Protein 3EN0 (pdb70)

InterPro domains:
  IPR005320 Peptidase S51 [PF03575] (9-212)
  IPR011811 Peptidase S51, cyanophycinase [PIRSF032067] (5-265)
  IPR011811 Peptidase S51, cyanophycinase [TIGR02069] (9-259)
  IPR029062 Class I glutamine amidotransferase-like [G3DSA:3.40.50.880] (4-271)
  IPR029062 Class I glutamine amidotransferase-like [SSF52317] (9-222)

B-factor: mean 21.16, std 7.35, range [10.28, 65.1]

Foldseek 3Di:
DQFAWEKQAQAQADLDPPSVSLVVQCSVQPQLAFAEEEEAQLAPPSVVQVVSVVVSSVVSHYDYYYYLDQPAQVSLVPPVLQVSLVVGAEYEYEHHFLVRVCRNHAPRNSLVSNLVCSLVRRHYYYYYHSGNQQQEQKGFRDFAAPDAAFLRRTDIDGHRHSPHQAGEDHCFVVRVCPSRQVNVCLVVLSHWYKYHHHNKIFIQHPQQKTAIAGDAKIKTKHLPVWPDKCRVPDDRPDHIDTHDIDIDIDHHGKMQHRVVRGIDDD/DFAWEKQAQAPADLDPPSVSVVVQCVNQPFQAFAEEEEAQLAPPSVVVVVSVVVSSVVSHYDHYYYLDQPALVSLAPVVLQVSLVVGAEYEYEAHFLVRVCRNHAPRNSLVSNLVCSVVRRHHYYYYHSGNQQQAQKGFRDAAAPDAAFLVRTDIDGHRHSDYQAGEHHCFVVRVCPSRQVNVCLVPQSHWYKYHHHNKIFMQDPVQKTAIAGDAKIKTKHLPVWPDKCRVPDDRPDHIDTHDIDIDIDHHGKMQHRPVRDIDDD/DQFAWEKQAQAPADQDPPSFSLVVQCSVQPQQAFLEEEEAQLAPPQVVQLVSNVVSSVVSHYDYYYYPDQPALVLQVSLVVGAEYEYEHHALVRVCVRQPPDPSLVSNLVCSVVRRHHYYYYHSGNQQQAQKGFRDFAAPDAAFLVRTDIDGHRHSDYQAGEHHCFVVRVCPSRQVNVCLVPLSHWYKYHHHNKIFIQDPQQKTAIAGDAKIKTKHLPVWPDKCRVPDDRGDHIDTHDIDIDIDHHQKMQRRVVRGIDHD

Radius of gyration: 31.92 Å; Cα contacts (8 Å, |Δi|>4): 2277; chains: 3; bounding box: 80×59×86 Å

Organism: Synechocystis sp. (strain ATCC 27184 / PCC 6803 / Kazusa) (NCBI:txid1111708)

Solvent-accessible surface area: 28966 Å² total; per-residue (Å²): 120,72,91,31,4,24,0,0,0,0,0,55,3,35,43,97,147,57,71,94,4,0,74,27,0,47,32,25,2,33,7,101,88,0,28,0,0,0,0,0,1,2,11,200,102,16,95,92,43,0,94,126,5,57,79,13,0,64,112,29,19,32,132,72,30,74,33,0,27,0,125,72,107,73,50,0,80,59,89,40,37,100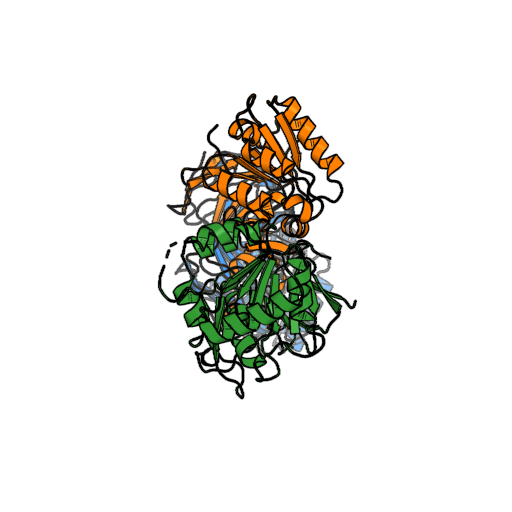,113,3,0,78,96,2,42,0,0,0,0,0,9,49,63,15,92,60,0,11,41,19,0,17,112,3,50,0,4,60,70,0,73,94,24,4,87,82,21,78,2,0,0,0,0,4,21,1,0,0,0,0,0,0,79,49,0,0,14,16,32,61,39,26,73,41,0,4,67,53,5,14,78,66,25,91,5,7,9,3,7,69,81,0,0,0,0,7,14,0,9,43,118,34,34,12,5,4,0,0,1,0,1,3,64,30,40,108,9,4,0,0,0,0,0,42,20,0,0,0,5,12,31,122,114,18,19,0,70,0,10,20,104,0,0,0,0,0,0,7,3,89,86,38,80,55,33,9,6,105,132,42,46,40,112,32,23,0,0,0,0,30,1,44,1,6,0,0,13,46,3,2,24,2,50,34,133,122,58,125,11,71,61,200,101,126,30,5,24,0,0,0,0,0,56,3,32,47,100,148,59,43,92,4,0,64,25,0,42,37,37,3,36,8,100,104,0,26,0,0,0,0,0,1,1,14,184,113,13,106,112,44,0,74,115,4,62,80,8,0,67,106,21,24,30,143,68,41,75,34,0,30,1,118,72,48,61,48,0,38,62,85,43,41,66,109,2,0,81,89,2,42,0,0,0,0,0,10,50,64,16,88,56,0,10,11,18,0,20,100,3,9,0,0,46,72,0,69,90,25,4,82,83,22,80,2,0,0,0,0,4,20,1,0,0,1,0,0,0,70,42,0,0,15,16,33,60,31,26,73,43,0,4,45,54,5,11,79,58,26,67,6,12,11,4,17,63,116,0,0,0,1,7,14,0,9,45,114,32,34,12,4,4,0,0,0,0,0,6,63,27,41,92,6,3,0,0,0,0,0,44,23,0,0,0,3,13,26,134,120,24,10,0,63,0,8,21,111,0,0,0,0,0,0,11,3,94,101,39,76,56,34,8,14,45,98,32,34,12,105,31,26,0,0,0,0,27,0,53,0,6,0,0,10,56,22,1,28,3,51,52,141,123,58,130,11,80,58,195,99,69,116,31,5,24,0,0,0,0,0,56,4,31,37,90,147,59,81,87,2,0,67,28,0,41,35,20,2,30,8,101,104,0,18,0,0,0,1,0,1,2,15,207,112,12,112,113,39,0,78,111,4,58,82,13,0,61,116,30,20,34,144,81,30,69,31,0,43,26,129,109,167,86,67,161,110,5,0,88,89,2,42,0,0,0,1,0,15,50,61,16,93,78,0,10,44,20,4,27,127,23,82,20,1,71,70,1,52,91,26,4,70,39,20,82,2,0,0,0,0,4,21,1,0,0,0,0,0,0,78,41,0,0,18,16,31,63,42,84,91,140,26,4,74,55,6,12,79,59,26,92,7,5,14,4,17,57,76,1,0,1,0,8,14,0,84,85,117,104,35,49,18,5,0,34,0,0,0,7,58,37,43,85,5,5,0,0,0,0,10,43,20,0,0,0,4,12,37,73,83,7,14,0,47,0,6,13,142,19,28,0,0,0,3,4,4,87,65,36,32,49,35,25,18,90,83,42,43,49,107,29,70,16,33,34,87,88,50,100,99,41,91,4,68,77,1,45,37,2,37,53,68,124,58,109,31,90,104,207

Nearest PDB structures (foldseek):
  3en0-assembly1_B  TM=1.004E+00  e=5.738E-60  Synechocystis sp. PCC 6803
  7uqw-assembly1_A  TM=1.002E+00  e=3.119E-57  Synechocystis sp. PCC 6803
  3en0-assembly2_C-2  TM=1.002E+00  e=6.173E-55  Synechocystis sp. PCC 6803
  7uqv-assembly1_B  TM=9.613E-01  e=1.369E-28  Pseudobacteroides cellulosolvens ATCC 35603 = DSM 2933
  7uqv-assembly1_A  TM=9.610E-01  e=8.637E-28  Pseudobacteroides cellulosolvens ATCC 35603 = DSM 2933

GO terms:
  GO:0008236 serine-type peptidase activity (F, IDA)
  GO:0042803 protein homodimerization activity (F, IDA)

Secondary structure (DSSP, 8-state):
--S--EEEE-SS--SSS--HHHHHHHHHTTGGG-EEEEE-TT-SSHHHHHHHHHHHHHHH--SEEEE----SGGGGG-HHHHHHHHH-SEEEE--S-HHHHHHHHTT-HHHHHHHHHHHTTSSEEEEETHHHHTTSSEEEEEE--SS---GGGEEEEE---SSTTEEEE-STTTTTTHHHHHHHHHH-TTSEEEEE-TTEEEEE-TTSEEEEEESS-EEEEE-TT--EE-TTTS-TTSPP-EEEEEEEEE-TT-EEETTTTEEE--/---EEEEE-SS--SSS--HHHHHHHHHTTGGG-EEEEE-TT-S-HHHHHHHHHHHHHHH--SEEEE----SGGGGG-HHHHHHHHH-SEEEE--S-HHHHHHHHTT-HHHHHHHHHHHTTSSEEEEETHHHHTTSSEEEEEE--SS---GGGEEEEE---SSTTEEEE-STTTTT-HHHHHHHHHH-TTSEEEEE-TTEEEEEETTSEEEEEESS-EEEEE-TT--EESGGGS-TTSPP-EEEEEEEEE-TT-EEETTTTEEE--/-----EEEE-SS--SSS--HHHHHHHHHTTGGG-EEEEE-TT-S-HHHHHHHHHHHHHHH--SEEEE-------HHHHHHH-SEEEE--S-HHHHHHHHTT-HHHHHHHHHHHTTSSEEEEETHHHHTTSSEEEEEE--SS---GGGEEEEE---SSTTEEEE-STTTTTTHHHHHHHHHH-TTSEEEEE-TTEEEEE-TTSEEEEEESS-EEEEE-TT--EE-GGGS-TTSPP-EES-EEEEE-TT-EEETTTTEEE--

Structure (mmCIF, N/CA/C/O backbone):
data_3EN0
#
_entry.id   3EN0
#
_cell.length_a   75.847
_cell.length_b   133.008
_cell.length_c   164.306
_cell.angle_alpha   90.00
_cell.angle_beta   90.00
_cell.angle_gamma   90.00
#
_symmetry.space_group_name_H-M   'C 2 2 21'
#
loop_
_entity.id
_entity.type
_entity.pdbx_description
1 polymer Cyanophycinase
2 non-polymer 'SULFATE ION'
3 water water
#
loop_
_atom_site.group_PDB
_atom_site.id
_atom_site.type_symbol
_atom_site.label_atom_id
_atom_site.label_alt_id
_atom_site.label_comp_id
_atom_site.label_asym_id
_atom_site.label_entity_id
_atom_site.label_seq_id
_atom_site.pdbx_PDB_ins_code
_atom_site.Cartn_x
_atom_site.Cartn_y
_atom_site.Cartn_z
_atom_site.occupancy
_atom_site.B_iso_or_equiv
_atom_site.auth_seq_id
_atom_site.auth_comp_id
_atom_site.auth_asym_id
_atom_site.auth_atom_id
_atom_site.pdbx_PDB_model_num
ATOM 1 N N . SER A 1 24 ? -3.560 34.695 -29.975 1.00 40.88 4 SER A N 1
ATOM 2 C CA . SER A 1 24 ? -3.640 36.135 -30.396 1.00 40.20 4 SER A CA 1
ATOM 3 C C . SER A 1 24 ? -4.842 36.389 -31.320 1.00 39.90 4 SER A C 1
ATOM 4 O O . SER A 1 24 ? -5.346 37.519 -31.404 1.00 40.32 4 SER A O 1
ATOM 7 N N . SER A 1 25 ? -5.302 35.350 -32.017 1.00 38.88 5 SER A N 1
ATOM 8 C CA . SER A 1 25 ? -6.628 35.396 -32.644 1.00 37.65 5 SER A CA 1
ATOM 9 C C . SER A 1 25 ? -7.457 34.118 -32.397 1.00 36.35 5 SER A C 1
ATOM 10 O O . SER A 1 25 ? -8.473 33.902 -33.059 1.00 36.87 5 SER A O 1
ATOM 13 N N . GLN A 1 26 ? -7.040 33.300 -31.427 1.00 34.45 6 GLN A N 1
ATOM 14 C CA . GLN A 1 26 ? -7.781 32.093 -31.030 1.00 32.47 6 GLN A CA 1
ATOM 15 C C . GLN A 1 26 ? -9.078 32.510 -30.318 1.00 29.56 6 GLN A C 1
ATOM 16 O O . GLN A 1 26 ? -9.053 33.414 -29.487 1.00 28.64 6 GLN A O 1
ATOM 22 N N . PRO A 1 27 ? -10.219 31.883 -30.660 1.00 25.92 7 PRO A N 1
ATOM 23 C CA . PRO A 1 27 ? -11.458 32.233 -29.958 1.00 24.37 7 PRO A CA 1
ATOM 24 C C . PRO A 1 27 ? -11.361 32.184 -28.439 1.00 22.11 7 PRO A C 1
ATOM 25 O O . PRO A 1 27 ? -10.684 31.329 -27.874 1.00 22.78 7 PRO A O 1
ATOM 29 N N . ALA A 1 28 ? -12.046 33.121 -27.791 1.00 19.31 8 ALA A N 1
ATOM 30 C CA . ALA A 1 28 ? -12.065 33.185 -26.342 1.00 19.47 8 ALA A CA 1
ATOM 31 C C . ALA A 1 28 ? -13.376 33.781 -25.865 1.00 18.44 8 ALA A C 1
ATOM 32 O O . ALA A 1 28 ? -14.169 34.281 -26.645 1.00 17.84 8 ALA A O 1
ATOM 34 N N . ILE A 1 29 ? -13.566 33.749 -24.553 1.00 18.04 9 ILE A N 1
ATOM 35 C CA . ILE A 1 29 ? -14.736 34.343 -23.914 1.00 17.89 9 ILE A CA 1
ATOM 36 C C . ILE A 1 29 ? -14.208 35.481 -23.048 1.00 17.68 9 ILE A C 1
ATOM 37 O O . ILE A 1 29 ? -13.446 35.249 -22.114 1.00 18.22 9 ILE A O 1
ATOM 42 N N . LEU A 1 30 ? -14.626 36.707 -23.352 1.00 17.10 10 LEU A N 1
ATOM 43 C CA . LEU A 1 30 ? -14.164 37.889 -22.631 1.00 16.88 10 LEU A CA 1
ATOM 44 C C . LEU A 1 30 ? -15.281 38.385 -21.726 1.00 16.67 10 LEU A C 1
ATOM 45 O O . LEU A 1 30 ? -16.353 38.808 -22.184 1.00 17.56 10 LEU A O 1
ATOM 50 N N . ILE A 1 31 ? -15.037 38.336 -20.423 1.00 15.38 11 ILE A N 1
ATOM 51 C CA . ILE A 1 31 ? -16.010 38.756 -19.410 1.00 15.57 11 ILE A CA 1
ATOM 52 C C . ILE A 1 31 ? -15.533 40.101 -18.852 1.00 15.57 11 ILE A C 1
ATOM 53 O O . ILE A 1 31 ? -14.492 40.184 -18.160 1.00 15.16 11 ILE A O 1
ATOM 58 N N . ILE A 1 32 ? -16.267 41.154 -19.178 1.00 15.10 12 ILE A N 1
ATOM 59 C CA . ILE A 1 32 ? -15.794 42.532 -19.002 1.00 15.62 12 ILE A CA 1
ATOM 60 C C . ILE A 1 32 ? -16.609 43.204 -17.898 1.00 14.91 12 ILE A C 1
ATOM 61 O O . ILE A 1 32 ? -17.841 43.130 -17.892 1.00 15.50 12 ILE A O 1
ATOM 66 N N . GLY A 1 33 ? -15.924 43.859 -16.974 1.00 15.71 13 GLY A N 1
ATOM 67 C CA . GLY A 1 33 ? -16.562 44.388 -15.775 1.00 15.43 13 GLY A CA 1
ATOM 68 C C . GLY A 1 33 ? -17.344 45.683 -15.907 1.00 15.88 13 GLY A C 1
ATOM 69 O O . GLY A 1 33 ? -17.715 46.293 -14.893 1.00 16.05 13 GLY A O 1
ATOM 70 N N . GLY A 1 34 ? -17.612 46.102 -17.136 1.00 15.83 14 GLY A N 1
ATOM 71 C CA . GLY A 1 34 ? -18.371 47.311 -17.373 1.00 15.93 14 GLY A CA 1
ATOM 72 C C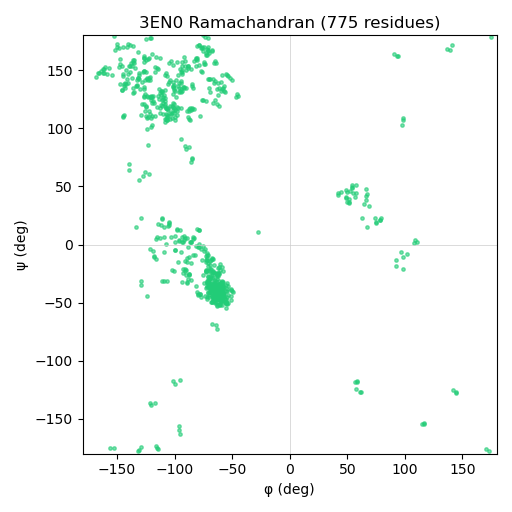 . GLY A 1 34 ? -17.505 48.535 -17.555 1.00 16.01 14 GLY A C 1
ATOM 73 O O . GLY A 1 34 ? -16.314 48.546 -17.200 1.00 16.41 14 GLY A O 1
ATOM 74 N N . ALA A 1 35 ? -18.100 49.576 -18.136 1.00 16.50 15 ALA A N 1
ATOM 75 C CA . ALA A 1 35 ? -17.432 50.868 -18.310 1.00 16.73 15 ALA A CA 1
ATOM 76 C C . ALA A 1 35 ? -16.042 50.738 -18.922 1.00 16.65 15 ALA A C 1
ATOM 77 O O . ALA A 1 35 ? -15.103 51.444 -18.545 1.00 18.33 15 ALA A O 1
ATOM 79 N N . GLU A 1 36 ? -15.921 49.853 -19.903 1.00 17.14 16 GLU A N 1
ATOM 80 C CA . GLU A 1 36 ? -14.639 49.629 -20.535 1.00 17.45 16 GLU A CA 1
ATOM 81 C C . GLU A 1 36 ? -14.277 50.802 -21.451 1.00 17.91 16 GLU A C 1
ATOM 82 O O . GLU A 1 36 ? -15.149 51.517 -21.947 1.00 17.28 16 GLU A O 1
ATOM 88 N N . ASP A 1 37 ? -12.979 50.973 -21.683 1.00 17.87 17 ASP A N 1
ATOM 89 C CA . ASP A 1 37 ? -12.470 52.095 -22.478 1.00 17.79 17 ASP A CA 1
ATOM 90 C C . ASP A 1 37 ? -13.018 52.029 -23.894 1.00 17.88 17 ASP A C 1
ATOM 91 O O . ASP A 1 37 ? -12.790 51.071 -24.624 1.00 17.32 17 ASP A O 1
ATOM 96 N N . LYS A 1 38 ? -13.745 53.075 -24.266 1.00 18.70 18 LYS A N 1
ATOM 97 C CA . LYS A 1 38 ? -14.305 53.199 -25.604 1.00 19.64 18 LYS A CA 1
ATOM 98 C C . LYS A 1 38 ? -13.662 54.346 -26.385 1.00 20.11 18 LYS A C 1
ATOM 99 O O . LYS A 1 38 ? -14.090 54.641 -27.503 1.00 20.14 18 LYS A O 1
ATOM 105 N N . VAL A 1 39 ? -12.634 54.975 -25.806 1.00 20.22 19 VAL A N 1
ATOM 106 C CA . VAL A 1 39 ? -12.078 56.225 -26.327 1.00 20.75 19 VAL A CA 1
ATOM 107 C C . VAL A 1 39 ? -10.581 56.184 -26.642 1.00 21.04 19 VAL A C 1
ATOM 108 O O . VAL A 1 39 ? -10.144 56.737 -27.659 1.00 21.41 19 VAL A O 1
ATOM 112 N N . HIS A 1 40 ? -9.785 55.599 -25.752 1.00 21.19 20 HIS A N 1
ATOM 113 C CA . HIS A 1 40 ? -8.326 55.667 -25.872 1.00 21.21 20 HIS A CA 1
ATOM 114 C C . HIS A 1 40 ? -7.793 54.415 -26.578 1.00 21.16 20 HIS A C 1
ATOM 115 O O . HIS A 1 40 ? -8.128 54.193 -27.732 1.00 21.78 20 HIS A O 1
ATOM 122 N N . GLY A 1 41 ? -6.992 53.594 -25.907 1.00 21.05 21 GLY A N 1
ATOM 123 C CA . GLY A 1 41 ? -6.443 52.401 -26.536 1.00 21.16 21 GLY A CA 1
ATOM 124 C C . GLY A 1 41 ? -7.495 51.341 -26.801 1.00 21.65 21 GLY A C 1
ATOM 125 O O . GLY A 1 41 ? -7.304 50.487 -27.672 1.00 22.28 21 GLY A O 1
ATOM 126 N N . ARG A 1 42 ? -8.604 51.397 -26.061 1.00 21.81 22 ARG A N 1
ATOM 127 C CA . ARG A 1 42 ? -9.682 50.396 -26.169 1.00 21.77 22 ARG A CA 1
ATOM 128 C C . ARG A 1 42 ? -9.123 48.973 -26.117 1.00 22.30 22 ARG A C 1
ATOM 129 O O . ARG A 1 42 ? -9.500 48.125 -26.931 1.00 22.17 22 ARG A O 1
ATOM 137 N N . GLU A 1 43 ? -8.230 48.709 -25.162 1.00 22.10 23 GLU A N 1
ATOM 138 C CA . GLU A 1 43 ? -7.461 47.458 -25.191 1.00 22.34 23 GLU A CA 1
ATOM 139 C C . GLU A 1 43 ? -8.354 46.210 -25.118 1.00 21.74 23 GLU A C 1
ATOM 140 O O . GLU A 1 43 ? -8.141 45.250 -25.844 1.00 21.77 23 GLU A O 1
ATOM 151 N N . ILE A 1 44 ? -9.343 46.234 -24.233 1.00 21.07 24 ILE A N 1
ATOM 152 C CA . ILE A 1 44 ? -10.262 45.111 -24.075 1.00 20.47 24 ILE A CA 1
ATOM 153 C C . ILE A 1 44 ? -11.077 44.908 -25.358 1.00 20.41 24 ILE A C 1
ATOM 154 O O . ILE A 1 44 ? -11.161 43.789 -25.874 1.00 21.38 24 ILE A O 1
ATOM 159 N N . LEU A 1 45 ? -11.658 45.986 -25.883 1.00 20.09 25 LEU A N 1
ATOM 160 C CA . LEU A 1 45 ? -12.470 45.875 -27.108 1.00 20.34 25 LEU A CA 1
ATOM 161 C C . LEU A 1 45 ? -11.618 45.441 -28.292 1.00 21.17 25 LEU A C 1
ATOM 162 O O . LEU A 1 45 ? -12.080 44.665 -29.115 1.00 20.82 25 LEU A O 1
ATOM 167 N N . GLN A 1 46 ? -10.376 45.925 -28.368 1.00 20.82 26 GLN A N 1
ATOM 168 C CA . GLN A 1 46 ? -9.433 45.522 -29.411 1.00 21.13 26 GLN A CA 1
ATOM 169 C C . GLN A 1 46 ? -9.091 44.040 -29.326 1.00 21.18 26 GLN A C 1
ATOM 170 O O . GLN A 1 46 ? -8.933 43.379 -30.343 1.00 21.69 26 GLN A O 1
ATOM 176 N N . THR A 1 47 ? -8.996 43.513 -28.109 1.00 20.41 27 THR A N 1
ATOM 177 C CA . THR A 1 47 ? -8.722 42.089 -27.926 1.00 20.41 27 THR A CA 1
ATOM 178 C C . THR A 1 47 ? -9.882 41.242 -28.447 1.00 20.38 27 THR A C 1
ATOM 179 O O . THR A 1 47 ? -9.673 40.234 -29.131 1.00 21.17 27 THR A O 1
ATOM 183 N N . PHE A 1 48 ? -11.111 41.658 -28.144 1.00 20.24 28 PHE A N 1
ATOM 184 C CA . PHE A 1 48 ? -12.273 40.952 -28.655 1.00 20.21 28 PHE A CA 1
ATOM 185 C C . PHE A 1 48 ? -12.260 40.971 -30.191 1.00 20.55 28 PHE A C 1
ATOM 186 O O . PHE A 1 48 ? -12.505 39.958 -30.860 1.00 20.44 28 PHE A O 1
ATOM 194 N N . TRP A 1 49 ? -11.968 42.135 -30.749 1.00 21.03 29 TRP A N 1
ATOM 195 C CA . TRP A 1 49 ? -11.853 42.283 -32.194 1.00 21.12 29 TRP A CA 1
ATOM 196 C C . TRP A 1 49 ? -10.820 41.316 -32.785 1.00 21.24 29 TRP A C 1
ATOM 197 O O . TRP A 1 49 ? -11.094 40.612 -33.764 1.00 21.71 29 TRP A O 1
ATOM 208 N N . SER A 1 50 ? -9.628 41.282 -32.196 1.00 21.50 30 SER A N 1
ATOM 209 C CA . SER A 1 50 ? -8.563 40.379 -32.657 1.00 22.11 30 SER A CA 1
ATOM 210 C C . SER A 1 50 ? -8.982 38.902 -32.576 1.00 22.43 30 SER A C 1
ATOM 211 O O . SER A 1 50 ? -8.796 38.149 -33.527 1.00 21.69 30 SER A O 1
ATOM 216 N N . ARG A 1 51 ? -9.576 38.495 -31.455 1.00 23.39 31 ARG A N 1
ATOM 217 C CA . ARG A 1 51 ? -9.981 37.098 -31.265 1.00 24.16 31 ARG A CA 1
ATOM 218 C C . ARG A 1 51 ? -11.208 36.739 -32.107 1.00 25.05 31 ARG A C 1
ATOM 219 O O . ARG A 1 51 ? -11.619 35.562 -32.150 1.00 27.42 31 ARG A O 1
ATOM 227 N N . SER A 1 52 ? -11.831 37.751 -32.702 1.00 24.72 32 SER A N 1
ATOM 228 C CA . SER A 1 52 ? -12.935 37.538 -33.616 1.00 24.58 32 SER A CA 1
ATOM 229 C C . SER A 1 52 ? -12.496 37.519 -35.090 1.00 25.08 32 SER A C 1
ATOM 230 O O . SER A 1 52 ? -13.319 37.411 -35.998 1.00 26.07 32 SER A O 1
ATOM 233 N N . GLY A 1 53 ? -11.191 37.624 -35.323 1.00 25.15 33 GLY A N 1
ATOM 234 C CA . GLY A 1 53 ? -10.650 37.565 -36.693 1.00 24.71 33 GLY A CA 1
ATOM 235 C C . GLY A 1 53 ? -10.146 38.894 -37.225 1.00 24.92 33 GLY A C 1
ATOM 236 O O . GLY A 1 53 ? -9.729 38.981 -38.383 1.00 24.65 33 GLY A O 1
ATOM 237 N N . GLY A 1 54 ? -10.221 39.943 -36.416 1.00 24.75 34 GLY A N 1
ATOM 238 C CA . GLY A 1 54 ? -9.680 41.245 -36.780 1.00 25.00 34 GLY A CA 1
ATOM 239 C C . GLY A 1 54 ? -10.340 41.822 -38.022 1.00 25.32 34 GLY A C 1
ATOM 240 O O . GLY A 1 54 ? -11.566 41.898 -38.105 1.00 25.13 34 GLY A O 1
ATOM 241 N N . ASN A 1 55 ? -9.541 42.200 -39.016 1.00 25.70 35 ASN A N 1
ATOM 242 C CA . ASN A 1 55 ? -10.120 42.728 -40.247 1.00 26.03 35 ASN A CA 1
ATOM 243 C C . ASN A 1 55 ? -11.079 41.774 -40.957 1.00 26.03 35 ASN A C 1
ATOM 244 O O . ASN A 1 55 ? -11.904 42.219 -41.759 1.00 26.82 35 ASN A O 1
ATOM 249 N N . ASP A 1 56 ? -10.987 40.485 -40.634 1.00 26.01 36 ASP A N 1
ATOM 250 C CA . ASP A 1 56 ? -11.887 39.472 -41.172 1.00 25.93 36 ASP A CA 1
ATOM 251 C C . ASP A 1 56 ? -13.112 39.188 -40.290 1.00 25.60 36 ASP A C 1
ATOM 252 O O . ASP A 1 56 ? -13.938 38.333 -40.637 1.00 25.84 36 ASP A O 1
ATOM 257 N N . ALA A 1 57 ? -13.249 39.912 -39.181 1.00 24.95 37 ALA A N 1
ATOM 258 C CA . ALA A 1 57 ? -14.300 39.627 -38.218 1.00 25.01 37 ALA A CA 1
ATOM 259 C C . ALA A 1 57 ? -15.687 39.853 -38.791 1.00 24.32 37 ALA A C 1
ATOM 260 O O . ALA A 1 57 ? -15.921 40.787 -39.563 1.00 25.17 37 ALA A O 1
ATOM 262 N N . ILE A 1 58 ? -16.588 38.959 -38.422 1.00 24.28 38 ILE A N 1
ATOM 263 C CA . ILE A 1 58 ? -18.019 39.117 -38.659 1.00 24.86 38 ILE A CA 1
ATOM 264 C C . ILE A 1 58 ? -18.684 39.107 -37.275 1.00 24.94 38 ILE A C 1
ATOM 265 O O . ILE A 1 58 ? -18.810 38.049 -36.647 1.00 24.88 38 ILE A O 1
ATOM 270 N N . ILE A 1 59 ? -19.058 40.292 -36.795 1.00 24.90 39 ILE A N 1
ATOM 271 C CA . ILE A 1 59 ? -19.467 40.490 -35.395 1.00 24.97 39 ILE A CA 1
ATOM 272 C C . ILE A 1 59 ? -20.939 40.893 -35.228 1.00 24.78 39 ILE A C 1
ATOM 273 O O . ILE A 1 59 ? -21.441 41.817 -35.884 1.00 24.68 39 ILE A O 1
ATOM 278 N N . GLY A 1 60 ? -21.635 40.149 -34.373 1.00 24.79 40 GLY A N 1
ATOM 279 C CA . GLY A 1 60 ? -22.983 40.479 -33.962 1.00 24.43 40 GLY A CA 1
ATOM 280 C C . GLY A 1 60 ? -22.976 41.134 -32.601 1.00 24.59 40 GLY A C 1
ATOM 281 O O . GLY A 1 60 ? -22.262 40.708 -31.694 1.00 24.96 40 GLY A O 1
ATOM 282 N N . ILE A 1 61 ? -23.739 42.210 -32.474 1.00 24.35 41 ILE A N 1
ATOM 283 C CA . ILE A 1 61 ? -23.860 42.967 -31.245 1.00 23.93 41 ILE A CA 1
ATOM 284 C C . ILE A 1 61 ? -25.269 42.735 -30.730 1.00 23.82 41 ILE A C 1
ATOM 285 O O . ILE A 1 61 ? -26.238 42.982 -31.450 1.00 23.23 41 ILE A O 1
ATOM 290 N N . ILE A 1 62 ? -25.372 42.262 -29.491 1.00 23.14 42 ILE A N 1
ATOM 291 C CA . ILE A 1 62 ? -26.660 42.029 -28.848 1.00 23.84 42 ILE A CA 1
ATOM 292 C C . ILE A 1 62 ? -26.848 43.122 -27.800 1.00 23.86 42 ILE A C 1
ATOM 293 O O . ILE A 1 62 ? -26.182 43.115 -26.765 1.00 22.41 42 ILE A O 1
ATOM 298 N N . PRO A 1 63 ? -27.744 44.082 -28.069 1.00 25.97 43 PRO A N 1
ATOM 299 C CA . PRO A 1 63 ? -28.000 45.166 -27.148 1.00 25.80 43 PRO A CA 1
ATOM 300 C C . PRO A 1 63 ? -29.230 44.937 -26.267 1.00 25.77 43 PRO A C 1
ATOM 301 O O . PRO A 1 63 ? -29.695 45.875 -25.620 1.00 27.45 43 PRO A O 1
ATOM 305 N N . SER A 1 64 ? -29.760 43.718 -26.250 1.00 24.53 44 SER A N 1
ATOM 306 C CA . SER A 1 64 ? -31.040 43.437 -25.587 1.00 24.14 44 SER A CA 1
ATOM 307 C C . SER A 1 64 ? -31.093 43.731 -24.080 1.00 23.09 44 SER A C 1
ATOM 308 O O . SER A 1 64 ? -32.183 43.897 -23.537 1.00 22.97 44 SER A O 1
ATOM 311 N N . ALA A 1 65 ? -29.948 43.782 -23.402 1.00 22.95 45 ALA A N 1
ATOM 312 C CA . ALA A 1 65 ? -29.931 44.172 -21.994 1.00 22.94 45 ALA A CA 1
ATOM 313 C C . ALA A 1 65 ? -30.443 45.607 -21.790 1.00 22.86 45 ALA A C 1
ATOM 314 O O . ALA A 1 65 ? -30.927 45.958 -20.707 1.00 22.39 45 ALA A O 1
ATOM 316 N N . SER A 1 66 ? -30.291 46.431 -22.820 1.00 23.97 46 SER A N 1
ATOM 317 C CA . SER A 1 66 ? -30.497 47.873 -22.730 1.00 24.35 46 SER A CA 1
ATOM 318 C C . SER A 1 66 ? -31.903 48.312 -23.126 1.00 25.00 46 SER A C 1
ATOM 319 O O . SER A 1 66 ? -32.536 47.713 -24.001 1.00 25.04 46 SER A O 1
ATOM 322 N N . ARG A 1 67 ? -32.365 49.390 -22.497 1.00 25.86 47 ARG A N 1
ATOM 323 C CA . ARG A 1 67 ? -33.615 50.037 -22.878 1.00 26.75 47 ARG A CA 1
ATOM 324 C C . ARG A 1 67 ? -33.384 51.153 -23.910 1.00 26.87 47 ARG A C 1
ATOM 325 O O . ARG A 1 67 ? -34.328 51.850 -24.309 1.00 25.91 47 ARG A O 1
ATOM 333 N N . GLU A 1 68 ? -32.136 51.306 -24.353 1.00 27.16 48 GLU A N 1
ATOM 334 C CA . GLU A 1 68 ? -31.797 52.127 -25.513 1.00 28.49 48 GLU A CA 1
ATOM 335 C C . GLU A 1 68 ? -30.994 51.296 -26.503 1.00 28.59 48 GLU A C 1
ATOM 336 O O . GLU A 1 68 ? -29.831 51.600 -26.767 1.00 28.59 48 GLU A O 1
ATOM 342 N N . PRO A 1 69 ? -31.596 50.219 -27.040 1.00 29.26 49 PRO A N 1
ATOM 343 C CA . PRO A 1 69 ? -30.783 49.269 -27.807 1.00 30.47 49 PRO A CA 1
ATOM 344 C C . PRO A 1 69 ? -30.176 49.838 -29.092 1.00 31.24 49 PRO A C 1
ATOM 345 O O . PRO A 1 69 ? -29.058 49.470 -29.443 1.00 32.15 49 PRO A O 1
ATOM 349 N N . LEU A 1 70 ? -30.883 50.725 -29.779 1.00 32.55 50 LEU A N 1
ATOM 350 C CA . LEU A 1 70 ? -30.356 51.259 -31.036 1.00 33.10 50 LEU A CA 1
ATOM 351 C C . LEU A 1 70 ? -29.123 52.122 -30.761 1.00 33.45 50 LEU A C 1
ATOM 352 O O . LEU A 1 70 ? -28.116 51.998 -31.451 1.00 34.39 50 LEU A O 1
ATOM 357 N N . LEU A 1 71 ? -29.185 52.935 -29.708 1.00 33.59 51 LEU A N 1
ATOM 358 C CA . LEU A 1 71 ? -28.099 53.853 -29.361 1.00 33.42 51 LEU A CA 1
ATOM 359 C C . LEU A 1 71 ? -26.860 53.090 -28.906 1.00 33.29 51 LEU A C 1
ATOM 360 O O . LEU A 1 71 ? -25.761 53.327 -29.404 1.00 32.75 51 LEU A O 1
ATOM 365 N N . ILE A 1 72 ? -27.046 52.150 -27.984 1.00 32.97 52 ILE A N 1
ATOM 366 C CA . ILE A 1 72 ? -25.933 51.343 -27.489 1.00 33.56 52 ILE A CA 1
ATOM 367 C C . ILE A 1 72 ? -25.404 50.412 -28.594 1.00 33.63 52 ILE A C 1
ATOM 368 O O . ILE A 1 72 ? -24.189 50.276 -28.753 1.00 33.67 52 ILE A O 1
ATOM 373 N N . GLY A 1 73 ? -26.308 49.810 -29.370 1.00 35.19 53 GLY A N 1
ATOM 374 C CA . GLY A 1 73 ? -25.926 49.016 -30.547 1.00 35.97 53 GLY A CA 1
ATOM 375 C C . GLY A 1 73 ? -25.144 49.812 -31.611 1.00 35.90 53 GLY A C 1
ATOM 376 O O . GLY A 1 73 ? -24.131 49.326 -32.195 1.00 39.43 53 GLY A O 1
ATOM 377 N N . GLU A 1 74 ? -25.573 51.063 -31.835 1.00 36.78 54 GLU A N 1
ATOM 378 C CA . GLU A 1 74 ? -24.834 51.899 -32.759 1.00 36.82 54 GLU A CA 1
ATOM 379 C C . GLU A 1 74 ? -23.444 52.260 -32.179 1.00 36.18 54 GLU A C 1
ATOM 380 O O . GLU A 1 74 ? -22.397 52.292 -32.903 1.00 40.92 54 GLU A O 1
ATOM 386 N N . ARG A 1 75 ? -23.407 52.513 -30.870 1.00 36.03 55 ARG A N 1
ATOM 387 C CA . ARG A 1 75 ? -22.115 52.868 -30.290 1.00 34.65 55 ARG A CA 1
ATOM 388 C C . ARG A 1 75 ? -21.011 51.835 -30.546 1.00 34.05 55 ARG A C 1
ATOM 389 O O . ARG A 1 75 ? -19.915 52.187 -30.998 1.00 33.86 55 ARG A O 1
ATOM 397 N N . TYR A 1 76 ? -21.270 50.567 -30.176 1.00 32.17 56 TYR A N 1
ATOM 398 C CA . TYR A 1 76 ? -20.316 49.514 -30.487 1.00 32.43 56 TYR A CA 1
ATOM 399 C C . TYR A 1 76 ? -20.132 49.244 -31.973 1.00 33.12 56 TYR A C 1
ATOM 400 O O . TYR A 1 76 ? -19.037 48.915 -32.435 1.00 33.84 56 TYR A O 1
ATOM 409 N N . GLN A 1 77 ? -21.206 49.354 -32.721 1.00 33.67 57 GLN A N 1
ATOM 410 C CA . GLN A 1 77 ? -21.075 49.203 -34.134 1.00 34.22 57 GLN A CA 1
ATOM 411 C C . GLN A 1 77 ? -19.948 50.131 -34.572 1.00 34.95 57 GLN A C 1
ATOM 412 O O . GLN A 1 77 ? -19.073 49.731 -35.352 1.00 39.80 57 GLN A O 1
ATOM 418 N N . THR A 1 78 ? -19.985 51.379 -34.105 1.00 34.99 58 THR A N 1
ATOM 419 C CA . THR A 1 78 ? -19.060 52.432 -34.665 1.00 33.78 58 THR A CA 1
ATOM 420 C C . THR A 1 78 ? -17.651 52.093 -34.233 1.00 32.51 58 THR A C 1
ATOM 421 O O . THR A 1 78 ? -16.688 52.256 -34.988 1.00 31.80 58 THR A O 1
ATOM 425 N N . ILE A 1 79 ? -17.544 51.585 -33.009 1.00 31.37 59 ILE A N 1
ATOM 426 C CA . ILE A 1 79 ? -16.244 51.219 -32.467 1.00 31.50 59 ILE A CA 1
ATOM 427 C C . ILE A 1 79 ? -15.585 50.129 -33.307 1.00 30.73 59 ILE A C 1
ATOM 428 O O . ILE A 1 79 ? -14.442 50.288 -33.736 1.00 30.87 59 ILE A O 1
ATOM 433 N N . PHE A 1 80 ? -16.312 49.042 -33.559 1.00 30.74 60 PHE A N 1
ATOM 434 C CA . PHE A 1 80 ? -15.757 47.922 -34.311 1.00 30.25 60 PHE A CA 1
ATOM 435 C C . PHE A 1 80 ? -15.589 48.251 -35.798 1.00 30.54 60 PHE A C 1
ATOM 436 O O . PHE A 1 80 ? -14.633 47.789 -36.422 1.00 30.87 60 PHE A O 1
ATOM 444 N N . SER A 1 81 ? -16.465 49.082 -36.364 1.00 30.40 61 SER A N 1
ATOM 445 C CA . SER A 1 81 ? -16.308 49.450 -37.782 1.00 30.59 61 SER A CA 1
ATOM 446 C C . SER A 1 81 ? -15.045 50.286 -37.956 1.00 29.97 61 SER A C 1
ATOM 447 O O . SER A 1 81 ? -14.337 50.161 -38.972 1.00 29.93 61 SER A O 1
ATOM 452 N N . ASP A 1 82 ? -14.770 51.151 -36.979 1.00 29.79 62 ASP A N 1
ATOM 453 C CA . ASP A 1 82 ? -13.563 51.980 -37.015 1.00 29.49 62 ASP A CA 1
ATOM 454 C C . ASP A 1 82 ? -12.301 51.115 -36.885 1.00 28.48 62 ASP A C 1
ATOM 455 O O . ASP A 1 82 ? -11.275 51.423 -37.493 1.00 28.38 62 ASP A O 1
ATOM 460 N N . MET A 1 83 ? -12.378 50.027 -36.119 1.00 27.73 63 MET A N 1
ATOM 461 C CA . MET A 1 83 ? -11.259 49.077 -36.027 1.00 27.01 63 MET A CA 1
ATOM 462 C C . MET A 1 83 ? -11.005 48.344 -37.337 1.00 25.96 63 MET A C 1
ATOM 463 O O . MET A 1 83 ? -9.879 47.931 -37.609 1.00 25.91 63 MET A O 1
ATOM 468 N N . GLY A 1 84 ? -12.057 48.174 -38.136 1.00 26.13 64 GLY A N 1
ATOM 469 C CA . GLY A 1 84 ? -11.958 47.526 -39.441 1.00 24.91 64 GLY A CA 1
ATOM 470 C C . GLY A 1 84 ? -12.376 46.074 -39.335 1.00 25.02 64 GLY A C 1
ATOM 471 O O . GLY A 1 84 ? -11.660 45.258 -38.740 1.00 22.50 64 GLY A O 1
ATOM 472 N N . VAL A 1 85 ? -13.559 45.768 -39.868 1.00 24.14 65 VAL A N 1
ATOM 473 C CA . VAL A 1 85 ? -14.095 44.405 -39.861 1.00 24.04 65 VAL A CA 1
ATOM 474 C C . VAL A 1 85 ? -14.698 44.073 -41.222 1.00 23.53 65 VAL A C 1
ATOM 475 O O . VAL A 1 85 ? -14.821 44.945 -42.081 1.00 23.97 65 VAL A O 1
ATOM 479 N N . LYS A 1 86 ? -15.045 42.807 -41.425 1.00 22.90 66 LYS A N 1
ATOM 480 C CA . LYS A 1 86 ? -15.705 42.365 -42.651 1.00 22.78 66 LYS A CA 1
ATOM 481 C C . LYS A 1 86 ? -17.201 42.686 -42.629 1.00 22.35 66 LYS A C 1
ATOM 482 O O . LYS A 1 86 ? -17.773 43.127 -43.641 1.00 22.60 66 LYS A O 1
ATOM 488 N N . GLU A 1 87 ? -17.844 42.438 -41.494 1.00 22.48 67 GLU A N 1
ATOM 489 C CA . GLU A 1 87 ? -19.264 42.735 -41.346 1.00 22.48 67 GLU A CA 1
ATOM 490 C C . GLU A 1 87 ? -19.671 42.870 -39.877 1.00 22.10 67 GLU A C 1
ATOM 491 O O . GLU A 1 87 ? -19.132 42.193 -39.000 1.00 21.90 67 GLU A O 1
ATOM 497 N N . LEU A 1 88 ? -20.636 43.756 -39.645 1.00 21.80 68 LEU A N 1
ATOM 498 C CA . LEU A 1 88 ? -21.283 43.940 -38.359 1.00 21.71 68 LEU A CA 1
ATOM 499 C C . LEU A 1 88 ? -22.784 43.797 -38.530 1.00 21.21 68 LEU A C 1
ATOM 500 O O . LEU A 1 88 ? -23.327 44.129 -39.591 1.00 20.75 68 LEU A O 1
ATOM 505 N N . LYS A 1 89 ? -23.448 43.307 -37.492 1.00 20.84 69 LYS A N 1
ATOM 506 C CA . LYS A 1 89 ? -24.897 43.333 -37.424 1.00 21.15 69 LYS A CA 1
ATOM 507 C C . LYS A 1 89 ? -25.346 43.533 -35.989 1.00 20.73 69 LYS A C 1
ATOM 508 O O . LYS A 1 89 ? -24.839 42.863 -35.064 1.00 20.88 69 LYS A O 1
ATOM 514 N N . VAL A 1 90 ? -26.277 44.452 -35.777 1.00 20.40 70 VAL A N 1
ATOM 515 C CA . VAL A 1 90 ? -26.928 44.577 -34.475 1.00 21.07 70 VAL A CA 1
ATOM 516 C C . VAL A 1 90 ? -28.127 43.635 -34.429 1.00 21.61 70 VAL A C 1
ATOM 517 O O . VAL A 1 90 ? -29.099 43.792 -35.199 1.00 20.73 70 VAL A O 1
ATOM 521 N N . LEU A 1 91 ? -28.040 42.647 -33.552 1.00 21.78 71 LEU A N 1
ATOM 522 C CA . LEU A 1 91 ? -29.087 41.665 -33.345 1.00 22.44 71 LEU A CA 1
ATOM 523 C C . LEU A 1 91 ? -30.054 42.217 -32.306 1.00 23.49 71 LEU A C 1
ATOM 524 O O . LEU A 1 91 ? -29.959 41.922 -31.106 1.00 24.18 71 LEU A O 1
ATOM 529 N N . ASP A 1 92 ? -30.993 43.032 -32.775 1.00 23.43 72 ASP A N 1
ATOM 530 C CA . ASP A 1 92 ? -31.844 43.825 -31.909 1.00 23.53 72 ASP A CA 1
ATOM 531 C C . ASP A 1 92 ? -33.052 43.015 -31.450 1.00 24.16 72 ASP A C 1
ATOM 532 O O . ASP A 1 92 ? -34.178 43.245 -31.895 1.00 23.54 72 ASP A O 1
ATOM 537 N N . ILE A 1 93 ? -32.807 42.046 -30.572 1.00 23.86 73 ILE A N 1
ATOM 538 C CA . ILE A 1 93 ? -33.876 41.213 -30.039 1.00 24.46 73 ILE A CA 1
ATOM 539 C C . ILE A 1 93 ? -34.604 42.003 -28.974 1.00 24.50 73 ILE A C 1
ATOM 540 O O . ILE A 1 93 ? -34.054 42.286 -27.917 1.00 24.90 73 ILE A O 1
ATOM 545 N N . ARG A 1 94 ? -35.839 42.389 -29.267 1.00 24.45 74 ARG A N 1
ATOM 546 C CA . ARG A 1 94 ? -36.693 43.064 -28.293 1.00 24.44 74 ARG A CA 1
ATOM 547 C C . ARG A 1 94 ? -37.846 42.200 -27.810 1.00 24.24 74 ARG A C 1
ATOM 548 O O . ARG A 1 94 ? -38.569 42.590 -26.900 1.00 24.26 74 ARG A O 1
ATOM 556 N N . ASP A 1 95 ? -38.003 41.029 -28.412 1.00 24.02 75 ASP A N 1
ATOM 557 C CA . ASP A 1 95 ? -38.944 40.040 -27.928 1.00 24.17 75 ASP A CA 1
ATOM 558 C C . ASP A 1 95 ? -38.377 38.644 -28.172 1.00 23.64 75 ASP A C 1
ATOM 559 O O . ASP A 1 95 ? -37.562 38.446 -29.069 1.00 23.48 75 ASP A O 1
ATOM 564 N N . ARG A 1 96 ? -38.800 37.682 -27.364 1.00 23.77 76 ARG A N 1
ATOM 565 C CA . ARG A 1 96 ? -38.305 36.309 -27.478 1.00 24.08 76 ARG A CA 1
ATOM 566 C C . ARG A 1 96 ? -38.512 35.690 -28.861 1.00 24.41 76 ARG A C 1
ATOM 567 O O . ARG A 1 96 ? -37.658 34.932 -29.320 1.00 24.54 76 ARG A O 1
ATOM 575 N N . ALA A 1 97 ? -39.630 36.008 -29.518 1.00 24.60 77 ALA A N 1
ATOM 576 C CA . ALA A 1 97 ? -39.905 35.497 -30.867 1.00 24.72 77 ALA A CA 1
ATOM 577 C C . ALA A 1 97 ? -38.786 35.803 -31.874 1.00 25.04 77 ALA A C 1
ATOM 578 O O . ALA A 1 97 ? -38.530 34.997 -32.779 1.00 24.32 77 ALA A O 1
ATOM 580 N N . GLN A 1 98 ? -38.117 36.950 -31.719 1.00 25.44 78 GLN A N 1
ATOM 581 C CA . GLN A 1 98 ? -36.960 37.278 -32.562 1.00 26.00 78 GLN A CA 1
ATOM 582 C C . GLN A 1 98 ? -35.784 36.333 -32.326 1.00 26.16 78 GLN A C 1
ATOM 583 O O . GLN A 1 98 ? -34.858 36.278 -33.138 1.00 26.37 78 GLN A O 1
ATOM 589 N N . GLY A 1 99 ? -35.795 35.624 -31.200 1.00 26.27 79 GLY A N 1
ATOM 590 C CA . GLY A 1 99 ? -34.853 34.539 -30.977 1.00 26.11 79 GLY A CA 1
ATOM 591 C C . GLY A 1 99 ? -35.062 33.350 -31.891 1.00 26.00 79 GLY A C 1
ATOM 592 O O . GLY A 1 99 ? -34.208 32.474 -31.968 1.00 24.91 79 GLY A O 1
ATOM 593 N N . ASP A 1 100 ? -36.210 33.333 -32.578 1.00 25.73 80 ASP A N 1
ATOM 594 C CA . ASP A 1 100 ? -36.527 32.345 -33.611 1.00 25.95 80 ASP A CA 1
ATOM 595 C C . ASP A 1 100 ? -36.304 32.899 -35.023 1.00 26.31 80 ASP A C 1
ATOM 596 O O . ASP A 1 100 ? -36.453 32.155 -36.001 1.00 26.93 80 ASP A O 1
ATOM 601 N N . ASP A 1 101 ? -35.969 34.186 -35.134 1.00 26.88 81 ASP A N 1
ATOM 602 C CA . ASP A 1 101 ? -35.901 34.868 -36.447 1.00 26.73 81 ASP A CA 1
ATOM 603 C C . ASP A 1 101 ? -34.838 34.233 -37.349 1.00 26.66 81 ASP A C 1
ATOM 604 O O . ASP A 1 101 ? -33.677 34.086 -36.941 1.00 25.94 81 ASP A O 1
ATOM 609 N N . SER A 1 102 ? -35.229 33.878 -38.576 1.00 26.50 82 SER A N 1
ATOM 610 C CA . SER A 1 102 ? -34.318 33.222 -39.519 1.00 26.56 82 SER A CA 1
ATOM 611 C C . SER A 1 102 ? -33.094 34.078 -39.835 1.00 26.70 82 SER A C 1
ATOM 612 O O . SER A 1 102 ? -31.972 33.564 -39.846 1.00 26.30 82 SER A O 1
ATOM 617 N N . GLY A 1 103 ? -33.313 35.369 -40.096 1.00 26.23 83 GLY A N 1
ATOM 618 C CA . GLY A 1 103 ? -32.226 36.279 -40.481 1.00 25.59 83 GLY A CA 1
ATOM 619 C C . GLY A 1 103 ? -31.132 36.380 -39.433 1.00 25.62 83 GLY A C 1
ATOM 620 O O . GLY A 1 103 ? -29.942 36.282 -39.746 1.00 25.68 83 GLY A O 1
ATOM 621 N N . TYR A 1 104 ? -31.537 36.591 -38.185 1.00 25.17 84 TYR A N 1
ATOM 622 C CA . TYR A 1 104 ? -30.585 36.622 -37.074 1.00 25.13 84 TYR A CA 1
ATOM 623 C C . TYR A 1 104 ? -29.896 35.277 -36.889 1.00 25.15 84 TYR A C 1
ATOM 624 O O . TYR A 1 104 ? -28.686 35.203 -36.629 1.00 24.68 84 TYR A O 1
ATOM 633 N N . ARG A 1 105 ? -30.662 34.201 -37.001 1.00 24.59 85 ARG A N 1
ATOM 634 C CA . ARG A 1 105 ? -30.098 32.874 -36.831 1.00 24.99 85 ARG A CA 1
ATOM 635 C C . ARG A 1 105 ? -29.079 32.547 -37.918 1.00 24.98 85 ARG A C 1
ATOM 636 O O . ARG A 1 105 ? -28.036 31.963 -37.631 1.00 24.55 85 ARG A O 1
ATOM 644 N N . LEU A 1 106 ? -29.357 32.974 -39.148 1.00 24.91 86 LEU A N 1
ATOM 645 C CA . LEU A 1 106 ? -28.407 32.823 -40.248 1.00 25.36 86 LEU A CA 1
ATOM 646 C C . LEU A 1 106 ? -27.104 33.587 -39.986 1.00 24.97 86 LEU A C 1
ATOM 647 O O . LEU A 1 106 ? -26.016 33.079 -40.250 1.00 24.78 86 LEU A O 1
ATOM 652 N N . PHE A 1 107 ? -27.226 34.821 -39.512 1.00 24.86 87 PHE A N 1
ATOM 653 C CA . PHE A 1 107 ? -26.054 35.633 -39.198 1.00 24.87 87 PHE A CA 1
ATOM 654 C C . PHE A 1 107 ? -25.192 34.950 -38.145 1.00 24.52 87 PHE A C 1
ATOM 655 O O . PHE A 1 107 ? -23.969 34.921 -38.258 1.00 24.41 87 PHE A O 1
ATOM 663 N N . VAL A 1 108 ? -25.838 34.375 -37.133 1.00 24.47 88 VAL A N 1
ATOM 664 C CA . VAL A 1 108 ? -25.122 33.631 -36.102 1.00 24.10 88 VAL A CA 1
ATOM 665 C C . VAL A 1 108 ? -24.331 32.467 -36.693 1.00 23.31 88 VAL A C 1
ATOM 666 O O . VAL A 1 108 ? -23.248 32.162 -36.220 1.00 24.16 88 VAL A O 1
ATOM 670 N N . GLU A 1 109 ? -24.829 31.858 -37.772 1.00 22.99 89 GLU A N 1
ATOM 671 C CA . GLU A 1 109 ? -24.079 30.786 -38.441 1.00 23.29 89 GLU A CA 1
ATOM 672 C C . GLU A 1 109 ? -22.826 31.292 -39.152 1.00 22.83 89 GLU A C 1
ATOM 673 O O . GLU A 1 109 ? -21.848 30.554 -39.306 1.00 23.62 89 GLU A O 1
ATOM 679 N N . GLN A 1 110 ? -22.880 32.540 -39.606 1.00 22.17 90 GLN A N 1
ATOM 680 C CA . GLN A 1 110 ? -21.807 33.153 -40.371 1.00 22.90 90 GLN A CA 1
ATOM 681 C C . GLN A 1 110 ? -20.789 33.873 -39.491 1.00 21.89 90 GLN A C 1
ATOM 682 O O . GLN A 1 110 ? -19.650 34.081 -39.898 1.00 21.45 90 GLN A O 1
ATOM 688 N N . CYS A 1 111 ? -21.196 34.248 -38.281 1.00 21.47 91 CYS A N 1
ATO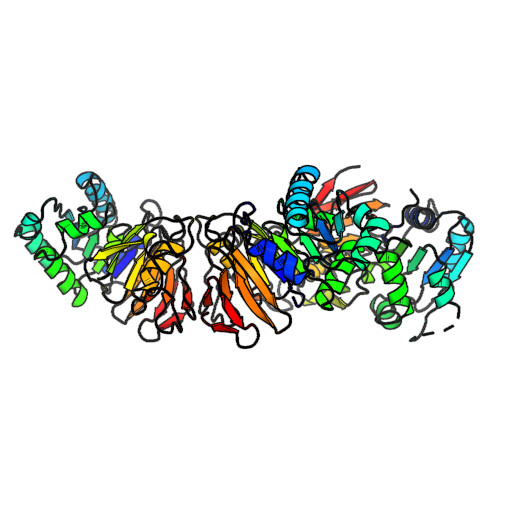M 689 C CA . CYS A 1 111 ? -20.404 35.177 -37.476 1.00 20.85 91 CYS A CA 1
ATOM 690 C C . CYS A 1 111 ? -19.129 34.545 -36.914 1.00 20.26 91 CYS A C 1
ATOM 691 O O . CYS A 1 111 ? -18.972 33.333 -36.887 1.00 20.00 91 CYS A O 1
ATOM 694 N N . THR A 1 112 ? -18.205 35.396 -36.484 1.00 19.87 92 THR A N 1
ATOM 695 C CA . THR A 1 112 ? -16.945 34.976 -35.847 1.00 20.06 92 THR A CA 1
ATOM 696 C C . THR A 1 112 ? -16.855 35.447 -34.392 1.00 19.53 92 THR A C 1
ATOM 697 O O . THR A 1 112 ? -15.982 35.007 -33.649 1.00 19.82 92 THR A O 1
ATOM 701 N N . GLY A 1 113 ? -17.747 36.345 -34.004 1.00 19.05 93 GLY A N 1
ATOM 702 C CA . GLY A 1 113 ? -17.768 36.868 -32.652 1.00 18.83 93 GLY A CA 1
ATOM 703 C C . GLY A 1 113 ? -19.118 37.501 -32.333 1.00 18.78 93 GLY A C 1
ATOM 704 O O . GLY A 1 113 ? -19.796 38.035 -33.213 1.00 19.22 93 GLY A O 1
ATOM 705 N N . ILE A 1 114 ? -19.514 37.405 -31.069 1.00 18.82 94 ILE A N 1
ATOM 706 C CA . ILE A 1 114 ? -20.735 38.043 -30.554 1.00 18.38 94 ILE A CA 1
ATOM 707 C C . ILE A 1 114 ? -20.385 38.908 -29.330 1.00 18.96 94 ILE A C 1
ATOM 708 O O . ILE A 1 114 ? -19.651 38.455 -28.459 1.00 18.93 94 ILE A O 1
ATOM 713 N N . PHE A 1 115 ? -20.900 40.136 -29.284 1.00 18.35 95 PHE A N 1
ATOM 714 C CA . PHE A 1 115 ? -20.680 41.090 -28.190 1.00 18.49 95 PHE A CA 1
ATOM 715 C C . PHE A 1 115 ? -22.025 41.425 -27.531 1.00 18.26 95 PHE A C 1
ATOM 716 O O . PHE A 1 115 ? -22.944 41.910 -28.208 1.00 19.46 95 PHE A O 1
ATOM 724 N N . MET A 1 116 ? -22.133 41.168 -26.229 1.00 19.10 96 MET A N 1
ATOM 725 C CA . MET A 1 116 ? -23.317 41.515 -25.446 1.00 18.84 96 MET A CA 1
ATOM 726 C C . MET A 1 116 ? -23.078 42.764 -24.623 1.00 18.66 96 MET A C 1
ATOM 727 O O . MET A 1 116 ? -22.206 42.787 -23.745 1.00 19.01 96 MET A O 1
ATOM 732 N N . THR A 1 117 ? -23.887 43.789 -24.906 1.00 19.03 97 THR A N 1
ATOM 733 C CA . THR A 1 117 ? -23.765 45.074 -24.238 1.00 18.78 97 THR A CA 1
ATOM 734 C C . THR A 1 117 ? -24.334 45.066 -22.815 1.00 18.68 97 THR A C 1
ATOM 735 O O . THR A 1 117 ? -25.019 44.152 -22.388 1.00 19.70 97 THR A O 1
ATOM 739 N N . GLY A 1 118 ? -24.043 46.130 -22.097 1.00 18.89 98 GLY A N 1
ATOM 740 C CA . GLY A 1 118 ? -24.631 46.379 -20.800 1.00 19.43 98 GLY A CA 1
ATOM 741 C C . GLY A 1 118 ? -26.096 46.760 -20.898 1.00 19.66 98 GLY A C 1
ATOM 742 O O . GLY A 1 118 ? -26.668 46.894 -22.001 1.00 18.78 98 GLY A O 1
ATOM 743 N N . GLY A 1 119 ? -26.675 46.943 -19.720 1.00 20.44 99 GLY A N 1
ATOM 744 C CA . GLY A 1 119 ? -28.089 47.170 -19.532 1.00 20.55 99 GLY A CA 1
ATOM 745 C C . GLY A 1 119 ? -28.496 46.477 -18.250 1.00 20.98 99 GLY A C 1
ATOM 746 O O . GLY A 1 119 ? -27.861 46.682 -17.217 1.00 23.31 99 GLY A O 1
ATOM 747 N N . ASP A 1 120 ? -29.521 45.628 -18.321 1.00 21.25 100 ASP A N 1
ATOM 748 C CA . ASP A 1 120 ? -29.987 44.853 -17.174 1.00 20.98 100 ASP A CA 1
ATOM 749 C C . ASP A 1 120 ? -29.903 43.363 -17.500 1.00 20.84 100 ASP A C 1
ATOM 750 O O . ASP A 1 120 ? -30.417 42.913 -18.531 1.00 20.56 100 ASP A O 1
ATOM 755 N N . GLN A 1 121 ? -29.233 42.599 -16.638 1.00 19.50 101 GLN A N 1
ATOM 756 C CA . GLN A 1 121 ? -28.975 41.187 -16.929 1.00 19.00 101 GLN A CA 1
ATOM 757 C C . GLN A 1 121 ? -30.244 40.319 -16.883 1.00 18.64 101 GLN A C 1
ATOM 758 O O . GLN A 1 121 ? -30.367 39.357 -17.638 1.00 19.17 101 GLN A O 1
ATOM 764 N N . LEU A 1 122 ? -31.188 40.659 -16.006 1.00 18.72 102 LEU A N 1
ATOM 765 C CA . LEU A 1 122 ? -32.480 39.928 -15.992 1.00 19.41 102 LEU A CA 1
ATOM 766 C C . LEU A 1 122 ? -33.231 40.110 -17.298 1.00 19.72 102 LEU A C 1
ATOM 767 O O . LEU A 1 122 ? -33.806 39.157 -17.830 1.00 19.09 102 LEU A O 1
ATOM 772 N N . ARG A 1 123 ? -33.198 41.327 -17.830 1.00 19.69 103 ARG A N 1
ATOM 773 C CA . ARG A 1 123 ? -33.833 41.604 -19.114 1.00 19.54 103 ARG A CA 1
ATOM 774 C C . ARG A 1 123 ? -33.169 40.829 -20.248 1.00 19.81 103 ARG A C 1
ATOM 775 O O . ARG A 1 123 ? -33.840 40.244 -21.108 1.00 20.17 103 ARG A O 1
ATOM 783 N N . LEU A 1 124 ? -31.836 40.850 -20.258 1.00 18.99 104 LEU A N 1
ATOM 784 C CA . LEU A 1 124 ? -31.095 40.136 -21.296 1.00 19.55 104 LEU A CA 1
ATOM 785 C C . LEU A 1 124 ? -31.433 38.639 -21.288 1.00 20.00 104 LEU A C 1
ATOM 786 O O . LEU A 1 124 ? -31.713 38.058 -22.317 1.00 19.99 104 LEU A O 1
ATOM 791 N N . CYS A 1 125 ? -31.417 38.014 -20.122 1.00 20.39 105 CYS A N 1
ATOM 792 C CA . CYS A 1 125 ? -31.784 36.592 -20.045 1.00 20.89 105 CYS A CA 1
ATOM 793 C C . CYS A 1 125 ? -33.233 36.321 -20.375 1.00 20.86 105 CYS A C 1
ATOM 794 O O . CYS A 1 125 ? -33.573 35.301 -20.988 1.00 21.97 105 CYS A O 1
ATOM 797 N N . GLY A 1 126 ? -34.105 37.237 -19.984 1.00 21.22 106 GLY A N 1
ATOM 798 C CA . GLY A 1 126 ? -35.517 37.095 -20.336 1.00 20.63 106 GLY A CA 1
ATOM 799 C C . GLY A 1 126 ? -35.742 37.032 -21.827 1.00 20.24 106 GLY A C 1
ATOM 800 O O . GLY A 1 126 ? -36.628 36.306 -22.306 1.00 20.73 106 GLY A O 1
ATOM 801 N N . LEU A 1 127 ? -34.976 37.822 -22.580 1.00 19.86 107 LEU A N 1
ATOM 802 C CA . LEU A 1 127 ? -35.156 37.889 -24.020 1.00 20.12 107 LEU A CA 1
ATOM 803 C C . LEU A 1 127 ? -34.390 36.799 -24.754 1.00 20.18 107 LEU A C 1
ATOM 804 O O . LEU A 1 127 ? -34.829 36.365 -25.818 1.00 20.40 107 LEU A O 1
ATOM 809 N N . LEU A 1 128 ? -33.253 36.372 -24.201 1.00 19.95 108 LEU A N 1
ATOM 810 C CA . LEU A 1 128 ? -32.311 35.501 -24.918 1.00 20.13 108 LEU A CA 1
ATOM 811 C C . LEU A 1 128 ? -32.185 34.075 -24.413 1.00 20.09 108 LEU A C 1
ATOM 812 O O . LEU A 1 128 ? -31.885 33.181 -25.191 1.00 20.02 108 LEU A O 1
ATOM 817 N N . ALA A 1 129 ? -32.355 33.840 -23.120 1.00 18.90 109 ALA A N 1
ATOM 818 C CA . ALA A 1 129 ? -32.064 32.514 -22.574 1.00 19.70 109 ALA A CA 1
ATOM 819 C C . ALA A 1 129 ? -32.977 31.477 -23.176 1.00 19.60 109 ALA A C 1
ATOM 820 O O . ALA A 1 129 ? -34.176 31.718 -23.294 1.00 19.38 109 ALA A O 1
ATOM 822 N N . ASP A 1 130 ? -32.402 30.346 -23.592 1.00 19.87 110 ASP A N 1
ATOM 823 C CA . ASP A 1 130 ? -33.158 29.209 -24.118 1.00 20.09 110 ASP A CA 1
ATOM 824 C C . ASP A 1 130 ? -33.855 29.477 -25.459 1.00 19.59 110 ASP A C 1
ATOM 825 O O . ASP A 1 130 ? -34.704 28.699 -25.894 1.00 21.57 110 ASP A O 1
ATOM 830 N N . THR A 1 131 ? -33.470 30.549 -26.139 1.00 19.34 111 THR A N 1
ATOM 831 C CA . THR A 1 131 ? -33.909 30.775 -27.497 1.00 19.41 111 THR A CA 1
ATOM 832 C C . THR A 1 131 ? -33.035 29.964 -28.442 1.00 19.04 111 THR A C 1
ATOM 833 O O . THR A 1 131 ? -31.888 29.672 -28.125 1.00 18.68 111 THR A O 1
ATOM 837 N N . PRO A 1 132 ? -33.572 29.593 -29.612 1.00 18.72 112 PRO A N 1
ATOM 838 C CA . PRO A 1 132 ? -32.701 28.940 -30.599 1.00 19.05 112 PRO A CA 1
ATOM 839 C C . PRO A 1 132 ? -31.450 29.745 -30.962 1.00 19.18 112 PRO A C 1
ATOM 840 O O . PRO A 1 132 ? -30.363 29.184 -31.122 1.00 20.22 112 PRO A O 1
ATOM 844 N N . LEU A 1 133 ? -31.609 31.055 -31.084 1.00 18.99 113 LEU A N 1
ATOM 845 C CA . LEU A 1 133 ? -30.486 31.929 -31.402 1.00 19.52 113 LEU A CA 1
ATOM 846 C C . LEU A 1 133 ? -29.373 31.812 -30.358 1.00 18.82 113 LEU A C 1
ATOM 847 O O . LEU A 1 133 ? -28.221 31.558 -30.708 1.00 17.96 113 LEU A O 1
ATOM 852 N N . MET A 1 134 ? -29.723 31.962 -29.079 1.00 19.07 114 MET A N 1
ATOM 853 C CA . MET A 1 134 ? -28.713 31.921 -28.020 1.00 19.50 114 MET A CA 1
ATOM 854 C C . MET A 1 134 ? -28.182 30.508 -27.799 1.00 19.10 114 MET A C 1
ATOM 855 O O . MET A 1 134 ? -27.007 30.333 -27.489 1.00 19.21 114 MET A O 1
ATOM 860 N N . ASP A 1 135 ? -29.032 29.500 -27.982 1.00 19.08 115 ASP A N 1
ATOM 861 C CA . ASP A 1 135 ? -28.562 28.122 -27.901 1.00 19.61 115 ASP A CA 1
ATOM 862 C C . ASP A 1 135 ? -27.460 27.890 -28.922 1.00 19.67 115 ASP A C 1
ATOM 863 O O . ASP A 1 135 ? -26.425 27.295 -28.613 1.00 18.20 115 ASP A O 1
ATOM 868 N N . ARG A 1 136 ? -27.646 28.419 -30.124 1.00 18.99 116 ARG A N 1
ATOM 869 C CA . ARG A 1 136 ? -26.626 28.243 -31.146 1.00 19.93 116 ARG A CA 1
ATOM 870 C C . ARG A 1 136 ? -25.350 29.060 -30.867 1.00 20.07 116 ARG A C 1
ATOM 871 O O . ARG A 1 136 ? -24.231 28.569 -31.069 1.00 20.55 116 ARG A O 1
ATOM 879 N N . ILE A 1 137 ? -25.495 30.300 -30.398 1.00 20.06 117 ILE A N 1
ATOM 880 C CA . ILE A 1 137 ? -24.326 31.091 -30.000 1.00 19.76 117 ILE A CA 1
ATOM 881 C C . ILE A 1 137 ? -23.538 30.308 -28.966 1.00 19.73 117 ILE A C 1
ATOM 882 O O . ILE A 1 137 ? -22.323 30.123 -29.099 1.00 20.53 117 ILE A O 1
ATOM 887 N N . ARG A 1 138 ? -24.224 29.826 -27.940 1.00 19.23 118 ARG A N 1
ATOM 888 C CA . ARG A 1 138 ? -23.549 29.080 -26.892 1.00 19.68 118 ARG A CA 1
ATOM 889 C C . ARG A 1 138 ? -22.861 27.836 -27.443 1.00 19.26 118 ARG A C 1
ATOM 890 O O . ARG A 1 138 ? -21.744 27.533 -27.077 1.00 19.81 118 ARG A O 1
ATOM 898 N N . GLN A 1 139 ? -23.533 27.107 -28.315 1.00 19.18 119 GLN A N 1
ATOM 899 C CA . GLN A 1 139 ? -22.926 25.934 -28.923 1.00 19.93 119 GLN A CA 1
ATOM 900 C C . GLN A 1 139 ? -21.663 26.279 -29.718 1.00 19.42 119 GLN A C 1
ATOM 901 O O . GLN A 1 139 ? -20.649 25.609 -29.591 1.00 19.77 119 GLN A O 1
ATOM 912 N N . ARG A 1 140 ? -21.729 27.324 -30.533 1.00 19.73 120 ARG A N 1
ATOM 913 C CA . ARG A 1 140 ? -20.580 27.702 -31.351 1.00 19.93 120 ARG A CA 1
ATOM 914 C C . ARG A 1 140 ? -19.406 28.187 -30.477 1.00 19.72 120 ARG A C 1
ATOM 915 O O . ARG A 1 140 ? -18.229 27.935 -30.792 1.00 19.31 120 ARG A O 1
ATOM 923 N N . VAL A 1 141 ? -19.719 28.858 -29.368 1.00 19.66 121 VAL A N 1
ATOM 924 C CA . VAL A 1 141 ? -18.694 29.249 -28.369 1.00 19.49 121 VAL A CA 1
ATOM 925 C C . VAL A 1 141 ? -18.067 28.000 -27.760 1.00 19.34 121 VAL A C 1
ATOM 926 O O . VAL A 1 141 ? -16.855 27.837 -27.777 1.00 19.19 121 VAL A O 1
ATOM 930 N N . HIS A 1 142 ? -18.901 27.088 -27.271 1.00 19.33 122 HIS A N 1
ATOM 931 C CA . HIS A 1 142 ? -18.402 25.859 -26.671 1.00 19.89 122 HIS A CA 1
ATOM 932 C C . HIS A 1 142 ? -17.566 25.011 -27.630 1.00 19.74 122 HIS A C 1
ATOM 933 O O . HIS A 1 142 ? -16.574 24.389 -27.221 1.00 19.71 122 HIS A O 1
ATOM 940 N N . ASN A 1 143 ? -17.958 25.003 -28.901 1.00 20.61 123 ASN A N 1
ATOM 941 C CA . ASN A 1 143 ? -17.222 24.333 -29.972 1.00 20.68 123 ASN A CA 1
ATOM 942 C C . ASN A 1 143 ? -15.918 25.017 -30.387 1.00 21.08 123 ASN A C 1
ATOM 943 O O . ASN A 1 143 ? -15.156 24.464 -31.182 1.00 21.43 123 ASN A O 1
ATOM 948 N N . GLY A 1 144 ? -15.679 26.228 -29.883 1.00 20.72 124 GLY A N 1
ATOM 949 C CA . GLY A 1 144 ? -14.447 26.946 -30.209 1.00 20.45 124 GLY A CA 1
ATOM 950 C C . GLY A 1 144 ? -14.449 27.613 -31.568 1.00 20.95 124 GLY A C 1
ATOM 951 O O . GLY A 1 144 ? -13.392 27.903 -32.140 1.00 21.19 124 GLY A O 1
ATOM 952 N N . GLU A 1 145 ? -15.645 27.850 -32.094 1.00 19.86 125 GLU A N 1
ATOM 953 C CA . GLU A 1 145 ? -15.808 28.404 -33.429 1.00 20.36 125 GLU A CA 1
ATOM 954 C C . GLU A 1 145 ? -15.839 29.922 -33.417 1.00 20.12 125 GLU A C 1
ATOM 955 O O . GLU A 1 145 ? -15.375 30.546 -34.374 1.00 21.14 125 GLU A O 1
ATOM 961 N N . ILE A 1 146 ? -16.379 30.515 -32.341 1.00 19.82 126 ILE A N 1
ATOM 962 C CA . ILE A 1 146 ? -16.530 31.967 -32.244 1.00 19.41 126 ILE A CA 1
ATOM 963 C C . ILE A 1 146 ? -16.126 32.481 -30.875 1.00 18.67 126 ILE A C 1
ATOM 964 O O . ILE A 1 146 ? -16.102 31.720 -29.901 1.00 20.09 126 ILE A O 1
ATOM 969 N N . SER A 1 147 ? -15.805 33.772 -30.822 1.00 17.15 127 SER A N 1
ATOM 970 C CA . SER A 1 147 ? -15.578 34.473 -29.566 1.00 17.47 127 SER A CA 1
ATOM 971 C C . SER A 1 147 ? -16.869 35.090 -29.044 1.00 17.01 127 SER A C 1
ATOM 972 O O . SER A 1 147 ? -17.779 35.415 -29.797 1.00 16.89 127 SER A O 1
ATOM 975 N N . LEU A 1 148 ? -16.923 35.265 -27.736 1.00 16.45 128 LEU A N 1
ATOM 976 C CA . LEU A 1 148 ? -18.064 35.890 -27.085 1.00 17.12 128 LEU A CA 1
ATOM 977 C C . LEU A 1 148 ? -17.538 36.867 -26.068 1.00 17.26 128 LEU A C 1
ATOM 978 O O . LEU A 1 148 ? -16.699 36.482 -25.251 1.00 18.69 128 LEU A O 1
ATOM 983 N N . ALA A 1 149 ? -18.033 38.097 -26.077 1.00 16.97 129 ALA A N 1
ATOM 984 C CA . ALA A 1 149 ? -17.716 39.057 -25.044 1.00 16.60 129 ALA A CA 1
ATOM 985 C C . ALA A 1 149 ? -18.999 39.586 -24.486 1.00 16.81 129 ALA A C 1
ATOM 986 O O . ALA A 1 149 ? -19.983 39.709 -25.171 1.00 17.46 129 ALA A O 1
ATOM 988 N N . GLY A 1 150 ? -18.955 39.944 -23.218 1.00 15.94 130 GLY A N 1
ATOM 989 C CA . GLY A 1 150 ? -20.062 40.606 -22.568 1.00 15.36 130 GLY A CA 1
ATOM 990 C C . GLY A 1 150 ? -19.543 41.553 -21.522 1.00 15.92 130 GLY A C 1
ATOM 991 O O . GLY A 1 150 ? -18.597 41.215 -20.822 1.00 15.35 130 GLY A O 1
ATOM 992 N N . THR A 1 151 ? -20.140 42.744 -21.455 1.00 15.45 131 THR A N 1
ATOM 993 C CA . THR A 1 151 ? -19.759 43.755 -20.477 1.00 14.91 131 THR A CA 1
ATOM 994 C C . THR A 1 151 ? -20.935 44.171 -19.596 1.00 15.31 131 THR A C 1
ATOM 995 O O . THR A 1 151 ? -22.063 44.269 -20.060 1.00 15.09 131 THR A O 1
ATOM 999 N N . SER A 1 152 ? -20.644 44.420 -18.320 1.00 15.13 132 SER A N 1
ATOM 1000 C CA . SER A 1 152 ? -21.648 44.811 -17.344 1.00 15.51 132 SER A CA 1
ATOM 1001 C C . SER A 1 152 ? -22.755 43.737 -17.293 1.00 15.51 132 SER A C 1
ATOM 1002 O O . SER A 1 152 ? -22.439 42.579 -17.008 1.00 15.15 132 SER A O 1
ATOM 1005 N N . ALA A 1 153 ? -24.010 44.059 -17.622 1.00 15.71 133 ALA A N 1
ATOM 1006 C CA . ALA A 1 153 ? -25.045 43.025 -17.696 1.00 15.70 133 ALA A CA 1
ATOM 1007 C C . ALA A 1 153 ? -24.645 41.829 -18.553 1.00 15.28 133 ALA A C 1
ATOM 1008 O O . ALA A 1 153 ? -24.943 40.688 -18.221 1.00 15.99 133 ALA A O 1
ATOM 1010 N N . GLY A 1 154 ? -23.966 42.097 -19.667 1.00 15.41 134 GLY A N 1
ATOM 1011 C CA . GLY A 1 154 ? -23.488 41.060 -20.559 1.00 15.69 134 GLY A CA 1
ATOM 1012 C C . GLY A 1 154 ? -22.436 40.136 -19.962 1.00 15.92 134 GLY A C 1
ATOM 1013 O O . GLY A 1 154 ? -22.253 38.998 -20.425 1.00 16.60 134 GLY A O 1
ATOM 1014 N N . ALA A 1 155 ? -21.707 40.638 -18.955 1.00 15.80 135 ALA A N 1
ATOM 1015 C CA . ALA A 1 155 ? -20.786 39.819 -18.154 1.00 15.58 135 ALA A CA 1
ATOM 1016 C C . ALA A 1 155 ? -21.561 38.989 -17.121 1.00 14.84 135 ALA A C 1
ATOM 1017 O O . ALA A 1 155 ? -21.275 37.801 -16.886 1.00 15.36 135 ALA A O 1
ATOM 1019 N N . ALA A 1 156 ? -22.547 39.617 -16.482 1.00 15.47 136 ALA A N 1
ATOM 1020 C CA . ALA A 1 156 ? -23.285 38.967 -15.418 1.00 15.28 136 ALA A CA 1
ATOM 1021 C C . ALA A 1 156 ? -23.962 37.682 -15.851 1.00 15.59 136 ALA A C 1
ATOM 1022 O O . ALA A 1 156 ? -24.091 36.750 -15.068 1.00 16.79 136 ALA A O 1
ATOM 1024 N N . VAL A 1 157 ? -24.379 37.628 -17.113 1.00 15.47 137 VAL A N 1
ATOM 1025 C CA . VAL A 1 157 ? -25.146 36.502 -17.630 1.00 15.32 137 VAL A CA 1
ATOM 1026 C C . VAL A 1 157 ? -24.264 35.289 -17.976 1.00 15.65 137 VAL A C 1
ATOM 1027 O O . VAL A 1 157 ? -24.750 34.255 -18.399 1.00 15.35 137 VAL A O 1
ATOM 1031 N N . MET A 1 158 ? -22.951 35.399 -17.810 1.00 15.36 138 MET A N 1
ATOM 1032 C CA . MET A 1 158 ? -22.099 34.335 -18.308 1.00 15.78 138 MET A CA 1
ATOM 1033 C C . MET A 1 158 ? -22.250 33.006 -17.593 1.00 16.09 138 MET A C 1
ATOM 1034 O O . MET A 1 158 ? -22.122 31.949 -18.207 1.00 15.46 138 MET A O 1
ATOM 1039 N N . GLY A 1 159 ? -22.464 33.042 -16.282 1.00 16.76 139 GLY A N 1
ATOM 1040 C CA . GLY A 1 159 ? -22.617 31.813 -15.504 1.00 17.19 139 GLY A CA 1
ATOM 1041 C C . GLY A 1 159 ? -23.972 31.155 -15.681 1.00 17.67 139 GLY A C 1
ATOM 1042 O O . GLY A 1 159 ? -24.883 31.749 -16.253 1.00 17.50 139 GLY A O 1
ATOM 1043 N N . HIS A 1 160 ? -24.116 29.929 -15.167 1.00 18.16 140 HIS A N 1
ATOM 1044 C CA . HIS A 1 160 ? -25.438 29.342 -15.010 1.00 18.41 140 HIS A CA 1
ATOM 1045 C C . HIS A 1 160 ? -26.173 30.055 -13.874 1.00 18.17 140 HIS A C 1
ATOM 1046 O O . HIS A 1 160 ? -27.341 30.406 -13.995 1.00 19.75 140 HIS A O 1
ATOM 1053 N N . HIS A 1 161 ? -25.480 30.241 -12.755 1.00 17.86 141 HIS A N 1
ATOM 1054 C CA . HIS A 1 161 ? -25.995 31.034 -11.664 1.00 18.04 141 HIS A CA 1
ATOM 1055 C C . HIS A 1 161 ? -25.484 32.450 -11.856 1.00 18.59 141 HIS A C 1
ATOM 1056 O O . HIS A 1 161 ? -24.284 32.674 -12.105 1.00 19.67 141 HIS A O 1
ATOM 1063 N N . MET A 1 162 ? -26.390 33.398 -11.673 1.00 18.35 142 MET A N 1
ATOM 1064 C CA . MET A 1 162 ? -26.167 34.784 -11.982 1.00 18.20 142 MET A CA 1
ATOM 1065 C C . MET A 1 162 ? -26.508 35.657 -10.793 1.00 17.66 142 MET A C 1
ATOM 1066 O O . MET A 1 162 ? -27.517 35.436 -10.117 1.00 16.60 142 MET A O 1
ATOM 1071 N N . ILE A 1 163 ? -25.679 36.671 -10.576 1.00 16.63 143 ILE A N 1
ATOM 1072 C CA . ILE A 1 163 ? -26.003 37.750 -9.654 1.00 17.32 143 ILE A CA 1
ATOM 1073 C C . ILE A 1 163 ? -26.804 38.795 -10.448 1.00 16.88 143 ILE A C 1
ATOM 1074 O O . ILE A 1 163 ? -26.280 39.495 -11.333 1.00 17.28 143 ILE A O 1
ATOM 1079 N N . ALA A 1 164 ? -28.107 38.858 -10.168 1.00 17.04 144 ALA A N 1
ATOM 1080 C CA . ALA A 1 164 ? -29.012 39.773 -10.837 1.00 17.07 144 ALA A CA 1
ATOM 1081 C C . ALA A 1 164 ? -29.081 41.163 -10.219 1.00 16.80 144 ALA A C 1
ATOM 1082 O O . ALA A 1 164 ? -29.626 42.086 -10.830 1.00 17.33 144 ALA A O 1
ATOM 1084 N N . GLY A 1 165 ? -28.595 41.304 -8.996 1.00 17.00 145 GLY A N 1
ATOM 1085 C CA . GLY A 1 165 ? -28.654 42.546 -8.283 1.00 16.99 145 GLY A CA 1
ATOM 1086 C C . GLY A 1 165 ? -28.239 42.335 -6.852 1.00 17.30 145 GLY A C 1
ATOM 1087 O O . GLY A 1 165 ? -27.853 41.232 -6.452 1.00 17.19 145 GLY A O 1
ATOM 1088 N N . GLY A 1 166 ? -28.321 43.388 -6.066 1.00 17.84 146 GLY A N 1
ATOM 1089 C CA . GLY A 1 166 ? -27.934 43.288 -4.674 1.00 18.40 146 GLY A CA 1
ATOM 1090 C C . GLY A 1 166 ? -27.214 44.539 -4.284 1.00 19.50 146 GLY A C 1
ATOM 1091 O O . GLY A 1 166 ? -26.858 45.352 -5.117 1.00 22.79 146 GLY A O 1
ATOM 1092 N N . SER A 1 167 ? -26.948 44.687 -3.006 1.00 18.91 147 SER A N 1
ATOM 1093 C CA . SER A 1 167 ? -26.460 45.950 -2.498 1.00 18.58 147 SER A CA 1
ATOM 1094 C C . SER A 1 167 ? -25.036 45.827 -1.921 1.00 17.85 147 SER A C 1
ATOM 1095 O O . SER A 1 167 ? -24.398 44.790 -2.028 1.00 18.58 147 SER A O 1
ATOM 1100 N N . SER A 1 168 ? -24.574 46.916 -1.319 1.00 16.94 148 SER A N 1
ATOM 1101 C CA . SER A 1 168 ? -23.282 46.998 -0.631 1.00 16.68 148 SER A CA 1
ATOM 1102 C C . SER A 1 168 ? -23.490 47.644 0.736 1.00 15.90 148 SER A C 1
ATOM 1103 O O . SER A 1 168 ? -24.630 47.940 1.123 1.00 16.89 148 SER A O 1
ATOM 1108 N N . GLY A 1 169 ? -22.416 47.843 1.497 1.00 15.39 149 GLY A N 1
ATOM 1109 C CA . GLY A 1 169 ? -22.553 48.550 2.770 1.00 15.77 149 GLY A CA 1
ATOM 1110 C C . GLY A 1 169 ? -23.187 47.707 3.863 1.00 16.26 149 GLY A C 1
ATOM 1111 O O . GLY A 1 169 ? -23.679 48.238 4.856 1.00 17.20 149 GLY A O 1
ATOM 1112 N N . GLU A 1 170 ? -23.167 46.390 3.672 1.00 16.61 150 GLU A N 1
ATOM 1113 C CA . GLU A 1 170 ? -23.667 45.443 4.665 1.00 16.45 150 GLU A CA 1
ATOM 1114 C C . GLU A 1 170 ? -22.712 44.280 4.763 1.00 15.32 150 GLU A C 1
ATOM 1115 O O . GLU A 1 170 ? -21.981 43.994 3.810 1.00 15.90 150 GLU A O 1
ATOM 1121 N N . TRP A 1 171 ? -22.726 43.604 5.897 1.00 15.72 151 TRP A N 1
ATOM 1122 C CA . TRP A 1 171 ? -22.038 42.330 5.984 1.00 16.28 151 TRP A CA 1
ATOM 1123 C C . TRP A 1 171 ? -22.714 41.340 5.072 1.00 15.76 151 TRP A C 1
ATOM 1124 O O . TRP A 1 171 ? -23.904 41.484 4.740 1.00 15.67 151 TRP A O 1
ATOM 1135 N N . PRO A 1 172 ? -21.972 40.307 4.649 1.00 15.40 152 PRO A N 1
ATOM 1136 C CA . PRO A 1 172 ? -22.618 39.302 3.805 1.00 15.02 152 PRO A CA 1
ATOM 1137 C C . PRO A 1 172 ? -23.851 38.681 4.491 1.00 15.01 152 PRO A C 1
ATOM 1138 O O . PRO A 1 172 ? -23.816 38.368 5.676 1.00 14.93 152 PRO A O 1
ATOM 1142 N N . ASN A 1 173 ? -24.913 38.530 3.715 1.00 14.98 153 ASN A N 1
ATOM 1143 C CA . ASN A 1 173 ? -26.153 37.879 4.163 1.00 15.02 153 ASN A CA 1
ATOM 1144 C C . ASN A 1 173 ? -26.916 37.492 2.920 1.00 15.53 153 ASN A C 1
ATOM 1145 O O . ASN A 1 173 ? -26.749 38.120 1.898 1.00 15.76 153 ASN A O 1
ATOM 1150 N N . ARG A 1 174 ? -27.710 36.435 2.974 1.00 15.96 154 ARG A N 1
ATOM 1151 C CA . ARG A 1 174 ? -28.282 35.931 1.721 1.00 17.78 154 ARG A CA 1
ATOM 1152 C C . ARG A 1 174 ? -29.212 36.954 1.077 1.00 17.04 154 ARG A C 1
ATOM 1153 O O . ARG A 1 174 ? -29.281 37.031 -0.160 1.00 19.73 154 ARG A O 1
ATOM 1161 N N . ALA A 1 175 ? -29.876 37.770 1.891 1.00 17.07 155 ALA A N 1
ATOM 1162 C CA . ALA A 1 175 ? -30.772 38.809 1.377 1.00 17.40 155 ALA A CA 1
ATOM 1163 C C . ALA A 1 175 ? -30.040 39.939 0.648 1.00 17.52 155 ALA A C 1
ATOM 1164 O O . ALA A 1 175 ? -30.677 40.739 -0.068 1.00 18.89 155 ALA A O 1
ATOM 1166 N N . LEU A 1 176 ? -28.716 39.993 0.794 1.00 17.34 156 LEU A N 1
ATOM 1167 C CA . LEU A 1 176 ? -27.941 41.030 0.136 1.00 17.69 156 LEU A CA 1
ATOM 1168 C C . LEU A 1 176 ? -27.826 40.830 -1.365 1.00 18.43 156 LEU A C 1
ATOM 1169 O O . LEU A 1 176 ? -27.507 41.770 -2.078 1.00 20.32 156 LEU A O 1
ATOM 1174 N N . VAL A 1 177 ? -28.010 39.606 -1.848 1.00 17.65 157 VAL A N 1
ATOM 1175 C CA . VAL A 1 177 ? -27.766 39.325 -3.251 1.00 17.53 157 VAL A CA 1
ATOM 1176 C C . VAL A 1 177 ? -29.036 38.728 -3.859 1.00 18.02 157 VAL A C 1
ATOM 1177 O O . VAL A 1 177 ? -29.754 37.965 -3.196 1.00 18.16 157 VAL A O 1
ATOM 1181 N N . ASP A 1 178 ? -29.308 39.112 -5.111 1.00 17.98 158 ASP A N 1
ATOM 1182 C CA . ASP A 1 178 ? -30.436 38.598 -5.875 1.00 18.39 158 ASP A CA 1
ATOM 1183 C C . ASP A 1 178 ? -29.891 37.614 -6.881 1.00 17.42 158 ASP A C 1
ATOM 1184 O O . ASP A 1 178 ? -29.233 38.019 -7.848 1.00 18.12 158 ASP A O 1
ATOM 1189 N N . MET A 1 179 ? -30.140 36.323 -6.660 1.00 17.32 159 MET A N 1
ATOM 1190 C CA . MET A 1 179 ? -29.678 35.280 -7.574 1.00 18.07 159 MET A CA 1
ATOM 1191 C C . MET A 1 179 ? -30.717 34.911 -8.614 1.00 17.70 159 MET A C 1
ATOM 1192 O O . MET A 1 179 ? -31.927 34.979 -8.386 1.00 19.15 159 MET A O 1
ATOM 1197 N N . ALA A 1 180 ? -30.226 34.502 -9.770 1.00 16.85 160 ALA A N 1
ATOM 1198 C CA . ALA A 1 180 ? -31.092 34.118 -10.869 1.00 16.83 160 ALA A CA 1
ATOM 1199 C C . ALA A 1 180 ? -30.314 33.185 -11.765 1.00 16.70 160 ALA A C 1
ATOM 1200 O O . ALA A 1 180 ? -29.195 32.788 -11.433 1.00 16.31 160 ALA A O 1
ATOM 1202 N N . VAL A 1 181 ? -30.926 32.814 -12.886 1.00 16.57 161 VAL A N 1
ATOM 1203 C CA . VAL A 1 181 ? -30.310 31.931 -13.857 1.00 16.78 161 VAL A CA 1
ATOM 1204 C C . VAL A 1 181 ? -29.782 32.741 -15.030 1.00 16.28 161 VAL A C 1
ATOM 1205 O O . VAL A 1 181 ? -30.517 33.519 -15.646 1.00 18.12 161 VAL A O 1
ATOM 1209 N N . GLY A 1 182 ? -28.524 32.509 -15.372 1.00 15.81 162 GLY A N 1
ATOM 1210 C CA . GLY A 1 182 ? -27.889 33.193 -16.483 1.00 15.45 162 GLY A CA 1
ATOM 1211 C C . GLY A 1 182 ? -27.946 32.341 -17.740 1.00 15.72 162 GLY A C 1
ATOM 1212 O O . GLY A 1 182 ? -28.798 31.467 -17.882 1.00 17.17 162 GLY A O 1
ATOM 1213 N N . LEU A 1 183 ? -27.020 32.600 -18.657 1.00 15.88 163 LEU A N 1
ATOM 1214 C CA . LEU A 1 183 ? -26.971 31.923 -19.948 1.00 15.14 163 LEU A CA 1
ATOM 1215 C C . LEU A 1 183 ? -26.145 30.633 -19.934 1.00 15.03 163 LEU A C 1
ATOM 1216 O O . LEU A 1 183 ? -26.208 29.846 -20.881 1.00 17.22 163 LEU A O 1
ATOM 1221 N N . GLY A 1 184 ? -25.397 30.394 -18.865 1.00 15.34 164 GLY A N 1
ATOM 1222 C CA . GLY A 1 184 ? -24.635 29.155 -18.745 1.00 15.72 164 GLY A CA 1
ATOM 1223 C C . GLY A 1 184 ? -23.547 28.994 -19.794 1.00 16.16 164 GLY A C 1
ATOM 1224 O O . GLY A 1 184 ? -23.257 27.876 -20.257 1.00 16.39 164 GLY A O 1
ATOM 1225 N N . ILE A 1 185 ? -22.942 30.110 -20.175 1.00 16.02 165 ILE A N 1
ATOM 1226 C CA . ILE A 1 185 ? -21.782 30.084 -21.074 1.00 15.63 165 ILE A CA 1
ATOM 1227 C C . ILE A 1 185 ? -20.601 29.432 -20.362 1.00 16.01 165 ILE A C 1
ATOM 1228 O O . ILE A 1 185 ? -19.914 28.581 -20.939 1.00 15.46 165 ILE A O 1
ATOM 1233 N N . VAL A 1 186 ? -20.369 29.848 -19.114 1.00 16.51 166 VAL A N 1
ATOM 1234 C CA . VAL A 1 186 ? -19.349 29.277 -18.244 1.00 17.32 166 VAL A CA 1
ATOM 1235 C C . VAL A 1 186 ? -20.049 28.792 -16.938 1.00 17.38 166 VAL A C 1
ATOM 1236 O O . VAL A 1 186 ? -20.116 29.503 -15.956 1.00 17.02 166 VAL A O 1
ATOM 1240 N N . PRO A 1 187 ? -20.583 27.561 -16.934 1.00 19.01 167 PRO A N 1
ATOM 1241 C CA . PRO A 1 187 ? -21.387 27.099 -15.800 1.00 19.51 167 PRO A CA 1
ATOM 1242 C C . PRO A 1 187 ? -20.684 26.997 -14.446 1.00 19.72 167 PRO A C 1
ATOM 1243 O O . PRO A 1 187 ? -21.365 26.957 -13.418 1.00 20.44 167 PRO A O 1
ATOM 1247 N N . GLU A 1 188 ? -19.355 26.925 -14.442 1.00 18.61 168 GLU A N 1
ATOM 1248 C CA . GLU A 1 188 ? -18.605 26.694 -13.218 1.00 19.01 168 GLU A CA 1
ATOM 1249 C C . GLU A 1 188 ? -18.269 27.964 -12.430 1.00 17.62 168 GLU A C 1
ATOM 1250 O O . GLU A 1 188 ? -17.592 27.873 -11.427 1.00 17.01 168 GLU A O 1
ATOM 1261 N N . ILE A 1 189 ? -18.721 29.129 -12.897 1.00 16.44 169 ILE A N 1
ATOM 1262 C CA . ILE A 1 189 ? -18.416 30.407 -12.263 1.00 16.65 169 ILE A CA 1
ATOM 1263 C C . ILE A 1 189 ? -19.651 31.227 -11.938 1.00 16.10 169 ILE A C 1
ATOM 1264 O O . ILE A 1 189 ? -20.729 31.033 -12.494 1.00 16.93 169 ILE A O 1
ATOM 1269 N N . VAL A 1 190 ? -19.453 32.171 -11.027 1.00 15.14 170 VAL A N 1
ATOM 1270 C CA . VAL A 1 190 ? -20.447 33.203 -10.759 1.00 15.76 170 VAL A CA 1
ATOM 1271 C C . VAL A 1 190 ? -19.742 34.549 -10.893 1.00 15.42 170 VAL A C 1
ATOM 1272 O O . VAL A 1 190 ? -18.752 34.818 -10.208 1.00 15.36 170 VAL A O 1
ATOM 1279 N N . VAL A 1 191 ? -20.253 35.368 -11.809 1.00 16.04 171 VAL A N 1
ATOM 1280 C CA . VAL A 1 191 ? -19.682 36.656 -12.144 1.00 15.16 171 VAL A CA 1
ATOM 1281 C C . VAL A 1 191 ? -20.293 37.818 -11.384 1.00 14.82 171 VAL A C 1
ATOM 1282 O O . VAL A 1 191 ? -21.523 37.914 -11.272 1.00 16.57 171 VAL A O 1
ATOM 1286 N N . ASP A 1 192 ? -19.438 38.707 -10.856 1.00 15.89 172 ASP A N 1
ATOM 1287 C CA . ASP A 1 192 ? -19.927 40.024 -10.508 1.00 15.59 172 ASP A CA 1
ATOM 1288 C C . ASP A 1 192 ? -19.114 41.071 -11.266 1.00 16.21 172 ASP A C 1
ATOM 1289 O O . ASP A 1 192 ? -18.011 40.786 -11.763 1.00 16.68 172 ASP A O 1
ATOM 1294 N N . GLN A 1 193 ? -19.674 42.259 -11.384 1.00 15.13 173 GLN A N 1
ATOM 1295 C CA . GLN A 1 193 ? -19.114 43.277 -12.286 1.00 15.03 173 GLN A CA 1
ATOM 1296 C C . GLN A 1 193 ? -19.288 44.674 -11.685 1.00 15.64 173 GLN A C 1
ATOM 1297 O O . GLN A 1 193 ? -19.902 44.809 -10.617 1.00 15.83 173 GLN A O 1
ATOM 1303 N N . HIS A 1 194 ? -18.647 45.664 -12.306 1.00 15.10 174 HIS A N 1
ATOM 1304 C CA . HIS A 1 194 ? -18.336 46.958 -11.660 1.00 15.58 174 HIS A CA 1
ATOM 1305 C C . HIS A 1 194 ? -17.855 46.733 -10.226 1.00 15.15 174 HIS A C 1
ATOM 1306 O O . HIS A 1 194 ? -18.255 47.457 -9.305 1.00 15.08 174 HIS A O 1
ATOM 1313 N N . PHE A 1 195 ? -17.002 45.723 -10.047 1.00 14.32 175 PHE A N 1
ATOM 1314 C CA . PHE A 1 195 ? -16.894 45.048 -8.760 1.00 14.35 175 PHE A CA 1
ATOM 1315 C C . PHE A 1 195 ? -16.388 45.900 -7.626 1.00 14.01 175 PHE A C 1
ATOM 1316 O O . PHE A 1 195 ? -17.132 46.218 -6.695 1.00 15.05 175 PHE A O 1
ATOM 1324 N N . HIS A 1 196 ? -15.108 46.281 -7.654 1.00 14.19 176 HIS A N 1
ATOM 1325 C CA . HIS A 1 196 ? -14.616 47.121 -6.554 1.00 14.13 176 HIS A CA 1
ATOM 1326 C C . HIS A 1 196 ? -15.191 48.525 -6.606 1.00 13.92 176 HIS A C 1
ATOM 1327 O O . HIS A 1 196 ? -15.371 49.187 -5.589 1.00 14.66 176 HIS A O 1
ATOM 1334 N N . ASN A 1 197 ? -15.480 48.980 -7.806 1.00 14.90 177 ASN A N 1
ATOM 1335 C CA . ASN A 1 197 ? -16.019 50.296 -8.017 1.00 14.82 177 ASN A CA 1
ATOM 1336 C C . ASN A 1 197 ? -17.347 50.518 -7.275 1.00 15.23 177 ASN A C 1
ATOM 1337 O O . ASN A 1 197 ? -17.604 51.611 -6.799 1.00 16.80 177 ASN A O 1
ATOM 1342 N N . ARG A 1 198 ? -18.167 49.469 -7.176 1.00 14.18 178 ARG A N 1
ATOM 1343 C CA . ARG A 1 198 ? -19.445 49.487 -6.456 1.00 14.45 178 ARG A CA 1
ATOM 1344 C C . ARG A 1 198 ? -19.434 48.628 -5.192 1.00 14.13 178 ARG A C 1
ATOM 1345 O O . ARG A 1 198 ? -20.460 48.341 -4.640 1.00 14.87 178 ARG A O 1
ATOM 1360 N N . ASN A 1 199 ? -18.242 48.281 -4.721 1.00 13.28 179 ASN A N 1
ATOM 1361 C CA . ASN A 1 199 ? -18.079 47.597 -3.441 1.00 13.81 179 ASN A CA 1
ATOM 1362 C C . ASN A 1 199 ? -18.911 46.330 -3.336 1.00 13.66 179 ASN A C 1
ATOM 1363 O O . ASN A 1 199 ? -19.627 46.085 -2.368 1.00 15.01 179 ASN A O 1
ATOM 1368 N N . ARG A 1 200 ? -18.761 45.485 -4.349 1.00 14.19 180 ARG A N 1
ATOM 1369 C CA . ARG A 1 200 ? -19.624 44.316 -4.493 1.00 14.06 180 ARG A CA 1
ATOM 1370 C C . ARG A 1 200 ? -19.092 43.027 -3.883 1.00 14.47 180 ARG A C 1
ATOM 1371 O O . ARG A 1 200 ? -19.732 41.976 -3.971 1.00 14.38 180 ARG A O 1
ATOM 1386 N N . MET A 1 201 ? -17.970 43.093 -3.163 1.00 14.58 181 MET A N 1
ATOM 1387 C CA . MET A 1 201 ? -17.456 41.865 -2.579 1.00 14.43 181 MET A CA 1
ATOM 1388 C C . MET A 1 201 ? -18.477 41.209 -1.628 1.00 12.98 181 MET A C 1
ATOM 1389 O O . MET A 1 201 ? -18.584 39.979 -1.641 1.00 14.27 181 MET A O 1
ATOM 1398 N N . ALA A 1 202 ? -19.188 41.978 -0.795 1.00 13.93 182 ALA A N 1
ATOM 1399 C CA . ALA A 1 202 ? -20.092 41.331 0.147 1.00 13.60 182 ALA A CA 1
ATOM 1400 C C . ALA A 1 202 ? -21.197 40.567 -0.569 1.00 13.19 182 ALA A C 1
ATOM 1401 O O . ALA A 1 202 ? -21.563 39.463 -0.153 1.00 13.40 182 ALA A O 1
ATOM 1403 N N . ARG A 1 203 ? -21.724 41.132 -1.653 1.00 13.83 183 ARG A N 1
ATOM 1404 C CA . ARG A 1 203 ? -22.797 40.440 -2.363 1.00 14.05 183 ARG A CA 1
ATOM 1405 C C . ARG A 1 203 ? -22.266 39.208 -3.091 1.00 14.00 183 ARG A C 1
ATOM 1406 O O . ARG A 1 203 ? -22.939 38.193 -3.145 1.00 13.95 183 ARG A O 1
ATOM 1414 N N . LEU A 1 204 ? -21.038 39.249 -3.586 1.00 13.32 184 LEU A N 1
ATOM 1415 C CA . LEU A 1 204 ? -20.419 38.070 -4.193 1.00 13.52 184 LEU A CA 1
ATOM 1416 C C . LEU A 1 204 ? -20.197 36.965 -3.156 1.00 13.25 184 LEU A C 1
ATOM 1417 O O . LEU A 1 204 ? -20.500 35.789 -3.416 1.00 13.27 184 LEU A O 1
ATOM 1422 N N . LEU A 1 205 ? -19.683 37.333 -1.981 1.00 12.89 185 LEU A N 1
ATOM 1423 C CA . LEU A 1 205 ? -19.513 36.366 -0.896 1.00 12.92 185 LEU A CA 1
ATOM 1424 C C . LEU A 1 205 ? -20.844 35.747 -0.510 1.00 12.27 185 LEU A C 1
ATOM 1425 O O . LEU A 1 205 ? -20.922 34.555 -0.225 1.00 12.59 185 LEU A O 1
ATOM 1430 N N . SER A 1 206 ? -21.883 36.580 -0.503 1.00 11.99 186 SER A N 1
ATOM 1431 C CA . SER A 1 206 ? -23.235 36.103 -0.194 1.00 12.50 186 SER A CA 1
ATOM 1432 C C . SER A 1 206 ? -23.714 35.078 -1.207 1.00 12.61 186 SER A C 1
ATOM 1433 O O . SER A 1 206 ? -24.311 34.077 -0.831 1.00 13.66 186 SER A O 1
ATOM 1436 N N . ALA A 1 207 ? -23.415 35.310 -2.478 1.00 13.67 187 ALA A N 1
ATOM 1437 C CA . ALA A 1 207 ? -23.743 34.338 -3.538 1.00 14.21 187 ALA A CA 1
ATOM 1438 C C . ALA A 1 207 ? -22.956 33.032 -3.366 1.00 15.14 187 ALA A C 1
ATOM 1439 O O . ALA A 1 207 ? -23.495 31.931 -3.525 1.00 15.65 187 ALA A O 1
ATOM 1441 N N . ILE A 1 208 ? -21.665 33.155 -3.072 1.00 16.30 188 ILE A N 1
ATOM 1442 C CA . ILE A 1 208 ? -20.811 31.986 -2.978 1.00 17.22 188 ILE A CA 1
ATOM 1443 C C . ILE A 1 208 ? -21.173 31.099 -1.786 1.00 17.25 188 ILE A C 1
ATOM 1444 O O . ILE A 1 208 ? -21.003 29.861 -1.837 1.00 17.36 188 ILE A O 1
ATOM 1449 N N . SER A 1 209 ? -21.713 31.686 -0.721 1.00 17.11 189 SER A N 1
ATOM 1450 C CA . SER A 1 209 ? -22.012 30.911 0.499 1.00 17.42 189 SER A CA 1
ATOM 1451 C C . SER A 1 209 ? -22.906 29.715 0.244 1.00 18.26 189 SER A C 1
ATOM 1452 O O . SER A 1 209 ? -22.768 28.679 0.906 1.00 18.89 189 SER A O 1
ATOM 1455 N N . THR A 1 210 ? -23.828 29.868 -0.702 1.00 18.41 190 THR A N 1
ATOM 1456 C CA . THR A 1 210 ? -24.745 28.788 -1.057 1.00 18.99 190 THR A CA 1
ATOM 1457 C C . THR A 1 210 ? -24.468 28.141 -2.399 1.00 19.14 190 THR A C 1
ATOM 1458 O O . THR A 1 210 ? -25.164 27.204 -2.772 1.00 19.34 190 THR A O 1
ATOM 1462 N N . HIS A 1 211 ? -23.438 28.609 -3.104 1.00 18.77 191 HIS A N 1
ATOM 1463 C CA . HIS A 1 211 ? -22.968 27.969 -4.323 1.00 19.36 191 HIS A CA 1
ATOM 1464 C C . HIS A 1 211 ? -21.456 27.808 -4.218 1.00 18.82 191 HIS A C 1
ATOM 1465 O O . HIS A 1 211 ? -20.691 28.271 -5.087 1.00 18.23 191 HIS A O 1
ATOM 1472 N N . PRO A 1 212 ? -20.994 27.155 -3.142 1.00 18.58 192 PRO A N 1
ATOM 1473 C CA . PRO A 1 212 ? -19.559 27.139 -2.901 1.00 18.72 192 PRO A CA 1
ATOM 1474 C C . PRO A 1 212 ? -18.754 26.294 -3.872 1.00 18.08 192 PRO A C 1
ATOM 1475 O O . PRO A 1 212 ? -17.524 26.375 -3.887 1.00 18.64 192 PRO A O 1
ATOM 1479 N N . GLU A 1 213 ? -19.434 25.525 -4.718 1.00 18.50 193 GLU A N 1
ATOM 1480 C CA . GLU A 1 213 ? -18.776 24.787 -5.782 1.00 18.65 193 GLU A CA 1
ATOM 1481 C C . GLU A 1 213 ? -18.365 25.664 -6.964 1.00 18.46 193 GLU A C 1
ATOM 1482 O O . GLU A 1 213 ? -17.634 25.190 -7.853 1.00 19.44 193 GLU A O 1
ATOM 1488 N N . LEU A 1 214 ? -18.891 26.891 -7.011 1.00 16.95 194 LEU A N 1
ATOM 1489 C CA . LEU A 1 214 ? -18.656 27.824 -8.130 1.00 17.46 194 LEU A CA 1
ATOM 1490 C C . LEU A 1 214 ? -17.556 28.784 -7.784 1.00 16.79 194 LEU A C 1
ATOM 1491 O O . LEU A 1 214 ? -17.548 29.323 -6.692 1.00 16.91 194 LEU A O 1
ATOM 1496 N N . LEU A 1 215 ? -16.663 29.030 -8.729 1.00 15.70 195 LEU A N 1
ATOM 1497 C CA . LEU A 1 215 ? -15.624 30.036 -8.575 1.00 15.51 195 LEU A CA 1
ATOM 1498 C C . LEU A 1 215 ? -16.259 31.407 -8.769 1.00 14.54 195 LEU A C 1
ATOM 1499 O O . LEU A 1 215 ? -16.837 31.681 -9.824 1.00 15.38 195 LEU A O 1
ATOM 1504 N N . GLY A 1 216 ? -16.103 32.294 -7.793 1.00 14.00 196 GLY A N 1
ATOM 1505 C CA . GLY A 1 216 ? -16.579 33.654 -7.933 1.00 14.05 196 GLY A CA 1
ATOM 1506 C C . GLY A 1 216 ? -15.548 34.489 -8.646 1.00 13.35 196 GLY A C 1
ATOM 1507 O O . GLY A 1 216 ? -14.337 34.380 -8.339 1.00 14.06 196 GLY A O 1
ATOM 1508 N N . LEU A 1 217 ? -15.996 35.314 -9.597 1.00 13.27 197 LEU A N 1
ATOM 1509 C CA . LEU A 1 217 ? -15.148 36.267 -10.295 1.00 13.17 197 LEU A CA 1
ATOM 1510 C C . LEU A 1 217 ? -15.741 37.653 -10.158 1.00 12.91 197 LEU A C 1
ATOM 1511 O O . LEU A 1 217 ? -16.773 37.954 -10.765 1.00 14.45 197 LEU A O 1
ATOM 1516 N N . GLY A 1 218 ? -15.056 38.495 -9.397 1.00 11.67 198 GLY A N 1
ATOM 1517 C CA . GLY A 1 218 ? -15.447 39.886 -9.231 1.00 12.00 198 GLY A CA 1
ATOM 1518 C C . GLY A 1 218 ? -14.601 40.746 -10.130 1.00 11.75 198 GLY A C 1
ATOM 1519 O O . GLY A 1 218 ? -13.417 40.886 -9.905 1.00 11.66 198 GLY A O 1
ATOM 1520 N N . ILE A 1 219 ? -15.200 41.297 -11.177 1.00 12.47 199 ILE A N 1
ATOM 1521 C CA . ILE A 1 219 ? -14.450 41.951 -12.239 1.00 13.08 199 ILE A CA 1
ATOM 1522 C C . ILE A 1 219 ? -14.701 43.469 -12.187 1.00 12.57 199 ILE A C 1
ATOM 1523 O O . ILE A 1 219 ? -15.847 43.937 -12.292 1.00 12.59 199 ILE A O 1
ATOM 1528 N N . ASP A 1 220 ? -13.621 44.223 -12.038 1.00 12.95 200 ASP A N 1
ATOM 1529 C CA . ASP A 1 220 ? -13.711 45.681 -11.932 1.00 12.93 200 ASP A CA 1
ATOM 1530 C C . ASP A 1 220 ? -14.054 46.319 -13.275 1.00 13.04 200 ASP A C 1
ATOM 1531 O O . ASP A 1 220 ? -13.914 45.712 -14.352 1.00 13.56 200 ASP A O 1
ATOM 1536 N N . GLU A 1 221 ? -14.469 47.580 -13.204 1.00 13.43 201 GLU A N 1
ATOM 1537 C CA . GLU A 1 221 ? -14.663 48.371 -14.425 1.00 13.84 201 GLU A CA 1
ATOM 1538 C C . GLU A 1 221 ? -13.406 48.359 -15.268 1.00 13.22 201 GLU A C 1
ATOM 1539 O O . GLU A 1 221 ? -12.277 48.350 -14.750 1.00 13.55 201 GLU A O 1
ATOM 1545 N N . ASP A 1 222 ? -13.587 48.366 -16.581 1.00 13.90 202 ASP A N 1
ATOM 1546 C CA . ASP A 1 222 ? -12.473 48.427 -17.540 1.00 13.98 202 ASP A CA 1
ATOM 1547 C C . ASP A 1 222 ? -11.421 47.388 -17.282 1.00 13.38 202 ASP A C 1
ATOM 1548 O O . ASP A 1 222 ? -10.237 47.618 -17.522 1.00 13.28 202 ASP A O 1
ATOM 1553 N N . THR A 1 223 ? -11.907 46.218 -16.864 1.00 13.40 203 THR A N 1
ATOM 1554 C CA . THR A 1 223 ? -11.087 45.051 -16.625 1.00 14.01 203 THR A CA 1
ATOM 1555 C C . THR A 1 223 ? -11.840 43.852 -17.223 1.00 14.11 203 THR A C 1
ATOM 1556 O O . THR A 1 223 ? -13.069 43.863 -17.301 1.00 14.07 203 THR A O 1
ATOM 1560 N N . CYS A 1 224 ? -11.090 42.827 -17.609 1.00 15.12 204 CYS A N 1
ATOM 1561 C CA . CYS A 1 224 ? -11.661 41.665 -18.267 1.00 14.97 204 CYS A CA 1
ATOM 1562 C C . CYS A 1 224 ? -10.978 40.399 -17.821 1.00 14.87 204 CYS A C 1
ATOM 1563 O O . CYS A 1 224 ? -9.764 40.372 -17.615 1.00 15.17 204 CYS A O 1
ATOM 1566 N N . ALA A 1 225 ? -11.792 39.371 -17.594 1.00 14.30 205 ALA A N 1
ATOM 1567 C CA . ALA A 1 225 ? -11.320 37.997 -17.413 1.00 14.87 205 ALA A CA 1
ATOM 1568 C C . ALA A 1 225 ? -11.550 37.287 -18.736 1.00 14.94 205 ALA A C 1
ATOM 1569 O O . ALA A 1 225 ? -12.689 37.125 -19.157 1.00 15.14 205 ALA A O 1
ATOM 1571 N N . MET A 1 226 ? -10.472 36.924 -19.408 1.00 14.69 206 MET A N 1
ATOM 1572 C CA . MET A 1 226 ? -10.560 36.295 -20.710 1.00 14.71 206 MET A CA 1
ATOM 1573 C C . MET A 1 226 ? -10.299 34.797 -20.567 1.00 14.77 206 MET A C 1
ATOM 1574 O O . MET A 1 226 ? -9.195 34.373 -20.227 1.00 14.78 206 MET A O 1
ATOM 1579 N N . PHE A 1 227 ? -11.356 34.022 -20.802 1.00 14.83 207 PHE A N 1
ATOM 1580 C CA . PHE A 1 227 ? -11.304 32.585 -20.681 1.00 14.98 207 PHE A CA 1
ATOM 1581 C C . PHE A 1 227 ? -10.801 31.993 -21.986 1.00 15.02 207 PHE A C 1
ATOM 1582 O O . PHE A 1 227 ? -11.464 32.102 -23.013 1.00 15.22 207 PHE A O 1
ATOM 1590 N N . GLU A 1 228 ? -9.630 31.359 -21.926 1.00 15.89 208 GLU A N 1
ATOM 1591 C CA . GLU A 1 228 ? -9.008 30.725 -23.082 1.00 16.46 208 GLU A CA 1
ATOM 1592 C C . GLU A 1 228 ? -9.411 29.258 -23.177 1.00 17.01 208 GLU A C 1
ATOM 1593 O O . GLU A 1 228 ? -9.820 28.644 -22.185 1.00 17.50 208 GLU A O 1
ATOM 1599 N N . ARG A 1 229 ? -9.236 28.685 -24.361 1.00 17.94 209 ARG A N 1
ATOM 1600 C CA . ARG A 1 229 ? -9.693 27.327 -24.606 1.00 18.75 209 ARG A CA 1
ATOM 1601 C C . ARG A 1 229 ? -8.987 26.296 -23.728 1.00 19.25 209 ARG A C 1
ATOM 1602 O O . ARG A 1 229 ? -9.556 25.246 -23.423 1.00 20.58 209 ARG A O 1
ATOM 1610 N N . ASP A 1 230 ? -7.763 26.591 -23.303 1.00 19.53 210 ASP A N 1
ATOM 1611 C CA . ASP A 1 230 ? -6.995 25.640 -22.477 1.00 19.59 210 ASP A CA 1
ATOM 1612 C C . ASP A 1 230 ? -7.352 25.641 -20.980 1.00 20.03 210 ASP A C 1
ATOM 1613 O O . ASP A 1 230 ? -6.757 24.891 -20.208 1.00 20.19 210 ASP A O 1
ATOM 1618 N N . GLY A 1 231 ? -8.280 26.501 -20.574 1.00 19.35 211 GLY A N 1
ATOM 1619 C CA . GLY A 1 231 ? -8.749 26.554 -19.200 1.00 19.04 211 GLY A CA 1
ATOM 1620 C C . GLY A 1 231 ? -8.144 27.704 -18.425 1.00 18.63 211 GLY A C 1
ATOM 1621 O O . GLY A 1 231 ? -8.536 27.977 -17.281 1.00 20.36 211 GLY A O 1
ATOM 1622 N N . SER A 1 232 ? -7.177 28.391 -19.016 1.00 16.43 212 SER A N 1
ATOM 1623 C CA . SER A 1 232 ? -6.587 29.530 -18.345 1.00 16.93 212 SER A CA 1
ATOM 1624 C C . SER A 1 232 ? -7.483 30.760 -18.470 1.00 15.63 212 SER A C 1
ATOM 1625 O O . SER A 1 232 ? -8.288 30.885 -19.392 1.00 15.36 212 SER A O 1
ATOM 1628 N N . VAL A 1 233 ? -7.347 31.665 -17.512 1.00 14.33 213 VAL A N 1
ATOM 1629 C CA . VAL A 1 233 ? -8.102 32.915 -17.496 1.00 15.10 213 VAL A CA 1
ATOM 1630 C C . VAL A 1 233 ? -7.069 34.020 -17.395 1.00 15.32 213 VAL A C 1
ATOM 1631 O O . VAL A 1 233 ? -6.355 34.108 -16.397 1.00 16.25 213 VAL A O 1
ATOM 1635 N N . LYS A 1 234 ? -6.967 34.852 -18.427 1.00 15.03 214 LYS A N 1
ATOM 1636 C CA . LYS A 1 234 ? -6.019 35.940 -18.469 1.00 15.45 214 LYS A CA 1
ATOM 1637 C C . LYS A 1 234 ? -6.749 37.223 -18.121 1.00 14.55 214 LYS A C 1
ATOM 1638 O O . LYS A 1 234 ? -7.821 37.497 -18.668 1.00 15.70 214 LYS A O 1
ATOM 1644 N N . VAL A 1 235 ? -6.160 38.008 -17.236 1.00 14.29 215 VAL A N 1
ATOM 1645 C CA . VAL A 1 235 ? -6.719 39.289 -16.867 1.00 14.62 215 VAL A CA 1
ATOM 1646 C C . VAL A 1 235 ? -6.170 40.376 -17.791 1.00 14.22 215 VAL A C 1
ATOM 1647 O O . VAL A 1 235 ? -4.955 40.434 -18.069 1.00 14.94 215 VAL A O 1
ATOM 1651 N N . ILE A 1 236 ? -7.055 41.249 -18.269 1.00 13.49 216 ILE A N 1
ATOM 1652 C CA . ILE A 1 236 ? -6.674 42.376 -19.098 1.00 14.19 216 ILE A CA 1
ATOM 1653 C C . ILE A 1 236 ? -7.322 43.633 -18.561 1.00 14.05 216 ILE A C 1
ATOM 1654 O O . ILE A 1 236 ? -8.485 43.594 -18.142 1.00 13.95 216 ILE A O 1
ATOM 1663 N N . GLY A 1 237 ? -6.603 44.742 -18.610 1.00 13.19 217 GLY A N 1
ATOM 1664 C CA . GLY A 1 237 ? -7.212 46.036 -18.369 1.00 12.89 217 GLY A CA 1
ATOM 1665 C C . GLY A 1 237 ? -6.710 46.787 -17.157 1.00 13.17 217 GLY A C 1
ATOM 1666 O O . GLY A 1 237 ? -5.562 46.601 -16.703 1.00 12.99 217 GLY A O 1
ATOM 1667 N N . GLN A 1 238 ? -7.569 47.654 -16.633 1.00 13.15 218 GLN A N 1
ATOM 1668 C CA . GLN A 1 238 ? -7.171 48.745 -15.736 1.00 14.08 218 GLN A CA 1
ATOM 1669 C C . GLN A 1 238 ? -7.169 48.417 -14.243 1.00 12.65 218 GLN A C 1
ATOM 1670 O O . GLN A 1 238 ? -6.461 49.062 -13.459 1.00 13.65 218 GLN A O 1
ATOM 1676 N N . GLY A 1 239 ? -7.995 47.450 -13.857 1.00 12.36 219 GLY A N 1
ATOM 1677 C CA . GLY A 1 239 ? -8.197 47.125 -12.455 1.00 12.58 219 GLY A CA 1
ATOM 1678 C C . GLY A 1 239 ? -7.859 45.700 -12.116 1.00 12.53 219 GLY A C 1
ATOM 1679 O O . GLY A 1 239 ? -6.826 45.164 -12.531 1.00 13.81 219 GLY A O 1
ATOM 1680 N N . THR A 1 240 ? -8.722 45.088 -11.322 1.00 12.55 220 THR A N 1
ATOM 1681 C CA . THR A 1 240 ? -8.475 43.759 -10.838 1.00 12.78 220 THR A CA 1
ATOM 1682 C C . THR A 1 240 ? -9.632 42.801 -11.134 1.00 12.74 220 THR A C 1
ATOM 1683 O O . THR A 1 240 ? -10.753 43.220 -11.378 1.00 13.05 220 THR A O 1
ATOM 1687 N N . VAL A 1 241 ? -9.308 41.513 -11.051 1.00 13.36 221 VAL A N 1
ATOM 1688 C CA . VAL A 1 241 ? -10.291 40.453 -11.034 1.00 13.51 221 VAL A CA 1
ATOM 1689 C C . VAL A 1 241 ? -10.047 39.683 -9.756 1.00 13.41 221 VAL A C 1
ATOM 1690 O O . VAL A 1 241 ? -8.932 39.229 -9.526 1.00 13.87 221 VAL A O 1
ATOM 1694 N N . SER A 1 242 ? -11.108 39.515 -8.962 1.00 13.38 222 SER A N 1
ATOM 1695 C CA . SER A 1 242 ? -11.053 38.764 -7.706 1.00 13.67 222 SER A CA 1
ATOM 1696 C C . SER A 1 242 ? -11.617 37.386 -7.906 1.00 13.48 222 SER A C 1
ATOM 1697 O O . SER A 1 242 ? -12.796 37.252 -8.258 1.00 14.90 222 SER A O 1
ATOM 1700 N N . PHE A 1 243 ? -10.813 36.371 -7.648 1.00 13.27 223 PHE A N 1
ATOM 1701 C CA . PHE A 1 243 ? -11.219 34.979 -7.737 1.00 13.79 223 PHE A CA 1
ATOM 1702 C C . PHE A 1 243 ? -11.470 34.513 -6.316 1.00 14.56 223 PHE A C 1
ATOM 1703 O O . PHE A 1 243 ? -10.571 34.499 -5.502 1.00 15.96 223 PHE A O 1
ATOM 1711 N N . VAL A 1 244 ? -12.728 34.174 -6.029 1.00 14.99 224 VAL A N 1
ATOM 1712 C CA . VAL A 1 244 ? -13.189 33.837 -4.686 1.00 15.70 224 VAL A CA 1
ATOM 1713 C C . VAL A 1 244 ? -13.535 32.373 -4.709 1.00 15.95 224 VAL A C 1
ATOM 1714 O O . VAL A 1 244 ? -14.488 31.952 -5.395 1.00 16.43 224 VAL A O 1
ATOM 1718 N N . ASP A 1 245 ? -12.767 31.591 -3.974 1.00 16.25 225 ASP A N 1
ATOM 1719 C CA . ASP A 1 245 ? -12.847 30.147 -4.070 1.00 16.21 225 ASP A CA 1
ATOM 1720 C C . ASP A 1 245 ? -13.209 29.533 -2.736 1.00 16.31 225 ASP A C 1
ATOM 1721 O O . ASP A 1 245 ? -12.396 29.542 -1.802 1.00 16.98 225 ASP A O 1
ATOM 1726 N N . ALA A 1 246 ? -14.435 29.020 -2.653 1.00 16.26 226 ALA A N 1
ATOM 1727 C CA . ALA A 1 246 ? -14.951 28.357 -1.454 1.00 15.86 226 ALA A CA 1
ATOM 1728 C C . ALA A 1 246 ? -14.991 26.825 -1.612 1.00 15.94 226 ALA A C 1
ATOM 1729 O O . ALA A 1 246 ? -15.649 26.146 -0.802 1.00 16.48 226 ALA A O 1
ATOM 1731 N N . ARG A 1 247 ? -14.278 26.284 -2.597 1.00 15.94 227 ARG A N 1
ATOM 1732 C CA . ARG A 1 247 ? -14.315 24.837 -2.823 1.00 16.37 227 ARG A CA 1
ATOM 1733 C C . ARG A 1 247 ? -13.687 24.033 -1.678 1.00 16.85 227 ARG A C 1
ATOM 1734 O O . ARG A 1 247 ? -14.048 22.844 -1.488 1.00 18.15 227 ARG A O 1
ATOM 1742 N N . ASP A 1 248 ? -12.806 24.649 -0.903 1.00 16.21 228 ASP A N 1
ATOM 1743 C CA . ASP A 1 248 ? -12.213 24.028 0.284 1.00 16.85 228 ASP A CA 1
ATOM 1744 C C . ASP A 1 248 ? -12.718 24.689 1.569 1.00 16.45 228 ASP A C 1
ATOM 1745 O O . ASP A 1 248 ? -12.124 24.539 2.637 1.00 17.15 228 ASP A O 1
ATOM 1754 N N . MET A 1 249 ? -13.878 25.329 1.504 1.00 15.79 229 MET A N 1
ATOM 1755 C CA . MET A 1 249 ? -14.483 25.921 2.685 1.00 16.44 229 MET A CA 1
ATOM 1756 C C . MET A 1 249 ? -14.725 24.840 3.739 1.00 16.28 229 MET A C 1
ATOM 1757 O O . MET A 1 249 ? -15.236 23.752 3.447 1.00 16.68 229 MET A O 1
ATOM 1762 N N . SER A 1 250 ? -14.351 25.144 4.969 1.00 15.12 230 SER A N 1
ATOM 1763 C CA . SER A 1 250 ? -14.490 24.197 6.066 1.00 15.67 230 SER A CA 1
ATOM 1764 C C . SER A 1 250 ? -15.810 24.299 6.802 1.00 15.84 230 SER A C 1
ATOM 1765 O O . SER A 1 250 ? -16.235 23.351 7.435 1.00 15.46 230 SER A O 1
ATOM 1768 N N . TYR A 1 251 ? -16.463 25.440 6.679 1.00 15.46 231 TYR A N 1
ATOM 1769 C CA . TYR A 1 251 ? -17.751 25.702 7.316 1.00 15.20 231 TYR A CA 1
ATOM 1770 C C . TYR A 1 251 ? -18.388 26.966 6.787 1.00 15.44 231 TYR A C 1
ATOM 1771 O O . TYR A 1 251 ? -17.706 27.941 6.480 1.00 14.79 231 TYR A O 1
ATOM 1780 N N . THR A 1 252 ? -19.704 26.945 6.673 1.00 15.53 232 THR A N 1
ATOM 1781 C CA . THR A 1 252 ? -20.512 28.142 6.569 1.00 15.04 232 THR A CA 1
ATOM 1782 C C . THR A 1 252 ? -21.766 27.896 7.402 1.00 15.20 232 THR A C 1
ATOM 1783 O O . THR A 1 252 ? -22.226 26.761 7.533 1.00 16.15 232 THR A O 1
ATOM 1787 N N . ASN A 1 253 ? -22.270 28.971 8.001 1.00 15.18 233 ASN A N 1
ATOM 1788 C CA . ASN A 1 253 ? -23.550 28.920 8.715 1.00 15.60 233 ASN A CA 1
ATOM 1789 C C . ASN A 1 253 ? -24.762 29.107 7.783 1.00 15.65 233 ASN A C 1
ATOM 1790 O O . ASN A 1 253 ? -25.880 29.171 8.273 1.00 16.92 233 ASN A O 1
ATOM 1795 N N . ALA A 1 254 ? -24.537 29.186 6.469 1.00 16.83 234 ALA A N 1
ATOM 1796 C CA . ALA A 1 254 ? -25.570 29.549 5.500 1.00 17.44 234 ALA A CA 1
ATOM 1797 C C . ALA A 1 254 ? -26.877 28.792 5.629 1.00 18.36 234 ALA A C 1
ATOM 1798 O O . ALA A 1 254 ? -27.945 29.394 5.504 1.00 21.11 234 ALA A O 1
ATOM 1800 N N . ALA A 1 255 ? -26.798 27.492 5.895 1.00 18.50 235 ALA A N 1
ATOM 1801 C CA . ALA A 1 255 ? -28.005 26.647 5.953 1.00 17.51 235 ALA A CA 1
ATOM 1802 C C . ALA A 1 255 ? -28.722 26.736 7.294 1.00 17.69 235 ALA A C 1
ATOM 1803 O O . ALA A 1 255 ? -29.837 26.226 7.460 1.00 17.05 235 ALA A O 1
ATOM 1805 N N . LEU A 1 256 ? -28.087 27.383 8.262 1.00 16.93 236 LEU A N 1
ATOM 1806 C CA . LEU A 1 256 ? -28.567 27.422 9.638 1.00 16.27 236 LEU A CA 1
ATOM 1807 C C . LEU A 1 256 ? -29.286 28.717 9.989 1.00 16.27 236 LEU A C 1
ATOM 1808 O O . LEU A 1 256 ? -30.049 28.748 10.931 1.00 17.12 236 LEU A O 1
ATOM 1817 N N . VAL A 1 257 ? -29.013 29.790 9.254 1.00 15.38 237 VAL A N 1
ATOM 1818 C CA . VAL A 1 257 ? -29.418 31.122 9.676 1.00 16.30 237 VAL A CA 1
ATOM 1819 C C . VAL A 1 257 ? -30.404 31.697 8.684 1.00 15.71 237 VAL A C 1
ATOM 1820 O O . VAL A 1 257 ? -30.533 31.216 7.555 1.00 15.93 237 VAL A O 1
ATOM 1824 N N . GLY A 1 258 ? -31.133 32.708 9.121 1.00 16.08 238 GLY A N 1
ATOM 1825 C CA . GLY A 1 258 ? -32.075 33.363 8.250 1.00 16.20 238 GLY A CA 1
ATOM 1826 C C . GLY A 1 258 ? -31.362 34.190 7.195 1.00 16.29 238 GLY A C 1
ATOM 1827 O O . GLY A 1 258 ? -30.157 34.484 7.282 1.00 15.91 238 GLY A O 1
ATOM 1828 N N . ALA A 1 259 ? -32.128 34.618 6.202 1.00 16.18 239 ALA A N 1
ATOM 1829 C CA . ALA A 1 259 ? -31.569 35.307 5.041 1.00 16.31 239 ALA A CA 1
ATOM 1830 C C . ALA A 1 259 ? -31.026 36.691 5.375 1.00 15.98 239 ALA A C 1
ATOM 1831 O O . ALA A 1 259 ? -30.176 37.183 4.667 1.00 15.30 239 ALA A O 1
ATOM 1833 N N . ASN A 1 260 ? -31.476 37.279 6.479 1.00 16.03 240 ASN A N 1
ATOM 1834 C CA . ASN A 1 260 ? -31.038 38.608 6.887 1.00 16.81 240 ASN A CA 1
ATOM 1835 C C . ASN A 1 260 ? -29.955 38.596 7.962 1.00 16.53 240 ASN A C 1
ATOM 1836 O O . ASN A 1 260 ? -29.474 39.652 8.383 1.00 19.16 240 ASN A O 1
ATOM 1841 N N . ALA A 1 261 ? -29.523 37.397 8.356 1.00 15.28 241 ALA A N 1
ATOM 1842 C CA . ALA A 1 261 ? -28.501 37.189 9.363 1.00 15.07 241 ALA A CA 1
ATOM 1843 C C . ALA A 1 261 ? -27.105 37.142 8.717 1.00 15.15 241 ALA A C 1
ATOM 1844 O O . ALA A 1 261 ? -26.958 36.736 7.561 1.00 15.46 241 ALA A O 1
ATOM 1846 N N . PRO A 1 262 ? -26.064 37.555 9.454 1.00 14.87 242 PRO A N 1
ATOM 1847 C CA . PRO A 1 262 ? -24.725 37.541 8.872 1.00 15.10 242 PRO A CA 1
ATOM 1848 C C . PRO A 1 262 ? -24.218 36.140 8.593 1.00 15.20 242 PRO A C 1
ATOM 1849 O O . PRO A 1 262 ? -24.452 35.181 9.368 1.00 14.76 242 PRO A O 1
ATOM 1853 N N . LEU A 1 263 ? -23.499 36.032 7.468 1.00 15.58 243 LEU A N 1
ATOM 1854 C CA . LEU A 1 263 ? -22.920 34.766 7.030 1.00 15.97 243 LEU A CA 1
ATOM 1855 C C . LEU A 1 263 ? -21.505 34.600 7.488 1.00 16.01 243 LEU A C 1
ATOM 1856 O O . LEU A 1 263 ? -20.741 35.567 7.446 1.00 17.17 243 LEU A O 1
ATOM 1861 N N . SER A 1 264 ? -21.147 33.380 7.885 1.00 16.17 244 SER A N 1
ATOM 1862 C CA . SER A 1 264 ? -19.745 33.038 8.067 1.00 15.83 244 SER A CA 1
ATOM 1863 C C . SER A 1 264 ? -19.298 32.117 6.947 1.00 16.02 244 SER A C 1
ATOM 1864 O O . SER A 1 264 ? -20.092 31.349 6.405 1.00 16.65 244 SER A O 1
ATOM 1867 N N . LEU A 1 265 ? -18.028 32.235 6.574 1.00 14.84 245 LEU A N 1
ATOM 1868 C CA . LEU A 1 265 ? -17.434 31.462 5.489 1.00 14.31 245 LEU A CA 1
ATOM 1869 C C . LEU A 1 265 ? -16.016 31.207 5.928 1.00 13.45 245 LEU A C 1
ATOM 1870 O O . LEU A 1 265 ? -15.230 32.148 6.045 1.00 14.54 245 LEU A O 1
ATOM 1879 N N . HIS A 1 266 ? -15.697 29.955 6.250 1.00 12.90 246 HIS A N 1
ATOM 1880 C CA . HIS A 1 266 ? -14.364 29.634 6.776 1.00 12.78 246 HIS A CA 1
ATOM 1881 C C . HIS A 1 266 ? -13.507 28.940 5.724 1.00 13.35 246 HIS A C 1
ATOM 1882 O O . HIS A 1 266 ? -13.979 28.098 4.998 1.00 12.70 246 HIS A O 1
ATOM 1889 N N . ASN A 1 267 ? -12.222 29.296 5.672 1.00 12.98 247 ASN A N 1
ATOM 1890 C CA . ASN A 1 267 ? -11.257 28.694 4.734 1.00 13.43 247 ASN A CA 1
ATOM 1891 C C . ASN A 1 267 ? -11.523 29.005 3.265 1.00 13.68 247 ASN A C 1
ATOM 1892 O O . ASN A 1 267 ? -11.449 28.134 2.421 1.00 15.09 247 ASN A O 1
ATOM 1897 N N . LEU A 1 268 ? -11.763 30.267 2.961 1.00 13.07 248 LEU A N 1
ATOM 1898 C CA . LEU A 1 268 ? -11.843 30.699 1.565 1.00 14.53 248 LEU A CA 1
ATOM 1899 C C . LEU A 1 268 ? -10.457 31.030 1.040 1.00 14.18 248 LEU A C 1
ATOM 1900 O O . LEU A 1 268 ? -9.581 31.421 1.801 1.00 14.43 248 LEU A O 1
ATOM 1905 N N . ARG A 1 269 ? -10.270 30.846 -0.267 1.00 14.84 249 ARG A N 1
ATOM 1906 C CA . ARG A 1 269 ? -9.075 31.267 -0.965 1.00 15.41 249 ARG A CA 1
ATOM 1907 C C . ARG A 1 269 ? -9.435 32.425 -1.883 1.00 15.09 249 ARG A C 1
ATOM 1908 O O . ARG A 1 269 ? -10.366 32.333 -2.673 1.00 16.13 249 ARG A O 1
ATOM 1916 N N . LEU A 1 270 ? -8.639 33.482 -1.797 1.00 14.79 250 LEU A N 1
ATOM 1917 C CA . LEU A 1 270 ? -8.842 34.712 -2.564 1.00 14.77 250 LEU A CA 1
ATOM 1918 C C . LEU A 1 270 ? -7.590 35.024 -3.374 1.00 15.17 250 LEU A C 1
ATOM 1919 O O . LEU A 1 270 ? -6.489 35.046 -2.832 1.00 15.49 250 LEU A O 1
ATOM 1924 N N . ASN A 1 271 ? -7.778 35.241 -4.670 1.00 14.13 251 ASN A N 1
ATOM 1925 C CA . ASN A 1 271 ? -6.717 35.656 -5.583 1.00 13.97 251 ASN A CA 1
ATOM 1926 C C . ASN A 1 271 ? -7.168 36.917 -6.276 1.00 13.75 251 ASN A C 1
ATOM 1927 O O . ASN A 1 271 ? -8.189 36.905 -6.977 1.00 14.89 251 ASN A O 1
ATOM 1932 N N . ILE A 1 272 ? -6.439 37.997 -6.084 1.00 12.91 252 ILE A N 1
ATOM 1933 C CA . ILE A 1 272 ? -6.748 39.255 -6.739 1.00 13.32 252 ILE A CA 1
ATOM 1934 C C . ILE A 1 272 ? -5.681 39.469 -7.802 1.00 12.50 252 ILE A C 1
ATOM 1935 O O . ILE A 1 272 ? -4.481 39.535 -7.479 1.00 13.19 252 ILE A O 1
ATOM 1940 N N . LEU A 1 273 ? -6.104 39.507 -9.055 1.00 11.96 253 LEU A N 1
ATOM 1941 C CA . LEU A 1 273 ? -5.201 39.571 -10.211 1.00 12.04 253 LEU A CA 1
ATOM 1942 C C . LEU A 1 273 ? -5.338 40.873 -10.962 1.00 11.24 253 LEU A C 1
ATOM 1943 O O . LEU A 1 273 ? -6.397 41.477 -11.031 1.00 11.81 253 LEU A O 1
ATOM 1948 N N . VAL A 1 274 ? -4.234 41.266 -11.584 1.00 12.16 254 VAL A N 1
ATOM 1949 C CA . VAL A 1 274 ? -4.184 42.421 -12.449 1.00 12.26 254 VAL A CA 1
ATOM 1950 C C . VAL A 1 274 ? -3.758 42.036 -13.882 1.00 13.02 254 VAL A C 1
ATOM 1951 O O . VAL A 1 274 ? -3.486 40.864 -14.186 1.00 12.92 254 VAL A O 1
ATOM 1955 N N . HIS A 1 275 ? -3.731 43.031 -14.749 1.00 12.96 255 HIS A N 1
ATOM 1956 C CA . HIS A 1 275 ? -3.395 42.840 -16.141 1.00 13.35 255 HIS A CA 1
ATOM 1957 C C . HIS A 1 275 ? -2.176 41.966 -16.341 1.00 14.25 255 HIS A C 1
ATOM 1958 O O . HIS A 1 275 ? -1.123 42.210 -15.756 1.00 13.59 255 HIS A O 1
ATOM 1965 N N . GLY A 1 276 ? -2.333 40.969 -17.209 1.00 1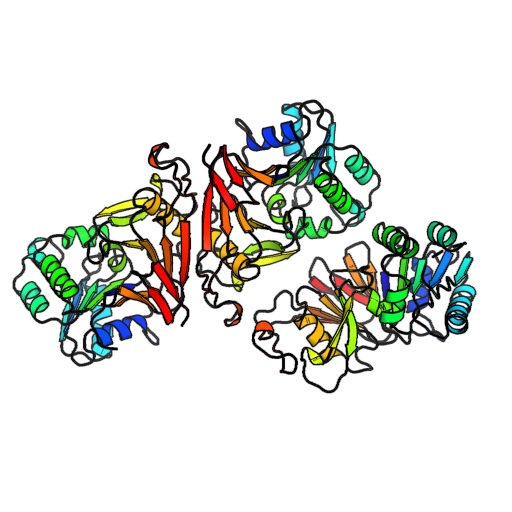3.91 256 GLY A N 1
ATOM 1966 C CA . GLY A 1 276 ? -1.234 40.087 -17.593 1.00 14.44 256 GLY A CA 1
ATOM 1967 C C . GLY A 1 276 ? -1.128 38.834 -16.745 1.00 13.89 256 GLY A C 1
ATOM 1968 O O . GLY A 1 276 ? -0.479 37.859 -17.139 1.00 16.22 256 GLY A O 1
ATOM 1969 N N . GLU A 1 277 ? -1.755 38.842 -15.567 1.00 12.83 257 GLU A N 1
ATOM 1970 C CA . GLU A 1 277 ? -1.741 37.669 -14.693 1.00 13.29 257 GLU A CA 1
ATOM 1971 C C . GLU A 1 277 ? -2.764 36.645 -15.146 1.00 14.06 257 GLU A C 1
ATOM 1972 O O . GLU A 1 277 ? -3.699 36.978 -15.857 1.00 13.72 257 GLU A O 1
ATOM 1978 N N . VAL A 1 278 ? -2.566 35.399 -14.733 1.00 12.99 258 VAL A N 1
ATOM 1979 C CA . VAL A 1 278 ? -3.381 34.274 -15.185 1.00 14.39 258 VAL A CA 1
ATOM 1980 C C . VAL A 1 278 ? -3.828 33.417 -14.026 1.00 15.40 258 VAL A C 1
ATOM 1981 O O . VAL A 1 278 ? -3.055 33.132 -13.111 1.00 14.39 258 VAL A O 1
ATOM 1985 N N . TYR A 1 279 ? -5.089 33.015 -14.063 1.00 17.55 259 TYR A N 1
ATOM 1986 C CA . TYR A 1 279 ? -5.605 32.013 -13.162 1.00 17.31 259 TYR A CA 1
ATOM 1987 C C . TYR A 1 279 ? -5.839 30.745 -13.942 1.00 18.62 259 TYR A C 1
ATOM 1988 O O . TYR A 1 279 ? -6.495 30.774 -14.979 1.00 18.94 259 TYR A O 1
ATOM 1997 N N . HIS A 1 280 ? -5.262 29.643 -13.471 1.00 18.23 260 HIS A N 1
ATOM 1998 C CA . HIS A 1 280 ? -5.396 28.387 -14.194 1.00 19.24 260 HIS A CA 1
ATOM 1999 C C . HIS A 1 280 ? -6.504 27.588 -13.537 1.00 19.62 260 HIS A C 1
ATOM 2000 O O . HIS A 1 280 ? -6.391 27.244 -12.369 1.00 20.02 260 HIS A O 1
ATOM 2013 N N . GLN A 1 281 ? -7.565 27.292 -14.279 1.00 19.59 261 GLN A N 1
ATOM 2014 C CA . GLN A 1 281 ? -8.735 26.653 -13.661 1.00 19.54 261 GLN A CA 1
ATOM 2015 C C . GLN A 1 281 ? -8.489 25.211 -13.253 1.00 19.77 261 GLN A C 1
ATOM 2016 O O . GLN A 1 281 ? -9.007 24.776 -12.235 1.00 20.11 261 GLN A O 1
ATOM 2022 N N . VAL A 1 282 ? -7.703 24.462 -14.020 1.00 20.38 262 VAL A N 1
ATOM 2023 C CA . VAL A 1 282 ? -7.413 23.076 -13.631 1.00 20.80 262 VAL A CA 1
ATOM 2024 C C . VAL A 1 282 ? -6.506 23.030 -12.393 1.00 20.77 262 VAL A C 1
ATOM 2025 O O . VAL A 1 282 ? -6.760 22.272 -11.464 1.00 21.41 262 VAL A O 1
ATOM 2029 N N . LYS A 1 283 ? -5.462 23.855 -12.383 1.00 21.07 263 LYS A N 1
ATOM 2030 C CA . LYS A 1 283 ? -4.543 23.923 -11.250 1.00 21.37 263 LYS A CA 1
ATOM 2031 C C . LYS A 1 283 ? -5.177 24.599 -10.022 1.00 20.83 263 LYS A C 1
ATOM 2032 O O . LYS A 1 283 ? -4.729 24.377 -8.890 1.00 20.23 263 LYS A O 1
ATOM 2038 N N . GLN A 1 284 ? -6.220 25.400 -10.256 1.00 20.07 264 GLN A N 1
ATOM 2039 C CA . GLN A 1 284 ? -6.872 26.205 -9.221 1.00 20.61 264 GLN A CA 1
ATOM 2040 C C . GLN A 1 284 ? -5.873 27.133 -8.548 1.00 20.13 264 GLN A C 1
ATOM 2041 O O . GLN A 1 284 ? -5.863 27.250 -7.324 1.00 20.53 264 GLN A O 1
ATOM 2047 N N . ARG A 1 285 ? -5.026 27.777 -9.354 1.00 19.75 265 ARG A N 1
ATOM 2048 C CA . ARG A 1 285 ? -3.975 28.661 -8.852 1.00 20.58 265 ARG A CA 1
ATOM 2049 C C . ARG A 1 285 ? -3.718 29.814 -9.839 1.00 21.35 265 ARG A C 1
ATOM 2050 O O . ARG A 1 285 ? -3.964 29.688 -11.037 1.00 21.55 265 ARG A O 1
ATOM 2058 N N . ALA A 1 286 ? -3.189 30.911 -9.298 1.00 21.51 266 ALA A N 1
ATOM 2059 C CA . ALA A 1 286 ? -2.871 32.101 -10.061 1.00 21.60 266 ALA A CA 1
ATOM 2060 C C . ALA A 1 286 ? -1.362 32.173 -10.252 1.00 21.41 266 ALA A C 1
ATOM 2061 O O . ALA A 1 286 ? -0.572 31.620 -9.456 1.00 21.99 266 ALA A O 1
ATOM 2063 N N . PHE A 1 287 ? -0.980 32.892 -11.308 1.00 21.66 267 PHE A N 1
ATOM 2064 C CA . PHE A 1 287 ? 0.416 33.105 -11.658 1.00 22.09 267 PHE A CA 1
ATOM 2065 C C . PHE A 1 287 ? 0.681 34.532 -12.103 1.00 22.18 267 PHE A C 1
ATOM 2066 O O . PHE A 1 287 ? -0.184 35.163 -12.685 1.00 22.53 267 PHE A O 1
ATOM 2074 N N . PRO A 1 288 ? 1.892 35.045 -11.839 1.00 21.48 268 PRO A N 1
ATOM 2075 C CA . PRO A 1 288 ? 2.272 36.387 -12.258 1.00 22.86 268 PRO A CA 1
ATOM 2076 C C . PRO A 1 288 ? 2.404 36.539 -13.777 1.00 23.68 268 PRO A C 1
ATOM 2077 O O . PRO A 1 288 ? 2.488 35.538 -14.479 1.00 23.44 268 PRO A O 1
ATOM 2081 N N . ARG A 1 289 ? 2.468 37.788 -14.241 1.00 24.91 269 ARG A N 1
ATOM 2082 C CA . ARG A 1 289 ? 2.717 38.104 -15.659 1.00 26.80 269 ARG A CA 1
ATOM 2083 C C . ARG A 1 289 ? 3.934 37.334 -16.162 1.00 27.33 269 ARG A C 1
ATOM 2084 O O . ARG A 1 289 ? 4.975 37.315 -15.486 1.00 27.87 269 ARG A O 1
ATOM 2092 N N . SER B 1 25 ? -14.409 35.624 33.060 1.00 34.92 5 SER B N 1
ATOM 2093 C CA . SER B 1 25 ? -14.017 36.951 33.627 1.00 34.03 5 SER B CA 1
ATOM 2094 C C . SER B 1 25 ? -12.494 37.193 33.569 1.00 33.50 5 SER B C 1
ATOM 2095 O O . SER B 1 25 ? -11.985 38.189 34.113 1.00 34.45 5 SER B O 1
ATOM 2098 N N . GLN B 1 26 ? -11.785 36.279 32.899 1.00 31.79 6 GLN B N 1
ATOM 2099 C CA . GLN B 1 26 ? -10.348 36.406 32.623 1.00 29.48 6 GLN B CA 1
ATOM 2100 C C . GLN B 1 26 ? -10.105 37.633 31.747 1.00 26.32 6 GLN B C 1
ATOM 2101 O O . GLN B 1 26 ? -10.912 37.903 30.860 1.00 24.89 6 GLN B O 1
ATOM 2107 N N . PRO B 1 27 ? -9.033 38.408 32.023 1.00 23.11 7 PRO B N 1
ATOM 2108 C CA . PRO B 1 27 ? -8.807 39.612 31.239 1.00 21.48 7 PRO B CA 1
ATOM 2109 C C . PRO B 1 27 ? -8.645 39.331 29.753 1.00 19.37 7 PRO B C 1
ATOM 2110 O O . PRO B 1 27 ? -8.122 38.304 29.343 1.00 18.97 7 PRO B O 1
ATOM 2114 N N . ALA B 1 28 ? -9.132 40.261 28.944 1.00 16.22 8 ALA B N 1
ATOM 2115 C CA . ALA B 1 28 ? -9.112 40.098 27.501 1.00 16.37 8 ALA B CA 1
ATOM 2116 C C . ALA B 1 28 ? -8.973 41.454 26.840 1.00 15.64 8 ALA B C 1
ATOM 2117 O O . ALA B 1 28 ? -9.095 42.497 27.491 1.00 15.83 8 ALA B O 1
ATOM 2119 N N . ILE B 1 29 ? -8.720 41.424 25.533 1.00 15.59 9 ILE B N 1
ATOM 2120 C CA . ILE B 1 29 ? -8.646 42.627 24.714 1.00 15.34 9 ILE B CA 1
ATOM 2121 C C . ILE B 1 29 ? -9.828 42.593 23.743 1.00 15.61 9 ILE B C 1
ATOM 2122 O O . ILE B 1 29 ? -9.912 41.671 22.917 1.00 16.30 9 ILE B O 1
ATOM 2127 N N . LEU B 1 30 ? -10.734 43.572 23.833 1.00 15.88 10 LEU B N 1
ATOM 2128 C CA . LEU B 1 30 ? -11.912 43.608 22.973 1.00 15.56 10 LEU B CA 1
ATOM 2129 C C . LEU B 1 30 ? -11.713 44.694 21.927 1.00 15.20 10 LEU B C 1
ATOM 2130 O O . LEU B 1 30 ? -11.627 45.871 22.252 1.00 15.92 10 LEU B O 1
ATOM 2135 N N . ILE B 1 31 ? -11.682 44.275 20.658 1.00 14.49 11 ILE B N 1
ATOM 2136 C CA . ILE B 1 31 ? -11.499 45.191 19.531 1.00 14.29 11 ILE B CA 1
ATOM 2137 C C . ILE B 1 31 ? -12.869 45.309 18.848 1.00 14.52 11 ILE B C 1
ATOM 2138 O O . ILE B 1 31 ? -13.363 44.342 18.257 1.00 14.70 11 ILE B O 1
ATOM 2143 N N . ILE B 1 32 ? -13.494 46.466 18.985 1.00 14.55 12 ILE B N 1
ATOM 2144 C CA . ILE B 1 32 ? -14.906 46.669 18.675 1.00 14.92 12 ILE B CA 1
ATOM 2145 C C . ILE B 1 32 ? -15.028 47.564 17.436 1.00 14.56 12 ILE B C 1
ATOM 2146 O O . ILE B 1 32 ? -14.396 48.647 17.352 1.00 14.41 12 ILE B O 1
ATOM 2151 N N . GLY B 1 33 ? -15.870 47.146 16.487 1.00 14.77 13 GLY B N 1
ATOM 2152 C CA . GLY B 1 33 ? -15.929 47.795 15.180 1.00 13.98 13 GLY B CA 1
ATOM 2153 C C . GLY B 1 33 ? -16.692 49.094 15.077 1.00 14.42 13 GLY B C 1
ATOM 2154 O O . GLY B 1 33 ? -16.959 49.574 13.967 1.00 15.08 13 GLY B O 1
ATOM 2155 N N . GLY B 1 34 ? -17.043 49.690 16.213 1.00 15.13 14 GLY B N 1
ATOM 2156 C CA . GLY B 1 34 ? -17.771 50.947 16.229 1.00 14.84 14 GLY B CA 1
ATOM 2157 C C . GLY B 1 34 ? -19.268 50.776 16.329 1.00 15.36 14 GLY B C 1
ATOM 2158 O O . GLY B 1 34 ? -19.815 49.724 16.020 1.00 16.33 14 GLY B O 1
ATOM 2159 N N . ALA B 1 35 ? -19.928 51.875 16.709 1.00 15.96 15 ALA B N 1
ATOM 2160 C CA . ALA B 1 35 ? -21.397 51.928 16.748 1.00 16.15 15 ALA B CA 1
ATOM 2161 C C . ALA B 1 35 ? -21.999 50.742 17.478 1.00 16.48 15 ALA B C 1
ATOM 2162 O O . ALA B 1 35 ? -23.026 50.209 17.080 1.00 18.13 15 ALA B O 1
ATOM 2164 N N . GLU B 1 36 ? -21.361 50.351 18.572 1.00 16.09 16 GLU B N 1
ATOM 2165 C CA . GLU B 1 36 ? -21.822 49.200 19.318 1.00 16.87 16 GLU B CA 1
ATOM 2166 C C . GLU B 1 36 ? -23.078 49.519 20.103 1.00 16.84 16 GLU B C 1
ATOM 2167 O O . GLU B 1 36 ? -23.366 50.670 20.400 1.00 16.88 16 GLU B O 1
ATOM 2173 N N . ASP B 1 37 ? -23.844 48.486 20.421 1.00 16.86 17 ASP B N 1
ATOM 2174 C CA . ASP B 1 37 ? -25.153 48.684 21.033 1.00 17.53 17 ASP B CA 1
ATOM 2175 C C . ASP B 1 37 ? -25.006 49.277 22.420 1.00 17.33 17 ASP B C 1
ATOM 2176 O O . ASP B 1 37 ? -24.371 48.698 23.300 1.00 16.06 17 ASP B O 1
ATOM 2181 N N . LYS B 1 38 ? -25.619 50.441 22.615 1.00 18.25 18 LYS B N 1
ATOM 2182 C CA . LYS B 1 38 ? -25.521 51.158 23.875 1.00 19.30 18 LYS B CA 1
ATOM 2183 C C . LYS B 1 38 ? -26.874 51.242 24.557 1.00 19.80 18 LYS B C 1
ATOM 2184 O O . LYS B 1 38 ? -27.009 51.933 25.588 1.00 20.50 18 LYS B O 1
ATOM 2190 N N . VAL B 1 39 ? -27.876 50.567 23.992 1.00 20.39 19 VAL B N 1
ATOM 2191 C CA . VAL B 1 39 ? -29.267 50.761 24.414 1.00 20.80 19 VAL B CA 1
ATOM 2192 C C . VAL B 1 39 ? -30.037 49.474 24.749 1.00 21.10 19 VAL B C 1
ATOM 2193 O O . VAL B 1 39 ? -30.894 49.488 25.644 1.00 21.95 19 VAL B O 1
ATOM 2197 N N . HIS B 1 40 ? -29.769 48.380 24.043 1.00 21.11 20 HIS B N 1
ATOM 2198 C CA . HIS B 1 40 ? -30.529 47.150 24.239 1.00 21.07 20 HIS B CA 1
ATOM 2199 C C . HIS B 1 40 ? -29.760 46.176 25.130 1.00 20.60 20 HIS B C 1
ATOM 2200 O O . HIS B 1 40 ? -29.470 46.506 26.276 1.00 20.59 20 HIS B O 1
ATOM 2207 N N . GLY B 1 41 ? -29.434 44.987 24.632 1.00 19.84 21 GLY B N 1
ATOM 2208 C CA . GLY B 1 41 ? -28.684 44.022 25.421 1.00 20.01 21 GLY B CA 1
ATOM 2209 C C . GLY B 1 41 ? -27.261 44.458 25.738 1.00 19.81 21 GLY B C 1
ATOM 2210 O O . GLY B 1 41 ? -26.680 43.992 26.708 1.00 19.73 21 GLY B O 1
ATOM 2211 N N . ARG B 1 42 ? -26.697 45.350 24.926 1.00 19.58 22 ARG B N 1
ATOM 2212 C CA . ARG B 1 42 ? -25.325 45.835 25.133 1.00 19.61 22 ARG B CA 1
ATOM 2213 C C . ARG B 1 42 ? -24.340 44.686 25.333 1.00 19.02 22 ARG B C 1
ATOM 2214 O O . ARG B 1 42 ? -23.493 44.735 26.229 1.00 19.26 22 ARG B O 1
ATOM 2222 N N . GLU B 1 43 ? -24.437 43.656 24.497 1.00 18.89 23 GLU B N 1
ATOM 2223 C CA . GLU B 1 43 ? -23.675 42.423 24.706 1.00 18.80 23 GLU B CA 1
ATOM 2224 C C . GLU B 1 43 ? -22.169 42.631 24.732 1.00 18.56 23 GLU B C 1
ATOM 2225 O O . GLU B 1 43 ? -21.480 42.100 25.602 1.00 19.54 23 GLU B O 1
ATOM 2236 N N . ILE B 1 44 ? -21.655 43.416 23.795 1.00 17.36 24 ILE B N 1
ATOM 2237 C CA . ILE B 1 44 ? -20.229 43.675 23.734 1.00 17.08 24 ILE B CA 1
ATOM 2238 C C . ILE B 1 44 ? -19.748 44.444 24.963 1.00 17.02 24 ILE B C 1
ATOM 2239 O O . ILE B 1 44 ? -18.791 44.037 25.609 1.00 17.82 24 ILE B O 1
ATOM 2244 N N . LEU B 1 45 ? -20.435 45.530 25.292 1.00 18.01 25 LEU B N 1
ATOM 2245 C CA . LEU B 1 45 ? -20.029 46.308 26.457 1.00 17.75 25 LEU B CA 1
ATOM 2246 C C . LEU B 1 45 ? -20.169 45.537 27.761 1.00 18.22 25 LEU B C 1
ATOM 2247 O O . LEU B 1 45 ? -19.341 45.693 28.658 1.00 18.80 25 LEU B O 1
ATOM 2252 N N . GLN B 1 46 ? -21.212 44.716 27.870 1.00 18.31 26 GLN B N 1
ATOM 2253 C CA . GLN B 1 46 ? -21.365 43.827 29.044 1.00 17.80 26 GLN B CA 1
ATOM 2254 C C . GLN B 1 46 ? -20.209 42.822 29.146 1.00 17.14 26 GLN B C 1
ATOM 2255 O O . GLN B 1 46 ? -19.801 42.450 30.242 1.00 17.46 26 GLN B O 1
ATOM 2266 N N . THR B 1 47 ? -19.695 42.361 28.006 1.00 16.72 27 THR B N 1
ATOM 2267 C CA . THR B 1 47 ? -18.565 41.430 28.004 1.00 16.39 27 THR B CA 1
ATOM 2268 C C . THR B 1 47 ? -17.321 42.148 28.553 1.00 16.59 27 THR B C 1
ATOM 2269 O O . THR B 1 47 ? -16.620 41.628 29.423 1.00 17.31 27 THR B O 1
ATOM 2273 N N . PHE B 1 48 ? -17.074 43.377 28.104 1.00 17.15 28 PHE B N 1
ATOM 2274 C CA . PHE B 1 48 ? -15.974 44.152 28.658 1.00 16.66 28 PHE B CA 1
ATOM 2275 C C . PHE B 1 48 ? -16.131 44.370 30.162 1.00 16.70 28 PHE B C 1
ATOM 2276 O O . PHE B 1 48 ? -15.168 44.186 30.950 1.00 16.91 28 PHE B O 1
ATOM 2284 N N . TRP B 1 49 ? -17.342 44.725 30.568 1.00 16.43 29 TRP B N 1
ATOM 2285 C CA . TRP B 1 49 ? -17.673 44.884 31.977 1.00 16.33 29 TRP B CA 1
ATOM 2286 C C . TRP B 1 49 ? -17.318 43.616 32.759 1.00 15.88 29 TRP B C 1
ATOM 2287 O O . TRP B 1 49 ? -16.636 43.676 33.787 1.00 16.50 29 TRP B O 1
ATOM 2298 N N . SER B 1 50 ? -17.780 42.477 32.265 1.00 16.72 30 SER B N 1
ATOM 2299 C CA . SER B 1 50 ? -17.527 41.191 32.929 1.00 17.08 30 SER B CA 1
ATOM 2300 C C . SER B 1 50 ? -16.032 40.880 33.036 1.00 17.23 30 SER B C 1
ATOM 2301 O O . SER B 1 50 ? -15.542 40.472 34.094 1.00 17.35 30 SER B O 1
ATOM 2306 N N . ARG B 1 51 ? -15.311 41.068 31.932 1.00 17.47 31 ARG B N 1
ATOM 2307 C CA . ARG B 1 51 ? -13.871 40.757 31.897 1.00 18.30 31 ARG B CA 1
ATOM 2308 C C . ARG B 1 51 ? -13.054 41.774 32.699 1.00 19.01 31 ARG B C 1
ATOM 2309 O O . ARG B 1 51 ? -11.846 41.598 32.897 1.00 21.1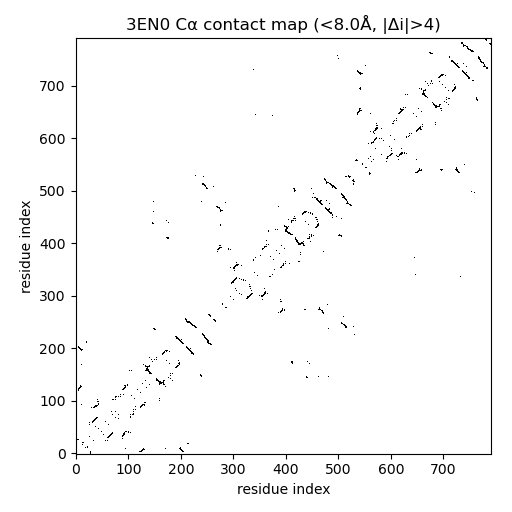9 31 ARG B O 1
ATOM 2317 N N . SER B 1 52 ? -13.665 42.886 33.068 1.00 18.24 32 SER B N 1
ATOM 2318 C CA . SER B 1 52 ? -13.010 43.850 33.924 1.00 18.12 32 SER B CA 1
ATOM 2319 C C . SER B 1 52 ? -13.342 43.634 35.412 1.00 18.03 32 SER B C 1
ATOM 2320 O O . SER B 1 52 ? -12.921 44.409 36.265 1.00 18.33 32 SER B O 1
ATOM 2323 N N . GLY B 1 53 ? -14.122 42.606 35.747 1.00 17.69 33 GLY B N 1
ATOM 2324 C CA . GLY B 1 53 ? -14.424 42.293 37.156 1.00 17.97 33 GLY B CA 1
ATOM 2325 C C . GLY B 1 53 ? -15.862 42.547 37.557 1.00 17.91 33 GLY B C 1
ATOM 2326 O O . GLY B 1 53 ? -16.235 42.348 38.723 1.00 18.06 33 GLY B O 1
ATOM 2327 N N . GLY B 1 54 ? -16.691 42.971 36.606 1.00 17.52 34 GLY B N 1
ATOM 2328 C CA . GLY B 1 54 ? -18.115 43.106 36.886 1.00 17.66 34 GLY B CA 1
ATOM 2329 C C . GLY B 1 54 ? -18.378 44.119 37.978 1.00 17.08 34 GLY B C 1
ATOM 2330 O O . GLY B 1 54 ? -17.895 45.259 37.902 1.00 16.34 34 GLY B O 1
ATOM 2331 N N . ASN B 1 55 ? -19.130 43.713 39.010 1.00 16.42 35 ASN B N 1
ATOM 2332 C CA . ASN B 1 55 ? -19.428 44.622 40.125 1.00 17.15 35 ASN B CA 1
ATOM 2333 C C . ASN B 1 55 ? -18.206 45.125 40.867 1.00 17.11 35 ASN B C 1
ATOM 2334 O O . ASN B 1 55 ? -18.303 46.102 41.622 1.00 19.23 35 ASN B O 1
ATOM 2343 N N . ASP B 1 56 ? -17.071 44.453 40.687 1.00 17.41 36 ASP B N 1
ATOM 2344 C CA . ASP B 1 56 ? -15.820 44.885 41.318 1.00 17.67 36 ASP B CA 1
ATOM 2345 C C . ASP B 1 56 ? -14.917 45.657 40.373 1.00 17.43 36 ASP B C 1
ATOM 2346 O O . ASP B 1 56 ? -13.788 45.981 40.732 1.00 18.43 36 ASP B O 1
ATOM 2351 N N . ALA B 1 57 ? -15.417 45.977 39.183 1.00 16.60 37 ALA B N 1
ATOM 2352 C CA . ALA B 1 57 ? -14.564 46.589 38.136 1.00 16.67 37 ALA B CA 1
ATOM 2353 C C . ALA B 1 57 ? -14.199 48.024 38.510 1.00 16.71 37 ALA B C 1
ATOM 2354 O O . ALA B 1 57 ? -15.011 48.763 39.087 1.00 17.09 37 ALA B O 1
ATOM 2356 N N . ILE B 1 58 ? -12.966 48.412 38.189 1.00 16.33 38 ILE B N 1
ATOM 2357 C CA . ILE B 1 58 ? -12.478 49.773 38.331 1.00 15.71 38 ILE B CA 1
ATOM 2358 C C . ILE B 1 58 ? -12.084 50.164 36.900 1.00 16.14 38 ILE B C 1
ATOM 2359 O O . ILE B 1 58 ? -11.055 49.719 36.403 1.00 15.93 38 ILE B O 1
ATOM 2364 N N . ILE B 1 59 ? -12.931 50.929 36.223 1.00 16.09 39 ILE B N 1
ATOM 2365 C CA . ILE B 1 59 ? -12.773 51.141 34.791 1.00 16.43 39 ILE B CA 1
ATOM 2366 C C . ILE B 1 59 ? -12.405 52.589 34.492 1.00 16.34 39 ILE B C 1
ATOM 2367 O O . ILE B 1 59 ? -13.045 53.513 34.984 1.00 16.81 39 ILE B O 1
ATOM 2372 N N . GLY B 1 60 ? -11.364 52.755 33.683 1.00 16.88 40 GLY B N 1
ATOM 2373 C CA . GLY B 1 60 ? -11.031 54.062 33.148 1.00 15.94 40 GLY B CA 1
ATOM 2374 C C . GLY B 1 60 ? -11.519 54.174 31.719 1.00 16.29 40 GLY B C 1
ATOM 2375 O O . GLY B 1 60 ? -11.380 53.218 30.950 1.00 17.00 40 GLY B O 1
ATOM 2376 N N . ILE B 1 61 ? -12.047 55.347 31.373 1.00 15.63 41 ILE B N 1
ATOM 2377 C CA . ILE B 1 61 ? -12.553 55.637 30.031 1.00 15.75 41 ILE B CA 1
ATOM 2378 C C . ILE B 1 61 ? -11.639 56.699 29.453 1.00 15.38 41 ILE B C 1
ATOM 2379 O O . ILE B 1 61 ? -11.455 57.746 30.054 1.00 16.38 41 ILE B O 1
ATOM 2384 N N . ILE B 1 62 ? -11.070 56.423 28.289 1.00 15.89 42 ILE B N 1
ATOM 2385 C CA . ILE B 1 62 ? -10.217 57.383 27.591 1.00 15.99 42 ILE B CA 1
ATOM 2386 C C . ILE B 1 62 ? -10.995 57.887 26.386 1.00 16.04 42 ILE B C 1
ATOM 2387 O O . ILE B 1 62 ? -11.195 57.152 25.400 1.00 16.14 42 ILE B O 1
ATOM 2392 N N . PRO B 1 63 ? -11.450 59.150 26.450 1.00 17.99 43 PRO B N 1
ATOM 2393 C CA . PRO B 1 63 ? -12.232 59.767 25.384 1.00 18.50 43 PRO B CA 1
ATOM 2394 C C . PRO B 1 63 ? -11.407 60.640 24.428 1.00 18.66 43 PRO B C 1
ATOM 2395 O O . PRO B 1 63 ? -11.985 61.392 23.623 1.00 20.07 43 PRO B O 1
ATOM 2399 N N . SER B 1 64 ? -10.085 60.509 24.507 1.00 18.99 44 SER B N 1
ATOM 2400 C CA . SER B 1 64 ? -9.148 61.395 23.826 1.00 19.19 44 SER B CA 1
ATOM 2401 C C . SER B 1 64 ? -9.264 61.393 22.305 1.00 18.53 44 SER B C 1
ATOM 2402 O O . SER B 1 64 ? -8.871 62.366 21.666 1.00 18.27 44 SER B O 1
ATOM 2405 N N . ALA B 1 65 ? -9.778 60.320 21.707 1.00 18.66 45 ALA B N 1
ATOM 2406 C CA . ALA B 1 65 ? -10.008 60.323 20.264 1.00 18.22 45 ALA B CA 1
ATOM 2407 C C . ALA B 1 65 ? -11.043 61.366 19.840 1.00 18.58 45 ALA B C 1
ATOM 2408 O O . ALA B 1 65 ? -11.053 61.791 18.693 1.00 18.20 45 ALA B O 1
ATOM 2410 N N . SER B 1 66 ? -11.929 61.743 20.754 1.00 19.15 46 SER B N 1
ATOM 2411 C CA . SER B 1 66 ? -13.081 62.562 20.444 1.00 20.35 46 SER B CA 1
ATOM 2412 C C . SER B 1 66 ? -12.819 64.042 20.695 1.00 20.93 46 SER B C 1
ATOM 2413 O O . SER B 1 66 ? -12.044 64.397 21.580 1.00 20.31 46 SER B O 1
ATOM 2416 N N . ARG B 1 67 ? -13.497 64.883 19.932 1.00 22.58 47 ARG B N 1
ATOM 2417 C CA . ARG B 1 67 ? -13.519 66.328 20.186 1.00 23.11 47 ARG B CA 1
ATOM 2418 C C . ARG B 1 67 ? -14.643 66.738 21.140 1.00 23.17 47 ARG B C 1
ATOM 2419 O O . ARG B 1 67 ? -14.754 67.913 21.483 1.00 22.32 47 ARG B O 1
ATOM 2427 N N . GLU B 1 68 ? -15.462 65.775 21.567 1.00 23.78 48 GLU B N 1
ATOM 2428 C CA . GLU B 1 68 ? -16.452 65.991 22.623 1.00 24.56 48 GLU B CA 1
ATOM 2429 C C . GLU B 1 68 ? -16.192 65.004 23.751 1.00 23.88 48 GLU B C 1
ATOM 2430 O O . GLU B 1 68 ? -17.042 64.167 24.085 1.00 24.09 48 GLU B O 1
ATOM 2436 N N . PRO B 1 69 ? -14.993 65.084 24.351 1.00 23.26 49 PRO B N 1
ATOM 2437 C CA . PRO B 1 69 ? -14.640 64.022 25.297 1.00 23.81 49 PRO B CA 1
ATOM 2438 C C . PRO B 1 69 ? -15.542 63.947 26.527 1.00 24.10 49 PRO B C 1
ATOM 2439 O O . PRO B 1 69 ? -15.782 62.849 27.035 1.00 25.97 49 PRO B O 1
ATOM 2443 N N . LEU B 1 70 ? -16.016 65.096 27.007 1.00 24.48 50 LEU B N 1
ATOM 2444 C CA . LEU B 1 70 ? -16.847 65.128 28.203 1.00 24.42 50 LEU B CA 1
ATOM 2445 C C . LEU B 1 70 ? -18.155 64.373 27.939 1.00 24.13 50 LEU B C 1
ATOM 2446 O O . LEU B 1 70 ? -18.601 63.586 28.760 1.00 23.61 50 LEU B O 1
ATOM 2451 N N . LEU B 1 71 ? -18.751 64.591 26.775 1.00 22.89 51 LEU B N 1
ATOM 2452 C CA . LEU B 1 71 ? -20.046 63.986 26.466 1.00 23.50 51 LEU B CA 1
ATOM 2453 C C . LEU B 1 71 ? -19.912 62.489 26.220 1.00 23.07 51 LEU B C 1
ATOM 2454 O O . LEU B 1 71 ? -20.704 61.700 26.731 1.00 22.01 51 LEU B O 1
ATOM 2459 N N . ILE B 1 72 ? -18.914 62.099 25.438 1.00 23.37 52 ILE B N 1
ATOM 2460 C CA . ILE B 1 72 ? -18.721 60.677 25.178 1.00 23.87 52 ILE B CA 1
ATOM 2461 C C . ILE B 1 72 ? -18.249 59.948 26.429 1.00 23.62 52 ILE B C 1
ATOM 2462 O O . ILE B 1 72 ? -18.694 58.840 26.692 1.00 23.81 52 ILE B O 1
ATOM 2467 N N . GLY B 1 73 ? -17.385 60.579 27.223 1.00 23.15 53 GLY B N 1
ATOM 2468 C CA . GLY B 1 73 ? -17.020 60.041 28.531 1.00 22.82 53 GLY B CA 1
ATOM 2469 C C . GLY B 1 73 ? -18.220 59.780 29.416 1.00 22.42 53 GLY B C 1
ATOM 2470 O O . GLY B 1 73 ? -18.340 58.707 30.017 1.00 21.90 53 GLY B O 1
ATOM 2471 N N . GLU B 1 74 ? -19.120 60.755 29.493 1.00 22.31 54 GLU B N 1
ATOM 2472 C CA . GLU B 1 74 ? -20.308 60.650 30.337 1.00 23.21 54 GLU B CA 1
ATOM 2473 C C . GLU B 1 74 ? -21.220 59.521 29.838 1.00 22.21 54 GLU B C 1
ATOM 2474 O O . GLU B 1 74 ? -21.832 58.802 30.620 1.00 21.87 54 GLU B O 1
ATOM 2480 N N . ARG B 1 75 ? -21.324 59.367 28.521 1.00 22.34 55 ARG B N 1
ATOM 2481 C CA . ARG B 1 75 ? -22.120 58.283 27.950 1.00 22.11 55 ARG B CA 1
ATOM 2482 C C . ARG B 1 75 ? -21.691 56.918 28.468 1.00 21.30 55 ARG B C 1
ATOM 2483 O O . ARG B 1 75 ? -22.504 56.108 28.889 1.00 20.59 55 ARG B O 1
ATOM 2491 N N . TYR B 1 76 ? -20.391 56.663 28.427 1.00 20.83 56 TYR B N 1
ATOM 2492 C CA . TYR B 1 76 ? -19.884 55.386 28.894 1.00 20.48 56 TYR B CA 1
ATOM 2493 C C . TYR B 1 76 ? -19.885 55.276 30.413 1.00 20.21 56 TYR B C 1
ATOM 2494 O O . TYR B 1 76 ? -20.113 54.190 30.954 1.00 21.30 56 TYR B O 1
ATOM 2503 N N . GLN B 1 77 ? -19.670 56.388 31.116 1.00 20.53 57 GLN B N 1
ATOM 2504 C CA . GLN B 1 77 ? -19.843 56.393 32.568 1.00 21.21 57 GLN B CA 1
ATOM 2505 C C . GLN B 1 77 ? -21.235 55.900 32.959 1.00 20.82 57 GLN B C 1
ATOM 2506 O O . GLN B 1 77 ? -21.399 55.094 33.881 1.00 20.97 57 GLN B O 1
ATOM 2512 N N . THR B 1 78 ? -22.247 56.398 32.253 1.00 19.99 58 THR B N 1
ATOM 2513 C CA . THR B 1 78 ? -23.619 56.026 32.532 1.00 20.34 58 THR B CA 1
ATOM 2514 C C . THR B 1 78 ? -23.845 54.551 32.254 1.00 20.48 58 THR B C 1
ATOM 2515 O O . THR B 1 78 ? -24.438 53.838 33.068 1.00 21.02 58 THR B O 1
ATOM 2519 N N . ILE B 1 79 ? -23.350 54.073 31.114 1.00 21.04 59 ILE B N 1
ATOM 2520 C CA . ILE B 1 79 ? -23.545 52.672 30.745 1.00 21.45 59 ILE B CA 1
ATOM 2521 C C . ILE B 1 79 ? -22.913 51.721 31.751 1.00 21.38 59 ILE B C 1
ATOM 2522 O O . ILE B 1 79 ? -23.552 50.802 32.240 1.00 22.15 59 ILE B O 1
ATOM 2527 N N . PHE B 1 80 ? -21.649 51.941 32.067 1.00 21.53 60 PHE B N 1
ATOM 2528 C CA . PHE B 1 80 ? -20.965 51.034 32.987 1.00 22.07 60 PHE B CA 1
ATOM 2529 C C . PHE B 1 80 ? -21.501 51.161 34.418 1.00 22.61 60 PHE B C 1
ATOM 2530 O O . PHE B 1 80 ? -21.628 50.168 35.126 1.00 23.55 60 PHE B O 1
ATOM 2538 N N . SER B 1 81 ? -21.825 52.374 34.854 1.00 22.22 61 SER B N 1
ATOM 2539 C CA . SER B 1 81 ? -22.491 52.528 36.161 1.00 22.51 61 SER B CA 1
ATOM 2540 C C . SER B 1 81 ? -23.822 51.762 36.232 1.00 22.54 61 SER B C 1
ATOM 2541 O O . SER B 1 81 ? -24.167 51.181 37.276 1.00 23.75 61 SER B O 1
ATOM 2546 N N . ASP B 1 82 ? -24.601 51.795 35.149 1.00 22.42 62 ASP B N 1
ATOM 2547 C CA . ASP B 1 82 ? -25.874 51.063 35.110 1.00 22.70 62 ASP B CA 1
ATOM 2548 C C . ASP B 1 82 ? -25.645 49.558 35.259 1.00 22.21 62 ASP B C 1
ATOM 2549 O O . ASP B 1 82 ? -26.438 48.855 35.893 1.00 22.31 62 ASP B O 1
ATOM 2554 N N . MET B 1 83 ? -24.555 49.059 34.683 1.00 21.90 63 MET B N 1
ATOM 2555 C CA . MET B 1 83 ? -24.195 47.655 34.839 1.00 22.05 63 MET B CA 1
ATOM 2556 C C . MET B 1 83 ? -23.749 47.320 36.274 1.00 22.42 63 MET B C 1
ATOM 2557 O O . MET B 1 83 ? -23.907 46.194 36.733 1.00 23.22 63 MET B O 1
ATOM 2562 N N . GLY B 1 84 ? -23.190 48.308 36.965 1.00 22.26 64 GLY B N 1
ATOM 2563 C CA . GLY B 1 84 ? -22.761 48.133 38.346 1.00 21.66 64 GLY B CA 1
ATOM 2564 C C . GLY B 1 84 ? -21.282 47.832 38.406 1.00 21.81 64 GLY B C 1
ATOM 2565 O O . GLY B 1 84 ? -20.851 46.713 38.108 1.00 22.65 64 GLY B O 1
ATOM 2566 N N . VAL B 1 85 ? -20.512 48.854 38.764 1.00 22.56 65 VAL B N 1
ATOM 2567 C CA . VAL B 1 85 ? -19.066 48.738 38.884 1.00 21.63 65 VAL B CA 1
ATOM 2568 C C . VAL B 1 85 ? -18.642 49.349 40.197 1.00 21.68 65 VAL B C 1
ATOM 2569 O O . VAL B 1 85 ? -19.424 50.037 40.859 1.00 23.27 65 VAL B O 1
ATOM 2573 N N . LYS B 1 86 ? -17.410 49.077 40.594 1.00 20.46 66 LYS B N 1
ATOM 2574 C CA . LYS B 1 86 ? -16.902 49.619 41.831 1.00 20.09 66 LYS B CA 1
ATOM 2575 C C . LYS B 1 86 ? -16.522 51.091 41.689 1.00 19.17 66 LYS B C 1
ATOM 2576 O O . LYS B 1 86 ? -16.842 51.909 42.571 1.00 19.19 66 LYS B O 1
ATOM 2582 N N . GLU B 1 87 ? -15.821 51.429 40.607 1.00 18.91 67 GLU B N 1
ATOM 2583 C CA . GLU B 1 87 ? -15.308 52.780 40.415 1.00 19.12 67 GLU B CA 1
ATOM 2584 C C . GLU B 1 87 ? -15.121 53.068 38.931 1.00 18.45 67 GLU B C 1
ATOM 2585 O O . GLU B 1 87 ? -14.793 52.179 38.166 1.00 18.46 67 GLU B O 1
ATOM 2591 N N . LEU B 1 88 ? -15.357 54.316 38.556 1.00 18.86 68 LEU B N 1
ATOM 2592 C CA . LEU B 1 88 ? -15.105 54.811 37.207 1.00 19.22 68 LEU B CA 1
ATOM 2593 C C . LEU B 1 88 ? -14.242 56.077 37.283 1.00 19.10 68 LEU B C 1
ATOM 2594 O O . LEU B 1 88 ? -14.345 56.874 38.226 1.00 18.69 68 LEU B O 1
ATOM 2599 N N . LYS B 1 89 ? -13.410 56.262 36.257 1.00 19.01 69 LYS B N 1
ATOM 2600 C CA . LYS B 1 89 ? -12.750 57.534 36.027 1.00 18.52 69 LYS B CA 1
ATOM 2601 C C . LYS B 1 89 ? -12.661 57.814 34.544 1.00 18.31 69 LYS B C 1
ATOM 2602 O O . LYS B 1 89 ? -12.313 56.929 33.768 1.00 18.98 69 LYS B O 1
ATOM 2608 N N . VAL B 1 90 ? -12.986 59.045 34.173 1.00 18.74 70 VAL B N 1
ATOM 2609 C CA . VAL B 1 90 ? -12.746 59.521 32.821 1.00 18.63 70 VAL B CA 1
ATOM 2610 C C . VAL B 1 90 ? -11.336 60.133 32.780 1.00 19.21 70 VAL B C 1
ATOM 2611 O O . VAL B 1 90 ? -11.050 61.123 33.467 1.00 19.78 70 VAL B O 1
ATOM 2615 N N . LEU B 1 91 ? -10.459 59.497 32.014 1.00 19.38 71 LEU B N 1
ATOM 2616 C CA . LEU B 1 91 ? -9.073 59.927 31.875 1.00 19.92 71 LEU B CA 1
ATOM 2617 C C . LEU B 1 91 ? -9.059 60.876 30.695 1.00 19.56 71 LEU B C 1
ATOM 2618 O O . LEU B 1 91 ? -8.811 60.482 29.534 1.00 19.23 71 LEU B O 1
ATOM 2623 N N . ASP B 1 92 ? -9.380 62.119 30.992 1.00 20.01 72 ASP B N 1
ATOM 2624 C CA . ASP B 1 92 ? -9.652 63.133 29.978 1.00 19.98 72 ASP B CA 1
ATOM 2625 C C . ASP B 1 92 ? -8.335 63.770 29.516 1.00 20.30 72 ASP B C 1
ATOM 2626 O O . ASP B 1 92 ? -8.000 64.895 29.876 1.00 20.97 72 ASP B O 1
ATOM 2631 N N . ILE B 1 93 ? -7.564 63.028 28.741 1.00 19.93 73 ILE B N 1
ATOM 2632 C CA . ILE B 1 93 ? -6.267 63.493 28.300 1.00 20.97 73 ILE B CA 1
ATOM 2633 C C . ILE B 1 93 ? -6.492 64.332 27.065 1.00 19.92 73 ILE B C 1
ATOM 2634 O O . ILE B 1 93 ? -7.037 63.829 26.075 1.00 20.02 73 ILE B O 1
ATOM 2639 N N . ARG B 1 94 ? -6.136 65.614 27.139 1.00 20.04 74 ARG B N 1
ATOM 2640 C CA . ARG B 1 94 ? -6.311 66.529 26.014 1.00 20.87 74 ARG B CA 1
ATOM 2641 C C . ARG B 1 94 ? -5.000 67.104 25.525 1.00 20.47 74 ARG B C 1
ATOM 2642 O O . ARG B 1 94 ? -4.972 67.817 24.524 1.00 20.45 74 ARG B O 1
ATOM 2650 N N . ASP B 1 95 ? -3.913 66.811 26.232 1.00 20.86 75 ASP B N 1
ATOM 2651 C CA . ASP B 1 95 ? -2.577 67.137 25.733 1.00 21.74 75 ASP B CA 1
ATOM 2652 C C . ASP B 1 95 ? -1.590 66.087 26.210 1.00 20.97 75 ASP B C 1
ATOM 2653 O O . ASP B 1 95 ? -1.864 65.373 27.167 1.00 20.62 75 ASP B O 1
ATOM 2658 N N . ARG B 1 96 ? -0.451 65.971 25.535 1.00 21.93 76 ARG B N 1
ATOM 2659 C CA . ARG B 1 96 ? 0.525 64.945 25.885 1.00 22.54 76 ARG B CA 1
ATOM 2660 C C . ARG B 1 96 ? 1.007 65.074 27.328 1.00 22.92 76 ARG B C 1
ATOM 2661 O O . ARG B 1 96 ? 1.312 64.061 27.951 1.00 22.75 76 ARG B O 1
ATOM 2669 N N . ALA B 1 97 ? 1.055 66.299 27.863 1.00 23.15 77 ALA B N 1
ATOM 2670 C CA . ALA B 1 97 ? 1.432 66.535 29.266 1.00 23.37 77 ALA B CA 1
ATOM 2671 C C . ALA B 1 97 ? 0.615 65.743 30.254 1.00 23.51 77 ALA B C 1
ATOM 2672 O O . ALA B 1 97 ? 1.138 65.319 31.276 1.00 23.47 77 ALA B O 1
ATOM 2674 N N . GLN B 1 98 ? -0.666 65.544 29.976 1.00 23.38 78 GLN B N 1
ATOM 2675 C CA . GLN B 1 98 ? -1.485 64.783 30.897 1.00 23.75 78 GLN B CA 1
ATOM 2676 C C . GLN B 1 98 ? -1.109 63.323 30.922 1.00 22.50 78 GLN B C 1
ATOM 2677 O O . GLN B 1 98 ? -1.503 62.608 31.841 1.00 23.68 78 GLN B O 1
ATOM 2683 N N . GLY B 1 99 ? -0.383 62.864 29.899 1.00 19.93 79 GLY B N 1
ATOM 2684 C CA . GLY B 1 99 ? 0.173 61.511 29.932 1.00 19.47 79 GLY B CA 1
ATOM 2685 C C . GLY B 1 99 ? 1.234 61.333 31.007 1.00 18.18 79 GLY B C 1
ATOM 2686 O O . GLY B 1 99 ? 1.625 60.198 31.310 1.00 17.16 79 GLY B O 1
ATOM 2687 N N . ASP B 1 100 ? 1.709 62.436 31.583 1.00 17.87 80 ASP B N 1
ATOM 2688 C CA . ASP B 1 100 ? 2.635 62.394 32.713 1.00 18.55 80 ASP B CA 1
ATOM 2689 C C . ASP B 1 100 ? 1.935 62.612 34.039 1.00 18.16 80 ASP B C 1
ATOM 2690 O O . ASP B 1 100 ? 2.595 62.520 35.091 1.00 19.12 80 ASP B O 1
ATOM 2695 N N . ASP B 1 101 ? 0.633 62.898 34.034 1.00 18.80 81 ASP B N 1
ATOM 2696 C CA . ASP B 1 101 ? -0.105 63.326 35.251 1.00 18.85 81 ASP B CA 1
ATOM 2697 C C . ASP B 1 101 ? -0.109 62.185 36.269 1.00 18.25 81 ASP B C 1
ATOM 2698 O O . ASP B 1 101 ? -0.545 61.071 35.956 1.00 18.00 81 ASP B O 1
ATOM 2703 N N . SER B 1 102 ? 0.367 62.465 37.481 1.00 17.14 82 SER B N 1
ATOM 2704 C CA . SER B 1 102 ? 0.452 61.399 38.478 1.00 17.11 82 SER B CA 1
ATOM 2705 C C . SER B 1 102 ? -0.901 60.841 38.897 1.00 16.19 82 SER B C 1
ATOM 2706 O O . SER B 1 102 ? -1.013 59.657 39.193 1.00 16.29 82 SER B O 1
ATOM 2709 N N . GLY B 1 103 ? -1.928 61.680 38.981 1.00 15.93 83 GLY B N 1
ATOM 2710 C CA . GLY B 1 103 ? -3.258 61.196 39.341 1.00 15.64 83 GLY B CA 1
ATOM 2711 C C . GLY B 1 103 ? -3.792 60.166 38.353 1.00 15.15 83 GLY B C 1
ATOM 2712 O O . GLY B 1 103 ? -4.278 59.098 38.736 1.00 16.17 83 GLY B O 1
ATOM 2713 N N . TYR B 1 104 ? -3.704 60.471 37.066 1.00 15.22 84 TYR B N 1
ATOM 2714 C CA . TYR B 1 104 ? -4.172 59.513 36.079 1.00 15.76 84 TYR B CA 1
ATOM 2715 C C . TYR B 1 104 ? -3.314 58.254 36.090 1.00 15.42 84 TYR B C 1
ATOM 2716 O O . TYR B 1 104 ? -3.828 57.146 35.944 1.00 16.43 84 TYR B O 1
ATOM 2725 N N . ARG B 1 105 ? -2.004 58.423 36.240 1.00 15.47 85 ARG B N 1
ATOM 2726 C CA . ARG B 1 105 ? -1.104 57.273 36.266 1.00 15.80 85 ARG B CA 1
ATOM 2727 C C . ARG B 1 105 ? -1.361 56.390 37.503 1.00 15.64 85 ARG B C 1
ATOM 2728 O O . ARG B 1 105 ? -1.331 55.165 37.424 1.00 16.08 85 ARG B O 1
ATOM 2736 N N . LEU B 1 106 ? -1.628 57.006 38.652 1.00 15.45 86 LEU B N 1
ATOM 2737 C CA . LEU B 1 106 ? -2.053 56.264 39.838 1.00 15.09 86 LEU B CA 1
ATOM 2738 C C . LEU B 1 106 ? -3.314 55.449 39.560 1.00 15.29 86 LEU B C 1
ATOM 2739 O O . LEU B 1 106 ? -3.378 54.260 39.872 1.00 15.82 86 LEU B O 1
ATOM 2744 N N . PHE B 1 107 ? -4.299 56.070 38.902 1.00 15.31 87 PHE B N 1
ATOM 2745 C CA . PHE B 1 107 ? -5.520 55.328 38.589 1.00 15.25 87 PHE B CA 1
ATOM 2746 C C . PHE B 1 107 ? -5.218 54.114 37.709 1.00 15.61 87 PHE B C 1
ATOM 2747 O O . PHE B 1 107 ? -5.775 53.051 37.893 1.00 15.87 87 PHE B O 1
ATOM 2755 N N . VAL B 1 108 ? -4.337 54.306 36.737 1.00 15.50 88 VAL B N 1
ATOM 2756 C CA . VAL B 1 108 ? -3.973 53.185 35.845 1.00 15.77 88 VAL B CA 1
ATOM 2757 C C . VAL B 1 108 ? -3.373 52.007 36.623 1.00 15.72 88 VAL B C 1
ATOM 2758 O O . VAL B 1 108 ? -3.615 50.858 36.264 1.00 15.32 88 VAL B O 1
ATOM 2762 N N . GLU B 1 109 ? -2.644 52.278 37.721 1.00 15.13 89 GLU B N 1
ATOM 2763 C CA . GLU B 1 109 ? -2.113 51.225 38.571 1.00 14.92 89 GLU B CA 1
ATOM 2764 C C . GLU B 1 109 ? -3.198 50.489 39.336 1.00 15.04 89 GLU B C 1
ATOM 2765 O O . GLU B 1 109 ? -3.010 49.346 39.725 1.00 16.20 89 GLU B O 1
ATOM 2771 N N . GLN B 1 110 ? -4.306 51.185 39.595 1.00 15.13 90 GLN B N 1
ATOM 2772 C CA . GLN B 1 110 ? -5.404 50.637 40.395 1.00 16.20 90 GLN B CA 1
ATOM 2773 C C . GLN B 1 110 ? -6.494 49.951 39.568 1.00 15.73 90 GLN B C 1
ATOM 2774 O O . GLN B 1 110 ? -7.294 49.175 40.095 1.00 15.15 90 GLN B O 1
ATOM 2780 N N . CYS B 1 111 ? -6.582 50.280 38.287 1.00 14.78 91 CYS B N 1
ATOM 2781 C CA . CYS B 1 111 ? -7.750 49.917 37.508 1.00 14.81 91 CYS B CA 1
ATOM 2782 C C . CYS B 1 111 ? -7.742 48.432 37.154 1.00 14.81 91 CYS B C 1
ATOM 2783 O O . CYS B 1 111 ? -6.745 47.739 37.341 1.00 15.35 91 CYS B O 1
ATOM 2786 N N . THR B 1 112 ? -8.890 47.952 36.691 1.00 14.85 92 THR B N 1
ATOM 2787 C CA . THR B 1 112 ? -9.030 46.584 36.223 1.00 14.68 92 THR B CA 1
ATOM 2788 C C . THR B 1 112 ? -9.402 46.539 34.735 1.00 14.32 92 THR B C 1
ATOM 2789 O O . THR B 1 112 ? -9.340 45.485 34.126 1.00 14.59 92 THR B O 1
ATOM 2793 N N . GLY B 1 113 ? -9.738 47.682 34.149 1.00 13.91 93 GLY B N 1
ATOM 2794 C CA . GLY B 1 113 ? -10.066 47.719 32.731 1.00 14.20 93 GLY B CA 1
ATOM 2795 C C . GLY B 1 113 ? -9.992 49.133 32.208 1.00 14.07 93 GLY B C 1
ATOM 2796 O O . GLY B 1 113 ? -10.235 50.088 32.947 1.00 15.66 93 GLY B O 1
ATOM 2797 N N . ILE B 1 114 ? -9.675 49.257 30.922 1.00 14.55 94 ILE B N 1
ATOM 2798 C CA . ILE B 1 114 ? -9.593 50.550 30.242 1.00 14.13 94 ILE B CA 1
ATOM 2799 C C . ILE B 1 114 ? -10.413 50.472 28.959 1.00 14.18 94 ILE B C 1
ATOM 2800 O O . ILE B 1 114 ? -10.299 49.495 28.231 1.00 14.60 94 ILE B O 1
ATOM 2805 N N . PHE B 1 115 ? -11.240 51.487 28.710 1.00 14.76 95 PHE B N 1
ATOM 2806 C CA . PHE B 1 115 ? -12.076 51.573 27.517 1.00 15.19 95 PHE B CA 1
ATOM 2807 C C . PHE B 1 115 ? -11.708 52.815 26.698 1.00 15.49 95 PHE B C 1
ATOM 2808 O O . PHE B 1 115 ? -11.750 53.918 27.249 1.00 15.60 95 PHE B O 1
ATOM 2816 N N . MET B 1 116 ? -11.347 52.630 25.427 1.00 15.52 96 MET B N 1
ATOM 2817 C CA . MET B 1 116 ? -10.986 53.719 24.530 1.00 15.54 96 MET B CA 1
ATOM 2818 C C . MET B 1 116 ? -12.146 53.956 23.584 1.00 15.54 96 MET B C 1
ATOM 2819 O O . MET B 1 116 ? -12.525 53.086 22.816 1.00 15.74 96 MET B O 1
ATOM 2824 N N . THR B 1 117 ? -12.694 55.169 23.651 1.00 15.65 97 THR B N 1
ATOM 2825 C CA . THR B 1 117 ? -13.855 55.530 22.873 1.00 15.82 97 THR B CA 1
ATOM 2826 C C . THR B 1 117 ? -13.472 55.847 21.425 1.00 15.30 97 THR B C 1
ATOM 2827 O O . THR B 1 117 ? -12.296 55.977 21.064 1.00 17.03 97 THR B O 1
ATOM 2831 N N . GLY B 1 118 ? -14.501 56.019 20.607 1.00 15.85 98 GLY B N 1
ATOM 2832 C CA . GLY B 1 118 ? -14.339 56.423 19.228 1.00 15.71 98 GLY B CA 1
ATOM 2833 C C . GLY B 1 118 ? -13.969 57.894 19.132 1.00 16.16 98 GLY B C 1
ATOM 2834 O O . GLY B 1 118 ? -13.851 58.609 20.146 1.00 16.71 98 GLY B O 1
ATOM 2835 N N . GLY B 1 119 ? -13.777 58.309 17.888 1.00 17.48 99 GLY B N 1
ATOM 2836 C CA . GLY B 1 119 ? -13.338 59.640 17.523 1.00 17.79 99 GLY B CA 1
ATOM 2837 C C . GLY B 1 119 ? -12.381 59.511 16.352 1.00 17.92 99 GLY B C 1
ATOM 2838 O O . GLY B 1 119 ? -12.713 58.901 15.321 1.00 21.19 99 GLY B O 1
ATOM 2839 N N . ASP B 1 120 ? -11.189 60.058 16.486 1.00 18.18 100 ASP B N 1
ATOM 2840 C CA . ASP B 1 120 ? -10.174 59.996 15.450 1.00 17.33 100 ASP B CA 1
ATOM 2841 C C . ASP B 1 120 ? -8.917 59.297 15.978 1.00 16.73 100 ASP B C 1
ATOM 2842 O O . ASP B 1 120 ? -8.343 59.694 16.976 1.00 16.70 100 ASP B O 1
ATOM 2847 N N . GLN B 1 121 ? -8.494 58.253 15.282 1.00 15.31 101 GLN B N 1
ATOM 2848 C CA . GLN B 1 121 ? -7.381 57.444 15.736 1.00 15.55 101 GLN B CA 1
ATOM 2849 C C . GLN B 1 121 ? -6.014 58.124 15.666 1.00 15.24 101 GLN B C 1
ATOM 2850 O O . GLN B 1 121 ? -5.168 57.890 16.527 1.00 15.32 101 GLN B O 1
ATOM 2856 N N . LEU B 1 122 ? -5.807 58.999 14.695 1.00 15.92 102 LEU B N 1
ATOM 2857 C CA . LEU B 1 122 ? -4.570 59.782 14.680 1.00 16.29 102 LEU B CA 1
ATOM 2858 C C . LEU B 1 122 ? -4.469 60.691 15.902 1.00 16.38 102 LEU B C 1
ATOM 2859 O O . LEU B 1 122 ? -3.397 60.838 16.518 1.00 16.04 102 LEU B O 1
ATOM 2864 N N . ARG B 1 123 ? -5.586 61.301 16.249 1.00 17.15 103 ARG B N 1
ATOM 2865 C CA . ARG B 1 123 ? -5.630 62.153 17.436 1.00 17.51 103 ARG B CA 1
ATOM 2866 C C . ARG B 1 123 ? -5.331 61.383 18.705 1.00 17.37 103 ARG B C 1
ATOM 2867 O O . ARG B 1 123 ? -4.521 61.821 19.537 1.00 18.45 103 ARG B O 1
ATOM 2875 N N . LEU B 1 124 ? -5.974 60.226 18.850 1.00 16.85 104 LEU B N 1
ATOM 2876 C CA . LEU B 1 124 ? -5.772 59.380 20.018 1.00 17.41 104 LEU B CA 1
ATOM 2877 C C . LEU B 1 124 ? -4.300 58.992 20.165 1.00 17.60 104 LEU B C 1
ATOM 2878 O O . LEU B 1 124 ? -3.731 59.116 21.245 1.00 18.45 104 LEU B O 1
ATOM 2883 N N . CYS B 1 125 ? -3.674 58.525 19.082 1.00 17.68 105 CYS B N 1
ATOM 2884 C CA . CYS B 1 125 ? -2.236 58.199 19.162 1.00 18.57 105 CYS B CA 1
ATOM 2885 C C . CYS B 1 125 ? -1.352 59.395 19.414 1.00 19.22 105 CYS B C 1
ATOM 2886 O O . CYS B 1 125 ? -0.361 59.325 20.168 1.00 18.84 105 CYS B O 1
ATOM 2889 N N . GLY B 1 126 ? -1.693 60.524 18.812 1.00 19.01 106 GLY B N 1
ATOM 2890 C CA . GLY B 1 126 ? -0.901 61.718 18.992 1.00 18.53 106 GLY B CA 1
ATOM 2891 C C . GLY B 1 126 ? -0.841 62.129 20.450 1.00 18.67 106 GLY B C 1
ATOM 2892 O O . GLY B 1 126 ? 0.179 62.617 20.935 1.00 19.56 106 GLY B O 1
ATOM 2893 N N . LEU B 1 127 ? -1.953 61.952 21.143 1.00 18.23 107 LEU B N 1
ATOM 2894 C CA . LEU B 1 127 ? -2.050 62.317 22.562 1.00 17.95 107 LEU B CA 1
ATOM 2895 C C . LEU B 1 127 ? -1.455 61.256 23.508 1.00 18.09 107 LEU B C 1
ATOM 2896 O O . LEU B 1 127 ? -0.883 61.632 24.545 1.00 19.33 107 LEU B O 1
ATOM 2901 N N . LEU B 1 128 ? -1.605 59.965 23.171 1.00 17.97 108 LEU B N 1
ATOM 2902 C CA . LEU B 1 128 ? -1.309 58.870 24.109 1.00 18.02 108 LEU B CA 1
ATOM 2903 C C . LEU B 1 128 ? -0.047 58.083 23.831 1.00 17.33 108 LEU B C 1
ATOM 2904 O O . LEU B 1 128 ? 0.543 57.525 24.762 1.00 17.33 108 LEU B O 1
ATOM 2909 N N . ALA B 1 129 ? 0.346 57.948 22.571 1.00 17.33 109 ALA B N 1
ATOM 2910 C CA . ALA B 1 129 ? 1.439 57.034 22.241 1.00 17.14 109 ALA B CA 1
ATOM 2911 C C . ALA B 1 129 ? 2.723 57.456 22.930 1.00 17.26 109 ALA B C 1
ATOM 2912 O O . ALA B 1 129 ? 3.081 58.640 22.931 1.00 18.49 109 ALA B O 1
ATOM 2914 N N . ASP B 1 130 ? 3.403 56.480 23.518 1.00 18.07 110 ASP B N 1
ATOM 2915 C CA . ASP B 1 130 ? 4.712 56.673 24.146 1.00 18.24 110 ASP B CA 1
ATOM 2916 C C . ASP B 1 130 ? 4.698 57.632 25.337 1.00 18.54 110 ASP B C 1
ATOM 2917 O O . ASP B 1 130 ? 5.743 58.164 25.715 1.00 22.35 110 ASP B O 1
ATOM 2922 N N . THR B 1 131 ? 3.542 57.816 25.962 1.00 16.59 111 THR B N 1
ATOM 2923 C CA . THR B 1 131 ? 3.430 58.523 27.226 1.00 15.89 111 THR B CA 1
ATOM 2924 C C . THR B 1 131 ? 3.613 57.524 28.366 1.00 15.42 111 THR B C 1
ATOM 2925 O O . THR B 1 131 ? 3.308 56.337 28.204 1.00 15.47 111 THR B O 1
ATOM 2929 N N . PRO B 1 132 ? 4.072 57.987 29.534 1.00 14.98 112 PRO B N 1
ATOM 2930 C CA . PRO B 1 132 ? 4.156 57.083 30.662 1.00 14.92 112 PRO B CA 1
ATOM 2931 C C . PRO B 1 132 ? 2.817 56.395 30.959 1.00 15.56 112 PRO B C 1
ATOM 2932 O O . PRO B 1 132 ? 2.793 55.209 31.246 1.00 16.58 112 PRO B O 1
ATOM 2936 N N . LEU B 1 133 ? 1.713 57.123 30.821 1.00 15.76 113 LEU B N 1
ATOM 2937 C CA . LEU B 1 133 ? 0.395 56.572 31.122 1.00 15.43 113 LEU B CA 1
ATOM 2938 C C . LEU B 1 133 ? 0.081 55.403 30.186 1.00 15.62 113 LEU B C 1
ATOM 2939 O O . LEU B 1 133 ? -0.280 54.320 30.626 1.00 14.92 113 LEU B O 1
ATOM 2947 N N . MET B 1 134 ? 0.203 55.628 28.877 1.00 16.00 114 MET B N 1
ATOM 2948 C CA . MET B 1 134 ? -0.162 54.571 27.931 1.00 15.72 114 MET B CA 1
ATOM 2949 C C . MET B 1 134 ? 0.831 53.423 27.986 1.00 15.28 114 MET B C 1
ATOM 2950 O O . MET B 1 134 ? 0.445 52.260 27.784 1.00 15.27 114 MET B O 1
ATOM 2959 N N . ASP B 1 135 ? 2.100 53.719 28.216 1.00 15.24 115 ASP B N 1
ATOM 2960 C CA . ASP B 1 135 ? 3.068 52.641 28.289 1.00 15.45 115 ASP B CA 1
ATOM 2961 C C . ASP B 1 135 ? 2.691 51.687 29.423 1.00 15.43 115 ASP B C 1
ATOM 2962 O O . ASP B 1 135 ? 2.792 50.475 29.259 1.00 15.62 115 ASP B O 1
ATOM 2967 N N . ARG B 1 136 ? 2.214 52.228 30.541 1.00 15.49 116 ARG B N 1
ATOM 2968 C CA . ARG B 1 136 ? 1.780 51.357 31.642 1.00 15.80 116 ARG B CA 1
ATOM 2969 C C . ARG B 1 136 ? 0.463 50.637 31.371 1.00 16.06 116 ARG B C 1
ATOM 2970 O O . ARG B 1 136 ? 0.302 49.467 31.731 1.00 16.91 116 ARG B O 1
ATOM 2978 N N . ILE B 1 137 ? -0.485 51.295 30.712 1.00 15.47 117 ILE B N 1
ATOM 2979 C CA . ILE B 1 137 ? -1.672 50.557 30.269 1.00 15.62 117 ILE B CA 1
ATOM 2980 C C . ILE B 1 137 ? -1.292 49.357 29.410 1.00 15.73 117 ILE B C 1
ATOM 2981 O O . ILE B 1 137 ? -1.741 48.238 29.644 1.00 16.29 117 ILE B O 1
ATOM 2986 N N . ARG B 1 138 ? -0.447 49.603 28.409 1.00 15.11 118 ARG B N 1
ATOM 2987 C CA . ARG B 1 138 ? -0.022 48.535 27.517 1.00 15.92 118 ARG B CA 1
ATOM 2988 C C . ARG B 1 138 ? 0.652 47.411 28.289 1.00 15.27 118 ARG B C 1
ATOM 2989 O O . ARG B 1 138 ? 0.384 46.229 28.053 1.00 15.70 118 ARG B O 1
ATOM 2997 N N . GLN B 1 139 ? 1.530 47.766 29.223 1.00 15.35 119 GLN B N 1
ATOM 2998 C CA . GLN B 1 139 ? 2.234 46.754 30.014 1.00 15.80 119 GLN B CA 1
ATOM 2999 C C . GLN B 1 139 ? 1.279 45.942 30.891 1.00 15.39 119 GLN B C 1
ATOM 3000 O O . GLN B 1 139 ? 1.399 44.728 30.964 1.00 15.80 119 GLN B O 1
ATOM 3011 N N . ARG B 1 140 ? 0.328 46.616 31.546 1.00 14.97 120 ARG B N 1
ATOM 3012 C CA . ARG B 1 140 ? -0.632 45.887 32.393 1.00 15.31 120 ARG B CA 1
ATOM 3013 C C . ARG B 1 140 ? -1.536 44.963 31.569 1.00 15.64 120 ARG B C 1
ATOM 3014 O O . ARG B 1 140 ? -1.875 43.866 32.014 1.00 15.99 120 ARG B O 1
ATOM 3022 N N . VAL B 1 141 ? -1.898 45.394 30.366 1.00 15.11 121 VAL B N 1
ATOM 3023 C CA . VAL B 1 141 ? -2.668 44.545 29.447 1.00 15.48 121 VAL B CA 1
ATOM 3024 C C . VAL B 1 141 ? -1.805 43.336 29.038 1.00 15.70 121 VAL B C 1
ATOM 3025 O O . VAL B 1 141 ? -2.229 42.165 29.159 1.00 15.76 121 VAL B O 1
ATOM 3029 N N . HIS B 1 142 ? -0.573 43.605 28.602 1.00 15.66 122 HIS B N 1
ATOM 3030 C CA . HIS B 1 142 ? 0.323 42.503 28.223 1.00 15.96 122 HIS B CA 1
ATOM 3031 C C . HIS B 1 142 ? 0.587 41.513 29.349 1.00 15.85 122 HIS B C 1
ATOM 3032 O O . HIS B 1 142 ? 0.731 40.323 29.115 1.00 15.99 122 HIS B O 1
ATOM 3045 N N . ASN B 1 143 ? 0.687 42.015 30.562 1.00 15.74 123 ASN B N 1
ATOM 3046 C CA . ASN B 1 143 ? 0.939 41.187 31.733 1.00 17.24 123 ASN B CA 1
ATOM 3047 C C . ASN B 1 143 ? -0.302 40.430 32.204 1.00 17.32 123 ASN B C 1
ATOM 3048 O O . ASN B 1 143 ? -0.222 39.660 33.153 1.00 18.18 123 ASN B O 1
ATOM 3053 N N . GLY B 1 144 ? -1.452 40.667 31.572 1.00 17.37 124 GLY B N 1
ATOM 3054 C CA . GLY B 1 144 ? -2.673 39.941 31.924 1.00 17.20 124 GLY B CA 1
ATOM 3055 C C . GLY B 1 144 ? -3.353 40.472 33.160 1.00 17.05 124 GLY B C 1
ATOM 3056 O O . GLY B 1 144 ? -4.116 39.747 33.810 1.00 17.99 124 GLY B O 1
ATOM 3057 N N . GLU B 1 145 ? -3.091 41.737 33.489 1.00 16.58 125 GLU B N 1
ATOM 3058 C CA . GLU B 1 145 ? -3.595 42.305 34.736 1.00 16.65 125 GLU B CA 1
ATOM 3059 C C . GLU B 1 145 ? -4.918 43.022 34.551 1.00 16.81 125 GLU B C 1
ATOM 3060 O O . GLU B 1 145 ? -5.740 43.044 35.463 1.00 17.76 125 GLU B O 1
ATOM 3066 N N . ILE B 1 146 ? -5.112 43.617 33.380 1.00 15.49 126 ILE B N 1
ATOM 3067 C CA . ILE B 1 146 ? -6.325 44.383 33.110 1.00 15.50 126 ILE B CA 1
ATOM 3068 C C . ILE B 1 146 ? -6.881 44.049 31.744 1.00 15.03 126 ILE B C 1
ATOM 3069 O O . ILE B 1 146 ? -6.154 43.535 30.878 1.00 15.86 126 ILE B O 1
ATOM 3074 N N . SER B 1 147 ? -8.163 44.319 31.553 1.00 13.33 127 SER B N 1
ATOM 3075 C CA . SER B 1 147 ? -8.770 44.216 30.235 1.00 13.64 127 SER B CA 1
ATOM 3076 C C . SER B 1 147 ? -8.688 45.555 29.516 1.00 13.69 127 SER B C 1
ATOM 3077 O O . SER B 1 147 ? -8.606 46.618 30.145 1.00 13.86 127 SER B O 1
ATOM 3080 N N . LEU B 1 148 ? -8.772 45.491 28.198 1.00 13.67 128 LEU B N 1
ATOM 3081 C CA . LEU B 1 148 ? -8.753 46.680 27.348 1.00 14.32 128 LEU B CA 1
ATOM 3082 C C . LEU B 1 148 ? -9.812 46.519 26.295 1.00 15.08 128 LEU B C 1
ATOM 3083 O O . LEU B 1 148 ? -9.922 45.457 25.710 1.00 17.28 128 LEU B O 1
ATOM 3088 N N . ALA B 1 149 ? -10.594 47.567 26.062 1.00 14.36 129 ALA B N 1
ATOM 3089 C CA . ALA B 1 149 ? -11.499 47.594 24.929 1.00 14.39 129 ALA B CA 1
ATOM 3090 C C . ALA B 1 149 ? -11.317 48.902 24.211 1.00 14.48 129 ALA B C 1
ATOM 3091 O O . ALA B 1 149 ? -10.994 49.911 24.795 1.00 14.56 129 ALA B O 1
ATOM 3093 N N . GLY B 1 150 ? -11.495 48.854 22.897 1.00 13.92 130 GLY B N 1
ATOM 3094 C CA . GLY B 1 150 ? -11.497 50.030 22.089 1.00 14.04 130 GLY B CA 1
ATOM 3095 C C . GLY B 1 150 ? -12.518 49.883 20.998 1.00 14.11 130 GLY B C 1
ATOM 3096 O O . GLY B 1 150 ? -12.641 48.810 20.410 1.00 14.47 130 GLY B O 1
ATOM 3097 N N . THR B 1 151 ? -13.255 50.951 20.718 1.00 13.79 131 THR B N 1
ATOM 3098 C CA . THR B 1 151 ? -14.250 50.943 19.666 1.00 14.04 131 THR B CA 1
ATOM 3099 C C . THR B 1 151 ? -13.975 52.038 18.656 1.00 13.49 131 THR B C 1
ATOM 3100 O O . THR B 1 151 ? -13.537 53.121 19.012 1.00 13.81 131 THR B O 1
ATOM 3104 N N . SER B 1 152 ? -14.204 51.714 17.376 1.00 13.96 132 SER B N 1
ATOM 3105 C CA . SER B 1 152 ? -14.018 52.667 16.275 1.00 14.29 132 SER B CA 1
ATOM 3106 C C . SER B 1 152 ? -12.556 53.156 16.273 1.00 14.55 132 SER B C 1
ATOM 3107 O O . SER B 1 152 ? -11.656 52.314 16.146 1.00 14.86 132 SER B O 1
ATOM 3110 N N . ALA B 1 153 ? -12.275 54.443 16.472 1.00 14.73 133 ALA B N 1
ATOM 3111 C CA . ALA B 1 153 ? -10.891 54.882 16.601 1.00 14.71 133 ALA B CA 1
ATOM 3112 C C . ALA B 1 153 ? -10.109 54.083 17.626 1.00 14.63 133 ALA B C 1
ATOM 3113 O O . ALA B 1 153 ? -8.926 53.791 17.435 1.00 14.57 133 ALA B O 1
ATOM 3115 N N . GLY B 1 154 ? -10.760 53.741 18.731 1.00 13.89 134 GLY B N 1
ATOM 3116 C CA . GLY B 1 154 ? -10.119 52.969 19.787 1.00 14.36 134 GLY B CA 1
ATOM 3117 C C . GLY B 1 154 ? -9.757 51.538 19.409 1.00 14.51 134 GLY B C 1
ATOM 3118 O O . GLY B 1 154 ? -8.883 50.921 20.030 1.00 14.94 134 GLY B O 1
ATOM 3119 N N . ALA B 1 155 ? -10.451 50.991 18.419 1.00 14.15 135 ALA B N 1
ATOM 3120 C CA . ALA B 1 155 ? -10.080 49.707 17.812 1.00 13.02 135 ALA B CA 1
ATOM 3121 C C . ALA B 1 155 ? -8.921 49.876 16.837 1.00 13.68 135 ALA B C 1
ATOM 3122 O O . ALA B 1 155 ? -7.998 49.066 16.797 1.00 13.62 135 ALA B O 1
ATOM 3124 N N . ALA B 1 156 ? -8.973 50.932 16.039 1.00 13.21 136 ALA B N 1
ATOM 3125 C CA . ALA B 1 156 ? -7.971 51.126 15.010 1.00 13.10 136 ALA B CA 1
ATOM 3126 C C . ALA B 1 156 ? -6.549 51.202 15.580 1.00 13.55 136 ALA B C 1
ATOM 3127 O O . ALA B 1 156 ? -5.591 50.786 14.932 1.00 15.11 136 ALA B O 1
ATOM 3129 N N . VAL B 1 157 ? -6.412 51.756 16.788 1.00 12.88 137 VAL B N 1
ATOM 3130 C CA . VAL B 1 157 ? -5.084 51.919 17.414 1.00 13.33 137 VAL B CA 1
ATOM 3131 C C . VAL B 1 157 ? -4.453 50.636 17.939 1.00 13.75 137 VAL B C 1
ATOM 3132 O O . VAL B 1 157 ? -3.340 50.655 18.447 1.00 14.25 137 VAL B O 1
ATOM 3136 N N . MET B 1 158 ? -5.160 49.515 17.869 1.00 14.09 138 MET B N 1
ATOM 3137 C CA . MET B 1 158 ? -4.662 48.311 18.544 1.00 14.44 138 MET B CA 1
ATOM 3138 C C . MET B 1 158 ? -3.375 47.704 17.984 1.00 14.27 138 MET B C 1
ATOM 3139 O O . MET B 1 158 ? -2.579 47.150 18.733 1.00 15.11 138 MET B O 1
ATOM 3144 N N . GLY B 1 159 ? -3.205 47.741 16.659 1.00 16.10 139 GLY B N 1
ATOM 3145 C CA . GLY B 1 159 ? -1.997 47.240 16.061 1.00 16.26 139 GLY B CA 1
ATOM 3146 C C . GLY B 1 159 ? -0.826 48.198 16.195 1.00 16.40 139 GLY B C 1
ATOM 3147 O O . GLY B 1 159 ? -0.991 49.346 16.611 1.00 16.39 139 GLY B O 1
ATOM 3148 N N . HIS B 1 160 ? 0.366 47.716 15.871 1.00 17.43 140 HIS B N 1
ATOM 3149 C CA . HIS B 1 160 ? 1.498 48.597 15.700 1.00 17.47 140 HIS B CA 1
ATOM 3150 C C . HIS B 1 160 ? 1.331 49.437 14.429 1.00 17.31 140 HIS B C 1
ATOM 3151 O O . HIS B 1 160 ? 1.626 50.643 14.423 1.00 18.30 140 HIS B O 1
ATOM 3158 N N . HIS B 1 161 ? 0.899 48.778 13.360 1.00 17.10 141 HIS B N 1
ATOM 3159 C CA . HIS B 1 161 ? 0.562 49.437 12.104 1.00 17.41 141 HIS B CA 1
ATOM 3160 C C . HIS B 1 161 ? -0.933 49.663 12.125 1.00 17.55 141 HIS B C 1
ATOM 3161 O O . HIS B 1 161 ? -1.691 48.759 12.449 1.00 19.75 141 HIS B O 1
ATOM 3168 N N . MET B 1 162 ? -1.334 50.886 11.811 1.00 16.50 142 MET B N 1
ATOM 3169 C CA . MET B 1 162 ? -2.695 51.324 11.937 1.00 16.18 142 MET B CA 1
ATOM 3170 C C . MET B 1 162 ? -3.207 51.889 10.621 1.00 15.19 142 MET B C 1
ATOM 3171 O O . MET B 1 162 ? -2.484 52.587 9.913 1.00 15.21 142 MET B O 1
ATOM 3176 N N . ILE B 1 163 ? -4.468 51.595 10.339 1.00 15.21 143 ILE B N 1
ATOM 3177 C CA . ILE B 1 163 ? -5.210 52.243 9.282 1.00 14.88 143 ILE B CA 1
ATOM 3178 C C . ILE B 1 163 ? -5.839 53.500 9.847 1.00 14.94 143 ILE B C 1
ATOM 3179 O O . ILE B 1 163 ? -6.755 53.450 10.673 1.00 15.34 143 ILE B O 1
ATOM 3184 N N . ALA B 1 164 ? -5.296 54.643 9.441 1.00 14.65 144 ALA B N 1
ATOM 3185 C CA . ALA B 1 164 ? -5.713 55.939 9.942 1.00 14.59 144 ALA B CA 1
ATOM 3186 C C . ALA B 1 164 ? -6.831 56.582 9.109 1.00 14.64 144 ALA B C 1
ATOM 3187 O O . ALA B 1 164 ? -7.451 57.555 9.537 1.00 15.62 144 ALA B O 1
ATOM 3189 N N . GLY B 1 165 ? -7.068 56.041 7.912 1.00 14.89 145 GLY B N 1
ATOM 3190 C CA . GLY B 1 165 ? -8.026 56.605 6.988 1.00 14.91 145 GLY B CA 1
ATOM 3191 C C . GLY B 1 165 ? -7.950 55.882 5.651 1.00 14.93 145 GLY B C 1
ATOM 3192 O O . GLY B 1 165 ? -7.158 54.941 5.476 1.00 14.96 145 GLY B O 1
ATOM 3193 N N . GLY B 1 166 ? -8.759 56.348 4.713 1.00 15.44 146 GLY B N 1
ATOM 3194 C CA . GLY B 1 166 ? -8.815 55.735 3.398 1.00 15.59 146 GLY B CA 1
ATOM 3195 C C . GLY B 1 166 ? -10.223 55.598 2.927 1.00 15.86 146 GLY B C 1
ATOM 3196 O O . GLY B 1 166 ? -11.186 55.750 3.686 1.00 19.46 146 GLY B O 1
ATOM 3197 N N . SER B 1 167 ? -10.360 55.284 1.657 1.00 16.39 147 SER B N 1
ATOM 3198 C CA . SER B 1 167 ? -11.629 55.318 0.979 1.00 16.57 147 SER B CA 1
ATOM 3199 C C . SER B 1 167 ? -12.098 53.927 0.543 1.00 16.31 147 SER B C 1
ATOM 3200 O O . SER B 1 167 ? -11.510 52.917 0.884 1.00 17.01 147 SER B O 1
ATOM 3205 N N . SER B 1 168 ? -13.218 53.913 -0.166 1.00 16.10 148 SER B N 1
ATOM 3206 C CA . SER B 1 168 ? -13.784 52.725 -0.746 1.00 15.30 148 SER B CA 1
ATOM 3207 C C . SER B 1 168 ? -14.124 52.984 -2.199 1.00 14.81 148 SER B C 1
ATOM 3208 O O . SER B 1 168 ? -13.802 54.037 -2.751 1.00 15.54 148 SER B O 1
ATOM 3213 N N . GLY B 1 169 ? -14.710 52.002 -2.867 1.00 14.36 149 GLY B N 1
ATOM 3214 C CA . GLY B 1 169 ? -15.122 52.215 -4.244 1.00 14.11 149 GLY B CA 1
ATOM 3215 C C . GLY B 1 169 ? -14.011 52.255 -5.284 1.00 14.11 149 GLY B C 1
ATOM 3216 O O . GLY B 1 169 ? -14.168 52.815 -6.364 1.00 16.32 149 GLY B O 1
ATOM 3217 N N . GLU B 1 170 ? -12.886 51.647 -4.932 1.00 14.17 150 GLU B N 1
ATOM 3218 C CA . GLU B 1 170 ? -11.712 51.542 -5.772 1.00 14.45 150 GLU B CA 1
ATOM 3219 C C . GLU B 1 170 ? -11.129 50.152 -5.622 1.00 13.58 150 GLU B C 1
ATOM 3220 O O . GLU B 1 170 ? -11.327 49.515 -4.595 1.00 14.11 150 GLU B O 1
ATOM 3226 N N . TRP B 1 171 ? -10.423 49.689 -6.643 1.00 13.62 151 TRP B N 1
ATOM 3227 C CA . TRP B 1 171 ? -9.613 48.483 -6.465 1.00 13.77 151 TRP B CA 1
ATOM 3228 C C . TRP B 1 171 ? -8.502 48.781 -5.461 1.00 14.21 151 TRP B C 1
ATOM 3229 O O . TRP B 1 171 ? -8.109 49.948 -5.282 1.00 13.58 151 TRP B O 1
ATOM 3240 N N . PRO B 1 172 ? -7.958 47.736 -4.824 1.00 13.33 152 PRO B N 1
ATOM 3241 C CA . PRO B 1 172 ? -6.855 47.936 -3.909 1.00 13.10 152 PRO B CA 1
ATOM 3242 C C . PRO B 1 172 ? -5.667 48.629 -4.588 1.00 12.71 152 PRO B C 1
ATOM 3243 O O . PRO B 1 172 ? -5.287 48.255 -5.695 1.00 12.39 152 PRO B O 1
ATOM 3247 N N . ASN B 1 173 ? -5.143 49.650 -3.921 1.00 12.54 153 ASN B N 1
ATOM 3248 C CA . ASN B 1 173 ? -3.967 50.375 -4.333 1.00 12.86 153 ASN B CA 1
ATOM 3249 C C . ASN B 1 173 ? -3.400 51.028 -3.080 1.00 12.96 153 ASN B C 1
ATOM 3250 O O . ASN B 1 173 ? -4.146 51.341 -2.164 1.00 14.08 153 ASN B O 1
ATOM 3255 N N . ARG B 1 174 ? -2.092 51.253 -3.038 1.00 13.88 154 ARG B N 1
ATOM 3256 C CA . ARG B 1 174 ? -1.514 51.776 -1.793 1.00 14.86 154 ARG B CA 1
ATOM 3257 C C . ARG B 1 174 ? -2.077 53.131 -1.415 1.00 14.42 154 ARG B C 1
ATOM 3258 O O . ARG B 1 174 ? -2.280 53.399 -0.227 1.00 17.01 154 ARG B O 1
ATOM 3266 N N . ALA B 1 175 ? -2.384 53.974 -2.400 1.00 14.66 155 ALA B N 1
ATOM 3267 C CA . ALA B 1 175 ? -2.932 55.295 -2.126 1.00 14.88 155 ALA B CA 1
ATOM 3268 C C . ALA B 1 175 ? -4.335 55.291 -1.538 1.00 15.65 155 ALA B C 1
ATOM 3269 O O . ALA B 1 175 ? -4.807 56.315 -1.032 1.00 17.04 155 ALA B O 1
ATOM 3271 N N . LEU B 1 176 ? -4.997 54.137 -1.565 1.00 14.68 156 LEU B N 1
ATOM 3272 C CA . LEU B 1 176 ? -6.355 54.007 -1.023 1.00 14.92 156 LEU B CA 1
ATOM 3273 C C . LEU B 1 176 ? -6.400 54.030 0.499 1.00 15.64 156 LEU B C 1
ATOM 3274 O O . LEU B 1 176 ? -7.446 54.275 1.086 1.00 18.05 156 LEU B O 1
ATOM 3279 N N . VAL B 1 177 ? -5.288 53.701 1.129 1.00 14.75 157 VAL B N 1
ATOM 3280 C CA . VAL B 1 177 ? -5.267 53.564 2.582 1.00 15.22 157 VAL B CA 1
ATOM 3281 C C . VAL B 1 177 ? -4.193 54.492 3.139 1.00 15.03 157 VAL B C 1
ATOM 3282 O O . VAL B 1 177 ? -3.135 54.699 2.524 1.00 15.68 157 VAL B O 1
ATOM 3286 N N . ASP B 1 178 ? -4.498 55.078 4.294 1.00 15.37 158 ASP B N 1
ATOM 3287 C CA . ASP B 1 178 ? -3.566 55.959 5.004 1.00 15.69 158 ASP B CA 1
ATOM 3288 C C . ASP B 1 178 ? -3.043 55.189 6.216 1.00 15.63 158 ASP B C 1
ATOM 3289 O O . ASP B 1 178 ? -3.780 54.951 7.176 1.00 16.20 158 ASP B O 1
ATOM 3294 N N . MET B 1 179 ? -1.791 54.772 6.152 1.00 16.26 159 MET B N 1
ATOM 3295 C CA . MET B 1 179 ? -1.172 54.016 7.214 1.00 16.83 159 MET B CA 1
ATOM 3296 C C . MET B 1 179 ? -0.433 54.927 8.186 1.00 15.87 159 MET B C 1
ATOM 3297 O O . MET B 1 179 ? 0.112 55.963 7.803 1.00 16.99 159 MET B O 1
ATOM 3306 N N . ALA B 1 180 ? -0.405 54.505 9.446 1.00 15.04 160 ALA B N 1
ATOM 3307 C CA . ALA B 1 180 ? 0.235 55.248 10.517 1.00 15.13 160 ALA B CA 1
ATOM 3308 C C . ALA B 1 180 ? 0.679 54.273 11.578 1.00 15.12 160 ALA B C 1
ATOM 3309 O O . ALA B 1 180 ? 0.531 53.059 11.418 1.00 14.65 160 ALA B O 1
ATOM 3311 N N . VAL B 1 181 ? 1.194 54.808 12.665 1.00 15.14 161 VAL B N 1
ATOM 3312 C CA . VAL B 1 181 ? 1.656 54.010 13.790 1.00 15.21 161 VAL B CA 1
ATOM 3313 C C . VAL B 1 181 ? 0.571 54.004 14.859 1.00 14.98 161 VAL B C 1
ATOM 3314 O O . VAL B 1 181 ? 0.098 55.070 15.285 1.00 16.93 161 VAL B O 1
ATOM 3318 N N . GLY B 1 182 ? 0.186 52.807 15.292 1.00 14.44 162 GLY B N 1
ATOM 3319 C CA . GLY B 1 182 ? -0.785 52.644 16.350 1.00 14.53 162 GLY B CA 1
ATOM 3320 C C . GLY B 1 182 ? -0.108 52.469 17.695 1.00 14.62 162 GLY B C 1
ATOM 3321 O O . GLY B 1 182 ? 1.065 52.776 17.866 1.00 15.58 162 GLY B O 1
ATOM 3322 N N . LEU B 1 183 ? -0.880 51.967 18.650 1.00 14.09 163 LEU B N 1
ATOM 3323 C CA . LEU B 1 183 ? -0.411 51.791 20.032 1.00 14.05 163 LEU B CA 1
ATOM 3324 C C . LEU B 1 183 ? 0.281 50.458 20.304 1.00 14.47 163 LEU B C 1
ATOM 3325 O O . LEU B 1 183 ? 0.895 50.280 21.368 1.00 15.97 163 LEU B O 1
ATOM 3330 N N . GLY B 1 184 ? 0.198 49.515 19.374 1.00 14.85 164 GLY B N 1
ATOM 3331 C CA . GLY B 1 184 ? 0.971 48.296 19.491 1.00 14.26 164 GLY B CA 1
ATOM 3332 C C . GLY B 1 184 ? 0.529 47.382 20.608 1.00 14.56 164 GLY B C 1
ATOM 3333 O O . GLY B 1 184 ? 1.353 46.715 21.232 1.00 16.40 164 GLY B O 1
ATOM 3334 N N . ILE B 1 185 ? -0.769 47.375 20.876 1.00 14.85 165 ILE B N 1
ATOM 3335 C CA . ILE B 1 185 ? -1.345 46.482 21.874 1.00 14.69 165 ILE B CA 1
ATOM 3336 C C . ILE B 1 185 ? -1.302 45.015 21.413 1.00 14.33 165 ILE B C 1
ATOM 3337 O O . ILE B 1 185 ? -0.967 44.116 22.190 1.00 14.37 165 ILE B O 1
ATOM 3342 N N A VAL B 1 186 ? -1.664 44.874 20.129 0.50 14.03 166 VAL B N 1
ATOM 3343 N N B VAL B 1 186 ? -1.652 44.723 20.173 0.50 14.89 166 VAL B N 1
ATOM 3344 C CA A VAL B 1 186 ? -1.626 43.624 19.356 0.50 14.32 166 VAL B CA 1
ATOM 3345 C CA B VAL B 1 186 ? -1.716 43.302 19.756 0.50 15.05 166 VAL B CA 1
ATOM 3346 C C A VAL B 1 186 ? -0.822 43.882 18.069 0.50 13.58 166 VAL B C 1
ATOM 3347 C C B VAL B 1 186 ? -0.660 43.054 18.691 0.50 15.45 166 VAL B C 1
ATOM 3348 O O A VAL B 1 186 ? -1.374 44.157 17.001 0.50 12.68 166 VAL B O 1
ATOM 3349 O O B VAL B 1 186 ? -0.621 43.790 17.720 0.50 15.17 166 VAL B O 1
ATOM 3356 N N A PRO B 1 187 ? 0.511 43.846 18.175 0.50 14.05 167 PRO B N 1
ATOM 3357 N N B PRO B 1 187 ? 0.216 42.040 18.886 0.50 15.59 167 PRO B N 1
ATOM 3358 C CA A PRO B 1 187 ? 1.360 44.248 17.055 0.50 14.80 167 PRO B CA 1
ATOM 3359 C CA B PRO B 1 187 ? 1.243 41.806 17.868 0.50 16.04 167 PRO B CA 1
ATOM 3360 C C A PRO B 1 187 ? 1.293 43.390 15.785 0.50 14.37 167 PRO B C 1
ATOM 3361 C C B PRO B 1 187 ? 0.705 41.275 16.535 0.50 16.36 167 PRO B C 1
ATOM 3362 O O A PRO B 1 187 ? 1.707 43.850 14.733 0.50 14.99 167 PRO B O 1
ATOM 3363 O O B PRO B 1 187 ? -0.209 40.445 16.490 0.50 16.65 167 PRO B O 1
ATOM 3370 N N A GLU B 1 188 ? 0.765 42.167 15.851 0.50 15.20 168 GLU B N 1
ATOM 3371 N N B GLU B 1 188 ? 1.281 41.784 15.457 0.50 16.31 168 GLU B N 1
ATOM 3372 C CA A GLU B 1 188 ? 0.890 41.255 14.710 0.50 16.01 168 GLU B CA 1
ATOM 3373 C CA B GLU B 1 188 ? 1.089 41.249 14.134 0.50 16.78 168 GLU B CA 1
ATOM 3374 C C A GLU B 1 188 ? -0.348 41.275 13.811 0.50 15.68 168 GLU B C 1
ATOM 3375 C C B GLU B 1 188 ? -0.388 41.252 13.680 0.50 16.08 168 GLU B C 1
ATOM 3376 O O A GLU B 1 188 ? -0.517 40.441 12.926 0.50 15.49 168 GLU B O 1
ATOM 3377 O O B GLU B 1 188 ? -0.796 40.323 12.981 0.50 15.98 168 GLU B O 1
ATOM 3388 N N . ILE B 1 189 ? -1.192 42.264 14.050 1.00 15.46 169 ILE B N 1
ATOM 3389 C CA . ILE B 1 189 ? -2.475 42.431 13.363 1.00 15.97 169 ILE B CA 1
ATOM 3390 C C . ILE B 1 189 ? -2.585 43.855 12.827 1.00 15.69 169 ILE B C 1
ATOM 3391 O O . ILE B 1 189 ? -1.915 44.787 13.300 1.00 16.50 169 ILE B O 1
ATOM 3396 N N . VAL B 1 190 ? -3.437 44.024 11.836 1.00 15.09 170 VAL B N 1
ATOM 3397 C CA . VAL B 1 190 ? -3.862 45.344 11.412 1.00 15.11 170 VAL B CA 1
ATOM 3398 C C . VAL B 1 190 ? -5.386 45.349 11.422 1.00 14.55 170 VAL B C 1
ATOM 3399 O O . VAL B 1 190 ? -6.015 44.479 10.834 1.00 14.75 170 VAL B O 1
ATOM 3403 N N . VAL B 1 191 ? -5.957 46.329 12.111 1.00 14.94 171 VAL B N 1
ATOM 3404 C CA . VAL B 1 191 ? -7.389 46.408 12.326 1.00 13.97 171 VAL B CA 1
ATOM 3405 C C . VAL B 1 191 ? -8.056 47.386 11.395 1.00 14.09 171 VAL B C 1
ATOM 3406 O O . VAL B 1 191 ? -7.572 48.490 11.192 1.00 15.03 171 VAL B O 1
ATOM 3410 N N . ASP B 1 192 ? -9.213 46.986 10.865 1.00 14.76 172 ASP B N 1
ATOM 3411 C CA . ASP B 1 192 ? -10.115 47.973 10.311 1.00 15.12 172 ASP B CA 1
ATOM 3412 C C . ASP B 1 192 ? -11.501 47.838 10.931 1.00 15.73 172 ASP B C 1
ATOM 3413 O O . ASP B 1 192 ? -11.820 46.812 11.568 1.00 16.08 172 ASP B O 1
ATOM 3418 N N . GLN B 1 193 ? -12.253 48.928 10.882 1.00 15.03 173 GLN B N 1
ATOM 3419 C CA . GLN B 1 193 ? -13.482 49.015 11.648 1.00 15.14 173 GLN B CA 1
ATOM 3420 C C . GLN B 1 193 ? -14.605 49.718 10.863 1.00 14.91 173 GLN B C 1
ATOM 3421 O O . GLN B 1 193 ? -14.363 50.231 9.773 1.00 14.99 173 GLN B O 1
ATOM 3427 N N . HIS B 1 194 ? -15.824 49.714 11.405 1.00 14.86 174 HIS B N 1
ATOM 3428 C CA . HIS B 1 194 ? -17.050 49.983 10.610 1.00 14.18 174 HIS B CA 1
ATOM 3429 C C . HIS B 1 194 ? -16.928 49.263 9.271 1.00 14.35 174 HIS B C 1
ATOM 3430 O O . HIS B 1 194 ? -17.278 49.814 8.220 1.00 15.22 174 HIS B O 1
ATOM 3437 N N . PHE B 1 195 ? -16.474 48.019 9.321 1.00 13.73 175 PHE B N 1
ATOM 3438 C CA . PHE B 1 195 ? -15.832 47.390 8.160 1.00 13.48 175 PHE B CA 1
ATOM 3439 C C . PHE B 1 195 ? -16.728 47.215 6.930 1.00 13.65 175 PHE B C 1
ATOM 3440 O O . PHE B 1 195 ? -16.524 47.887 5.921 1.00 14.76 175 PHE B O 1
ATOM 3448 N N . HIS B 1 196 ? -17.677 46.285 6.975 1.00 14.04 176 HIS B N 1
ATOM 3449 C CA . HIS B 1 196 ? -18.527 46.082 5.812 1.00 13.83 176 HIS B CA 1
ATOM 3450 C C . HIS B 1 196 ? -19.487 47.228 5.619 1.00 13.32 176 HIS B C 1
ATOM 3451 O O . HIS B 1 196 ? -19.875 47.528 4.503 1.00 14.22 176 HIS B O 1
ATOM 3458 N N . ASN B 1 197 ? -19.831 47.899 6.717 1.00 14.76 177 ASN B N 1
ATOM 3459 C CA . ASN B 1 197 ? -20.753 48.990 6.698 1.00 14.96 177 ASN B CA 1
ATOM 3460 C C . ASN B 1 197 ? -20.267 50.138 5.821 1.00 15.11 177 ASN B C 1
ATOM 3461 O O . ASN B 1 197 ? -21.075 50.797 5.187 1.00 16.63 177 ASN B O 1
ATOM 3466 N N . ARG B 1 198 ? -18.948 50.332 5.778 1.00 14.13 178 ARG B N 1
ATOM 3467 C CA . ARG B 1 198 ? -18.298 51.357 4.976 1.00 14.91 178 ARG B CA 1
ATOM 3468 C C . ARG B 1 198 ? -17.440 50.762 3.871 1.00 14.43 178 ARG B C 1
ATOM 3469 O O . ARG B 1 198 ? -16.622 51.443 3.272 1.00 14.75 178 ARG B O 1
ATOM 3484 N N . ASN B 1 199 ? -17.677 49.487 3.556 1.00 14.17 179 ASN B N 1
ATOM 3485 C CA . ASN B 1 199 ? -17.045 48.842 2.401 1.00 13.38 179 ASN B CA 1
ATOM 3486 C C . ASN B 1 199 ? -15.517 48.960 2.430 1.00 13.69 179 ASN B C 1
ATOM 3487 O O . ASN B 1 199 ? -14.870 49.338 1.435 1.00 13.86 179 ASN B O 1
ATOM 3492 N N . ARG B 1 200 ? -14.947 48.615 3.569 1.00 13.55 180 ARG B N 1
ATOM 3493 C CA . ARG B 1 200 ? -13.530 48.857 3.784 1.00 13.90 180 ARG B CA 1
ATOM 3494 C C . ARG B 1 200 ? -12.611 47.704 3.397 1.00 14.13 180 ARG B C 1
ATOM 3495 O O . ARG B 1 200 ? -11.411 47.810 3.607 1.00 13.32 180 ARG B O 1
ATOM 3510 N N . MET B 1 201 ? -13.120 46.648 2.761 1.00 14.40 181 MET B N 1
ATOM 3511 C CA . MET B 1 201 ? -12.209 45.554 2.383 1.00 14.53 181 MET B CA 1
ATOM 3512 C C . MET B 1 201 ? -11.068 45.991 1.470 1.00 13.70 181 MET B C 1
ATOM 3513 O O . MET B 1 201 ? -9.950 45.567 1.675 1.00 14.05 181 MET B O 1
ATOM 3522 N N . ALA B 1 202 ? -11.318 46.853 0.485 1.00 13.39 182 ALA B N 1
ATOM 3523 C CA . ALA B 1 202 ? -10.235 47.232 -0.413 1.00 13.32 182 ALA B CA 1
ATOM 3524 C C . ALA B 1 202 ? -9.132 47.970 0.341 1.00 13.66 182 ALA B C 1
ATOM 3525 O O . ALA B 1 202 ? -7.955 47.740 0.066 1.00 13.89 182 ALA B O 1
ATOM 3527 N N . ARG B 1 203 ? -9.480 48.858 1.269 1.00 13.51 183 ARG B N 1
ATOM 3528 C CA . ARG B 1 203 ? -8.434 49.562 1.997 1.00 14.18 183 ARG B CA 1
ATOM 3529 C C . ARG B 1 203 ? -7.671 48.633 2.932 1.00 14.31 183 ARG B C 1
ATOM 3530 O O . ARG B 1 203 ? -6.468 48.770 3.091 1.00 14.13 183 ARG B O 1
ATOM 3538 N N . LEU B 1 204 ? -8.343 47.639 3.491 1.00 13.53 184 LEU B N 1
ATOM 3539 C CA . LEU B 1 204 ? -7.648 46.670 4.329 1.00 13.66 184 LEU B CA 1
ATOM 3540 C C . LEU B 1 204 ? -6.705 45.828 3.487 1.00 12.96 184 LEU B C 1
ATOM 3541 O O . LEU B 1 204 ? -5.568 45.599 3.864 1.00 13.90 184 LEU B O 1
ATOM 3546 N N . LEU B 1 205 ? -7.175 45.378 2.320 1.00 12.75 185 LEU B N 1
ATOM 3547 C CA . LEU B 1 205 ? -6.299 44.653 1.392 1.00 12.83 185 LEU B CA 1
ATOM 3548 C C . LEU B 1 205 ? -5.084 45.474 0.987 1.00 13.01 185 LEU B C 1
ATOM 3549 O O . LEU B 1 205 ? -3.980 44.947 0.858 1.00 13.24 185 LEU B O 1
ATOM 3554 N N . SER B 1 206 ? -5.299 46.773 0.816 1.00 13.03 186 SER B N 1
ATOM 3555 C CA . SER B 1 206 ? -4.229 47.691 0.473 1.00 12.76 186 SER B CA 1
ATOM 3556 C C . SER B 1 206 ? -3.200 47.799 1.594 1.00 13.38 186 SER B C 1
ATOM 3557 O O . SER B 1 206 ? -1.998 47.843 1.351 1.00 14.75 186 SER B O 1
ATOM 3560 N N . ALA B 1 207 ? -3.682 47.825 2.823 1.00 13.41 187 ALA B N 1
ATOM 3561 C CA . ALA B 1 207 ? -2.802 47.842 4.004 1.00 14.13 187 ALA B CA 1
ATOM 3562 C C . ALA B 1 207 ? -2.009 46.528 4.112 1.00 15.12 187 ALA B C 1
ATOM 3563 O O . ALA B 1 207 ? -0.823 46.525 4.413 1.00 16.61 187 ALA B O 1
ATOM 3565 N N . ILE B 1 208 ? -2.696 45.402 3.917 1.00 15.66 188 ILE B N 1
ATOM 3566 C CA . ILE B 1 208 ? -2.073 44.072 4.013 1.00 16.90 188 ILE B CA 1
ATOM 3567 C C . ILE B 1 208 ? -1.021 43.872 2.921 1.00 16.91 188 ILE B C 1
ATOM 3568 O O . ILE B 1 208 ? -0.003 43.208 3.124 1.00 17.30 188 ILE B O 1
ATOM 3577 N N . SER B 1 209 ? -1.214 44.512 1.775 1.00 16.82 189 SER B N 1
ATOM 3578 C CA . SER B 1 209 ? -0.245 44.410 0.715 1.00 17.65 189 SER B CA 1
ATOM 3579 C C . SER B 1 209 ? 1.079 45.038 1.145 1.00 18.75 189 SER B C 1
ATOM 3580 O O . SER B 1 209 ? 2.109 44.534 0.794 1.00 20.65 189 SER B O 1
ATOM 3585 N N . THR B 1 210 ? 1.011 46.122 1.914 1.00 20.24 190 THR B N 1
ATOM 3586 C CA . THR B 1 210 ? 2.205 46.810 2.410 1.00 20.76 190 THR B CA 1
ATOM 3587 C C . THR B 1 210 ? 2.877 46.019 3.568 1.00 20.45 190 THR B C 1
ATOM 3588 O O . THR B 1 210 ? 4.097 46.109 3.783 1.00 20.48 190 THR B O 1
ATOM 3595 N N . HIS B 1 211 ? 2.074 45.220 4.278 1.00 20.06 191 HIS B N 1
ATOM 3596 C CA . HIS B 1 211 ? 2.466 44.538 5.510 1.00 20.29 191 HIS B CA 1
ATOM 3597 C C . HIS B 1 211 ? 1.917 43.127 5.564 1.00 19.14 191 HIS B C 1
ATOM 3598 O O . HIS B 1 211 ? 1.084 42.826 6.407 1.00 18.02 191 HIS B O 1
ATOM 3605 N N . PRO B 1 212 ? 2.341 42.255 4.646 1.00 18.47 192 PRO B N 1
ATOM 3606 C CA . PRO B 1 212 ? 1.634 40.982 4.537 1.00 19.17 192 PRO B CA 1
ATOM 3607 C C . PRO B 1 212 ? 1.926 40.000 5.647 1.00 19.10 192 PRO B C 1
ATOM 3608 O O . PRO B 1 212 ? 1.299 38.938 5.711 1.00 20.36 192 PRO B O 1
ATOM 3612 N N . GLU B 1 213 ? 2.867 40.347 6.526 1.00 18.72 193 GLU B N 1
ATOM 3613 C CA . GLU B 1 213 ? 3.074 39.603 7.754 1.00 19.02 193 GLU B CA 1
ATOM 3614 C C . GLU B 1 213 ? 1.964 39.780 8.794 1.00 18.28 193 GLU B C 1
ATOM 3615 O O . GLU B 1 213 ? 1.909 39.023 9.785 1.00 20.54 193 GLU B O 1
ATOM 3621 N N . LEU B 1 214 ? 1.141 40.812 8.610 1.00 17.45 194 LEU B N 1
ATOM 3622 C CA . LEU B 1 214 ? 0.102 41.179 9.597 1.00 18.00 194 LEU B CA 1
ATOM 3623 C C . LEU B 1 214 ? -1.203 40.529 9.241 1.00 17.86 194 LEU B C 1
ATOM 3624 O O . LEU B 1 214 ? -1.616 40.602 8.101 1.00 19.11 194 LEU B O 1
ATOM 3629 N N . LEU B 1 215 ? -1.848 39.917 10.208 1.00 17.18 195 LEU B N 1
ATOM 3630 C CA . LEU B 1 215 ? -3.194 39.412 9.996 1.00 16.32 195 LEU B CA 1
ATOM 3631 C C . LEU B 1 215 ? -4.159 40.588 10.002 1.00 16.03 195 LEU B C 1
ATOM 3632 O O . LEU B 1 215 ? -4.186 41.370 10.952 1.00 16.36 195 LEU B O 1
ATOM 3637 N N . GLY B 1 216 ? -4.935 40.731 8.932 1.00 15.24 196 GLY B N 1
ATOM 3638 C CA . GLY B 1 216 ? -5.919 41.786 8.850 1.00 15.35 196 GLY B CA 1
ATOM 3639 C C . GLY B 1 216 ? -7.188 41.343 9.533 1.00 15.31 196 GLY B C 1
ATOM 3640 O O . GLY B 1 216 ? -7.664 40.203 9.344 1.00 15.65 196 GLY B O 1
ATOM 3641 N N . LEU B 1 217 ? -7.754 42.232 10.348 1.00 14.38 197 LEU B N 1
ATOM 3642 C CA . LEU B 1 217 ? -9.043 41.990 10.989 1.00 14.88 197 LEU B CA 1
ATOM 3643 C C . LEU B 1 217 ? -9.978 43.121 10.606 1.00 13.83 197 LEU B C 1
ATOM 3644 O O . LEU B 1 217 ? -9.819 44.255 11.083 1.00 15.28 197 LEU B O 1
ATOM 3649 N N . GLY B 1 218 ? -10.971 42.805 9.787 1.00 12.72 198 GLY B N 1
ATOM 3650 C CA . GLY B 1 218 ? -11.977 43.754 9.419 1.00 12.92 198 GLY B CA 1
ATOM 3651 C C . GLY B 1 218 ? -13.210 43.551 10.272 1.00 13.04 198 GLY B C 1
ATOM 3652 O O . GLY B 1 218 ? -13.866 42.534 10.126 1.00 12.76 198 GLY B O 1
ATOM 3653 N N . ILE B 1 219 ? -13.517 44.500 11.159 1.00 12.65 199 ILE B N 1
ATOM 3654 C CA . ILE B 1 219 ? -14.524 44.321 12.186 1.00 13.07 199 ILE B CA 1
ATOM 3655 C C . ILE B 1 219 ? -15.720 45.219 11.895 1.00 12.39 199 ILE B C 1
ATOM 3656 O O . ILE B 1 219 ? -15.587 46.431 11.803 1.00 12.89 199 ILE B O 1
ATOM 3661 N N . ASP B 1 220 ? -16.882 44.597 11.722 1.00 12.63 200 ASP B N 1
ATOM 3662 C CA . ASP B 1 220 ? -18.110 45.332 11.434 1.00 13.02 200 ASP B CA 1
ATOM 3663 C C . ASP B 1 220 ? -18.605 46.139 12.633 1.00 13.26 200 ASP B C 1
ATOM 3664 O O . ASP B 1 220 ? -18.222 45.910 13.775 1.00 13.75 200 ASP B O 1
ATOM 3669 N N . GLU B 1 221 ? -19.515 47.068 12.354 1.00 14.08 201 GLU B N 1
ATOM 3670 C CA . GLU B 1 221 ? -20.194 47.791 13.432 1.00 14.95 201 GLU B CA 1
ATOM 3671 C C . GLU B 1 221 ? -20.857 46.813 14.380 1.00 14.82 201 GLU B C 1
ATOM 3672 O O . GLU B 1 221 ? -21.364 45.747 13.965 1.00 14.88 201 GLU B O 1
ATOM 3678 N N . ASP B 1 222 ? -20.884 47.191 15.660 1.00 15.05 202 ASP B N 1
ATOM 3679 C CA . ASP B 1 222 ? -21.527 46.368 16.689 1.00 14.51 202 ASP B CA 1
ATOM 3680 C C . ASP B 1 222 ? -21.088 44.910 16.651 1.00 14.66 202 ASP B C 1
ATOM 3681 O O . ASP B 1 222 ? -21.866 44.004 16.973 1.00 14.86 202 ASP B O 1
ATOM 3686 N N . THR B 1 223 ? -19.805 44.716 16.334 1.00 14.09 203 THR B N 1
ATOM 3687 C CA . THR B 1 223 ? -19.157 43.419 16.340 1.00 14.20 203 THR B CA 1
ATOM 3688 C C . THR B 1 223 ? -17.809 43.612 17.016 1.00 14.22 203 THR B C 1
ATOM 3689 O O . THR B 1 223 ? -17.262 44.704 17.027 1.00 14.50 203 THR B O 1
ATOM 3693 N N . CYS B 1 224 ? -17.282 42.528 17.563 1.00 14.94 204 CYS B N 1
ATOM 3694 C CA . CYS B 1 224 ? -16.081 42.577 18.356 1.00 15.07 204 CYS B CA 1
ATOM 3695 C C . CYS B 1 224 ? -15.267 41.329 18.104 1.00 15.12 204 CYS B C 1
ATOM 3696 O O . CYS B 1 224 ? -15.830 40.221 18.057 1.00 14.71 204 CYS B O 1
ATOM 3699 N N . ALA B 1 225 ? -13.954 41.519 17.939 1.00 15.01 205 ALA B N 1
ATOM 3700 C CA . ALA B 1 225 ? -12.949 40.443 18.025 1.00 14.85 205 ALA B CA 1
ATOM 3701 C C . ALA B 1 225 ? -12.317 40.525 19.411 1.00 14.55 205 ALA B C 1
ATOM 3702 O O . ALA B 1 225 ? -11.661 41.501 19.723 1.00 14.74 205 ALA B O 1
ATOM 3704 N N . MET B 1 226 ? -12.520 39.491 20.217 1.00 13.85 206 MET B N 1
ATOM 3705 C CA . MET B 1 226 ? -12.067 39.488 21.589 1.00 14.35 206 MET B CA 1
ATOM 3706 C C . MET B 1 226 ? -10.877 38.520 21.659 1.00 14.53 206 MET B C 1
ATOM 3707 O O . MET B 1 226 ? -11.018 37.305 21.487 1.00 14.74 206 MET B O 1
ATOM 3712 N N . PHE B 1 227 ? -9.700 39.087 21.907 1.00 14.94 207 PHE B N 1
ATOM 3713 C CA . PHE B 1 227 ? -8.457 38.344 22.002 1.00 14.66 207 PHE B CA 1
ATOM 3714 C C . PHE B 1 227 ? -8.347 37.828 23.415 1.00 14.49 207 PHE B C 1
ATOM 3715 O O . PHE B 1 227 ? -8.188 38.614 24.361 1.00 15.37 207 PHE B O 1
ATOM 3723 N N . GLU B 1 228 ? -8.353 36.505 23.544 1.00 14.68 208 GLU B N 1
ATOM 3724 C CA . GLU B 1 228 ? -8.223 35.826 24.841 1.00 15.29 208 GLU B CA 1
ATOM 3725 C C . GLU B 1 228 ? -6.782 35.466 25.162 1.00 16.42 208 GLU B C 1
ATOM 3726 O O . GLU B 1 228 ? -5.980 35.276 24.251 1.00 17.23 208 GLU B O 1
ATOM 3732 N N . ARG B 1 229 ? -6.472 35.290 26.448 1.00 16.95 209 ARG B N 1
ATOM 3733 C CA . ARG B 1 229 ? -5.100 35.003 26.870 1.00 18.23 209 ARG B CA 1
ATOM 3734 C C . ARG B 1 229 ? -4.591 33.684 26.322 1.00 18.23 209 ARG B C 1
ATOM 3735 O O . ARG B 1 229 ? -3.374 33.495 26.227 1.00 20.16 209 ARG B O 1
ATOM 3743 N N . ASP B 1 230 ? -5.489 32.751 26.008 1.00 17.56 210 ASP B N 1
ATOM 3744 C CA . ASP B 1 230 ? -5.062 31.464 25.435 1.00 17.66 210 ASP B CA 1
ATOM 3745 C C . ASP B 1 230 ? -4.653 31.525 23.975 1.00 17.85 210 ASP B C 1
ATOM 3746 O O . ASP B 1 230 ? -4.292 30.487 23.396 1.00 20.39 210 ASP B O 1
ATOM 3751 N N . GLY B 1 231 ? -4.746 32.702 23.364 1.00 16.96 211 GLY B N 1
ATOM 3752 C CA . GLY B 1 231 ? -4.365 32.886 21.989 1.00 17.49 211 GLY B CA 1
ATOM 3753 C C . GLY B 1 231 ? -5.509 32.816 21.002 1.00 18.58 211 GLY B C 1
ATOM 3754 O O . GLY B 1 231 ? -5.317 33.081 19.807 1.00 21.57 211 GLY B O 1
ATOM 3755 N N . SER B 1 232 ? -6.707 32.476 21.464 1.00 16.78 212 SER B N 1
ATOM 3756 C CA . SER B 1 232 ? -7.882 32.450 20.613 1.00 16.77 212 SER B CA 1
ATOM 3757 C C . SER B 1 232 ? -8.517 33.848 20.460 1.00 16.30 212 SER B C 1
ATOM 3758 O O . SER B 1 232 ? -8.297 34.749 21.267 1.00 16.61 212 SER B O 1
ATOM 3761 N N . VAL B 1 233 ? -9.281 34.021 19.381 1.00 15.98 213 VAL B N 1
ATOM 3762 C CA . VAL B 1 233 ? -10.057 35.222 19.128 1.00 16.24 213 VAL B CA 1
ATOM 3763 C C . VAL B 1 233 ? -11.517 34.829 18.986 1.00 16.56 213 VAL B C 1
ATOM 3764 O O . VAL B 1 233 ? -11.892 34.124 18.051 1.00 17.83 213 VAL B O 1
ATOM 3768 N N . LYS B 1 234 ? -12.347 35.290 19.902 1.00 16.29 214 LYS B N 1
ATOM 3769 C CA . LYS B 1 234 ? -13.781 35.011 19.880 1.00 16.64 214 LYS B CA 1
ATOM 3770 C C . LYS B 1 234 ? -14.534 36.181 19.295 1.00 15.66 214 LYS B C 1
ATOM 3771 O O . LYS B 1 234 ? -14.291 37.328 19.665 1.00 16.48 214 LYS B O 1
ATOM 3777 N N . VAL B 1 235 ? -15.433 35.922 18.361 1.00 15.49 215 VAL B N 1
ATOM 3778 C CA . VAL B 1 235 ? -16.243 36.960 17.752 1.00 16.01 215 VAL B CA 1
ATOM 3779 C C . VAL B 1 235 ? -17.560 37.103 18.532 1.00 16.13 215 VAL B C 1
ATOM 3780 O O . VAL B 1 235 ? -18.193 36.103 18.904 1.00 16.61 215 VAL B O 1
ATOM 3784 N N . ILE B 1 236 ? -17.946 38.338 18.804 1.00 15.21 216 ILE B N 1
ATOM 3785 C CA . ILE B 1 236 ? -19.185 38.660 19.507 1.00 15.15 216 ILE B CA 1
ATOM 3786 C C . ILE B 1 236 ? -19.918 39.750 18.767 1.00 14.80 216 ILE B C 1
ATOM 3787 O O . ILE B 1 236 ? -19.308 40.674 18.244 1.00 14.44 216 ILE B O 1
ATOM 3796 N N . GLY B 1 237 ? -21.232 39.663 18.715 1.00 13.61 217 GLY B N 1
ATOM 3797 C CA . GLY B 1 237 ? -22.058 40.762 18.277 1.00 14.17 217 GLY B CA 1
ATOM 3798 C C . GLY B 1 237 ? -22.846 40.504 17.018 1.00 14.05 217 GLY B C 1
ATOM 3799 O O . GLY B 1 237 ? -23.192 39.354 16.691 1.00 15.17 217 GLY B O 1
ATOM 3800 N N . GLN B 1 238 ? -23.155 41.591 16.318 1.00 14.47 218 GLN B N 1
ATOM 3801 C CA . GLN B 1 238 ? -24.208 41.600 15.306 1.00 14.97 218 GLN B CA 1
ATOM 3802 C C . GLN B 1 238 ? -23.767 41.214 13.903 1.00 14.48 218 GLN B C 1
ATOM 3803 O O . GLN B 1 238 ? -24.583 40.698 13.121 1.00 15.09 218 GLN B O 1
ATOM 3809 N N . GLY B 1 239 ? -22.512 41.491 13.578 1.00 13.29 219 GLY B N 1
ATOM 3810 C CA . GLY B 1 239 ? -22.046 41.327 12.206 1.00 13.02 219 GLY B CA 1
ATOM 3811 C C . GLY B 1 239 ? -20.962 40.287 12.076 1.00 12.77 219 GLY B C 1
ATOM 3812 O O . GLY B 1 239 ? -21.040 39.189 12.640 1.00 13.62 219 GLY B O 1
ATOM 3813 N N . THR B 1 240 ? -19.934 40.625 11.298 1.00 12.23 220 THR B N 1
ATOM 3814 C CA . THR B 1 240 ? -18.837 39.724 11.007 1.00 12.83 220 THR B CA 1
ATOM 3815 C C . THR B 1 240 ? -17.470 40.329 11.352 1.00 12.39 220 THR B C 1
ATOM 3816 O O . THR B 1 240 ? -17.311 41.557 11.461 1.00 13.21 220 THR B O 1
ATOM 3820 N N . VAL B 1 241 ? -16.496 39.435 11.525 1.00 12.80 221 VAL B N 1
ATOM 3821 C CA . VAL B 1 241 ? -15.068 39.783 11.544 1.00 13.83 221 VAL B CA 1
ATOM 3822 C C . VAL B 1 241 ? -14.404 39.021 10.417 1.00 13.89 221 VAL B C 1
ATOM 3823 O O . VAL B 1 241 ? -14.552 37.811 10.308 1.00 13.78 221 VAL B O 1
ATOM 3827 N N . SER B 1 242 ? -13.691 39.763 9.563 1.00 13.70 222 SER B N 1
ATOM 3828 C CA . SER B 1 242 ? -12.992 39.183 8.423 1.00 13.66 222 SER B CA 1
ATOM 3829 C C . SER B 1 242 ? -11.532 39.067 8.758 1.00 13.73 222 SER B C 1
ATOM 3830 O O . SER B 1 242 ? -10.895 40.083 9.038 1.00 15.55 222 SER B O 1
ATOM 3833 N N . PHE B 1 243 ? -11.004 37.859 8.707 1.00 12.57 223 PHE B N 1
ATOM 3834 C CA . PHE B 1 243 ? -9.595 37.572 8.972 1.00 13.33 223 PHE B CA 1
ATOM 3835 C C . PHE B 1 243 ? -8.933 37.382 7.620 1.00 14.00 223 PHE B C 1
ATOM 3836 O O . PHE B 1 243 ? -9.227 36.442 6.896 1.00 15.81 223 PHE B O 1
ATOM 3844 N N . VAL B 1 244 ? -8.104 38.358 7.251 1.00 14.19 224 VAL B N 1
ATOM 3845 C CA . VAL B 1 244 ? -7.518 38.427 5.913 1.00 16.63 224 VAL B CA 1
ATOM 3846 C C . VAL B 1 244 ? -6.037 38.129 6.080 1.00 17.30 224 VAL B C 1
ATOM 3847 O O . VAL B 1 244 ? -5.293 38.883 6.711 1.00 16.25 224 VAL B O 1
ATOM 3851 N N . ASP B 1 245 ? -5.624 36.993 5.552 1.00 17.30 225 ASP B N 1
ATOM 3852 C CA . ASP B 1 245 ? -4.320 36.433 5.871 1.00 17.64 225 ASP B CA 1
ATOM 3853 C C . ASP B 1 245 ? -3.478 36.266 4.607 1.00 18.41 225 ASP B C 1
ATOM 3854 O O . ASP B 1 245 ? -3.782 35.411 3.765 1.00 17.92 225 ASP B O 1
ATOM 3859 N N . ALA B 1 246 ? -2.407 37.063 4.519 1.00 18.91 226 ALA B N 1
ATOM 3860 C CA . ALA B 1 246 ? -1.464 37.033 3.392 1.00 17.98 226 ALA B CA 1
ATOM 3861 C C . ALA B 1 246 ? -0.137 36.370 3.752 1.00 18.92 226 ALA B C 1
ATOM 3862 O O . ALA B 1 246 ? 0.846 36.482 3.017 1.00 18.60 226 ALA B O 1
ATOM 3864 N N . ARG B 1 247 ? -0.089 35.640 4.853 1.00 18.96 227 ARG B N 1
ATOM 3865 C CA . ARG B 1 247 ? 1.191 35.055 5.276 1.00 19.70 227 ARG B CA 1
ATOM 3866 C C . ARG B 1 247 ? 1.670 33.922 4.326 1.00 19.85 227 ARG B C 1
ATOM 3867 O O . ARG B 1 247 ? 2.881 33.610 4.256 1.00 20.95 227 ARG B O 1
ATOM 3875 N N . ASP B 1 248 ? 0.751 33.335 3.566 1.00 20.16 228 ASP B N 1
ATOM 3876 C CA . ASP B 1 248 ? 1.113 32.324 2.570 1.00 19.41 228 ASP B CA 1
ATOM 3877 C C . ASP B 1 248 ? 0.905 32.852 1.150 1.00 17.50 228 ASP B C 1
ATOM 3878 O O . ASP B 1 248 ? 0.820 32.087 0.193 1.00 18.94 228 ASP B O 1
ATOM 3883 N N . MET B 1 249 ? 0.895 34.168 1.019 1.00 16.84 229 MET B N 1
ATOM 3884 C CA . MET B 1 249 ? 0.748 34.784 -0.285 1.00 16.59 229 MET B CA 1
ATOM 3885 C C . MET B 1 249 ? 1.836 34.297 -1.236 1.00 16.43 229 MET B C 1
ATOM 3886 O O . MET B 1 249 ? 3.037 34.280 -0.906 1.00 16.51 229 MET B O 1
ATOM 3891 N N . SER B 1 250 ? 1.416 33.890 -2.430 1.00 14.52 230 SER B N 1
ATOM 3892 C CA . SER B 1 250 ? 2.341 33.301 -3.387 1.00 15.80 230 SER B CA 1
ATOM 3893 C C . SER B 1 250 ? 3.005 34.338 -4.250 1.00 15.90 230 SER B C 1
ATOM 3894 O O . SER B 1 250 ? 4.069 34.100 -4.766 1.00 16.81 230 SER B O 1
ATOM 3897 N N . TYR B 1 251 ? 2.359 35.476 -4.422 1.00 15.66 231 TYR B N 1
ATOM 3898 C CA . TYR B 1 251 ? 2.858 36.555 -5.236 1.00 16.15 231 TYR B CA 1
ATOM 3899 C C . TYR B 1 251 ? 2.049 37.805 -4.944 1.00 15.74 231 TYR B C 1
ATOM 3900 O O . TYR B 1 251 ? 0.853 37.748 -4.681 1.00 15.80 231 TYR B O 1
ATOM 3909 N N . THR B 1 252 ? 2.736 38.933 -5.053 1.00 16.18 232 THR B N 1
ATOM 3910 C CA . THR B 1 252 ? 2.104 40.242 -5.172 1.00 16.01 232 THR B CA 1
ATOM 3911 C C . THR B 1 252 ? 2.942 41.103 -6.093 1.00 16.01 232 THR B C 1
ATOM 3912 O O . THR B 1 252 ? 4.169 40.989 -6.106 1.00 17.51 232 THR B O 1
ATOM 3916 N N . ASN B 1 253 ? 2.287 41.971 -6.852 1.00 15.81 233 ASN B N 1
ATOM 3917 C CA . ASN B 1 253 ? 3.026 42.978 -7.619 1.00 16.35 233 ASN B CA 1
ATOM 3918 C C . ASN B 1 253 ? 3.399 44.217 -6.808 1.00 16.15 233 ASN B C 1
ATOM 3919 O O . ASN B 1 253 ? 3.924 45.178 -7.377 1.00 17.06 233 ASN B O 1
ATOM 3924 N N . ALA B 1 254 ? 3.134 44.200 -5.502 1.00 17.07 234 ALA B N 1
ATOM 3925 C CA . ALA B 1 254 ? 3.286 45.395 -4.682 1.00 17.80 234 ALA B CA 1
ATOM 3926 C C . ALA B 1 254 ? 4.650 46.077 -4.833 1.00 17.91 234 ALA B C 1
ATOM 3927 O O . ALA B 1 254 ? 4.706 47.287 -5.027 1.00 19.69 234 ALA B O 1
ATOM 3929 N N . ALA B 1 255 ? 5.747 45.322 -4.833 1.00 16.93 235 ALA B N 1
ATOM 3930 C CA . ALA B 1 255 ? 7.094 45.937 -4.915 1.00 17.02 235 ALA B CA 1
ATOM 3931 C C . ALA B 1 255 ? 7.410 46.576 -6.271 1.00 16.79 235 ALA B C 1
ATOM 3932 O O . ALA B 1 255 ? 8.389 47.325 -6.399 1.00 16.10 235 ALA B O 1
ATOM 3934 N N . LEU B 1 256 ? 6.610 46.271 -7.286 1.00 15.73 236 LEU B N 1
ATOM 3935 C CA . LEU B 1 256 ? 6.889 46.640 -8.655 1.00 16.44 236 LEU B CA 1
ATOM 3936 C C . LEU B 1 256 ? 6.083 47.833 -9.128 1.00 15.55 236 LEU B C 1
ATOM 3937 O O . LEU B 1 256 ? 6.446 48.463 -10.102 1.00 17.43 236 LEU B O 1
ATOM 3942 N N . VAL B 1 257 ? 4.963 48.113 -8.473 1.00 15.22 237 VAL B N 1
ATOM 3943 C CA . VAL B 1 257 ? 4.049 49.099 -9.013 1.00 15.34 237 VAL B CA 1
ATOM 3944 C C . VAL B 1 257 ? 3.969 50.346 -8.133 1.00 15.13 237 VAL B C 1
ATOM 3945 O O . VAL B 1 257 ? 4.325 50.339 -6.949 1.00 15.94 237 VAL B O 1
ATOM 3949 N N . GLY B 1 258 ? 3.487 51.425 -8.739 1.00 15.53 238 GLY B N 1
ATOM 3950 C CA . GLY B 1 258 ? 3.257 52.664 -8.042 1.00 15.56 238 GLY B CA 1
ATOM 3951 C C . GLY B 1 258 ? 2.089 52.637 -7.068 1.00 15.67 238 GLY B C 1
ATOM 3952 O O . GLY B 1 258 ? 1.262 51.722 -7.067 1.00 15.38 238 GLY B O 1
ATOM 3953 N N . ALA B 1 259 ? 1.991 53.699 -6.279 1.00 15.84 239 ALA B N 1
ATOM 3954 C CA . ALA B 1 259 ? 1.023 53.764 -5.218 1.00 15.65 239 ALA B CA 1
ATOM 3955 C C . ALA B 1 259 ? -0.417 53.825 -5.727 1.00 15.90 239 ALA B C 1
ATOM 3956 O O . ALA B 1 259 ? -1.327 53.478 -4.999 1.00 15.12 239 ALA B O 1
ATOM 3958 N N . ASN B 1 260 ? -0.636 54.301 -6.946 1.00 15.54 240 ASN B N 1
ATOM 3959 C CA . ASN B 1 260 ? -1.983 54.467 -7.474 1.00 15.80 240 ASN B CA 1
ATOM 3960 C C . ASN B 1 260 ? -2.373 53.377 -8.458 1.00 15.24 240 ASN B C 1
ATOM 3961 O O . ASN B 1 260 ? -3.472 53.403 -9.013 1.00 17.12 240 ASN B O 1
ATOM 3966 N N . ALA B 1 261 ? -1.529 52.369 -8.599 1.00 14.26 241 ALA B N 1
ATOM 3967 C CA . ALA B 1 261 ? -1.761 51.293 -9.523 1.00 14.16 241 ALA B CA 1
ATOM 3968 C C . ALA B 1 261 ? -2.464 50.139 -8.793 1.00 13.29 241 ALA B C 1
ATOM 3969 O O . ALA B 1 261 ? -2.329 49.977 -7.585 1.00 14.33 241 ALA B O 1
ATOM 3971 N N . PRO B 1 262 ? -3.217 49.318 -9.525 1.00 12.64 242 PRO B N 1
ATOM 3972 C CA . PRO B 1 262 ? -3.905 48.216 -8.871 1.00 13.13 242 PRO B CA 1
ATOM 3973 C C . PRO B 1 262 ? -2.932 47.146 -8.372 1.00 13.07 242 PRO B C 1
ATOM 3974 O O . PRO B 1 262 ? -1.943 46.810 -9.041 1.00 13.80 242 PRO B O 1
ATOM 3978 N N . LEU B 1 263 ? -3.264 46.595 -7.211 1.00 13.26 243 LEU B N 1
ATOM 3979 C CA . LEU B 1 263 ? -2.472 45.607 -6.546 1.00 13.24 243 LEU B CA 1
ATOM 3980 C C . LEU B 1 263 ? -3.008 44.215 -6.803 1.00 13.48 243 LEU B C 1
ATOM 3981 O O . LEU B 1 263 ? -4.213 43.988 -6.794 1.00 14.72 243 LEU B O 1
ATOM 3986 N N . SER B 1 264 ? -2.096 43.264 -6.975 1.00 13.61 244 SER B N 1
ATOM 3987 C CA . SER B 1 264 ? -2.450 41.854 -7.011 1.00 13.02 244 SER B CA 1
ATOM 3988 C C . SER B 1 264 ? -1.956 41.195 -5.740 1.00 13.86 244 SER B C 1
ATOM 3989 O O . SER B 1 264 ? -0.929 41.585 -5.178 1.00 14.00 244 SER B O 1
ATOM 3992 N N . LEU B 1 265 ? -2.721 40.220 -5.284 1.00 13.21 245 LEU B N 1
ATOM 3993 C CA . LEU B 1 265 ? -2.438 39.492 -4.060 1.00 13.80 245 LEU B CA 1
ATOM 3994 C C . LEU B 1 265 ? -2.885 38.074 -4.318 1.00 13.29 245 LEU B C 1
ATOM 3995 O O . LEU B 1 265 ? -4.096 37.828 -4.453 1.00 13.42 245 LEU B O 1
ATOM 4004 N N . HIS B 1 266 ? -1.942 37.150 -4.438 1.00 13.16 246 HIS B N 1
ATOM 4005 C CA . HIS B 1 266 ? -2.272 35.772 -4.811 1.00 13.23 246 HIS B CA 1
ATOM 4006 C C . HIS B 1 266 ? -2.199 34.871 -3.597 1.00 13.85 246 HIS B C 1
ATOM 4007 O O . HIS B 1 266 ? -1.308 34.984 -2.784 1.00 13.37 246 HIS B O 1
ATOM 4014 N N . ASN B 1 267 ? -3.129 33.934 -3.518 1.00 14.56 247 ASN B N 1
ATOM 4015 C CA . ASN B 1 267 ? -3.159 32.900 -2.473 1.00 15.41 247 ASN B CA 1
ATOM 4016 C C . ASN B 1 267 ? -3.414 33.434 -1.070 1.00 15.39 247 ASN B C 1
ATOM 4017 O O . ASN B 1 267 ? -2.811 32.933 -0.110 1.00 20.45 247 ASN B O 1
ATOM 4022 N N . LEU B 1 268 ? -4.339 34.384 -0.949 1.00 14.46 248 LEU B N 1
ATOM 4023 C CA . LEU B 1 268 ? -4.797 34.887 0.339 1.00 15.31 248 LEU B CA 1
ATOM 4024 C C . LEU B 1 268 ? -5.744 33.897 1.016 1.00 15.02 248 LEU B C 1
ATOM 4025 O O . LEU B 1 268 ? -6.508 33.198 0.393 1.00 18.26 248 LEU B O 1
ATOM 4030 N N . ARG B 1 269 ? -5.733 33.864 2.320 1.00 14.83 249 ARG B N 1
ATOM 4031 C CA . ARG B 1 269 ? -6.710 33.076 3.036 1.00 15.23 249 ARG B CA 1
ATOM 4032 C C . ARG B 1 269 ? -7.691 34.034 3.693 1.00 16.19 249 ARG B C 1
ATOM 4033 O O . ARG B 1 269 ? -7.270 34.984 4.319 1.00 16.98 249 ARG B O 1
ATOM 4041 N N . LEU B 1 270 ? -8.979 33.758 3.549 1.00 14.76 250 LEU B N 1
ATOM 4042 C CA . LEU B 1 270 ? -10.041 34.607 4.087 1.00 15.06 250 LEU B CA 1
ATOM 4043 C C . LEU B 1 270 ? -10.967 33.763 4.952 1.00 14.54 250 LEU B C 1
ATOM 4044 O O . LEU B 1 270 ? -11.427 32.700 4.546 1.00 14.51 250 LEU B O 1
ATOM 4049 N N . ASN B 1 271 ? -11.209 34.244 6.159 1.00 14.46 251 ASN B N 1
ATOM 4050 C CA . ASN B 1 271 ? -12.168 33.624 7.091 1.00 14.12 251 ASN B CA 1
ATOM 4051 C C . ASN B 1 271 ? -13.099 34.709 7.565 1.00 15.08 251 ASN B C 1
ATOM 4052 O O . ASN B 1 271 ? -12.640 35.685 8.157 1.00 15.72 251 ASN B O 1
ATOM 4057 N N . ILE B 1 272 ? -14.395 34.545 7.325 1.00 14.48 252 ILE B N 1
ATOM 4058 C CA . ILE B 1 272 ? -15.390 35.503 7.798 1.00 14.67 252 ILE B CA 1
ATOM 4059 C C . ILE B 1 272 ? -16.146 34.817 8.912 1.00 13.51 252 ILE B C 1
ATOM 4060 O O . ILE B 1 272 ? -16.732 33.753 8.697 1.00 13.37 252 ILE B O 1
ATOM 4065 N N . LEU B 1 273 ? -16.083 35.398 10.118 1.00 13.25 253 LEU B N 1
ATOM 4066 C CA . LEU B 1 273 ? -16.672 34.795 11.323 1.00 13.47 253 LEU B CA 1
ATOM 4067 C C . LEU B 1 273 ? -17.802 35.634 11.867 1.00 13.23 253 LEU B C 1
ATOM 4068 O O . LEU B 1 273 ? -17.827 36.849 11.707 1.00 12.94 253 LEU B O 1
ATOM 4073 N N . VAL B 1 274 ? -18.734 34.954 12.535 1.00 12.81 254 VAL B N 1
ATOM 4074 C CA . VAL B 1 274 ? -19.866 35.574 13.205 1.00 12.91 254 VAL B CA 1
ATOM 4075 C C . VAL B 1 274 ? -19.858 35.234 14.690 1.00 13.01 254 VAL B C 1
ATOM 4076 O O . VAL B 1 274 ? -19.001 34.478 15.188 1.00 13.25 254 VAL B O 1
ATOM 4080 N N . HIS B 1 275 ? -20.833 35.808 15.404 1.00 13.03 255 HIS B N 1
ATOM 4081 C CA . HIS B 1 275 ? -20.960 35.626 16.840 1.00 13.16 255 HIS B CA 1
ATOM 4082 C C . HIS B 1 275 ? -20.829 34.182 17.274 1.00 13.89 255 HIS B C 1
ATOM 4083 O O . HIS B 1 275 ? -21.511 33.295 16.743 1.00 14.80 255 HIS B O 1
ATOM 4090 N N . GLY B 1 276 ? -19.927 33.970 18.232 1.00 14.07 256 GLY B N 1
ATOM 4091 C CA . GLY B 1 276 ? -19.708 32.703 18.907 1.00 14.98 256 GLY B CA 1
ATOM 4092 C C . GLY B 1 276 ? -18.641 31.863 18.247 1.00 15.96 256 GLY B C 1
ATOM 4093 O O . GLY B 1 276 ? -18.203 30.859 18.812 1.00 18.28 256 GLY B O 1
ATOM 4094 N N . GLU B 1 277 ? -18.247 32.228 17.028 1.00 14.91 257 GLU B N 1
ATOM 4095 C CA . GLU B 1 277 ? -17.173 31.511 16.341 1.00 14.46 257 GLU B CA 1
ATOM 4096 C C . GLU B 1 277 ? -15.807 31.980 16.855 1.00 14.58 257 GLU B C 1
ATOM 4097 O O . GLU B 1 277 ? -15.683 33.064 17.423 1.00 15.09 257 GLU B O 1
ATOM 4103 N N . VAL B 1 278 ? -14.784 31.161 16.623 1.00 14.09 258 VAL B N 1
ATOM 4104 C CA . VAL B 1 278 ? -13.456 31.376 17.190 1.00 15.22 258 VAL B CA 1
ATOM 4105 C C . VAL B 1 278 ? -12.391 31.195 16.110 1.00 15.42 258 VAL B C 1
ATOM 4106 O O . VAL B 1 278 ? -12.472 30.271 15.286 1.00 15.19 258 VAL B O 1
ATOM 4110 N N . TYR B 1 279 ? -11.406 32.096 16.087 1.00 17.35 259 TYR B N 1
ATOM 4111 C CA . TYR B 1 279 ? -10.252 31.964 15.220 1.00 17.86 259 TYR B CA 1
ATOM 4112 C C . TYR B 1 279 ? -9.058 31.648 16.132 1.00 18.18 259 TYR B C 1
ATOM 4113 O O . TYR B 1 279 ? -8.826 32.328 17.127 1.00 17.78 259 TYR B O 1
ATOM 4122 N N . HIS B 1 280 ? -8.351 30.573 15.827 1.00 19.76 260 HIS B N 1
ATOM 4123 C CA . HIS B 1 280 ? -7.214 30.170 16.630 1.00 20.76 260 HIS B CA 1
ATOM 4124 C C . HIS B 1 280 ? -5.978 30.696 15.979 1.00 21.13 260 HIS B C 1
ATOM 4125 O O . HIS B 1 280 ? -5.670 30.352 14.830 1.00 21.12 260 HIS B O 1
ATOM 4132 N N . GLN B 1 281 ? -5.273 31.566 16.696 1.00 21.85 261 GLN B N 1
ATOM 4133 C CA . GLN B 1 281 ? -4.141 32.251 16.096 1.00 22.25 261 GLN B CA 1
ATOM 4134 C C . GLN B 1 281 ? -2.989 31.295 15.782 1.00 22.76 261 GLN B C 1
ATOM 4135 O O . GLN B 1 281 ? -2.384 31.394 14.720 1.00 23.14 261 GLN B O 1
ATOM 4141 N N . VAL B 1 282 ? -2.712 30.340 16.662 1.00 23.35 262 VAL B N 1
ATOM 4142 C CA . VAL B 1 282 ? -1.562 29.473 16.422 1.00 24.02 262 VAL B CA 1
ATOM 4143 C C . VAL B 1 282 ? -1.775 28.547 15.205 1.00 24.57 262 VAL B C 1
ATOM 4144 O O . VAL B 1 282 ? -0.925 28.488 14.307 1.00 25.12 262 VAL B O 1
ATOM 4148 N N . LYS B 1 283 ? -2.908 27.859 15.156 1.00 25.17 263 LYS B N 1
ATOM 4149 C CA . LYS B 1 283 ? -3.177 26.926 14.050 1.00 25.22 263 LYS B CA 1
ATOM 4150 C C . LYS B 1 283 ? -3.753 27.627 12.817 1.00 24.52 263 LYS B C 1
ATOM 4151 O O . LYS B 1 283 ? -3.837 27.030 11.746 1.00 24.44 263 LYS B O 1
ATOM 4157 N N . GLN B 1 284 ? -4.107 28.903 12.972 1.00 23.81 264 GLN B N 1
ATOM 4158 C CA . GLN B 1 284 ? -4.608 29.721 11.874 1.00 23.83 264 GLN B CA 1
ATOM 4159 C C . GLN B 1 284 ? -5.846 29.086 11.254 1.00 23.16 264 GLN B C 1
ATOM 4160 O O . GLN B 1 284 ? -5.926 28.906 10.054 1.00 23.30 264 GLN B O 1
ATOM 4166 N N . ARG B 1 285 ? -6.803 28.757 12.110 1.00 22.62 265 ARG B N 1
ATOM 4167 C CA . ARG B 1 285 ? -8.018 28.057 11.716 1.00 22.82 265 ARG B CA 1
ATOM 4168 C C . ARG B 1 285 ? -9.201 28.608 12.486 1.00 22.81 265 ARG B C 1
ATOM 4169 O O . ARG B 1 285 ? -9.086 28.934 13.669 1.00 22.35 265 ARG B O 1
ATOM 4177 N N . ALA B 1 286 ? -10.341 28.700 11.815 1.00 22.56 266 ALA B N 1
ATOM 4178 C CA . ALA B 1 286 ? -11.586 29.128 12.436 1.00 22.67 266 ALA B CA 1
ATOM 4179 C C . ALA B 1 286 ? -12.468 27.926 12.730 1.00 22.16 266 ALA B C 1
ATOM 4180 O O . ALA B 1 286 ? -12.366 26.869 12.068 1.00 22.40 266 ALA B O 1
ATOM 4182 N N . PHE B 1 287 ? -13.329 28.095 13.733 1.00 23.19 267 PHE B N 1
ATOM 4183 C CA . PHE B 1 287 ? -14.251 27.063 14.158 1.00 23.29 267 PHE B CA 1
ATOM 4184 C C . PHE B 1 287 ? -15.627 27.644 14.417 1.00 23.21 267 PHE B C 1
ATOM 4185 O O . PHE B 1 287 ? -15.754 28.772 14.906 1.00 22.60 267 PHE B O 1
ATOM 4193 N N . PRO B 1 288 ? -16.673 26.885 14.071 1.00 22.21 268 PRO B N 1
ATOM 4194 C CA . PRO B 1 288 ? -18.013 27.304 14.380 1.00 23.21 268 PRO B CA 1
ATOM 4195 C C . PRO B 1 288 ? -18.303 27.306 15.870 1.00 24.00 268 PRO B C 1
ATOM 4196 O O . PRO B 1 288 ? -17.542 26.749 16.655 1.00 23.97 268 PRO B O 1
ATOM 4200 N N . ARG B 1 289 ? -19.423 27.927 16.206 1.00 25.01 269 ARG B N 1
ATOM 4201 C CA . ARG B 1 289 ? -19.950 27.984 17.562 1.00 25.93 269 ARG B CA 1
ATOM 4202 C C . ARG B 1 289 ? -20.163 26.575 18.101 1.00 25.89 269 ARG B C 1
ATOM 4203 O O . ARG B 1 289 ? -20.780 25.750 17.427 1.00 26.24 269 ARG B O 1
ATOM 4211 N N . SER C 1 24 ? 12.513 78.017 28.784 1.00 39.93 4 SER C N 1
ATOM 4212 C CA . SER C 1 24 ? 11.957 77.457 30.051 1.00 38.94 4 SER C CA 1
ATOM 4213 C C . SER C 1 24 ? 13.018 76.631 30.779 1.00 38.56 4 SER C C 1
ATOM 4214 O O . SER C 1 24 ? 14.221 76.748 30.493 1.00 39.38 4 SER C O 1
ATOM 4217 N N . SER C 1 25 ? 12.568 75.824 31.740 1.00 37.22 5 SER C N 1
ATOM 4218 C CA . SER C 1 25 ? 13.405 74.809 32.364 1.00 35.83 5 SER C CA 1
ATOM 4219 C C . SER C 1 25 ? 12.719 73.430 32.364 1.00 34.20 5 SER C C 1
ATOM 4220 O O . SER C 1 25 ? 13.036 72.569 33.197 1.00 35.03 5 SER C O 1
ATOM 4223 N N . GLN C 1 26 ? 11.768 73.231 31.448 1.00 32.12 6 GLN C N 1
ATOM 4224 C CA . GLN C 1 26 ? 11.074 71.942 31.315 1.00 29.55 6 GLN C CA 1
ATOM 4225 C C . GLN C 1 26 ? 12.067 70.915 30.768 1.00 26.01 6 GLN C C 1
ATOM 4226 O O . GLN C 1 26 ? 12.777 71.214 29.825 1.00 24.99 6 GLN C O 1
ATOM 4232 N N . PRO C 1 27 ? 12.157 69.727 31.388 1.00 22.51 7 PRO C N 1
ATOM 4233 C CA . PRO C 1 27 ? 13.017 68.716 30.789 1.00 21.00 7 PRO C CA 1
ATOM 4234 C C . PRO C 1 27 ? 12.775 68.489 29.303 1.00 19.15 7 PRO C C 1
ATOM 4235 O O . PRO C 1 27 ? 11.641 68.472 28.829 1.00 19.66 7 PRO C O 1
ATOM 4239 N N . ALA C 1 28 ? 13.867 68.281 28.589 1.00 16.95 8 ALA C N 1
ATOM 4240 C CA . ALA C 1 28 ? 13.809 68.044 27.140 1.00 16.93 8 ALA C CA 1
ATOM 4241 C C . ALA C 1 28 ? 14.968 67.165 26.718 1.00 16.40 8 ALA C C 1
ATOM 4242 O O . ALA C 1 28 ? 15.863 66.890 27.517 1.00 16.35 8 ALA C O 1
ATOM 4244 N N . ILE C 1 29 ? 14.909 66.700 25.473 1.00 15.82 9 ILE C N 1
ATOM 4245 C CA . ILE C 1 29 ? 15.966 65.919 24.862 1.00 15.87 9 ILE C CA 1
ATOM 4246 C C . ILE C 1 29 ? 16.602 66.781 23.760 1.00 15.68 9 ILE C C 1
ATOM 4247 O O . ILE C 1 29 ? 15.931 67.175 22.805 1.00 17.12 9 ILE C O 1
ATOM 4252 N N . LEU C 1 30 ? 17.894 67.065 23.911 1.00 15.73 10 LEU C N 1
ATOM 4253 C CA . LEU C 1 30 ? 18.617 67.911 22.968 1.00 15.88 10 LEU C CA 1
ATOM 4254 C C . LEU C 1 30 ? 19.539 67.049 22.138 1.00 16.56 10 LEU C C 1
ATOM 4255 O O . LEU C 1 30 ? 20.463 66.435 22.652 1.00 16.23 10 LEU C O 1
ATOM 4260 N N . ILE C 1 31 ? 19.287 67.010 20.840 1.00 15.59 11 ILE C N 1
ATOM 4261 C CA . ILE C 1 31 ? 20.082 66.213 19.906 1.00 15.00 11 ILE C CA 1
ATOM 4262 C C . ILE C 1 31 ? 20.939 67.194 19.102 1.00 14.62 11 ILE C C 1
ATOM 4263 O O . ILE C 1 31 ? 20.425 67.978 18.312 1.00 15.32 11 ILE C O 1
ATOM 4268 N N . ILE C 1 32 ? 22.251 67.166 19.326 1.00 15.15 12 ILE C N 1
ATOM 4269 C CA . ILE C 1 32 ? 23.170 68.226 18.900 1.00 15.46 12 ILE C CA 1
ATOM 4270 C C . ILE C 1 32 ? 24.115 67.701 17.822 1.00 15.46 12 ILE C C 1
ATOM 4271 O O . ILE C 1 32 ? 24.698 66.642 17.977 1.00 15.35 12 ILE C O 1
ATOM 4276 N N . GLY C 1 33 ? 24.291 68.469 16.745 1.00 15.68 13 GLY C N 1
ATOM 4277 C CA . GLY C 1 33 ? 24.980 67.966 15.552 1.00 15.63 13 GLY C CA 1
ATOM 4278 C C . GLY C 1 33 ? 26.496 67.955 15.586 1.00 15.89 13 GLY C C 1
ATOM 4279 O O . GLY C 1 33 ? 27.142 67.800 14.546 1.00 16.56 13 GLY C O 1
ATOM 4280 N N . GLY C 1 34 ? 27.074 68.133 16.763 1.00 16.04 14 GLY C N 1
ATOM 4281 C CA . GLY C 1 34 ? 28.513 68.157 16.932 1.00 16.14 14 GLY C CA 1
ATOM 4282 C C . GLY C 1 34 ? 29.113 69.543 16.805 1.00 16.00 14 GLY C C 1
ATOM 4283 O O . GLY C 1 34 ? 28.486 70.473 16.296 1.00 17.06 14 GLY C O 1
ATOM 4284 N N . ALA C 1 35 ? 30.356 69.671 17.283 1.00 16.65 15 ALA C N 1
ATOM 4285 C CA . ALA C 1 35 ? 31.146 70.889 17.156 1.00 17.14 15 ALA C CA 1
ATOM 4286 C C . ALA C 1 35 ? 30.377 72.117 17.638 1.00 17.91 15 ALA C C 1
ATOM 4287 O O . ALA C 1 35 ? 30.445 73.192 17.048 1.00 19.05 15 ALA C O 1
ATOM 4289 N N . GLU C 1 36 ? 29.625 71.957 18.726 1.00 17.54 16 GLU C N 1
ATOM 4290 C CA . GLU C 1 36 ? 28.794 73.039 19.218 1.00 17.86 16 GLU C CA 1
ATOM 4291 C C . GLU C 1 36 ? 29.662 74.093 19.890 1.00 17.39 16 GLU C C 1
ATOM 4292 O O . GLU C 1 36 ? 30.768 73.795 20.353 1.00 18.17 16 GLU C O 1
ATOM 4298 N N . ASP C 1 37 ? 29.153 75.324 19.933 1.00 17.22 17 ASP C N 1
ATOM 4299 C CA . ASP C 1 37 ? 29.902 76.475 20.448 1.00 17.50 17 ASP C CA 1
ATOM 4300 C C . ASP C 1 37 ? 30.239 76.297 21.936 1.00 17.54 17 ASP C C 1
ATOM 4301 O O . ASP C 1 37 ? 29.356 76.180 22.774 1.00 16.94 17 ASP C O 1
ATOM 4306 N N . LYS C 1 38 ? 31.530 76.306 22.247 1.00 18.17 18 LYS C N 1
ATOM 4307 C CA . LYS C 1 38 ? 31.995 76.111 23.615 1.00 19.32 18 LYS C CA 1
ATOM 4308 C C . LYS C 1 38 ? 32.702 77.352 24.115 1.00 19.75 18 LYS C C 1
ATOM 4309 O O . LYS C 1 38 ? 33.262 77.353 25.219 1.00 20.41 18 LYS C O 1
ATOM 4315 N N . VAL C 1 39 ? 32.704 78.407 23.307 1.00 20.25 19 VAL C N 1
ATOM 4316 C CA . VAL C 1 39 ? 33.554 79.558 23.593 1.00 21.18 19 VAL C CA 1
ATOM 4317 C C . VAL C 1 39 ? 32.845 80.904 23.583 1.00 21.70 19 VAL C C 1
ATOM 4318 O O . VAL C 1 39 ? 33.257 81.801 24.312 1.00 22.33 19 VAL C O 1
ATOM 4322 N N . HIS C 1 40 ? 31.803 81.072 22.773 1.00 22.15 20 HIS C N 1
ATOM 4323 C CA . HIS C 1 40 ? 31.139 82.374 22.662 1.00 22.23 20 HIS C CA 1
ATOM 4324 C C . HIS C 1 40 ? 29.849 82.383 23.485 1.00 22.44 20 HIS C C 1
ATOM 4325 O O . HIS C 1 40 ? 29.904 82.231 24.696 1.00 23.26 20 HIS C O 1
ATOM 4332 N N . GLY C 1 41 ? 28.694 82.547 22.849 1.00 22.33 21 GLY C N 1
ATOM 4333 C CA . GLY C 1 41 ? 27.425 82.518 23.561 1.00 22.28 21 GLY C CA 1
ATOM 4334 C C . GLY C 1 41 ? 27.066 81.159 24.140 1.00 21.97 21 GLY C C 1
ATOM 4335 O O . GLY C 1 41 ? 26.309 81.083 25.095 1.00 22.53 21 GLY C O 1
ATOM 4336 N N . ARG C 1 42 ? 27.584 80.085 23.541 1.00 22.12 22 ARG C N 1
ATOM 4337 C CA . ARG C 1 42 ? 27.297 78.710 23.979 1.00 22.37 22 ARG C CA 1
ATOM 4338 C C . ARG C 1 42 ? 25.788 78.493 24.075 1.00 21.95 22 ARG C C 1
ATOM 4339 O O . ARG C 1 42 ? 25.286 77.957 25.054 1.00 22.19 22 ARG C O 1
ATOM 4347 N N . GLU C 1 43 ? 25.073 78.931 23.046 1.00 22.03 23 GLU C N 1
ATOM 4348 C CA . GLU C 1 43 ? 23.610 78.928 23.032 1.00 21.97 23 GLU C CA 1
ATOM 4349 C C . GLU C 1 43 ? 23.007 77.547 23.349 1.00 20.74 23 GLU C C 1
ATOM 4350 O O . GLU C 1 43 ? 22.131 77.390 24.218 1.00 20.22 23 GLU C O 1
ATOM 4356 N N . ILE C 1 44 ? 23.488 76.534 22.647 1.00 19.78 24 ILE C N 1
ATOM 4357 C CA . ILE C 1 44 ? 22.949 75.184 22.807 1.00 19.62 24 ILE C CA 1
ATOM 4358 C C . ILE C 1 44 ? 23.276 74.644 24.207 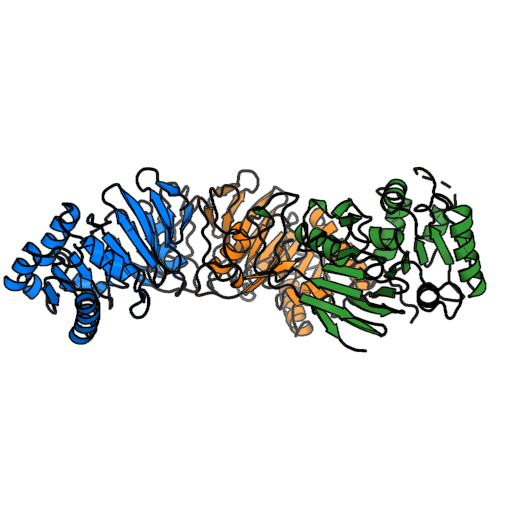1.00 19.83 24 ILE C C 1
ATOM 4359 O O . ILE C 1 44 ? 22.405 74.098 24.900 1.00 20.25 24 ILE C O 1
ATOM 4364 N N . LEU C 1 45 ? 24.526 74.773 24.624 1.00 19.55 25 LEU C N 1
ATOM 4365 C CA . LEU C 1 45 ? 24.924 74.272 25.937 1.00 19.60 25 LEU C CA 1
ATOM 4366 C C . LEU C 1 45 ? 24.189 75.023 27.057 1.00 20.05 25 LEU C C 1
ATOM 4367 O O . LEU C 1 45 ? 23.795 74.411 28.064 1.00 20.59 25 LEU C O 1
ATOM 4372 N N . GLN C 1 46 ? 23.949 76.316 26.877 1.00 20.34 26 GLN C N 1
ATOM 4373 C CA . GLN C 1 46 ? 23.183 77.076 27.865 1.00 20.12 26 GLN C CA 1
ATOM 4374 C C . GLN C 1 46 ? 21.742 76.582 27.945 1.00 20.08 26 GLN C C 1
ATOM 4375 O O . GLN C 1 46 ? 21.129 76.602 29.012 1.00 20.18 26 GLN C O 1
ATOM 4386 N N . THR C 1 47 ? 21.184 76.168 26.817 1.00 19.83 27 THR C N 1
ATOM 4387 C CA . THR C 1 47 ? 19.829 75.681 26.815 1.00 19.79 27 THR C CA 1
ATOM 4388 C C . THR C 1 47 ? 19.748 74.378 27.610 1.00 19.52 27 THR C C 1
ATOM 4389 O O . THR C 1 47 ? 18.848 74.209 28.413 1.00 19.15 27 THR C O 1
ATOM 4393 N N . PHE C 1 48 ? 20.695 73.467 27.396 1.00 20.14 28 PHE C N 1
ATOM 4394 C CA . PHE C 1 48 ? 20.739 72.222 28.181 1.00 20.15 28 PHE C CA 1
ATOM 4395 C C . PHE C 1 48 ? 20.847 72.532 29.678 1.00 20.19 28 PHE C C 1
ATOM 4396 O O . PHE C 1 48 ? 20.146 71.958 30.507 1.00 20.67 28 PHE C O 1
ATOM 4404 N N . TRP C 1 49 ? 21.734 73.466 30.017 1.00 19.71 29 TRP C N 1
ATOM 4405 C CA . TRP C 1 49 ? 21.906 73.940 31.380 1.00 19.61 29 TRP C CA 1
ATOM 4406 C C . TRP C 1 49 ? 20.586 74.445 31.966 1.00 19.34 29 TRP C C 1
ATOM 4407 O O . TRP C 1 49 ? 20.169 74.038 33.051 1.00 19.60 29 TRP C O 1
ATOM 4418 N N . SER C 1 50 ? 19.896 75.289 31.219 1.00 19.84 30 SER C N 1
ATOM 4419 C CA . SER C 1 50 ? 18.610 75.828 31.669 1.00 20.20 30 SER C CA 1
ATOM 4420 C C . SER C 1 50 ? 17.564 74.722 31.874 1.00 20.52 30 SER C C 1
ATOM 4421 O O . SER C 1 50 ? 16.872 74.685 32.892 1.00 20.21 30 SER C O 1
ATOM 4426 N N . ARG C 1 51 ? 17.479 73.798 30.921 1.00 21.13 31 ARG C N 1
ATOM 4427 C CA . ARG C 1 51 ? 16.490 72.715 30.972 1.00 21.69 31 ARG C CA 1
ATOM 4428 C C . ARG C 1 51 ? 16.845 71.680 32.033 1.00 22.82 31 ARG C C 1
ATOM 4429 O O . ARG C 1 51 ? 16.028 70.818 32.336 1.00 25.31 31 ARG C O 1
ATOM 4437 N N . SER C 1 52 ? 18.064 71.738 32.548 1.00 21.62 32 SER C N 1
ATOM 4438 C CA . SER C 1 52 ? 18.499 70.878 33.644 1.00 22.09 32 SER C CA 1
ATOM 4439 C C . SER C 1 52 ? 18.365 71.565 35.013 1.00 22.14 32 SER C C 1
ATOM 4440 O O . SER C 1 52 ? 18.757 70.992 36.024 1.00 22.74 32 SER C O 1
ATOM 4443 N N . GLY C 1 53 ? 17.809 72.775 35.048 1.00 21.92 33 GLY C N 1
ATOM 4444 C CA . GLY C 1 53 ? 17.567 73.479 36.310 1.00 21.79 33 GLY C CA 1
ATOM 4445 C C . GLY C 1 53 ? 18.461 74.673 36.571 1.00 22.01 33 GLY C C 1
ATOM 4446 O O . GLY C 1 53 ? 18.390 75.273 37.652 1.00 22.08 33 GLY C O 1
ATOM 4447 N N . GLY C 1 54 ? 19.310 75.019 35.602 1.00 21.75 34 GLY C N 1
ATOM 4448 C CA . GLY C 1 54 ? 20.170 76.190 35.720 1.00 22.15 34 GLY C CA 1
ATOM 4449 C C . GLY C 1 54 ? 21.052 76.103 36.960 1.00 21.60 34 GLY C C 1
ATOM 4450 O O . GLY C 1 54 ? 21.745 75.106 37.158 1.00 20.81 34 GLY C O 1
ATOM 4451 N N . ASN C 1 55 ? 21.000 77.114 37.834 1.00 22.32 35 ASN C N 1
ATOM 4452 C CA . ASN C 1 55 ? 21.814 77.078 39.055 1.00 22.57 35 ASN C CA 1
ATOM 4453 C C . ASN C 1 55 ? 21.532 75.939 40.017 1.00 22.31 35 ASN C C 1
ATOM 4454 O O . ASN C 1 55 ? 22.370 75.633 40.871 1.00 22.83 35 ASN C O 1
ATOM 4459 N N . ASP C 1 56 ? 20.350 75.339 39.883 1.00 22.40 36 ASP C N 1
ATOM 4460 C CA . ASP C 1 56 ? 19.973 74.169 40.658 1.00 22.72 36 ASP C CA 1
ATOM 4461 C C . ASP C 1 56 ? 20.334 72.847 39.944 1.00 22.01 36 ASP C C 1
ATOM 4462 O O . ASP C 1 56 ? 19.988 71.779 40.444 1.00 23.43 36 ASP C O 1
ATOM 4467 N N . ALA C 1 57 ? 21.024 72.898 38.799 1.00 21.73 37 ALA C N 1
ATOM 4468 C CA . ALA C 1 57 ? 21.274 71.689 38.013 1.00 21.22 37 ALA C CA 1
ATOM 4469 C C . ALA C 1 57 ? 22.264 70.730 38.662 1.00 20.75 37 ALA C C 1
ATOM 4470 O O . ALA C 1 57 ? 23.246 71.128 39.316 1.00 20.38 37 ALA C O 1
ATOM 4472 N N . ILE C 1 58 ? 21.972 69.446 38.497 1.00 20.52 38 ILE C N 1
ATOM 4473 C CA . ILE C 1 58 ? 22.838 68.377 38.936 1.00 20.32 38 ILE C CA 1
ATOM 4474 C C . ILE C 1 58 ? 23.084 67.559 37.672 1.00 21.25 38 ILE C C 1
ATOM 4475 O O . ILE C 1 58 ? 22.209 66.812 37.213 1.00 20.79 38 ILE C O 1
ATOM 4480 N N .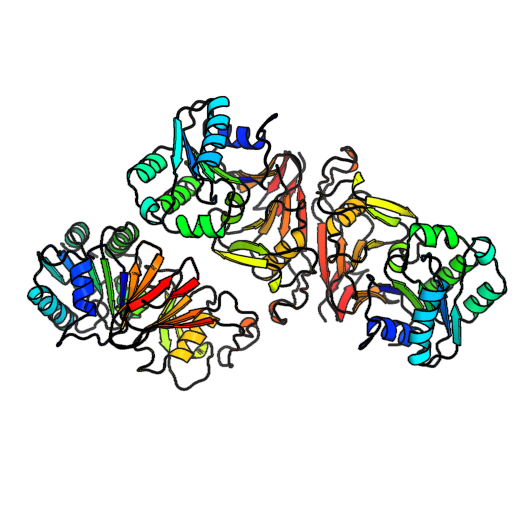 ILE C 1 59 ? 24.241 67.791 37.056 1.00 20.65 39 ILE C N 1
ATOM 4481 C CA . ILE C 1 59 ? 24.498 67.313 35.706 1.00 20.56 39 ILE C CA 1
ATOM 4482 C C . ILE C 1 59 ? 25.548 66.233 35.677 1.00 20.60 39 ILE C C 1
ATOM 4483 O O . ILE C 1 59 ? 26.603 66.398 36.257 1.00 20.65 39 ILE C O 1
ATOM 4488 N N . GLY C 1 60 ? 25.229 65.122 35.021 1.00 20.23 40 GLY C N 1
ATOM 4489 C CA . GLY C 1 60 ? 26.186 64.058 34.761 1.00 20.34 40 GLY C CA 1
ATOM 4490 C C . GLY C 1 60 ? 26.669 64.141 33.328 1.00 20.63 40 GLY C C 1
ATOM 4491 O O . GLY C 1 60 ? 25.882 64.370 32.421 1.00 21.42 40 GLY C O 1
ATOM 4492 N N . ILE C 1 61 ? 27.976 63.997 33.139 1.00 20.37 41 ILE C N 1
ATOM 4493 C CA . ILE C 1 61 ? 28.594 64.003 31.828 1.00 20.38 41 ILE C CA 1
ATOM 4494 C C . ILE C 1 61 ? 29.083 62.598 31.531 1.00 20.19 41 ILE C C 1
ATOM 4495 O O . ILE C 1 61 ? 29.872 62.050 32.294 1.00 20.10 41 ILE C O 1
ATOM 4500 N N . ILE C 1 62 ? 28.657 62.043 30.403 1.00 19.57 42 ILE C N 1
ATOM 4501 C CA . ILE C 1 62 ? 29.105 60.731 29.967 1.00 19.89 42 ILE C CA 1
ATOM 4502 C C . ILE C 1 62 ? 30.045 60.884 28.773 1.00 20.06 42 ILE C C 1
ATOM 4503 O O . ILE C 1 62 ? 29.590 61.182 27.667 1.00 19.01 42 ILE C O 1
ATOM 4508 N N . PRO C 1 63 ? 31.362 60.700 28.993 1.00 20.95 43 PRO C N 1
ATOM 4509 C CA . PRO C 1 63 ? 32.362 60.814 27.932 1.00 21.80 43 PRO C CA 1
ATOM 4510 C C . PRO C 1 63 ? 32.760 59.482 27.269 1.00 22.98 43 PRO C C 1
ATOM 4511 O O . PRO C 1 63 ? 33.754 59.443 26.535 1.00 23.83 43 PRO C O 1
ATOM 4515 N N . SER C 1 64 ? 32.001 58.416 27.525 1.00 22.52 44 SER C N 1
ATOM 4516 C CA . SER C 1 64 ? 32.330 57.061 27.079 1.00 22.98 44 SER C CA 1
ATOM 4517 C C . SER C 1 64 ? 32.503 56.863 25.575 1.00 23.24 44 SER C C 1
ATOM 4518 O O . SER C 1 64 ? 33.136 55.889 25.164 1.00 24.30 44 SER C O 1
ATOM 4521 N N . ALA C 1 65 ? 31.921 57.748 24.759 1.00 23.22 45 ALA C N 1
ATOM 4522 C CA . ALA C 1 65 ? 32.147 57.713 23.310 1.00 23.34 45 ALA C CA 1
ATOM 4523 C C . ALA C 1 65 ? 33.601 57.960 22.935 1.00 23.79 45 ALA C C 1
ATOM 4524 O O . ALA C 1 65 ? 34.042 57.512 21.883 1.00 24.05 45 ALA C O 1
ATOM 4526 N N . SER C 1 66 ? 34.326 58.668 23.799 1.00 24.52 46 SER C N 1
ATOM 4527 C CA . SER C 1 66 ? 35.665 59.152 23.513 1.00 24.98 46 SER C CA 1
ATOM 4528 C C . SER C 1 66 ? 36.748 58.247 24.064 1.00 25.96 46 SER C C 1
ATOM 4529 O O . SER C 1 66 ? 36.608 57.662 25.133 1.00 26.28 46 SER C O 1
ATOM 4532 N N . ARG C 1 67 ? 37.845 58.175 23.336 1.00 26.40 47 ARG C N 1
ATOM 4533 C CA . ARG C 1 67 ? 39.051 57.530 23.847 1.00 27.14 47 ARG C CA 1
ATOM 4534 C C . ARG C 1 67 ? 39.919 58.491 24.668 1.00 27.35 47 ARG C C 1
ATOM 4535 O O . ARG C 1 67 ? 40.989 58.106 25.138 1.00 26.71 47 ARG C O 1
ATOM 4543 N N . GLU C 1 68 ? 39.459 59.730 24.849 1.00 27.63 48 GLU C N 1
ATOM 4544 C CA . GLU C 1 68 ? 40.109 60.685 25.759 1.00 28.14 48 GLU C CA 1
ATOM 4545 C C . GLU C 1 68 ? 39.075 61.242 26.736 1.00 28.13 48 GLU C C 1
ATOM 4546 O O . GLU C 1 68 ? 38.847 62.456 26.796 1.00 28.15 48 GLU C O 1
ATOM 4552 N N . PRO C 1 69 ? 38.440 60.346 27.505 1.00 27.81 49 PRO C N 1
ATOM 4553 C CA . PRO C 1 69 ? 37.293 60.723 28.314 1.00 27.91 49 PRO C CA 1
ATOM 4554 C C . PRO C 1 69 ? 37.612 61.716 29.427 1.00 27.85 49 PRO C C 1
ATOM 4555 O O . PRO C 1 69 ? 36.758 62.534 29.762 1.00 28.31 49 PRO C O 1
ATOM 4559 N N . LEU C 1 70 ? 38.814 61.642 30.001 1.00 27.32 50 LEU C N 1
ATOM 4560 C CA . LEU C 1 70 ? 39.204 62.577 31.055 1.00 27.43 50 LEU C CA 1
ATOM 4561 C C . LEU C 1 70 ? 39.174 64.010 30.539 1.00 27.13 50 LEU C C 1
ATOM 4562 O O . LEU C 1 70 ? 38.556 64.874 31.151 1.00 26.79 50 LEU C O 1
ATOM 4567 N N . LEU C 1 71 ? 39.844 64.248 29.412 1.00 26.71 51 LEU C N 1
ATOM 4568 C CA . LEU C 1 71 ? 39.955 65.595 28.854 1.00 26.55 51 LEU C CA 1
ATOM 4569 C C . LEU C 1 71 ? 38.605 66.130 28.386 1.00 26.31 51 LEU C C 1
ATOM 4570 O O . LEU C 1 71 ? 38.241 67.256 28.709 1.00 25.63 51 LEU C O 1
ATOM 4575 N N . ILE C 1 72 ? 37.860 65.324 27.641 1.00 25.82 52 ILE C N 1
ATOM 4576 C CA . ILE C 1 72 ? 36.572 65.788 27.127 1.00 26.16 52 ILE C CA 1
ATOM 4577 C C . ILE C 1 72 ? 35.550 65.961 28.258 1.00 26.26 52 ILE C C 1
ATOM 4578 O O . ILE C 1 72 ? 34.823 66.956 28.293 1.00 25.98 52 ILE C O 1
ATOM 4583 N N . GLY C 1 73 ? 35.522 65.031 29.206 1.00 26.53 53 GLY C N 1
ATOM 4584 C CA . GLY C 1 73 ? 34.693 65.200 30.394 1.00 26.50 53 GLY C CA 1
ATOM 4585 C C . GLY C 1 73 ? 35.035 66.482 31.145 1.00 26.40 53 GLY C C 1
ATOM 4586 O O . GLY C 1 73 ? 34.148 67.207 31.580 1.00 26.58 53 GLY C O 1
ATOM 4587 N N . GLU C 1 74 ? 36.328 66.758 31.297 1.00 26.66 54 GLU C N 1
ATOM 4588 C CA . GLU C 1 74 ? 36.785 67.950 32.006 1.00 27.05 54 GLU C CA 1
ATOM 4589 C C . GLU C 1 74 ? 36.384 69.235 31.286 1.00 26.45 54 GLU C C 1
ATOM 4590 O O . GLU C 1 74 ? 36.086 70.250 31.920 1.00 25.85 54 GLU C O 1
ATOM 4596 N N . ARG C 1 75 ? 36.408 69.198 29.959 1.00 26.37 55 ARG C N 1
ATOM 4597 C CA . ARG C 1 75 ? 36.044 70.367 29.160 1.00 26.37 55 ARG C CA 1
ATOM 4598 C C . ARG C 1 75 ? 34.594 70.751 29.434 1.00 26.13 55 ARG C C 1
ATOM 4599 O O . ARG C 1 75 ? 34.285 71.919 29.663 1.00 26.11 55 ARG C O 1
ATOM 4614 N N . TYR C 1 76 ? 33.707 69.764 29.423 1.00 25.65 56 TYR C N 1
ATOM 4615 C CA . TYR C 1 76 ? 32.301 70.049 29.678 1.00 25.37 56 TYR C CA 1
ATOM 4616 C C . TYR C 1 76 ? 32.071 70.380 31.147 1.00 25.49 56 TYR C C 1
ATOM 4617 O O . TYR C 1 76 ? 31.276 71.260 31.494 1.00 25.44 56 TYR C O 1
ATOM 4626 N N . GLN C 1 77 ? 32.796 69.706 32.028 1.00 25.29 57 GLN C N 1
ATOM 4627 C CA . GLN C 1 77 ? 32.708 70.048 33.437 1.00 25.36 57 GLN C CA 1
ATOM 4628 C C . GLN C 1 77 ? 33.030 71.523 33.663 1.00 24.68 57 GLN C C 1
ATOM 4629 O O . GLN C 1 77 ? 32.307 72.216 34.378 1.00 24.81 57 GLN C O 1
ATOM 4635 N N . THR C 1 78 ? 34.113 72.004 33.055 1.00 24.78 58 THR C N 1
ATOM 4636 C CA . THR C 1 78 ? 34.503 73.410 33.168 1.00 25.06 58 THR C CA 1
ATOM 4637 C C . THR C 1 78 ? 33.421 74.342 32.620 1.00 25.10 58 THR C C 1
ATOM 4638 O O . THR C 1 78 ? 33.081 75.330 33.247 1.00 26.51 58 THR C O 1
ATOM 4642 N N . ILE C 1 79 ? 32.858 73.999 31.471 1.00 24.87 59 ILE C N 1
ATOM 4643 C CA . ILE C 1 79 ? 31.803 74.823 30.870 1.00 24.93 59 ILE C CA 1
ATOM 4644 C C . ILE C 1 79 ? 30.586 74.951 31.776 1.00 24.81 59 ILE C C 1
ATOM 4645 O O . ILE C 1 79 ? 30.121 76.061 32.035 1.00 24.54 59 ILE C O 1
ATOM 4650 N N . PHE C 1 80 ? 30.064 73.825 32.251 1.00 25.36 60 PHE C N 1
ATOM 4651 C CA . PHE C 1 80 ? 28.840 73.887 33.067 1.00 25.51 60 PHE C CA 1
ATOM 4652 C C . PHE C 1 80 ? 29.104 74.463 34.453 1.00 26.15 60 PHE C C 1
ATOM 4653 O O . PHE C 1 80 ? 28.274 75.205 34.988 1.00 26.66 60 PHE C O 1
ATOM 4661 N N . SER C 1 81 ? 30.267 74.158 35.027 1.00 26.46 61 SER C N 1
ATOM 4662 C CA . SER C 1 81 ? 30.659 74.763 36.294 1.00 26.27 61 SER C CA 1
ATOM 4663 C C . SER C 1 81 ? 30.666 76.286 36.171 1.00 26.38 61 SER C C 1
ATOM 4664 O O . SER C 1 81 ? 30.228 76.992 37.094 1.00 27.07 61 SER C O 1
ATOM 4667 N N . ASP C 1 82 ? 31.181 76.794 35.052 1.00 26.33 62 ASP C N 1
ATOM 4668 C CA . ASP C 1 82 ? 31.253 78.244 34.841 1.00 26.57 62 ASP C CA 1
ATOM 4669 C C . ASP C 1 82 ? 29.863 78.870 34.692 1.00 25.95 62 ASP C C 1
ATOM 4670 O O . ASP C 1 82 ? 29.630 79.987 35.132 1.00 25.87 62 ASP C O 1
ATOM 4675 N N . MET C 1 83 ? 28.937 78.153 34.060 1.00 25.65 63 MET C N 1
ATOM 4676 C CA . MET C 1 83 ? 27.549 78.604 33.991 1.00 25.56 63 MET C CA 1
ATOM 4677 C C . MET C 1 83 ? 26.902 78.685 35.373 1.00 25.86 63 MET C C 1
ATOM 4678 O O . MET C 1 83 ? 25.998 79.500 35.600 1.00 26.52 63 MET C O 1
ATOM 4683 N N . GLY C 1 84 ? 27.354 77.831 36.285 1.00 25.85 64 GLY C N 1
ATOM 4684 C CA . GLY C 1 84 ? 26.863 77.831 37.655 1.00 25.26 64 GLY C CA 1
ATOM 4685 C C . GLY C 1 84 ? 25.806 76.769 37.872 1.00 25.47 64 GLY C C 1
ATOM 4686 O O . GLY C 1 84 ? 24.682 76.896 37.386 1.00 25.97 64 GLY C O 1
ATOM 4687 N N . VAL C 1 85 ? 26.167 75.721 38.610 1.00 24.83 65 VAL C N 1
ATOM 4688 C CA . VAL C 1 85 ? 25.268 74.592 38.873 1.00 25.15 65 VAL C CA 1
ATOM 4689 C C . VAL C 1 85 ? 25.401 74.149 40.323 1.00 24.96 65 VAL C C 1
ATOM 4690 O O . VAL C 1 85 ? 26.279 74.619 41.044 1.00 24.31 65 VAL C O 1
ATOM 4694 N N . LYS C 1 86 ? 24.531 73.243 40.752 1.00 25.13 66 LYS C N 1
ATOM 4695 C CA . LYS C 1 86 ? 24.579 72.703 42.112 1.00 25.17 66 LYS C CA 1
ATOM 4696 C C . LYS C 1 86 ? 25.638 71.602 42.236 1.00 24.90 66 LYS C C 1
ATOM 4697 O O . LYS C 1 86 ? 26.367 71.533 43.224 1.00 24.93 66 LYS C O 1
ATOM 4703 N N . GLU C 1 87 ? 25.735 70.747 41.224 1.00 25.05 67 GLU C N 1
ATOM 4704 C CA . GLU C 1 87 ? 26.713 69.671 41.228 1.00 25.44 67 GLU C CA 1
ATOM 4705 C C . GLU C 1 87 ? 26.943 69.114 39.823 1.00 25.11 67 GLU C C 1
ATOM 4706 O O . GLU C 1 87 ? 26.030 69.085 38.992 1.00 23.89 67 GLU C O 1
ATOM 4712 N N . LEU C 1 88 ? 28.174 68.671 39.589 1.00 25.29 68 LEU C N 1
ATOM 4713 C CA . LEU C 1 88 ? 28.583 68.011 38.348 1.00 25.56 68 LEU C CA 1
ATOM 4714 C C . LEU C 1 88 ? 29.318 66.736 38.669 1.00 25.12 68 LEU C C 1
ATOM 4715 O O . LEU C 1 88 ? 30.051 66.681 39.659 1.00 25.57 68 LEU C O 1
ATOM 4720 N N . LYS C 1 89 ? 29.149 65.729 37.813 1.00 25.06 69 LYS C N 1
ATOM 4721 C CA . LYS C 1 89 ? 29.947 64.514 37.888 1.00 25.10 69 LYS C CA 1
ATOM 4722 C C . LYS C 1 89 ? 30.210 63.942 36.507 1.00 24.56 69 LYS C C 1
ATOM 4723 O O . LYS C 1 89 ? 29.290 63.819 35.663 1.00 25.15 69 LYS C O 1
ATOM 4733 N N . VAL C 1 90 ? 31.468 63.584 36.266 1.00 24.92 70 VAL C N 1
ATOM 4734 C CA . VAL C 1 90 ? 31.816 62.878 35.050 1.00 25.11 70 VAL C CA 1
ATOM 4735 C C . VAL C 1 90 ? 31.622 61.390 35.323 1.00 25.31 70 VAL C C 1
ATOM 4736 O O . VAL C 1 90 ? 32.289 60.794 36.191 1.00 25.61 70 VAL C O 1
ATOM 4740 N N . LEU C 1 91 ? 30.685 60.804 34.591 1.00 25.75 71 LEU C N 1
ATOM 4741 C CA . LEU C 1 91 ? 30.375 59.400 34.733 1.00 25.75 71 LEU C CA 1
ATOM 4742 C C . LEU C 1 91 ? 31.274 58.678 33.748 1.00 26.19 71 LEU C C 1
ATOM 4743 O O . LEU C 1 91 ? 30.875 58.368 32.620 1.00 26.23 71 LEU C O 1
ATOM 4748 N N . ASP C 1 92 ? 32.515 58.460 34.185 1.00 26.96 72 ASP C N 1
ATOM 4749 C CA . ASP C 1 92 ? 33.585 57.996 33.315 1.00 27.31 72 ASP C CA 1
ATOM 4750 C C . ASP C 1 92 ? 33.514 56.479 33.231 1.00 27.92 72 ASP C C 1
ATOM 4751 O O . ASP C 1 92 ? 34.311 55.751 33.839 1.00 27.91 72 ASP C O 1
ATOM 4756 N N . ILE C 1 93 ? 32.523 56.017 32.484 1.00 28.74 73 ILE C N 1
ATOM 4757 C CA . ILE C 1 93 ? 32.301 54.599 32.254 1.00 29.08 73 ILE C CA 1
ATOM 4758 C C . ILE C 1 93 ? 33.214 54.169 31.107 1.00 29.09 73 ILE C C 1
ATOM 4759 O O . ILE C 1 93 ? 33.098 54.688 29.996 1.00 29.41 73 ILE C O 1
ATOM 4764 N N . ARG C 1 94 ? 34.155 53.274 31.397 1.00 29.77 74 ARG C N 1
ATOM 4765 C CA . ARG C 1 94 ? 35.135 52.818 30.407 1.00 29.96 74 ARG C CA 1
ATOM 4766 C C . ARG C 1 94 ? 35.094 51.316 30.181 1.00 30.56 74 ARG C C 1
ATOM 4767 O O . ARG C 1 94 ? 35.832 50.796 29.340 1.00 30.77 74 ARG C O 1
ATOM 4775 N N . ASP C 1 95 ? 34.266 50.615 30.948 1.00 30.92 75 ASP C N 1
ATOM 4776 C CA . ASP C 1 95 ? 34.060 49.187 30.747 1.00 31.30 75 ASP C CA 1
ATOM 4777 C C . ASP C 1 95 ? 32.662 48.816 31.211 1.00 31.39 75 ASP C C 1
ATOM 4778 O O . ASP C 1 95 ? 31.983 49.611 31.866 1.00 31.84 75 ASP C O 1
ATOM 4783 N N . ARG C 1 96 ? 32.244 47.609 30.851 1.00 31.47 76 ARG C N 1
ATOM 4784 C CA . ARG C 1 96 ? 30.987 47.049 31.321 1.00 30.97 76 ARG C CA 1
ATOM 4785 C C . ARG C 1 96 ? 31.256 46.191 32.544 1.00 31.41 76 ARG C C 1
ATOM 4786 O O . ARG C 1 96 ? 30.946 46.585 33.665 1.00 32.21 76 ARG C O 1
ATOM 4794 N N . GLY C 1 103 ? 29.636 55.396 42.821 1.00 25.55 83 GLY C N 1
ATOM 4795 C CA . GLY C 1 103 ? 28.556 56.339 43.098 1.00 24.17 83 GLY C CA 1
ATOM 4796 C C . GLY C 1 103 ? 27.779 56.816 41.891 1.00 24.31 83 GLY C C 1
ATOM 4797 O O . GLY C 1 103 ? 27.008 57.759 41.996 1.00 24.24 83 GLY C O 1
ATOM 4798 N N . TYR C 1 104 ? 27.986 56.181 40.744 1.00 23.97 84 TYR C N 1
ATOM 4799 C CA . TYR C 1 104 ? 27.320 56.625 39.518 1.00 22.77 84 TYR C CA 1
ATOM 4800 C C . TYR C 1 104 ? 25.832 56.370 39.566 1.00 22.67 84 TYR C C 1
ATOM 4801 O O . TYR C 1 104 ? 25.049 57.195 39.098 1.00 22.22 84 TYR C O 1
ATOM 4810 N N . ARG C 1 105 ? 25.436 55.223 40.092 1.00 21.95 85 ARG C N 1
ATOM 4811 C CA . ARG C 1 105 ? 24.023 54.912 40.169 1.00 22.73 85 ARG C CA 1
ATOM 4812 C C . ARG C 1 105 ? 23.311 55.900 41.072 1.00 21.89 85 ARG C C 1
ATOM 4813 O O . ARG C 1 105 ? 22.250 56.386 40.712 1.00 21.83 85 ARG C O 1
ATOM 4821 N N . LEU C 1 106 ? 23.893 56.203 42.230 1.00 21.85 86 LEU C N 1
ATOM 4822 C CA . LEU C 1 106 ? 23.318 57.220 43.105 1.00 22.03 86 LEU C CA 1
ATOM 4823 C C . LEU C 1 106 ? 23.199 58.551 42.380 1.00 21.49 86 LEU C C 1
ATOM 4824 O O . LEU C 1 106 ? 22.174 59.220 42.446 1.00 21.54 86 LEU C O 1
ATOM 4829 N N . PHE C 1 107 ? 24.235 58.919 41.646 1.00 21.50 87 PHE C N 1
ATOM 4830 C CA . PHE C 1 107 ? 24.225 60.207 40.987 1.00 21.37 87 PHE C CA 1
ATOM 4831 C C . PHE C 1 107 ? 23.083 60.263 39.979 1.00 20.96 87 PHE C C 1
ATOM 4832 O O . PHE C 1 107 ? 22.393 61.295 39.872 1.00 21.22 87 PHE C O 1
ATOM 4840 N N . VAL C 1 108 ? 22.863 59.161 39.255 1.00 20.93 88 VAL C N 1
ATOM 4841 C CA . VAL C 1 108 ? 21.770 59.111 38.279 1.00 20.60 88 VAL C CA 1
ATOM 4842 C C . VAL C 1 108 ? 20.401 59.253 38.971 1.00 21.01 88 VAL C C 1
ATOM 4843 O O . VAL C 1 108 ? 19.489 59.860 38.414 1.00 20.54 88 VAL C O 1
ATOM 4847 N N . GLU C 1 109 ? 20.241 58.711 40.177 1.00 20.43 89 GLU C N 1
ATOM 4848 C CA . GLU C 1 109 ? 18.986 58.893 40.917 1.00 21.17 89 GLU C CA 1
ATOM 4849 C C . GLU C 1 109 ? 18.771 60.353 41.298 1.00 20.98 89 GLU C C 1
ATOM 4850 O O . GLU C 1 109 ? 17.626 60.802 41.415 1.00 22.17 89 GLU C O 1
ATOM 4856 N N . GLN C 1 110 ? 19.877 61.062 41.525 1.00 20.56 90 GLN C N 1
ATOM 4857 C CA . GLN C 1 110 ? 19.847 62.433 42.018 1.00 20.56 90 GLN C CA 1
ATOM 4858 C C . GLN C 1 110 ? 19.820 63.493 40.917 1.00 19.65 90 GLN C C 1
ATOM 4859 O O . GLN C 1 110 ? 19.389 64.624 41.146 1.00 19.37 90 GLN C O 1
ATOM 4865 N N . CYS C 1 111 ? 20.291 63.139 39.726 1.00 18.33 91 CYS C N 1
ATOM 4866 C CA . CYS C 1 111 ? 20.590 64.155 38.726 1.00 18.53 91 CYS C CA 1
ATOM 4867 C C . CYS C 1 111 ? 19.344 64.816 38.123 1.00 17.94 91 CYS C C 1
ATOM 4868 O O . CYS C 1 111 ? 18.210 64.338 38.279 1.00 18.19 91 CYS C O 1
ATOM 4871 N N . THR C 1 112 ? 19.580 65.926 37.430 1.00 17.34 92 THR C N 1
ATOM 4872 C CA . THR C 1 112 ? 18.529 66.629 36.707 1.00 17.69 92 THR C CA 1
ATOM 4873 C C . THR C 1 112 ? 18.809 66.672 35.192 1.00 17.48 92 THR C C 1
ATOM 4874 O O . THR C 1 112 ? 17.929 67.031 34.398 1.00 17.02 92 THR C O 1
ATOM 4878 N N . GLY C 1 113 ? 20.013 66.282 34.782 1.00 16.82 93 GLY C N 1
ATOM 4879 C CA . GLY C 1 113 ? 20.347 66.248 33.370 1.00 17.56 93 GLY C CA 1
ATOM 4880 C C . GLY C 1 113 ? 21.576 65.427 33.129 1.00 16.80 93 GLY C C 1
ATOM 4881 O O . GLY C 1 113 ? 22.430 65.324 34.006 1.00 17.61 93 GLY C O 1
ATOM 4882 N N . ILE C 1 114 ? 21.623 64.805 31.947 1.00 17.07 94 ILE C N 1
ATOM 4883 C CA . ILE C 1 114 ? 22.752 64.015 31.506 1.00 17.17 94 ILE C CA 1
ATOM 4884 C C . ILE C 1 114 ? 23.205 64.510 30.132 1.00 17.40 94 ILE C C 1
ATOM 4885 O O . ILE C 1 114 ? 22.377 64.729 29.261 1.00 17.27 94 ILE C O 1
ATOM 4890 N N . PHE C 1 115 ? 24.521 64.649 29.962 1.00 17.36 95 PHE C N 1
ATOM 4891 C CA . PHE C 1 115 ? 25.141 65.088 28.709 1.00 17.50 95 PHE C CA 1
ATOM 4892 C C . PHE C 1 115 ? 26.073 63.998 28.191 1.00 17.46 95 PHE C C 1
ATOM 4893 O O . PHE C 1 115 ? 27.017 63.623 28.889 1.00 17.70 95 PHE C O 1
ATOM 4901 N N . MET C 1 116 ? 25.817 63.519 26.973 1.00 17.63 96 MET C N 1
ATOM 4902 C CA . MET C 1 116 ? 26.674 62.532 26.317 1.00 17.68 96 MET C CA 1
ATOM 4903 C C . MET C 1 116 ? 27.561 63.218 25.290 1.00 17.54 96 MET C C 1
ATOM 4904 O O . MET C 1 116 ? 27.076 63.791 24.333 1.00 17.69 96 MET C O 1
ATOM 4909 N N . THR C 1 117 ? 28.872 63.131 25.493 1.00 17.74 97 THR C N 1
ATOM 4910 C CA . THR C 1 117 ? 29.841 63.807 24.637 1.00 18.20 97 THR C CA 1
ATOM 4911 C C . THR C 1 117 ? 30.053 63.052 23.327 1.00 18.49 97 THR C C 1
ATOM 4912 O O . THR C 1 117 ? 29.578 61.926 23.147 1.00 19.39 97 THR C O 1
ATOM 4916 N N . GLY C 1 118 ? 30.792 63.679 22.410 1.00 18.68 98 GLY C N 1
ATOM 4917 C CA . GLY C 1 118 ? 31.177 63.032 21.175 1.00 18.68 98 GLY C CA 1
ATOM 4918 C C . GLY C 1 118 ? 32.291 62.006 21.352 1.00 19.10 98 GLY C C 1
ATOM 4919 O O . GLY C 1 118 ? 32.799 61.766 22.465 1.00 18.88 98 GLY C O 1
ATOM 4920 N N . GLY C 1 119 ? 32.652 61.406 20.227 1.00 20.08 99 GLY C N 1
ATOM 4921 C CA . GLY C 1 119 ? 33.580 60.295 20.176 1.00 20.47 99 GLY C CA 1
ATOM 4922 C C . GLY C 1 119 ? 33.125 59.367 19.070 1.00 20.98 99 GLY C C 1
ATOM 4923 O O . GLY C 1 119 ? 32.911 59.812 17.937 1.00 23.11 99 GLY C O 1
ATOM 4924 N N . ASP C 1 120 ? 32.972 58.090 19.392 1.00 21.58 100 ASP C N 1
ATOM 4925 C CA . ASP C 1 120 ? 32.458 57.110 18.454 1.00 20.99 100 ASP C CA 1
ATOM 4926 C C . ASP C 1 120 ? 31.171 56.507 18.992 1.00 20.50 100 ASP C C 1
ATOM 4927 O O . ASP C 1 120 ? 31.133 56.029 20.115 1.00 20.91 100 ASP C O 1
ATOM 4932 N N . GLN C 1 121 ? 30.128 56.525 18.170 1.00 19.98 101 GLN C N 1
ATOM 4933 C CA . GLN C 1 121 ? 28.827 56.071 18.629 1.00 19.93 101 GLN C CA 1
ATOM 4934 C C . GLN C 1 121 ? 28.716 54.569 18.835 1.00 20.02 101 GLN C C 1
ATOM 4935 O O . GLN C 1 121 ? 27.990 54.148 19.723 1.00 19.54 101 GLN C O 1
ATOM 4941 N N . LEU C 1 122 ? 29.447 53.756 18.076 1.00 19.96 102 LEU C N 1
ATOM 4942 C CA . LEU C 1 122 ? 29.487 52.323 18.371 1.00 20.33 102 LEU C CA 1
ATOM 4943 C C . LEU C 1 122 ? 30.134 52.065 19.722 1.00 19.98 102 LEU C C 1
ATOM 4944 O O . LEU C 1 122 ? 29.693 51.204 20.457 1.00 19.88 102 LEU C O 1
ATOM 4949 N N . ARG C 1 123 ? 31.189 52.812 20.029 1.00 21.18 103 ARG C N 1
ATOM 4950 C CA . ARG C 1 123 ? 31.854 52.675 21.332 1.00 21.83 103 ARG C CA 1
ATOM 4951 C C . ARG C 1 123 ? 30.896 53.031 22.468 1.00 21.68 103 ARG C C 1
ATOM 4952 O O . ARG C 1 123 ? 30.812 52.307 23.467 1.00 22.45 103 ARG C O 1
ATOM 4960 N N . LEU C 1 124 ? 30.191 54.157 22.323 1.00 21.36 104 LEU C N 1
ATOM 4961 C CA . LEU C 1 124 ? 29.233 54.620 23.325 1.00 21.77 104 LEU C CA 1
ATOM 4962 C C . LEU C 1 124 ? 28.147 53.579 23.566 1.00 21.82 104 LEU C C 1
ATOM 4963 O O . LEU C 1 124 ? 27.877 53.201 24.713 1.00 22.62 104 LEU C O 1
ATOM 4968 N N . CYS C 1 125 ? 27.553 53.065 22.496 1.00 22.42 105 CYS C N 1
ATOM 4969 C CA . CYS C 1 125 ? 26.549 51.995 22.642 1.00 23.11 105 CYS C CA 1
ATOM 4970 C C . CYS C 1 125 ? 27.128 50.725 23.233 1.00 23.77 105 CYS C C 1
ATOM 4971 O O . CYS C 1 125 ? 26.477 50.059 24.052 1.00 24.56 105 CYS C O 1
ATOM 4976 N N . GLY C 1 126 ? 28.353 50.380 22.857 1.00 24.28 106 GLY C N 1
ATOM 4977 C CA . GLY C 1 126 ? 28.977 49.182 23.385 1.00 24.26 106 GLY C CA 1
ATOM 4978 C C . GLY C 1 126 ? 29.110 49.227 24.887 1.00 24.31 106 GLY C C 1
ATOM 4979 O O . GLY C 1 126 ? 29.029 48.184 25.536 1.00 24.81 106 GLY C O 1
ATOM 4980 N N . LEU C 1 127 ? 29.329 50.420 25.441 1.00 24.26 107 LEU C N 1
ATOM 4981 C CA . LEU C 1 127 ? 29.516 50.581 26.893 1.00 24.35 107 LEU C CA 1
ATOM 4982 C C . LEU C 1 127 ? 28.228 50.780 27.687 1.00 24.95 107 LEU C C 1
ATOM 4983 O O . LEU C 1 127 ? 28.173 50.430 28.870 1.00 25.08 107 LEU C O 1
ATOM 4988 N N . LEU C 1 128 ? 27.188 51.300 27.051 1.00 24.17 108 LEU C N 1
ATOM 4989 C CA . LEU C 1 128 ? 25.957 51.716 27.754 1.00 24.53 108 LEU C CA 1
ATOM 4990 C C . LEU C 1 128 ? 24.746 50.830 27.489 1.00 24.16 108 LEU C C 1
ATOM 4991 O O . LEU C 1 128 ? 23.884 50.702 28.352 1.00 24.44 108 LEU C O 1
ATOM 5000 N N . ALA C 1 129 ? 24.654 50.240 26.304 1.00 23.59 109 ALA C N 1
ATOM 5001 C CA . ALA C 1 129 ? 23.471 49.462 25.942 1.00 24.18 109 ALA C CA 1
ATOM 5002 C C . ALA C 1 129 ? 23.278 48.301 26.910 1.00 24.18 109 ALA C C 1
ATOM 5003 O O . ALA C 1 129 ? 24.245 47.646 27.297 1.00 23.92 109 ALA C O 1
ATOM 5005 N N . ASP C 1 130 ? 22.027 48.043 27.283 1.00 24.69 110 ASP C N 1
ATOM 5006 C CA . ASP C 1 130 ? 21.676 46.903 28.115 1.00 25.01 110 ASP C CA 1
ATOM 5007 C C . ASP C 1 130 ? 22.451 46.947 29.421 1.00 25.02 110 ASP C C 1
ATOM 5008 O O . ASP C 1 130 ? 22.942 45.913 29.898 1.00 25.39 110 ASP C O 1
ATOM 5013 N N . THR C 1 131 ? 22.586 48.147 29.987 1.00 24.36 111 THR C N 1
ATOM 5014 C CA . THR C 1 131 ? 23.098 48.298 31.357 1.00 24.07 111 THR C CA 1
ATOM 5015 C C . THR C 1 131 ? 22.045 48.912 32.284 1.00 24.05 111 THR C C 1
ATOM 5016 O O . THR C 1 131 ? 21.202 49.684 31.851 1.00 23.06 111 THR C O 1
ATOM 5020 N N . PRO C 1 132 ? 22.067 48.542 33.573 1.00 23.81 112 PRO C N 1
ATOM 5021 C CA . PRO C 1 132 ? 21.141 49.150 34.525 1.00 23.71 112 PRO C CA 1
ATOM 5022 C C . PRO C 1 132 ? 21.207 50.672 34.560 1.00 23.68 112 PRO C C 1
ATOM 5023 O O . PRO C 1 132 ? 20.179 51.327 34.677 1.00 23.43 112 PRO C O 1
ATOM 5027 N N . LEU C 1 133 ? 22.412 51.225 34.473 1.00 23.55 113 LEU C N 1
ATOM 5028 C CA . LEU C 1 133 ? 22.585 52.657 34.573 1.00 23.57 113 LEU C CA 1
ATOM 5029 C C . LEU C 1 133 ? 21.915 53.330 33.385 1.00 22.94 113 LEU C C 1
ATOM 5030 O O . LEU C 1 133 ? 21.195 54.318 33.539 1.00 22.00 113 LEU C O 1
ATOM 5035 N N . MET C 1 134 ? 22.133 52.787 32.197 1.00 23.04 114 MET C N 1
ATOM 5036 C CA . MET C 1 134 ? 21.553 53.390 31.012 1.00 22.43 114 MET C CA 1
ATOM 5037 C C . MET C 1 134 ? 20.057 53.182 31.006 1.00 21.88 114 MET C C 1
ATOM 5038 O O . MET C 1 134 ? 19.305 54.069 30.604 1.00 21.57 114 MET C O 1
ATOM 5043 N N . ASP C 1 135 ? 19.609 52.023 31.482 1.00 20.49 115 ASP C N 1
ATOM 5044 C CA . ASP C 1 135 ? 18.171 51.763 31.550 1.00 21.00 115 ASP C CA 1
ATOM 5045 C C . ASP C 1 135 ? 17.497 52.783 32.465 1.00 19.97 115 ASP C C 1
ATOM 5046 O O . ASP C 1 135 ? 16.405 53.273 32.168 1.00 20.35 115 ASP C O 1
ATOM 5051 N N . ARG C 1 136 ? 18.158 53.128 33.554 1.00 19.52 116 ARG C N 1
ATOM 5052 C CA . ARG C 1 136 ? 17.593 54.105 34.492 1.00 19.25 116 ARG C CA 1
ATOM 5053 C C . ARG C 1 136 ? 17.588 55.533 33.933 1.00 19.19 116 ARG C C 1
ATOM 5054 O O . ARG C 1 136 ? 16.609 56.268 34.109 1.00 19.44 116 ARG C O 1
ATOM 5062 N N . ILE C 1 137 ? 18.671 55.922 33.270 1.00 18.43 117 ILE C N 1
ATOM 5063 C CA . ILE C 1 137 ? 18.711 57.206 32.557 1.00 18.49 117 ILE C CA 1
ATOM 5064 C C . ILE C 1 137 ? 17.550 57.275 31.564 1.00 18.75 117 ILE C C 1
ATOM 5065 O O . ILE C 1 137 ? 16.785 58.237 31.555 1.00 18.53 117 ILE C O 1
ATOM 5070 N N . ARG C 1 138 ? 17.402 56.234 30.748 1.00 19.00 118 ARG C N 1
ATOM 5071 C CA . ARG C 1 138 ? 16.334 56.205 29.745 1.00 18.73 118 ARG C CA 1
ATOM 5072 C C . ARG C 1 138 ? 14.957 56.332 30.407 1.00 18.18 118 ARG C C 1
ATOM 5073 O O . ARG C 1 138 ? 14.092 57.041 29.913 1.00 18.77 118 ARG C O 1
ATOM 5088 N N . GLN C 1 139 ? 14.765 55.639 31.520 1.00 18.29 119 GLN C N 1
ATOM 5089 C CA . GLN C 1 139 ? 13.501 55.670 32.224 1.00 18.50 119 GLN C CA 1
ATOM 5090 C C . GLN C 1 139 ? 13.182 57.068 32.767 1.00 17.60 119 GLN C C 1
ATOM 5091 O O . GLN C 1 139 ? 12.062 57.583 32.627 1.00 17.56 119 GLN C O 1
ATOM 5097 N N . ARG C 1 140 ? 14.170 57.693 33.399 1.00 16.85 120 ARG C N 1
ATOM 5098 C CA . ARG C 1 140 ? 13.975 59.019 33.955 1.00 17.33 120 ARG C CA 1
ATOM 5099 C C . ARG C 1 140 ? 13.736 60.043 32.843 1.00 17.88 120 ARG C C 1
ATOM 5100 O O . ARG C 1 140 ? 12.935 60.951 33.003 1.00 18.60 120 ARG C O 1
ATOM 5108 N N . VAL C 1 141 ? 14.370 59.854 31.694 1.00 17.33 121 VAL C N 1
ATOM 5109 C CA . VAL C 1 141 ? 14.103 60.734 30.549 1.00 17.46 121 VAL C CA 1
ATOM 5110 C C . VAL C 1 141 ? 12.683 60.501 30.045 1.00 17.55 121 VAL C C 1
ATOM 5111 O O . VAL C 1 141 ? 11.911 61.431 29.863 1.00 16.87 121 VAL C O 1
ATOM 5115 N N . HIS C 1 142 ? 12.325 59.237 29.843 1.00 17.21 122 HIS C N 1
ATOM 5116 C CA . HIS C 1 142 ? 11.005 58.905 29.328 1.00 18.05 122 HIS C CA 1
ATOM 5117 C C . HIS C 1 142 ? 9.860 59.364 30.238 1.00 17.94 122 HIS C C 1
ATOM 5118 O O . HIS C 1 142 ? 8.759 59.690 29.771 1.00 17.46 122 HIS C O 1
ATOM 5131 N N . ASN C 1 143 ? 10.119 59.378 31.543 1.00 18.47 123 ASN C N 1
ATOM 5132 C CA . ASN C 1 143 ? 9.126 59.828 32.508 1.00 18.96 123 ASN C CA 1
ATOM 5133 C C . ASN C 1 143 ? 9.113 61.346 32.728 1.00 18.52 123 ASN C C 1
ATOM 5134 O O . ASN C 1 143 ? 8.347 61.842 33.552 1.00 19.29 123 ASN C O 1
ATOM 5139 N N . GLY C 1 144 ? 9.952 62.078 31.993 1.00 18.44 124 GLY C N 1
ATOM 5140 C CA . GLY C 1 144 ? 9.929 63.533 32.024 1.00 18.96 124 GLY C CA 1
ATOM 5141 C C . GLY C 1 144 ? 10.612 64.114 33.248 1.00 18.95 124 GLY C C 1
ATOM 5142 O O . GLY C 1 144 ? 10.356 65.261 33.595 1.00 20.01 124 GLY C O 1
ATOM 5143 N N . GLU C 1 145 ? 11.484 63.328 33.882 1.00 18.87 125 GLU C N 1
ATOM 5144 C CA . GLU C 1 145 ? 12.141 63.735 35.116 1.00 19.04 125 GLU C CA 1
ATOM 5145 C C . GLU C 1 145 ? 13.451 64.475 34.911 1.00 18.79 125 GLU C C 1
ATOM 5146 O O . GLU C 1 145 ? 13.800 65.334 35.722 1.00 19.66 125 GLU C O 1
ATOM 5152 N N . ILE C 1 146 ? 14.183 64.128 33.850 1.00 18.06 126 ILE C N 1
ATOM 5153 C CA . ILE C 1 146 ? 15.488 64.723 33.594 1.00 17.32 126 ILE C CA 1
ATOM 5154 C C . ILE C 1 146 ? 15.649 65.079 32.127 1.00 17.10 126 ILE C C 1
ATOM 5155 O O . ILE C 1 146 ? 14.977 64.519 31.268 1.00 17.19 126 ILE C O 1
ATOM 5160 N N . SER C 1 147 ? 16.542 66.011 31.860 1.00 15.14 127 SER C N 1
ATOM 5161 C CA . SER C 1 147 ? 16.934 66.318 30.476 1.00 15.90 127 SER C CA 1
ATOM 5162 C C . SER C 1 147 ? 18.085 65.446 30.037 1.00 15.03 127 SER C C 1
ATOM 5163 O O . SER C 1 147 ? 18.880 64.971 30.854 1.00 14.76 127 SER C O 1
ATOM 5166 N N . LEU C 1 148 ? 18.167 65.224 28.733 1.00 15.23 128 LEU C N 1
ATOM 5167 C CA . LEU C 1 148 ? 19.269 64.459 28.130 1.00 15.63 128 LEU C CA 1
ATOM 5168 C C . LEU C 1 148 ? 19.744 65.200 26.911 1.00 16.21 128 LEU C C 1
ATOM 5169 O O . LEU C 1 148 ? 18.924 65.584 26.089 1.00 17.56 128 LEU C O 1
ATOM 5174 N N . ALA C 1 149 ? 21.049 65.393 26.781 1.00 15.26 129 ALA C N 1
ATOM 5175 C CA . ALA C 1 149 ? 21.616 65.953 25.562 1.00 15.80 129 ALA C CA 1
ATOM 5176 C C . ALA C 1 149 ? 22.695 65.017 25.085 1.00 15.95 129 ALA C C 1
ATOM 5177 O O . ALA C 1 149 ? 23.341 64.345 25.869 1.00 16.46 129 ALA C O 1
ATOM 5179 N N . GLY C 1 150 ? 22.881 64.984 23.773 1.00 15.64 130 GLY C N 1
ATOM 5180 C CA . GLY C 1 150 ? 23.987 64.257 23.162 1.00 15.78 130 GLY C CA 1
ATOM 5181 C C . GLY C 1 150 ? 24.482 65.010 21.957 1.00 15.93 130 GLY C C 1
ATOM 5182 O O . GLY C 1 150 ? 23.685 65.531 21.178 1.00 16.06 130 GLY C O 1
ATOM 5183 N N . THR C 1 151 ? 25.803 65.062 21.812 1.00 15.59 131 THR C N 1
ATOM 5184 C CA . THR C 1 151 ? 26.415 65.728 20.680 1.00 16.07 131 THR C CA 1
ATOM 5185 C C . THR C 1 151 ? 27.291 64.771 19.871 1.00 16.04 131 THR C C 1
ATOM 5186 O O . THR C 1 151 ? 27.974 63.925 20.423 1.00 15.70 131 THR C O 1
ATOM 5190 N N . SER C 1 152 ? 27.250 64.917 18.546 1.00 15.63 132 SER C N 1
ATOM 5191 C CA . SER C 1 152 ? 28.066 64.110 17.642 1.00 16.46 132 SER C CA 1
ATOM 5192 C C . SER C 1 152 ? 27.723 62.627 17.875 1.00 15.47 132 SER C C 1
ATOM 5193 O O . SER C 1 152 ? 26.560 62.240 17.718 1.00 16.25 132 SER C O 1
ATOM 5196 N N . ALA C 1 153 ? 28.673 61.791 18.301 1.00 16.00 133 ALA C N 1
ATOM 5197 C CA . ALA C 1 153 ? 28.334 60.406 18.666 1.00 15.88 133 ALA C CA 1
ATOM 5198 C C . ALA C 1 153 ? 27.155 60.339 19.633 1.00 15.49 133 ALA C C 1
ATOM 5199 O O . ALA C 1 153 ? 26.310 59.464 19.517 1.00 15.97 133 ALA C O 1
ATOM 5201 N N . GLY C 1 154 ? 27.105 61.265 20.596 1.00 15.70 134 GLY C N 1
ATOM 5202 C CA . GLY C 1 154 ? 26.023 61.307 21.579 1.00 16.19 134 GLY C CA 1
ATOM 5203 C C . GLY C 1 154 ? 24.652 61.568 20.966 1.00 16.18 134 GLY C C 1
ATOM 5204 O O . GLY C 1 154 ? 23.623 61.233 21.562 1.00 17.25 134 GLY C O 1
ATOM 5205 N N . ALA C 1 155 ? 24.635 62.229 19.800 1.00 15.75 135 ALA C N 1
ATOM 5206 C CA . ALA C 1 155 ? 23.405 62.469 19.049 1.00 15.61 135 ALA C CA 1
ATOM 5207 C C . ALA C 1 155 ? 23.014 61.225 18.269 1.00 16.28 135 ALA C C 1
ATOM 5208 O O . ALA C 1 155 ? 21.837 60.878 18.184 1.00 16.62 135 ALA C O 1
ATOM 5210 N N . ALA C 1 156 ? 24.012 60.587 17.665 1.00 16.42 136 ALA C N 1
ATOM 5211 C CA . ALA C 1 156 ? 23.780 59.457 16.785 1.00 16.40 136 ALA C CA 1
ATOM 5212 C C . ALA C 1 156 ? 23.057 58.332 17.502 1.00 16.80 136 ALA C C 1
ATOM 5213 O O . ALA C 1 156 ? 22.250 57.600 16.901 1.00 18.13 136 ALA C O 1
ATOM 5215 N N . VAL C 1 157 ? 23.348 58.167 18.793 1.00 16.56 137 VAL C N 1
ATOM 5216 C CA . VAL C 1 157 ? 22.790 57.041 19.554 1.00 16.56 137 VAL C CA 1
ATOM 5217 C C . VAL C 1 157 ? 21.348 57.253 19.987 1.00 16.90 137 VAL C C 1
ATOM 5218 O O . VAL C 1 157 ? 20.750 56.367 20.606 1.00 16.48 137 VAL C O 1
ATOM 5222 N N . MET C 1 158 ? 20.759 58.403 19.684 1.00 17.60 138 MET C N 1
ATOM 5223 C CA . MET C 1 158 ? 19.414 58.691 20.201 1.00 17.45 138 MET C CA 1
ATOM 5224 C C . MET C 1 158 ? 18.342 57.791 19.649 1.00 17.27 138 MET C C 1
ATOM 5225 O O . MET C 1 158 ? 17.393 57.466 20.365 1.00 17.29 138 MET C O 1
ATOM 5230 N N . GLY C 1 159 ? 18.464 57.396 18.386 1.00 18.83 139 GLY C N 1
ATOM 5231 C CA . GLY C 1 159 ? 17.450 56.540 17.807 1.00 18.99 139 GLY C CA 1
ATOM 5232 C C . GLY C 1 159 ? 17.614 55.084 18.187 1.00 19.41 139 GLY C C 1
ATOM 5233 O O . GLY C 1 159 ? 18.630 54.701 18.774 1.00 19.30 139 GLY C O 1
ATOM 5234 N N . HIS C 1 160 ? 16.617 54.272 17.855 1.00 20.07 140 HIS C N 1
ATOM 5235 C CA . HIS C 1 160 ? 16.764 52.818 17.971 1.00 20.00 140 HIS C CA 1
ATOM 5236 C C . HIS C 1 160 ? 17.673 52.307 16.861 1.00 19.69 140 HIS C C 1
ATOM 5237 O O . HIS C 1 160 ? 18.512 51.439 17.083 1.00 21.11 140 HIS C O 1
ATOM 5244 N N . HIS C 1 161 ? 17.456 52.800 15.641 1.00 19.70 141 HIS C N 1
ATOM 5245 C CA . HIS C 1 161 ? 18.347 52.556 14.534 1.00 20.36 141 HIS C CA 1
ATOM 5246 C C . HIS C 1 161 ? 19.278 53.750 14.453 1.00 21.06 141 HIS C C 1
ATOM 5247 O O . HIS C 1 161 ? 18.852 54.912 14.622 1.00 21.65 141 HIS C O 1
ATOM 5254 N N . MET C 1 162 ? 20.545 53.461 14.196 1.00 19.65 142 MET C N 1
ATOM 5255 C CA . MET C 1 162 ? 21.603 54.432 14.260 1.00 19.10 142 MET C CA 1
ATOM 5256 C C . MET C 1 162 ? 22.465 54.364 13.013 1.00 18.43 142 MET C C 1
ATOM 5257 O O . MET C 1 162 ? 22.744 53.260 12.502 1.00 18.48 142 MET C O 1
ATOM 5262 N N . ILE C 1 163 ? 22.918 55.531 12.567 1.00 17.65 143 ILE C N 1
ATOM 5263 C CA . ILE C 1 163 ? 23.940 55.616 11.532 1.00 17.81 143 ILE C CA 1
ATOM 5264 C C . ILE C 1 163 ? 25.298 55.591 12.225 1.00 17.59 143 ILE C C 1
ATOM 5265 O O . ILE C 1 163 ? 25.657 56.537 12.918 1.00 18.19 143 ILE C O 1
ATOM 5270 N N . ALA C 1 164 ? 26.014 54.477 12.057 1.00 17.27 144 ALA C N 1
ATOM 5271 C CA . ALA C 1 164 ? 27.314 54.275 12.675 1.00 17.66 144 ALA C CA 1
ATOM 5272 C C . ALA C 1 164 ? 28.477 54.769 11.840 1.00 17.54 144 ALA C C 1
ATOM 5273 O O . ALA C 1 164 ? 29.593 54.911 12.337 1.00 18.91 144 ALA C O 1
ATOM 5275 N N . GLY C 1 165 ? 28.213 55.031 10.563 1.00 17.08 145 GLY C N 1
ATOM 5276 C CA . GLY C 1 165 ? 29.259 55.402 9.635 1.00 18.00 145 GLY C CA 1
ATOM 5277 C C . GLY C 1 165 ? 28.701 55.508 8.228 1.00 17.65 145 GLY C C 1
ATOM 5278 O O . GLY C 1 165 ? 27.507 55.279 7.993 1.00 18.74 145 GLY C O 1
ATOM 5279 N N . GLY C 1 166 ? 29.565 55.875 7.296 1.00 17.95 146 GLY C N 1
ATOM 5280 C CA . GLY C 1 166 ? 29.188 55.960 5.890 1.00 18.20 146 GLY C CA 1
ATOM 5281 C C . GLY C 1 166 ? 29.796 57.183 5.269 1.00 19.61 146 GLY C C 1
ATOM 5282 O O . GLY C 1 166 ? 30.283 58.073 5.951 1.00 20.89 146 GLY C O 1
ATOM 5283 N N . SER C 1 167 ? 29.741 57.238 3.954 1.00 19.50 147 SER C N 1
ATOM 5284 C CA . SER C 1 167 ? 30.515 58.209 3.212 1.00 19.50 147 SER C CA 1
ATOM 5285 C C . SER C 1 167 ? 29.591 59.189 2.503 1.00 19.32 147 SER C C 1
ATOM 5286 O O . SER C 1 167 ? 28.372 59.176 2.679 1.00 20.38 147 SER C O 1
ATOM 5291 N N . SER C 1 168 ? 30.206 60.050 1.714 1.00 18.17 148 SER C N 1
ATOM 5292 C CA . SER C 1 168 ? 29.505 61.034 0.879 1.00 17.70 148 SER C CA 1
ATOM 5293 C C . SER C 1 168 ? 30.037 60.926 -0.547 1.00 17.19 148 SER C C 1
ATOM 5294 O O . SER C 1 168 ? 30.826 60.037 -0.848 1.00 17.26 148 SER C O 1
ATOM 5299 N N . GLY C 1 169 ? 29.610 61.812 -1.447 1.00 17.21 149 GLY C N 1
ATOM 5300 C CA . GLY C 1 169 ? 30.145 61.805 -2.800 1.00 17.38 149 GLY C CA 1
ATOM 5301 C C . GLY C 1 169 ? 29.631 60.679 -3.690 1.00 16.96 149 GLY C C 1
ATOM 5302 O O . GLY C 1 169 ? 30.244 60.358 -4.720 1.00 17.35 149 GLY C O 1
ATOM 5303 N N . GLU C 1 170 ? 28.508 60.092 -3.296 1.00 17.36 150 GLU C N 1
ATOM 5304 C CA . GLU C 1 170 ? 27.873 59.022 -4.036 1.00 17.12 150 GLU C CA 1
ATOM 5305 C C . GLU C 1 170 ? 26.371 59.231 -4.031 1.00 15.80 150 GLU C C 1
ATOM 5306 O O . GLU C 1 170 ? 25.824 59.845 -3.120 1.00 16.94 150 GLU C O 1
ATOM 5312 N N . TRP C 1 171 ? 25.687 58.711 -5.039 1.00 15.04 151 TRP C N 1
ATOM 5313 C CA . TRP C 1 171 ? 24.244 58.600 -4.945 1.00 15.78 151 TRP C CA 1
ATOM 5314 C C . TRP C 1 171 ? 23.834 57.653 -3.825 1.00 15.82 151 TRP C C 1
ATOM 5315 O O . TRP C 1 171 ? 24.587 56.803 -3.411 1.00 15.85 151 TRP C O 1
ATOM 5326 N N . PRO C 1 172 ? 22.607 57.817 -3.307 1.00 15.41 152 PRO C N 1
ATOM 5327 C CA . PRO C 1 172 ? 22.160 56.913 -2.264 1.00 15.76 152 PRO C CA 1
ATOM 5328 C C . PRO C 1 172 ? 22.184 55.448 -2.700 1.00 15.61 152 PRO C C 1
ATOM 5329 O O . PRO C 1 172 ? 21.756 55.109 -3.806 1.00 15.67 152 PRO C O 1
ATOM 5333 N N . ASN C 1 173 ? 22.709 54.607 -1.820 1.00 16.21 153 ASN C N 1
ATOM 5334 C CA . ASN C 1 173 ? 22.734 53.163 -2.044 1.00 16.19 153 ASN C CA 1
ATOM 5335 C C . ASN C 1 173 ? 22.946 52.537 -0.680 1.00 16.75 153 ASN C C 1
ATOM 5336 O O . ASN C 1 173 ? 23.516 53.178 0.219 1.00 16.46 153 ASN C O 1
ATOM 5341 N N . ARG C 1 174 ? 22.469 51.318 -0.498 1.00 17.38 154 ARG C N 1
ATOM 5342 C CA . ARG C 1 174 ? 22.535 50.727 0.821 1.00 18.65 154 ARG C CA 1
ATOM 5343 C C . ARG C 1 174 ? 23.936 50.625 1.376 1.00 18.59 154 ARG C C 1
ATOM 5344 O O . ARG C 1 174 ? 24.131 50.790 2.583 1.00 20.28 154 ARG C O 1
ATOM 5352 N N . ALA C 1 175 ? 24.907 50.352 0.509 1.00 18.10 155 ALA C N 1
ATOM 5353 C CA . ALA C 1 175 ? 26.293 50.151 0.939 1.00 18.28 155 ALA C CA 1
ATOM 5354 C C . ALA C 1 175 ? 26.945 51.473 1.382 1.00 18.31 155 ALA C C 1
ATOM 5355 O O . ALA C 1 175 ? 28.019 51.460 1.989 1.00 19.45 155 ALA C O 1
ATOM 5357 N N . LEU C 1 176 ? 26.302 52.610 1.113 1.00 17.99 156 LEU C N 1
ATOM 5358 C CA . LEU C 1 176 ? 26.835 53.904 1.520 1.00 18.17 156 LEU C CA 1
ATOM 5359 C C . LEU C 1 176 ? 26.746 54.171 3.015 1.00 18.81 156 LEU C C 1
ATOM 5360 O O . LEU C 1 176 ? 27.463 55.031 3.524 1.00 20.67 156 LEU C O 1
ATOM 5365 N N . VAL C 1 177 ? 25.836 53.492 3.703 1.00 17.72 157 VAL C N 1
ATOM 5366 C CA . VAL C 1 177 ? 25.610 53.762 5.116 1.00 17.76 157 VAL C CA 1
ATOM 5367 C C . VAL C 1 177 ? 25.838 52.490 5.938 1.00 17.43 157 VAL C C 1
ATOM 5368 O O . VAL C 1 177 ? 25.581 51.368 5.475 1.00 17.58 157 VAL C O 1
ATOM 5372 N N . ASP C 1 178 ? 26.383 52.677 7.141 1.00 17.62 158 ASP C N 1
ATOM 5373 C CA . ASP C 1 178 ? 26.604 51.589 8.097 1.00 18.52 158 ASP C CA 1
ATOM 5374 C C . ASP C 1 178 ? 25.583 51.750 9.201 1.00 17.98 158 ASP C C 1
ATOM 5375 O O . ASP C 1 178 ? 25.687 52.674 10.020 1.00 19.59 158 ASP C O 1
ATOM 5380 N N . MET C 1 179 ? 24.595 50.858 9.231 1.00 18.37 159 MET C N 1
ATOM 5381 C CA . MET C 1 179 ? 23.528 50.899 10.203 1.00 18.76 159 MET C CA 1
ATOM 5382 C C . MET C 1 179 ? 23.848 50.027 11.409 1.00 18.68 159 MET C C 1
ATOM 5383 O O . MET C 1 179 ? 24.482 48.969 11.293 1.00 19.33 159 MET C O 1
ATOM 5388 N N . ALA C 1 180 ? 23.372 50.471 12.567 1.00 18.39 160 ALA C N 1
ATOM 5389 C CA . ALA C 1 180 ? 23.594 49.749 13.813 1.00 18.75 160 ALA C CA 1
ATOM 5390 C C . ALA C 1 180 ? 22.443 50.063 14.746 1.00 18.57 160 ALA C C 1
ATOM 5391 O O . ALA C 1 180 ? 21.525 50.809 14.386 1.00 18.33 160 ALA C O 1
ATOM 5393 N N . VAL C 1 181 ? 22.476 49.475 15.926 1.00 18.86 161 VAL C N 1
ATOM 5394 C CA . VAL C 1 181 ? 21.459 49.723 16.924 1.00 19.17 161 VAL C CA 1
ATOM 5395 C C . VAL C 1 181 ? 21.938 50.813 17.869 1.00 19.03 161 VAL C C 1
ATOM 5396 O O . VAL C 1 181 ? 23.061 50.755 18.381 1.00 19.85 161 VAL C O 1
ATOM 5400 N N . GLY C 1 182 ? 21.069 51.794 18.120 1.00 18.24 162 GLY C N 1
ATOM 5401 C CA . GLY C 1 182 ? 21.341 52.853 19.064 1.00 18.20 162 GLY C CA 1
ATOM 5402 C C . GLY C 1 182 ? 20.747 52.573 20.433 1.00 17.71 162 GLY C C 1
ATOM 5403 O O . GLY C 1 182 ? 20.456 51.413 20.780 1.00 17.22 162 GLY C O 1
ATOM 5404 N N . LEU C 1 183 ? 20.580 53.638 21.218 1.00 16.84 163 LEU C N 1
ATOM 5405 C CA . LEU C 1 183 ? 20.132 53.527 22.605 1.00 17.21 163 LEU C CA 1
ATOM 5406 C C . LEU C 1 183 ? 18.627 53.705 22.741 1.00 17.17 163 LEU C C 1
ATOM 5407 O O . LEU C 1 183 ? 18.100 53.531 23.846 1.00 17.98 163 LEU C O 1
ATOM 5412 N N . GLY C 1 184 ? 17.929 54.057 21.657 1.00 17.90 164 GLY C N 1
ATOM 5413 C CA . GLY C 1 184 ? 16.465 54.020 21.667 1.00 18.06 164 GLY C CA 1
ATOM 5414 C C . GLY C 1 184 ? 15.850 55.030 22.604 1.00 17.82 164 GLY C C 1
ATOM 5415 O O . GLY C 1 184 ? 14.869 54.751 23.288 1.00 19.52 164 GLY C O 1
ATOM 5416 N N . ILE C 1 185 ? 16.455 56.207 22.657 1.00 17.56 165 ILE C N 1
ATOM 5417 C CA . ILE C 1 185 ? 15.896 57.291 23.445 1.00 17.95 165 ILE C CA 1
ATOM 5418 C C . ILE C 1 185 ? 14.667 57.889 22.744 1.00 17.61 165 ILE C C 1
ATOM 5419 O O . ILE C 1 185 ? 13.657 58.164 23.389 1.00 17.19 165 ILE C O 1
ATOM 5424 N N A VAL C 1 186 ? 14.829 58.081 21.431 0.50 17.38 166 VAL C N 1
ATOM 5425 N N B VAL C 1 186 ? 14.710 58.081 21.429 0.50 18.03 166 VAL C N 1
ATOM 5426 C CA A VAL C 1 186 ? 13.786 58.498 20.511 0.50 16.83 166 VAL C CA 1
ATOM 5427 C CA B VAL C 1 186 ? 13.609 58.768 20.745 0.50 18.00 166 VAL C CA 1
ATOM 5428 C C A VAL C 1 186 ? 13.780 57.480 19.370 0.50 16.42 166 VAL C C 1
ATOM 5429 C C B VAL C 1 186 ? 12.953 57.848 19.722 0.50 18.21 166 VAL C C 1
ATOM 5430 O O A VAL C 1 186 ? 14.437 57.657 18.334 0.50 15.73 166 VAL C O 1
ATOM 5431 O O B VAL C 1 186 ? 13.639 57.307 18.851 0.50 18.95 166 VAL C O 1
ATOM 5438 N N A PRO C 1 187 ? 13.062 56.372 19.573 0.50 16.59 167 PRO C N 1
ATOM 5439 N N B PRO C 1 187 ? 11.623 57.647 19.838 0.50 18.45 167 PRO C N 1
ATOM 5440 C CA A PRO C 1 187 ? 13.055 55.249 18.640 0.50 17.06 167 PRO C CA 1
ATOM 5441 C CA B PRO C 1 187 ? 10.991 56.707 18.917 0.50 18.68 167 PRO C CA 1
ATOM 5442 C C A PRO C 1 187 ? 12.447 55.503 17.252 0.50 17.56 167 PRO C C 1
ATOM 5443 C C B PRO C 1 187 ? 10.864 57.197 17.471 0.50 18.78 167 PRO C C 1
ATOM 5444 O O A PRO C 1 187 ? 12.698 54.713 16.343 0.50 17.64 167 PRO C O 1
ATOM 5445 O O B PRO C 1 187 ? 10.641 58.384 17.187 0.50 18.83 167 PRO C O 1
ATOM 5452 N N A GLU C 1 188 ? 11.663 56.573 17.077 0.50 17.83 168 GLU C N 1
ATOM 5453 N N B GLU C 1 188 ? 11.039 56.259 16.556 0.50 18.88 168 GLU C N 1
ATOM 5454 C CA A GLU C 1 188 ? 10.879 56.765 15.831 0.50 18.52 168 GLU C CA 1
ATOM 5455 C CA B GLU C 1 188 ? 10.779 56.491 15.159 0.50 19.36 168 GLU C CA 1
ATOM 5456 C C A GLU C 1 188 ? 11.594 57.615 14.764 0.50 18.38 168 GLU C C 1
ATOM 5457 C C B GLU C 1 188 ? 11.616 57.649 14.574 0.50 18.75 168 GLU C C 1
ATOM 5458 O O A GLU C 1 188 ? 11.025 57.983 13.730 0.50 18.61 168 GLU C O 1
ATOM 5459 O O B GLU C 1 188 ? 11.127 58.330 13.663 0.50 18.81 168 GLU C O 1
ATOM 5470 N N . ILE C 1 189 ? 12.860 57.876 15.038 1.00 18.17 169 ILE C N 1
ATOM 5471 C CA . ILE C 1 189 ? 13.733 58.734 14.260 1.00 18.64 169 ILE C CA 1
ATOM 5472 C C . ILE C 1 189 ? 15.069 58.067 13.958 1.00 17.91 169 ILE C C 1
ATOM 5473 O O . ILE C 1 189 ? 15.506 57.140 14.654 1.00 18.88 169 ILE C O 1
ATOM 5478 N N . VAL C 1 190 ? 15.726 58.573 12.923 1.00 17.25 170 VAL C N 1
ATOM 5479 C CA . VAL C 1 190 ? 17.123 58.234 12.675 1.00 17.27 170 VAL C CA 1
ATOM 5480 C C . VAL C 1 190 ? 17.892 59.559 12.546 1.00 16.60 170 VAL C C 1
ATOM 5481 O O . VAL C 1 190 ? 17.486 60.455 11.790 1.00 17.04 170 VAL C O 1
ATOM 5485 N N . VAL C 1 191 ? 18.975 59.696 13.312 1.00 16.87 171 VAL C N 1
ATOM 5486 C CA . VAL C 1 191 ? 19.751 60.912 13.402 1.00 16.63 171 VAL C CA 1
ATOM 5487 C C . VAL C 1 191 ? 21.003 60.823 12.570 1.00 16.48 171 VAL C C 1
ATOM 5488 O O . VAL C 1 191 ? 21.708 59.794 12.569 1.00 17.84 171 VAL C O 1
ATOM 5492 N N . ASP C 1 192 ? 21.307 61.897 11.845 1.00 16.58 172 ASP C N 1
ATOM 5493 C CA . ASP C 1 192 ? 22.664 62.076 11.394 1.00 16.83 172 ASP C CA 1
ATOM 5494 C C . ASP C 1 192 ? 23.185 63.421 11.886 1.00 17.79 172 ASP C C 1
ATOM 5495 O O . ASP C 1 192 ? 22.416 64.304 12.269 1.00 18.20 172 ASP C O 1
ATOM 5500 N N . GLN C 1 193 ? 24.504 63.550 11.916 1.00 16.39 173 GLN C N 1
ATOM 5501 C CA . GLN C 1 193 ? 25.126 64.694 12.568 1.00 16.54 173 GLN C CA 1
ATOM 5502 C C . GLN C 1 193 ? 26.346 65.163 11.755 1.00 16.24 173 GLN C C 1
ATOM 5503 O O . GLN C 1 193 ? 26.730 64.516 10.776 1.00 16.54 173 GLN C O 1
ATOM 5509 N N . HIS C 1 194 ? 26.887 66.322 12.126 1.00 15.31 174 HIS C N 1
ATOM 5510 C CA . HIS C 1 194 ? 27.836 67.102 11.282 1.00 15.93 174 HIS C CA 1
ATOM 5511 C C . HIS C 1 194 ? 27.299 67.133 9.852 1.00 15.41 174 HIS C C 1
ATOM 5512 O O . HIS C 1 194 ? 28.039 66.967 8.880 1.00 16.25 174 HIS C O 1
ATOM 5519 N N . PHE C 1 195 ? 26.000 67.397 9.726 1.00 15.04 175 PHE C N 1
ATOM 5520 C CA . PHE C 1 195 ? 25.253 66.916 8.571 1.00 14.87 175 PHE C CA 1
ATOM 5521 C C . PHE C 1 195 ? 25.658 67.564 7.245 1.00 14.67 175 PHE C C 1
ATOM 5522 O O . PHE C 1 195 ? 26.206 66.896 6.357 1.00 16.03 175 PHE C O 1
ATOM 5530 N N . HIS C 1 196 ? 25.360 68.849 7.080 1.00 15.23 176 HIS C N 1
ATOM 5531 C CA . HIS C 1 196 ? 25.716 69.489 5.809 1.00 15.13 176 HIS C CA 1
ATOM 5532 C C . HIS C 1 196 ? 27.208 69.675 5.697 1.00 15.21 176 HIS C C 1
ATOM 5533 O O . HIS C 1 196 ? 27.785 69.641 4.607 1.00 15.25 176 HIS C O 1
ATOM 5540 N N . ASN C 1 197 ? 27.844 69.807 6.850 1.00 15.26 177 ASN C N 1
ATOM 5541 C CA . ASN C 1 197 ? 29.266 70.081 6.921 1.00 15.50 177 ASN C CA 1
ATOM 5542 C C . ASN C 1 197 ? 30.069 68.927 6.296 1.00 15.52 177 ASN C C 1
ATOM 5543 O O . ASN C 1 197 ? 31.107 69.122 5.660 1.00 16.21 177 ASN C O 1
ATOM 5548 N N . ARG C 1 198 ? 29.553 67.718 6.461 1.00 15.23 178 ARG C N 1
ATOM 5549 C CA . ARG C 1 198 ? 30.148 66.509 5.873 1.00 15.27 178 ARG C CA 1
ATOM 5550 C C . ARG C 1 198 ? 29.324 65.911 4.720 1.00 15.07 178 ARG C C 1
ATOM 5551 O O . ARG C 1 198 ? 29.557 64.784 4.312 1.00 15.73 178 ARG C O 1
ATOM 5566 N N . ASN C 1 199 ? 28.378 66.683 4.177 1.00 14.53 179 ASN C N 1
ATOM 5567 C CA . ASN C 1 199 ? 27.600 66.257 3.013 1.00 15.07 179 ASN C CA 1
ATOM 5568 C C . ASN C 1 199 ? 26.918 64.906 3.229 1.00 15.32 179 ASN C C 1
ATOM 5569 O O . ASN C 1 199 ? 26.981 64.022 2.374 1.00 15.15 179 ASN C O 1
ATOM 5574 N N . ARG C 1 200 ? 26.241 64.773 4.365 1.00 15.38 180 ARG C N 1
ATOM 5575 C CA . ARG C 1 200 ? 25.678 63.484 4.756 1.00 15.56 180 ARG C CA 1
ATOM 5576 C C . ARG C 1 200 ? 24.262 63.164 4.277 1.00 15.47 180 ARG C C 1
ATOM 5577 O O . ARG C 1 200 ? 23.730 62.122 4.634 1.00 15.40 180 ARG C O 1
ATOM 5585 N N . MET C 1 201 ? 23.667 64.015 3.449 1.00 15.56 181 MET C N 1
ATOM 5586 C CA . MET C 1 201 ? 22.313 63.745 3.017 1.00 15.49 181 MET C CA 1
ATOM 5587 C C . MET C 1 201 ? 22.211 62.386 2.307 1.00 14.91 181 MET C C 1
ATOM 5588 O O . MET C 1 201 ? 21.241 61.676 2.524 1.00 14.81 181 MET C O 1
ATOM 5597 N N . ALA C 1 202 ? 23.154 62.032 1.434 1.00 14.95 182 ALA C N 1
ATOM 5598 C CA . ALA C 1 202 ? 23.001 60.763 0.727 1.00 14.83 182 ALA C CA 1
ATOM 5599 C C . ALA C 1 202 ? 23.023 59.571 1.670 1.00 15.02 182 ALA C C 1
ATOM 5600 O O . ALA C 1 202 ? 22.232 58.639 1.501 1.00 15.07 182 ALA C O 1
ATOM 5602 N N . ARG C 1 203 ? 23.908 59.586 2.658 1.00 14.97 183 ARG C N 1
ATOM 5603 C CA . ARG C 1 203 ? 23.926 58.464 3.619 1.00 15.03 183 ARG C CA 1
ATOM 5604 C C . ARG C 1 203 ? 22.669 58.445 4.466 1.00 14.80 183 ARG C C 1
ATOM 5605 O O . ARG C 1 203 ? 22.145 57.372 4.770 1.00 14.88 183 ARG C O 1
ATOM 5613 N N . LEU C 1 204 ? 22.152 59.611 4.821 1.00 14.12 184 LEU C N 1
ATOM 5614 C CA . LEU C 1 204 ? 20.851 59.664 5.516 1.00 14.60 184 LEU C CA 1
ATOM 5615 C C . LEU C 1 204 ? 19.715 59.115 4.679 1.00 14.38 184 LEU C C 1
ATOM 5616 O O . LEU C 1 204 ? 18.920 58.336 5.165 1.00 14.59 184 LEU C O 1
ATOM 5621 N N . LEU C 1 205 ? 19.646 59.515 3.411 1.00 14.40 185 LEU C N 1
ATOM 5622 C CA . LEU C 1 205 ? 18.650 58.960 2.492 1.00 13.97 185 LEU C CA 1
ATOM 5623 C C . LEU C 1 205 ? 18.775 57.432 2.373 1.00 13.87 185 LEU C C 1
ATOM 5624 O O . LEU C 1 205 ? 17.786 56.716 2.284 1.00 13.98 185 LEU C O 1
ATOM 5629 N N . SER C 1 206 ? 20.006 56.945 2.365 1.00 14.52 186 SER C N 1
ATOM 5630 C CA . SER C 1 206 ? 20.261 55.512 2.303 1.00 14.66 186 SER C CA 1
ATOM 5631 C C . SER C 1 206 ? 19.725 54.801 3.553 1.00 14.81 186 SER C C 1
ATOM 5632 O O . SER C 1 206 ? 19.167 53.719 3.442 1.00 15.87 186 SER C O 1
ATOM 5635 N N . ALA C 1 207 ? 19.886 55.427 4.717 1.00 15.32 187 ALA C N 1
ATOM 5636 C CA . ALA C 1 207 ? 19.389 54.891 5.988 1.00 15.80 187 ALA C CA 1
ATOM 5637 C C . ALA C 1 207 ? 17.861 54.870 5.967 1.00 16.80 187 ALA C C 1
ATOM 5638 O O . ALA C 1 207 ? 17.235 53.908 6.401 1.00 17.09 187 ALA C O 1
ATOM 5640 N N . ILE C 1 208 ? 17.255 55.954 5.511 1.00 17.15 188 ILE C N 1
ATOM 5641 C CA . ILE C 1 208 ? 15.796 56.057 5.462 1.00 18.00 188 ILE C CA 1
ATOM 5642 C C . ILE C 1 208 ? 15.228 55.066 4.460 1.00 17.92 188 ILE C C 1
ATOM 5643 O O . ILE C 1 208 ? 14.157 54.517 4.667 1.00 19.52 188 ILE C O 1
ATOM 5652 N N . SER C 1 209 ? 15.945 54.791 3.378 1.00 17.91 189 SER C N 1
ATOM 5653 C CA . SER C 1 209 ? 15.502 53.752 2.471 1.00 18.97 189 SER C CA 1
ATOM 5654 C C . SER C 1 209 ? 15.397 52.399 3.155 1.00 19.32 189 SER C C 1
ATOM 5655 O O . SER C 1 209 ? 14.498 51.634 2.862 1.00 20.23 189 SER C O 1
ATOM 5658 N N . THR C 1 210 ? 16.338 52.127 4.056 1.00 20.17 190 THR C N 1
ATOM 5659 C CA . THR C 1 210 ? 16.404 50.879 4.806 1.00 20.29 190 THR C CA 1
ATOM 5660 C C . THR C 1 210 ? 15.266 50.835 5.857 1.00 20.05 190 THR C C 1
ATOM 5661 O O . THR C 1 210 ? 14.733 49.766 6.159 1.00 20.74 190 THR C O 1
ATOM 5665 N N . HIS C 1 211 ? 14.881 52.009 6.374 1.00 20.25 191 HIS C N 1
ATOM 5666 C CA . HIS C 1 211 ? 13.877 52.137 7.440 1.00 20.39 191 HIS C CA 1
ATOM 5667 C C . HIS C 1 211 ? 12.935 53.332 7.191 1.00 19.17 191 HIS C C 1
ATOM 5668 O O . HIS C 1 211 ? 12.998 54.362 7.881 1.00 19.44 191 HIS C O 1
ATOM 5675 N N . PRO C 1 212 ? 12.079 53.240 6.160 1.00 19.13 192 PRO C N 1
ATOM 5676 C CA . PRO C 1 212 ? 11.337 54.439 5.738 1.00 19.23 192 PRO C CA 1
ATOM 5677 C C . PRO C 1 212 ? 10.237 54.871 6.698 1.00 19.24 192 PRO C C 1
ATOM 5678 O O . PRO C 1 212 ? 9.641 55.952 6.523 1.00 19.84 192 PRO C O 1
ATOM 5682 N N . GLU C 1 213 ? 9.982 54.046 7.710 1.00 19.22 193 GLU C N 1
ATOM 5683 C CA . GLU C 1 213 ? 9.106 54.422 8.787 1.00 18.72 193 GLU C CA 1
ATOM 5684 C C . GLU C 1 213 ? 9.732 55.462 9.724 1.00 18.34 193 GLU C C 1
ATOM 5685 O O . GLU C 1 213 ? 9.008 56.050 10.546 1.00 20.06 193 GLU C O 1
ATOM 5691 N N . LEU C 1 214 ? 11.051 55.651 9.641 1.00 17.42 194 LEU C N 1
ATOM 5692 C CA . LEU C 1 214 ? 11.765 56.531 10.588 1.00 17.66 194 LEU C CA 1
ATOM 5693 C C . LEU C 1 214 ? 11.887 57.909 9.988 1.00 17.36 194 LEU C C 1
ATOM 5694 O O . LEU C 1 214 ? 12.351 58.053 8.870 1.00 18.81 194 LEU C O 1
ATOM 5699 N N . LEU C 1 215 ? 11.530 58.914 10.760 1.00 16.13 195 LEU C N 1
ATOM 5700 C CA . LEU C 1 215 ? 11.786 60.289 10.356 1.00 15.45 195 LEU C CA 1
ATOM 5701 C C . LEU C 1 215 ? 13.280 60.574 10.474 1.00 15.42 195 LEU C C 1
ATOM 5702 O O . LEU C 1 215 ? 13.865 60.375 11.545 1.00 15.94 195 LEU C O 1
ATOM 5707 N N . GLY C 1 216 ? 13.902 60.994 9.379 1.00 15.05 196 GLY C N 1
ATOM 5708 C CA . GLY C 1 216 ? 15.320 61.336 9.418 1.00 14.94 196 GLY C CA 1
ATOM 5709 C C . GLY C 1 216 ? 15.528 62.760 9.886 1.00 15.28 196 GLY C C 1
ATOM 5710 O O . GLY C 1 216 ? 14.795 63.660 9.481 1.00 14.40 196 GLY C O 1
ATOM 5711 N N . LEU C 1 217 ? 16.521 62.955 10.744 1.00 14.30 197 LEU C N 1
ATOM 5712 C CA . LEU C 1 217 ? 16.941 64.268 11.220 1.00 14.69 197 LEU C CA 1
ATOM 5713 C C . LEU C 1 217 ? 18.417 64.424 10.918 1.00 14.40 197 LEU C C 1
ATOM 5714 O O . LEU C 1 217 ? 19.258 63.776 11.525 1.00 16.93 197 LEU C O 1
ATOM 5719 N N . GLY C 1 218 ? 18.702 65.289 9.950 1.00 13.71 198 GLY C N 1
ATOM 5720 C CA . GLY C 1 218 ? 20.084 65.589 9.590 1.00 13.56 198 GLY C CA 1
ATOM 5721 C C . GLY C 1 218 ? 20.474 66.896 10.261 1.00 13.25 198 GLY C C 1
ATOM 5722 O O . GLY C 1 218 ? 19.961 67.962 9.897 1.00 13.41 198 GLY C O 1
ATOM 5723 N N . ILE C 1 219 ? 21.308 66.819 11.285 1.00 11.91 199 ILE C N 1
ATOM 5724 C CA . ILE C 1 219 ? 21.588 67.954 12.167 1.00 13.04 199 ILE C CA 1
ATOM 5725 C C . ILE C 1 219 ? 22.991 68.493 11.917 1.00 12.68 199 ILE C C 1
ATOM 5726 O O . ILE C 1 219 ? 23.966 67.790 12.044 1.00 12.83 199 ILE C O 1
ATOM 5731 N N . ASP C 1 220 ? 23.062 69.759 11.551 1.00 13.17 200 ASP C N 1
ATOM 5732 C CA . ASP C 1 220 ? 24.332 70.402 11.251 1.00 13.31 200 ASP C CA 1
ATOM 5733 C C . ASP C 1 220 ? 25.163 70.646 12.515 1.00 13.43 200 ASP C C 1
ATOM 5734 O O . ASP C 1 220 ? 24.654 70.669 13.644 1.00 13.56 200 ASP C O 1
ATOM 5739 N N . GLU C 1 221 ? 26.454 70.899 12.318 1.00 13.29 201 GLU C N 1
ATOM 5740 C CA . GLU C 1 221 ? 27.296 71.331 13.420 1.00 13.90 201 GLU C CA 1
ATOM 5741 C C . GLU C 1 221 ? 26.711 72.553 14.100 1.00 14.08 201 GLU C C 1
ATOM 5742 O O . GLU C 1 221 ? 26.110 73.433 13.469 1.00 14.81 201 GLU C O 1
ATOM 5748 N N . ASP C 1 222 ? 26.904 72.614 15.405 1.00 13.83 202 ASP C N 1
ATOM 5749 C CA . ASP C 1 222 ? 26.443 73.724 16.233 1.00 14.22 202 ASP C CA 1
ATOM 5750 C C . ASP C 1 222 ? 24.982 74.038 16.019 1.00 13.89 202 ASP C C 1
ATOM 5751 O O . ASP C 1 222 ? 24.550 75.189 16.096 1.00 14.61 202 ASP C O 1
ATOM 5756 N N . THR C 1 223 ? 24.216 72.982 15.797 1.00 13.51 203 THR C N 1
ATOM 5757 C CA . THR C 1 223 ? 22.778 73.053 15.641 1.00 13.61 203 THR C CA 1
ATOM 5758 C C . THR C 1 223 ? 22.174 71.934 16.474 1.00 13.64 203 THR C C 1
ATOM 5759 O O . THR C 1 223 ? 22.812 70.904 16.718 1.00 14.54 203 THR C O 1
ATOM 5763 N N . CYS C 1 224 ? 20.943 72.159 16.941 1.00 14.53 204 CYS C N 1
ATOM 5764 C CA . CYS C 1 224 ? 20.281 71.205 17.841 1.00 14.67 204 CYS C CA 1
ATOM 5765 C C . CYS C 1 224 ? 18.813 71.066 17.495 1.00 14.85 204 CYS C C 1
ATOM 5766 O O . CYS C 1 224 ? 18.158 72.062 17.193 1.00 14.76 204 CYS C O 1
ATOM 5769 N N . ALA C 1 225 ? 18.316 69.828 17.545 1.00 14.60 205 ALA C N 1
ATOM 5770 C CA . ALA C 1 225 ? 16.886 69.515 17.541 1.00 14.71 205 ALA C CA 1
ATOM 5771 C C . ALA C 1 225 ? 16.508 69.188 18.966 1.00 14.97 205 ALA C C 1
ATOM 5772 O O . ALA C 1 225 ? 16.998 68.201 19.524 1.00 15.18 205 ALA C O 1
ATOM 5774 N N . MET C 1 226 ? 15.686 70.041 19.566 1.00 15.23 206 MET C N 1
ATOM 5775 C CA . MET C 1 226 ? 15.281 69.877 20.952 1.00 15.52 206 MET C CA 1
ATOM 5776 C C . MET C 1 226 ? 13.848 69.332 20.981 1.00 14.92 206 MET C C 1
ATOM 5777 O O . MET C 1 226 ? 12.881 70.013 20.611 1.00 14.59 206 MET C O 1
ATOM 5782 N N . PHE C 1 227 ? 13.726 68.092 21.462 1.00 14.55 207 PHE C N 1
ATOM 5783 C CA . PHE C 1 227 ? 12.462 67.386 21.555 1.00 15.27 207 PHE C CA 1
ATOM 5784 C C . PHE C 1 227 ? 11.776 67.738 22.859 1.00 15.54 207 PHE C C 1
ATOM 5785 O O . PHE C 1 227 ? 12.280 67.464 23.945 1.00 16.13 207 PHE C O 1
ATOM 5793 N N . GLU C 1 228 ? 10.602 68.348 22.739 1.00 16.01 208 GLU C N 1
ATOM 5794 C CA . GLU C 1 228 ? 9.798 68.772 23.884 1.00 16.74 208 GLU C CA 1
ATOM 5795 C C . GLU C 1 228 ? 8.706 67.775 24.228 1.00 17.69 208 GLU C C 1
ATOM 5796 O O . GLU C 1 228 ? 8.288 67.005 23.372 1.00 17.64 208 GLU C O 1
ATOM 5802 N N . ARG C 1 229 ? 8.235 67.798 25.483 1.00 18.32 209 ARG C N 1
ATOM 5803 C CA . ARG C 1 229 ? 7.243 66.811 25.946 1.00 19.26 209 ARG C CA 1
ATOM 5804 C C . ARG C 1 229 ? 5.940 66.887 25.171 1.00 18.63 209 ARG C C 1
ATOM 5805 O O . ARG C 1 229 ? 5.224 65.904 25.085 1.00 19.28 209 ARG C O 1
ATOM 5813 N N . ASP C 1 230 ? 5.613 68.046 24.602 1.00 17.87 210 ASP C N 1
ATOM 5814 C CA . ASP C 1 230 ? 4.360 68.174 23.866 1.00 18.25 210 ASP C CA 1
ATOM 5815 C C . ASP C 1 230 ? 4.416 67.580 22.458 1.00 17.86 210 ASP C C 1
ATOM 5816 O O . ASP C 1 230 ? 3.438 67.636 21.733 1.00 19.80 210 ASP C O 1
ATOM 5821 N N . GLY C 1 231 ? 5.555 67.012 22.065 1.00 16.91 211 GLY C N 1
ATOM 5822 C CA . GLY C 1 231 ? 5.695 66.439 20.731 1.00 17.50 211 GLY C CA 1
ATOM 5823 C C . GLY C 1 231 ? 6.385 67.338 19.726 1.00 17.98 211 GLY C C 1
ATOM 5824 O O . GLY C 1 231 ? 6.750 66.903 18.620 1.00 20.24 211 GLY C O 1
ATOM 5825 N N . SER C 1 232 ? 6.593 68.600 20.073 1.00 16.19 212 SER C N 1
ATOM 5826 C CA . SER C 1 232 ? 7.272 69.506 19.156 1.00 16.23 212 SER C CA 1
ATOM 5827 C C . SER C 1 232 ? 8.782 69.340 19.223 1.00 15.34 212 SER C C 1
ATOM 5828 O O . SER C 1 232 ? 9.320 68.854 20.213 1.00 14.70 212 SER C O 1
ATOM 5831 N N . VAL C 1 233 ? 9.457 69.786 18.163 1.00 14.41 213 VAL C N 1
ATOM 5832 C CA . VAL C 1 233 ? 10.908 69.740 18.050 1.00 15.01 213 VAL C CA 1
ATOM 5833 C C . VAL C 1 233 ? 11.342 71.145 17.668 1.00 14.70 213 VAL C C 1
ATOM 5834 O O . VAL C 1 233 ? 11.010 71.611 16.579 1.00 16.09 213 VAL C O 1
ATOM 5838 N N . LYS C 1 234 ? 12.018 71.835 18.576 1.00 14.50 214 LYS C N 1
ATOM 5839 C CA . LYS C 1 234 ? 12.500 73.185 18.320 1.00 15.21 214 LYS C CA 1
ATOM 5840 C C . LYS C 1 234 ? 13.942 73.122 17.863 1.00 15.03 214 LYS C C 1
ATOM 5841 O O . LYS C 1 234 ? 14.756 72.451 18.463 1.00 15.29 214 LYS C O 1
ATOM 5847 N N . VAL C 1 235 ? 14.261 73.867 16.811 1.00 14.24 215 VAL C N 1
ATOM 5848 C CA . VAL C 1 235 ? 15.624 73.954 16.318 1.00 14.22 215 VAL C CA 1
ATOM 5849 C C . VAL C 1 235 ? 16.336 75.134 16.987 1.00 14.74 215 VAL C C 1
ATOM 5850 O O . VAL C 1 235 ? 15.756 76.229 17.106 1.00 15.18 215 VAL C O 1
ATOM 5854 N N . ILE C 1 236 ? 17.585 74.911 17.420 1.00 15.03 216 ILE C N 1
ATOM 5855 C CA . ILE C 1 236 ? 18.409 75.934 18.075 1.00 15.08 216 ILE C CA 1
ATOM 5856 C C . ILE C 1 236 ? 19.764 75.920 17.410 1.00 14.76 216 ILE C C 1
ATOM 5857 O O . ILE C 1 236 ? 20.288 74.857 17.071 1.00 15.63 216 ILE C O 1
ATOM 5866 N N . GLY C 1 237 ? 20.361 77.086 17.253 1.00 13.77 217 GLY C N 1
ATOM 5867 C CA . GLY C 1 237 ? 21.773 77.156 16.902 1.00 13.59 217 GLY C CA 1
ATOM 5868 C C . GLY C 1 237 ? 22.065 77.758 15.540 1.00 13.89 217 GLY C C 1
ATOM 5869 O O . GLY C 1 237 ? 21.290 78.551 15.009 1.00 14.63 217 GLY C O 1
ATOM 5870 N N . GLN C 1 238 ? 23.201 77.379 14.970 1.00 13.65 218 GLN C N 1
ATOM 5871 C CA . GLN C 1 238 ? 23.823 78.144 13.894 1.00 13.79 218 GLN C CA 1
ATOM 5872 C C . GLN C 1 238 ? 23.448 77.712 12.489 1.00 13.71 218 GLN C C 1
ATOM 5873 O O . GLN C 1 238 ? 23.556 78.500 11.551 1.00 14.69 218 GLN C O 1
ATOM 5884 N N . GLY C 1 239 ? 23.047 76.457 12.329 1.00 13.30 219 GLY C N 1
ATOM 5885 C CA . GLY C 1 239 ? 22.827 75.893 11.012 1.00 13.07 219 GLY C CA 1
ATOM 5886 C C . GLY C 1 239 ? 21.400 75.411 10.836 1.00 13.05 219 GLY C C 1
ATOM 5887 O O . GLY C 1 239 ? 20.450 76.093 11.231 1.00 14.21 219 GLY C O 1
ATOM 5888 N N . THR C 1 240 ? 21.239 74.248 10.216 1.00 13.29 220 THR C N 1
ATOM 5889 C CA . THR C 1 240 ? 19.939 73.734 9.902 1.00 13.29 220 THR C CA 1
ATOM 5890 C C . THR C 1 240 ? 19.753 72.309 10.444 1.00 12.96 220 THR C C 1
ATOM 5891 O O . THR C 1 240 ? 20.723 71.612 10.745 1.00 13.31 220 THR C O 1
ATOM 5895 N N . VAL C 1 241 ? 18.478 71.924 10.563 1.00 13.49 221 VAL C N 1
ATOM 5896 C CA . VAL C 1 241 ? 18.090 70.531 10.784 1.00 14.13 221 VAL C CA 1
ATOM 5897 C C . VAL C 1 241 ? 17.203 70.184 9.612 1.00 13.69 221 VAL C C 1
ATOM 5898 O O . VAL C 1 241 ? 16.224 70.881 9.334 1.00 13.61 221 VAL C O 1
ATOM 5902 N N . SER C 1 242 ? 17.545 69.091 8.924 1.00 13.47 222 SER C N 1
ATOM 5903 C CA . SER C 1 242 ? 16.763 68.559 7.779 1.00 13.76 222 SER C CA 1
ATOM 5904 C C . SER C 1 242 ? 15.910 67.399 8.238 1.00 14.13 222 SER C C 1
ATOM 5905 O O . SER C 1 242 ? 16.438 66.386 8.696 1.00 15.01 222 SER C O 1
ATOM 5908 N N . PHE C 1 243 ? 14.605 67.577 8.133 1.00 13.92 223 PHE C N 1
ATOM 5909 C CA . PHE C 1 243 ? 13.645 66.538 8.442 1.00 14.14 223 PHE C CA 1
ATOM 5910 C C . PHE C 1 243 ? 13.321 65.849 7.126 1.00 14.85 223 PHE C C 1
ATOM 5911 O O . PHE C 1 243 ? 12.813 66.486 6.201 1.00 16.67 223 PHE C O 1
ATOM 5919 N N . VAL C 1 244 ? 13.637 64.560 7.034 1.00 14.38 224 VAL C N 1
ATOM 5920 C CA . VAL C 1 244 ? 13.527 63.793 5.806 1.00 16.54 224 VAL C CA 1
ATOM 5921 C C . VAL C 1 244 ? 12.503 62.710 6.064 1.00 16.09 224 VAL C C 1
ATOM 5922 O O . VAL C 1 244 ? 12.725 61.824 6.874 1.00 16.35 224 VAL C O 1
ATOM 5926 N N . ASP C 1 245 ? 11.354 62.825 5.415 1.00 17.12 225 ASP C N 1
ATOM 5927 C CA . ASP C 1 245 ? 10.170 62.031 5.738 1.00 16.81 225 ASP C CA 1
ATOM 5928 C C . ASP C 1 245 ? 9.753 61.186 4.539 1.00 18.18 225 ASP C C 1
ATOM 5929 O O . ASP C 1 245 ? 9.269 61.707 3.548 1.00 17.29 225 ASP C O 1
ATOM 5934 N N . ALA C 1 246 ? 9.941 59.884 4.674 1.00 18.58 226 ALA C N 1
ATOM 5935 C CA . ALA C 1 246 ? 9.545 58.910 3.658 1.00 18.66 226 ALA C CA 1
ATOM 5936 C C . ALA C 1 246 ? 8.282 58.148 4.058 1.00 20.14 226 ALA C C 1
ATOM 5937 O O . ALA C 1 246 ? 8.003 57.104 3.489 1.00 19.55 226 ALA C O 1
ATOM 5939 N N . ARG C 1 247 ? 7.507 58.673 4.999 1.00 20.10 227 ARG C N 1
ATOM 5940 C CA . ARG C 1 247 ? 6.307 57.963 5.458 1.00 20.76 227 ARG C CA 1
ATOM 5941 C C . ARG C 1 247 ? 5.153 57.988 4.410 1.00 21.36 227 ARG C C 1
ATOM 5942 O O . ARG C 1 247 ? 4.274 57.082 4.412 1.00 23.37 227 ARG C O 1
ATOM 5950 N N . ASP C 1 248 ? 5.155 58.976 3.515 1.00 22.15 228 ASP C N 1
ATOM 5951 C CA . ASP C 1 248 ? 4.157 59.077 2.431 1.00 22.27 228 ASP C CA 1
ATOM 5952 C C . ASP C 1 248 ? 4.801 58.674 1.088 1.00 21.11 228 ASP C C 1
ATOM 5953 O O . ASP C 1 248 ? 4.292 59.015 0.021 1.00 21.98 228 ASP C O 1
ATOM 5958 N N . MET C 1 249 ? 5.919 57.950 1.134 1.00 20.36 229 MET C N 1
ATOM 5959 C CA . MET C 1 249 ? 6.629 57.559 -0.097 1.00 19.54 229 MET C CA 1
ATOM 5960 C C . MET C 1 249 ? 5.701 56.733 -0.970 1.00 17.96 229 MET C C 1
ATOM 5961 O O . MET C 1 249 ? 5.042 55.813 -0.476 1.00 19.25 229 MET C O 1
ATOM 5966 N N . SER C 1 250 ? 5.637 57.087 -2.255 1.00 15.69 230 SER C N 1
ATOM 5967 C CA . SER C 1 250 ? 4.742 56.426 -3.202 1.00 15.93 230 SER C CA 1
ATOM 5968 C C . SER C 1 250 ? 5.381 55.202 -3.829 1.00 15.53 230 SER C C 1
ATOM 5969 O O . SER C 1 250 ? 4.683 54.298 -4.255 1.00 16.30 230 SER C O 1
ATOM 5972 N N . TYR C 1 251 ? 6.710 55.181 -3.906 1.00 15.53 231 TYR C N 1
ATOM 5973 C CA . TYR C 1 251 ? 7.437 54.079 -4.501 1.00 15.97 231 TYR C CA 1
ATOM 5974 C C . TYR C 1 251 ? 8.903 54.179 -4.130 1.00 16.23 231 TYR C C 1
ATOM 5975 O O . TYR C 1 251 ? 9.442 55.294 -3.987 1.00 16.44 231 TYR C O 1
ATOM 5984 N N . THR C 1 252 ? 9.526 53.016 -3.994 1.00 17.38 232 THR C N 1
ATOM 5985 C CA . THR C 1 252 ? 10.972 52.874 -3.934 1.00 17.33 232 THR C CA 1
ATOM 5986 C C . THR C 1 252 ? 11.376 51.579 -4.612 1.00 17.59 232 THR C C 1
ATOM 5987 O O . THR C 1 252 ? 10.626 50.592 -4.557 1.00 18.43 232 THR C O 1
ATOM 5991 N N . ASN C 1 253 ? 12.532 51.596 -5.283 1.00 17.00 233 ASN C N 1
ATOM 5992 C CA . ASN C 1 253 ? 13.079 50.380 -5.885 1.00 17.25 233 ASN C CA 1
ATOM 5993 C C . ASN C 1 253 ? 13.880 49.535 -4.899 1.00 17.60 233 ASN C C 1
ATOM 5994 O O . ASN C 1 253 ? 14.465 48.527 -5.310 1.00 17.69 233 ASN C O 1
ATOM 5999 N N . ALA C 1 254 ? 13.881 49.903 -3.617 1.00 18.49 234 ALA C N 1
ATOM 6000 C CA . ALA C 1 254 ? 14.807 49.329 -2.649 1.00 18.96 234 ALA C CA 1
ATOM 6001 C C . ALA C 1 254 ? 14.754 47.798 -2.637 1.00 19.58 234 ALA C C 1
ATOM 6002 O O . ALA C 1 254 ? 15.796 47.153 -2.620 1.00 21.34 234 ALA C O 1
ATOM 6004 N N . ALA C 1 255 ? 13.554 47.224 -2.678 1.00 19.52 235 ALA C N 1
ATOM 6005 C CA . ALA C 1 255 ? 13.394 45.756 -2.607 1.00 19.34 235 ALA C CA 1
ATOM 6006 C C . ALA C 1 255 ? 13.866 45.036 -3.873 1.00 19.16 235 ALA C C 1
ATOM 6007 O O . ALA C 1 255 ? 14.116 43.825 -3.859 1.00 20.05 235 ALA C O 1
ATOM 6009 N N . LEU C 1 256 ? 13.977 45.779 -4.968 1.00 18.34 236 LEU C N 1
ATOM 6010 C CA . LEU C 1 256 ? 14.280 45.211 -6.264 1.00 18.30 236 LEU C CA 1
ATOM 6011 C C . LEU C 1 256 ? 15.745 45.271 -6.654 1.00 17.69 236 LEU C C 1
ATOM 6012 O O . LEU C 1 256 ? 16.147 44.587 -7.603 1.00 19.41 236 LEU C O 1
ATOM 6017 N N . VAL C 1 257 ? 16.550 46.078 -5.965 1.00 17.46 237 VAL C N 1
ATOM 6018 C CA . VAL C 1 257 ? 17.922 46.309 -6.410 1.00 17.66 237 VAL C CA 1
ATOM 6019 C C . VAL C 1 257 ? 18.965 45.877 -5.397 1.00 17.85 237 VAL C C 1
ATOM 6020 O O . VAL C 1 257 ? 18.653 45.629 -4.245 1.00 18.45 237 VAL C O 1
ATOM 6024 N N . GLY C 1 258 ? 20.197 45.753 -5.873 1.00 16.91 238 GLY C N 1
ATOM 6025 C CA . GLY C 1 258 ? 21.311 45.310 -5.071 1.00 17.38 238 GLY C CA 1
ATOM 6026 C C . GLY C 1 258 ? 21.812 46.343 -4.095 1.00 16.65 238 GLY C C 1
ATOM 6027 O O . GLY C 1 258 ? 21.457 47.534 -4.134 1.00 16.74 238 GLY C O 1
ATOM 6028 N N . ALA C 1 259 ? 22.688 45.870 -3.227 1.00 16.73 239 ALA C N 1
ATOM 6029 C CA . ALA C 1 259 ? 23.220 46.697 -2.150 1.00 16.74 239 ALA C CA 1
ATOM 6030 C C . ALA C 1 259 ? 24.018 47.906 -2.612 1.00 17.38 239 ALA C C 1
ATOM 6031 O O . ALA C 1 259 ? 24.105 48.908 -1.904 1.00 19.14 239 ALA C O 1
ATOM 6033 N N . ASN C 1 260 ? 24.570 47.840 -3.813 1.00 17.36 240 ASN C N 1
ATOM 6034 C CA . ASN C 1 260 ? 25.424 48.912 -4.301 1.00 17.68 240 ASN C CA 1
ATOM 6035 C C . ASN C 1 260 ? 24.780 49.709 -5.412 1.00 18.29 240 ASN C C 1
ATOM 6036 O O . ASN C 1 260 ? 25.425 50.572 -6.000 1.00 19.78 240 ASN C O 1
ATOM 6041 N N . ALA C 1 261 ? 23.516 49.410 -5.687 1.00 16.79 241 ALA C N 1
ATOM 6042 C CA . ALA C 1 261 ? 22.782 50.028 -6.774 1.00 16.15 241 ALA C CA 1
ATOM 6043 C C . ALA C 1 261 ? 22.097 51.322 -6.310 1.00 15.80 241 ALA C C 1
ATOM 6044 O O . ALA C 1 261 ? 21.776 51.466 -5.132 1.00 15.51 241 ALA C O 1
ATOM 6046 N N . PRO C 1 262 ? 21.888 52.278 -7.238 1.00 14.70 242 PRO C N 1
ATOM 6047 C CA . PRO C 1 262 ? 21.218 53.510 -6.818 1.00 14.96 242 PRO C CA 1
ATOM 6048 C C . PRO C 1 262 ? 19.786 53.271 -6.391 1.00 14.68 242 PRO C C 1
ATOM 6049 O O . PRO C 1 262 ? 19.046 52.502 -7.019 1.00 15.61 242 PRO C O 1
ATOM 6053 N N . LEU C 1 263 ? 19.421 53.957 -5.313 1.00 14.51 243 LEU C N 1
ATOM 6054 C CA . LEU C 1 263 ? 18.082 53.888 -4.738 1.00 15.19 243 LEU C CA 1
ATOM 6055 C C . LEU C 1 263 ? 17.198 55.012 -5.268 1.00 15.66 243 LEU C C 1
ATOM 6056 O O . LEU C 1 263 ? 17.640 56.151 -5.393 1.00 16.46 243 LEU C O 1
ATOM 6061 N N . SER C 1 264 ? 15.937 54.660 -5.555 1.00 15.62 244 SER C N 1
ATOM 6062 C CA . SER C 1 264 ? 14.916 55.666 -5.830 1.00 15.12 244 SER C CA 1
ATOM 6063 C C . SER C 1 264 ? 13.965 55.774 -4.653 1.00 14.84 244 SER C C 1
ATOM 6064 O O . SER C 1 264 ? 13.675 54.803 -3.954 1.00 16.07 244 SER C O 1
ATOM 6067 N N . LEU C 1 265 ? 13.512 57.002 -4.424 1.00 13.97 245 LEU C N 1
ATOM 6068 C CA . LEU C 1 265 ? 12.630 57.327 -3.306 1.00 14.24 245 LEU C CA 1
ATOM 6069 C C . LEU C 1 265 ? 11.691 58.395 -3.832 1.00 14.35 245 LEU C C 1
ATOM 6070 O O . LEU C 1 265 ? 12.121 59.519 -4.086 1.00 13.89 245 LEU C O 1
ATOM 6079 N N . HIS C 1 266 ? 10.413 58.052 -3.993 1.00 13.52 246 HIS C N 1
ATOM 6080 C CA . HIS C 1 266 ? 9.442 58.945 -4.597 1.00 13.41 246 HIS C CA 1
ATOM 6081 C C . HIS C 1 266 ? 8.510 59.519 -3.551 1.00 14.18 246 HIS C C 1
ATOM 6082 O O . HIS C 1 266 ? 8.079 58.831 -2.650 1.00 14.40 246 HIS C O 1
ATOM 6089 N N . ASN C 1 267 ? 8.233 60.808 -3.678 1.00 13.72 247 ASN C N 1
ATOM 6090 C CA . ASN C 1 267 ? 7.294 61.523 -2.782 1.00 14.78 247 ASN C CA 1
ATOM 6091 C C . ASN C 1 267 ? 7.806 61.650 -1.341 1.00 14.82 247 ASN C C 1
ATOM 6092 O O . ASN C 1 267 ? 7.061 61.453 -0.385 1.00 15.61 247 ASN C O 1
ATOM 6097 N N . LEU C 1 268 ? 9.072 61.984 -1.185 1.00 14.10 248 LEU C N 1
ATOM 6098 C CA . LEU C 1 268 ? 9.599 62.384 0.116 1.00 14.92 248 LEU C CA 1
ATOM 6099 C C . LEU C 1 268 ? 9.196 63.806 0.461 1.00 14.58 248 LEU C C 1
ATOM 6100 O O . LEU C 1 268 ? 9.040 64.640 -0.443 1.00 15.40 248 LEU C O 1
ATOM 6109 N N . ARG C 1 269 ? 9.041 64.084 1.751 1.00 14.84 249 ARG C N 1
ATOM 6110 C CA . ARG C 1 269 ? 8.819 65.432 2.242 1.00 15.47 249 ARG C CA 1
ATOM 6111 C C . ARG C 1 269 ? 10.052 65.869 2.962 1.00 15.40 249 ARG C C 1
ATOM 6112 O O . ARG C 1 269 ? 10.545 65.179 3.840 1.00 16.34 249 ARG C O 1
ATOM 6127 N N . LEU C 1 270 ? 10.542 67.042 2.582 1.00 14.33 250 LEU C N 1
ATOM 6128 C CA . LEU C 1 270 ?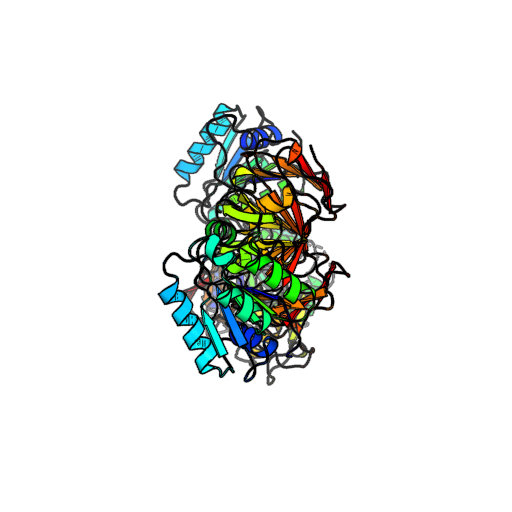 11.772 67.599 3.153 1.00 14.64 250 LEU C CA 1
ATOM 6129 C C . LEU C 1 270 ? 11.431 68.934 3.789 1.00 14.16 250 LEU C C 1
ATOM 6130 O O . LEU C 1 270 ? 10.829 69.797 3.168 1.00 15.31 250 LEU C O 1
ATOM 6135 N N . ASN C 1 271 ? 11.823 69.076 5.054 1.00 13.45 251 ASN C N 1
ATOM 6136 C CA . ASN C 1 271 ? 11.737 70.333 5.765 1.00 13.70 251 ASN C CA 1
ATOM 6137 C C . ASN C 1 271 ? 13.098 70.710 6.313 1.00 13.19 251 ASN C C 1
ATOM 6138 O O . ASN C 1 271 ? 13.660 69.956 7.102 1.00 14.24 251 ASN C O 1
ATOM 6143 N N . ILE C 1 272 ? 13.621 71.844 5.885 1.00 13.02 252 ILE C N 1
ATOM 6144 C CA . ILE C 1 272 ? 14.915 72.338 6.371 1.00 13.13 252 ILE C CA 1
ATOM 6145 C C . ILE C 1 272 ? 14.633 73.503 7.276 1.00 12.52 252 ILE C C 1
ATOM 6146 O O . ILE C 1 272 ? 14.044 74.484 6.856 1.00 12.56 252 ILE C O 1
ATOM 6151 N N . LEU C 1 273 ? 14.997 73.353 8.545 1.00 12.18 253 LEU C N 1
ATOM 6152 C CA . LEU C 1 273 ? 14.637 74.330 9.600 1.00 12.34 253 LEU C CA 1
ATOM 6153 C C . LEU C 1 273 ? 15.879 74.968 10.183 1.00 12.02 253 LEU C C 1
ATOM 6154 O O . LEU C 1 273 ? 16.966 74.374 10.232 1.00 12.13 253 LEU C O 1
ATOM 6159 N N . VAL C 1 274 ? 15.682 76.194 10.672 1.00 12.00 254 VAL C N 1
ATOM 6160 C CA . VAL C 1 274 ? 16.724 76.963 11.316 1.00 11.93 254 VAL C CA 1
ATOM 6161 C C . VAL C 1 274 ? 16.275 77.388 12.709 1.00 12.20 254 VAL C C 1
ATOM 6162 O O . VAL C 1 274 ? 15.125 77.124 13.140 1.00 13.03 254 VAL C O 1
ATOM 6166 N N . HIS C 1 275 ? 17.192 78.042 13.411 1.00 12.96 255 HIS C N 1
ATOM 6167 C CA . HIS C 1 275 ? 16.970 78.463 14.774 1.00 12.74 255 HIS C CA 1
ATOM 6168 C C . HIS C 1 275 ? 15.593 79.091 14.954 1.00 13.67 255 HIS C C 1
ATOM 6169 O O . HIS C 1 275 ? 15.257 80.038 14.271 1.00 14.23 255 HIS C O 1
ATOM 6176 N N . GLY C 1 276 ? 14.849 78.582 15.941 1.00 14.34 256 GLY C N 1
ATOM 6177 C CA . GLY C 1 276 ? 13.568 79.171 16.356 1.00 14.57 256 GLY C CA 1
ATOM 6178 C C . GLY C 1 276 ? 12.367 78.467 15.754 1.00 15.17 256 GLY C C 1
ATOM 6179 O O . GLY C 1 276 ? 11.240 78.595 16.261 1.00 16.98 256 GLY C O 1
ATOM 6180 N N . GLU C 1 277 ? 12.597 77.758 14.647 1.00 13.57 257 GLU C N 1
ATOM 6181 C CA . GLU C 1 277 ? 11.518 77.088 13.940 1.00 13.10 257 GLU C CA 1
ATOM 6182 C C . GLU C 1 277 ? 11.193 75.758 14.610 1.00 13.12 257 GLU C C 1
ATOM 6183 O O . GLU C 1 277 ? 11.990 75.245 15.384 1.00 13.11 257 GLU C O 1
ATOM 6189 N N . VAL C 1 278 ? 10.007 75.230 14.336 1.00 12.68 258 VAL C N 1
ATOM 6190 C CA . VAL C 1 278 ? 9.482 74.077 15.057 1.00 13.51 258 VAL C CA 1
ATOM 6191 C C . VAL C 1 278 ? 8.940 73.043 14.079 1.00 13.11 258 VAL C C 1
ATOM 6192 O O . VAL C 1 278 ? 8.285 73.384 13.086 1.00 13.14 258 VAL C O 1
ATOM 6196 N N . TYR C 1 279 ? 9.246 71.775 14.329 1.00 14.73 259 TYR C N 1
ATOM 6197 C CA . TYR C 1 279 ? 8.636 70.683 13.594 1.00 15.70 259 TYR C CA 1
ATOM 6198 C C . TYR C 1 279 ? 7.684 70.015 14.588 1.00 15.98 259 TYR C C 1
ATOM 6199 O O . TYR C 1 279 ? 8.097 69.582 15.654 1.00 15.98 259 TYR C O 1
ATOM 6208 N N . HIS C 1 280 ? 6.404 69.907 14.244 1.00 16.71 260 HIS C N 1
ATOM 6209 C CA . HIS C 1 280 ? 5.467 69.304 15.159 1.00 17.00 260 HIS C CA 1
ATOM 6210 C C . HIS C 1 280 ? 5.261 67.862 14.771 1.00 17.05 260 HIS C C 1
ATOM 6211 O O . HIS C 1 280 ? 4.780 67.575 13.684 1.00 17.38 260 HIS C O 1
ATOM 6218 N N . GLN C 1 281 ? 5.676 66.938 15.631 1.00 17.44 261 GLN C N 1
ATOM 6219 C CA . GLN C 1 281 ? 5.669 65.522 15.239 1.00 17.43 261 GLN C CA 1
ATOM 6220 C C . GLN C 1 281 ? 4.277 64.953 15.008 1.00 17.37 261 GLN C C 1
ATOM 6221 O O . GLN C 1 281 ? 4.090 64.123 14.121 1.00 18.14 261 GLN C O 1
ATOM 6227 N N . VAL C 1 282 ? 3.292 65.352 15.799 1.00 17.19 262 VAL C N 1
ATOM 6228 C CA . VAL C 1 282 ? 1.944 64.822 15.598 1.00 18.19 262 VAL C CA 1
ATOM 6229 C C . VAL C 1 282 ? 1.368 65.308 14.264 1.00 17.92 262 VAL C C 1
ATOM 6230 O O . VAL C 1 282 ? 0.832 64.508 13.483 1.00 18.92 262 VAL C O 1
ATOM 6234 N N . LYS C 1 283 ? 1.506 66.611 14.011 1.00 18.21 263 LYS C N 1
ATOM 6235 C CA . LYS C 1 283 ? 1.028 67.241 12.774 1.00 18.58 263 LYS C CA 1
ATOM 6236 C C . LYS C 1 283 ? 1.851 66.814 11.558 1.00 17.92 263 LYS C C 1
ATOM 6237 O O . LYS C 1 283 ? 1.371 66.881 10.431 1.00 18.53 263 LYS C O 1
ATOM 6243 N N . GLN C 1 284 ? 3.079 66.365 11.799 1.00 17.17 264 GLN C N 1
ATOM 6244 C CA . GLN C 1 284 ? 4.056 66.084 10.746 1.00 17.88 264 GLN C CA 1
ATOM 6245 C C . GLN C 1 284 ? 4.276 67.290 9.838 1.00 17.26 264 GLN C C 1
ATOM 6246 O O . GLN C 1 284 ? 4.350 67.157 8.622 1.00 18.31 264 GLN C O 1
ATOM 6252 N N . ARG C 1 285 ? 4.414 68.467 10.442 1.00 17.44 265 ARG C N 1
ATOM 6253 C CA . ARG C 1 285 ? 4.548 69.709 9.681 1.00 17.79 265 ARG C CA 1
ATOM 6254 C C . ARG C 1 285 ? 5.425 70.654 10.468 1.00 18.11 265 ARG C C 1
ATOM 6255 O O . ARG C 1 285 ? 5.508 70.568 11.693 1.00 19.28 265 ARG C O 1
ATOM 6263 N N . ALA C 1 286 ? 6.096 71.539 9.738 1.00 17.56 266 ALA C N 1
ATOM 6264 C CA . ALA C 1 286 ? 6.998 72.542 10.311 1.00 17.80 266 ALA C CA 1
ATOM 6265 C C . ALA C 1 286 ? 6.299 73.891 10.312 1.00 17.24 266 ALA C C 1
ATOM 6266 O O . ALA C 1 286 ? 5.360 74.148 9.526 1.00 17.88 266 ALA C O 1
ATOM 6268 N N . PHE C 1 287 ? 6.794 74.751 11.196 1.00 18.40 267 PHE C N 1
ATOM 6269 C CA . PHE C 1 287 ? 6.259 76.095 11.353 1.00 17.72 267 PHE C CA 1
ATOM 6270 C C . PHE C 1 287 ? 7.374 77.059 11.617 1.00 17.85 267 PHE C C 1
ATOM 6271 O O . PHE C 1 287 ? 8.384 76.697 12.228 1.00 18.41 267 PHE C O 1
ATOM 6279 N N . PRO C 1 288 ? 7.200 78.317 11.201 1.00 17.44 268 PRO C N 1
ATOM 6280 C CA . PRO C 1 288 ? 8.169 79.325 11.542 1.00 18.45 268 PRO C CA 1
ATOM 6281 C C . PRO C 1 288 ? 8.025 79.633 13.014 1.00 19.52 268 PRO C C 1
ATOM 6282 O O . PRO C 1 288 ? 7.033 79.216 13.631 1.00 20.53 268 PRO C O 1
ATOM 6286 N N . ARG C 1 289 ? 8.972 80.357 13.576 1.00 21.16 269 ARG C N 1
ATOM 6287 C CA . ARG C 1 289 ? 8.791 80.823 14.960 1.00 21.66 269 ARG C CA 1
ATOM 6288 C C . ARG C 1 289 ? 7.552 81.715 15.036 1.00 21.43 269 ARG C C 1
ATOM 6289 O O . ARG C 1 289 ? 7.374 82.583 14.170 1.00 21.63 269 ARG C O 1
#

Sequence (791 aa):
SSQPAILIIGGAEDKVHGREILQTFWSRSGGNDAIIGIIPSASREPLLIGERYQTIFSDMGVKELKVLDIRDRAQGDDSGYRLFVEQCTGIFMTGGDQLRLCGLLADTPLMDRIRQRVHNGEISLAGTSAGAAVMGHHMIAGGSSGEWPNRALVDMAVGLGIVPEIVVDQHFHNRNRMARLLSAISTHPELLGLGIDEDTCAMFERDGSVKVIGQGTVSFVDARDMSYTNAALVGANAPLSLHNLRLNILVHGEVYHQVKQRAFPRSQPAILIIGGAEDKVHGREILQTFWSRSGGNDAIIGIIPSASREPLLIGERYQTIFSDMGVKELKVLDIRDRAQGDDSGYRLFVEQCTGIFMTGGDQLRLCGLLADTPLMDRIRQRVHNGEISLAGTSAGAAVMGHHMIAGGSSGEWPNRALVDMAVGLGIVVPPEEIVVDQHFHNRNRMARLLSAISTHPELLGLGIDEDTCAMFERDGSVKVIGQGTVSFVDARDMSYTNAALVGANAPLSLHNLRLNILVHGEVYHQVKQRAFPRSSQPAILIIGGAEDKVHGREILQTFWSRSGGNDAIIGIIPSASREPLLIGERYQTIFSDMGVKELKVLDIRDRGYRLFVEQCTGIFMTGGDQLRLCGLLADTPLMDRIRQRVHNGEISLAGTSAGAAVMGHHMIAGGSSGEWPNRALVDMAVGLGIVVPPEEIVVDQHFHNRNRMARLLSAISTHPELLGLGIDEDTCAMFERDGSVKVIGQGTVSFVDARDMSYTNAALVGANAPLSLHNLRLNILVHGEVYHQVKQRAFPR

CATH classification: 3.40.50.880